Protein AF-G0P7B5-F1 (afdb_monomer)

Foldseek 3Di:
DLVPDDPPCVPVLVVVLVVVLVPDDDPVSVVCVVVSVCVSPPHDDPPDPPPPDPDDDDPVVVVVVVVVVVVVVVVVVVVVVVVVPDDDDDDDDDDDDDDDPPPPPDPPDPPPFAECQPPDPWDFDDQWIDDPHWIKGKLCRVVVPDDDPDDDFWIFIFTPVLVVVVVVPDPPNPLSRHPLSVLVRTQGEFAWQQDLLAIKGWLVVVLVVLVSQCVVVVNDVVVCVVVSVVSVVVQPPVDPQKTAIDHVVVVVVVCVVVVGDSNSYHYDYQRQQVVQLVCLLVLVDPFGWGDTRVRWTKDALLRLLLVLCCLQQAQWQLVVLCPPVCVVQSVVLLVLNCVLNVVSVPDDPRMMGTPVSSVVSSVVSCPGCCNVVPSIDHDPDLQPSPDHQADKDAVVVLVVSCVVNVFDDDCPCVVDRIDGSLLSRLSSSLRSLLSSDDLVVLVSSLSNLSRSLSNDDPVCSPVVSVVSNVVSVVSSVVVVVVVVVVVVVVVVVVVVPPDPPVPPPPDDDDDDDDDDDDDDDDDDDDDDDDDDDDDDDDDDDDDDDDDDDDDDDDDDDDDDDDDPVCVVVVVVVVVVVVVVVVVVVVVVVVVVVVVVVVVVVVVVVVVVVVVVVVVVVVVVVVVVVVVVVVVVVVVVVVVVVVVVVVVVVVVVVVVVVVVVVVVVVVVVVVVVVVVVVVVVVVVVVVVVVVPDPDDDDDDDDDDDDDDDDDDPPWDDQPDDPDPVLVLQLVNNLVVLVVVLVCLVVPPVLVVQLVLLVVQLVPDPDPVLNVLSVVQNVVLVVQSVVQNVLSVVQSVCCVVPVDPPPRDPGGDHGDTDPVNVVSSCVVVVPD

Radius of gyration: 45.6 Å; Cα contacts (8 Å, |Δi|>4): 610; chains: 1; bounding box: 120×165×91 Å

Secondary structure (DSSP, 8-state):
-TTTS-TT-HHHHHHHHHHHHTTSPTTTHHHHHHHHHHHHHS---TT-TTS------SHHHHHHHHHHHHHHHHHHHHHHHHHTT-------------------------PPPEE-TT---EEEETTEEEETTEEEEEHHHHHTTS----SSPPP-EEEHHHHHHHTTTS--SGGGS-HHHHHHHS-EEEEEEEETTEEEEEHHHHHHHHHHHHHHTT--GGGTHHHHHHHHHHH--SSTTEEEEEEHHHHHHHHHHTT--GGGEEEEE-HHHHHHHHHHHTTS-SS--EEETTTEEEEEHHHHHHHHIIIIITT--HHHHT-TTTHHHHHHHHHHHHHHHHHHHTSPTTEEEEHHHHHHHHHHHHTSHHHHTSSS---S-SS-TTS-SS-EEEHHHHHHHHHHHTPPP--TTTT-SEEEHHHHHHHHHHHHHHHHS-TT-HHHHHHHHHHGGGGS-TTTHHHHHHHHHHHHHHHHHHHHHHHHHHHHHHHHHHHT-TTSGGGTTT------------------------------------------------------PPPHHHHHHHHHHHHHHHHHHHHHHHHHHHHHHHHHHHHHHHHHHHHHHHHHHHHHHHHHHHHHHHHHHHHHHHHHHHHHHHHHHHHHHHHHHHHHHHHHHHHHHHHHHHHHHHHHHHHHHHHHHHHHHTT--------------------------S--S-TTGGG-HHHHHHHHHHHHHHHTT-HHHHHHHHHHHHHHHH---HHHHHHHHHHHHHHHHHHHHHHHHHHHHHHHHHHH---TTPPPPPPPP---HHHHHHHHHHHS--

Sequence (830 aa):
MQSFFKSDCPNLRQTVYDELLSLLPDGTRDSLEPSMREITFTPYFHNEIFQLSSNTTPVATKLAADRERRNQKLLEKKKQKNKNKEQPIKVIEEKKSVGIPKDKSVYKFVKSWKDHSEDTDLTVEVGLVQVGRDVYASNQAILKKQPLFTHGHNYFFISKADYYNQCKTCNLPECLYDQKSASQFFNIVVRAIKTTTGNYVLCNEVLEVIPLLMEKQKIPLNVYETKLRSYREKWNSGSSEVLNAMSISFFKVMLDDLNVDRSLITIIPDSHHYLSHTKIINREIPFLFTMINWNRRIMCKEQAIFYIFHSVVCGVNWKTKSCKKNKSVVDGFKQIYFEETGKYENMSKGTFVTQKLVEESIALLLSHEVFKDKIAHRTSDFYFADLPLAVLVPRRDYLKKCDLYALPVFDNIEHLKIVPVALVRTWIYVGWVQNFYPIEMFKSKRIVVTELQYMWNAHERESSLGHFMTLVKSSAIDREEEEQERELAKMRKLMSQTSIVNKVQKMSRPVETPQQPTTSSETPPEPQPSELPETPPPPETSNPPPTITKTAKKKIPKPPKPCQKCTENGVALLNAREDLRKIEITAKSNEKRAKRNEKVEQDLKNTEIEMEAMKKEIDDLRIDLKAFDRQEESVKVSNSRIRKDLENLERHIESEQEKIVKDRRRNTMLVTNFNKTQEELVIKESERDTGAQGRRQPHTVPSEGPSTYHVPFVPSLPTTDDPELAQNPKWVLEQWKQMRADFEKDEEVQNEKEMIENFIAIVEDLGAKQLAEYELFHFEGTSRIYLKHIDMNILKIEKTGDLSDLLPLAKYPCLSMEFWIEHDKLMGEN

Structure (mmCIF, N/CA/C/O backbone):
data_AF-G0P7B5-F1
#
_entry.id   AF-G0P7B5-F1
#
loop_
_atom_site.group_PDB
_atom_site.id
_atom_site.type_symbol
_atom_site.label_atom_id
_atom_site.label_alt_id
_atom_site.label_comp_id
_atom_site.label_asym_id
_atom_site.label_entity_id
_atom_site.label_seq_id
_atom_site.pdbx_PDB_ins_code
_atom_site.Cartn_x
_atom_site.Cartn_y
_atom_site.Cartn_z
_atom_site.occupancy
_atom_site.B_iso_or_equiv
_atom_site.auth_seq_id
_atom_site.auth_comp_id
_atom_site.auth_asym_id
_atom_site.auth_atom_id
_atom_site.pdbx_PDB_model_num
ATOM 1 N N . MET A 1 1 ? -5.475 -34.375 -20.425 1.00 64.19 1 MET A N 1
ATOM 2 C CA . MET A 1 1 ? -6.485 -34.378 -21.514 1.00 64.19 1 MET A CA 1
ATOM 3 C C . MET A 1 1 ? -7.771 -33.634 -21.152 1.00 64.19 1 MET A C 1
ATOM 5 O O . MET A 1 1 ? -8.091 -32.699 -21.876 1.00 64.19 1 MET A O 1
ATOM 9 N N . GLN A 1 2 ? -8.486 -33.992 -20.070 1.00 64.62 2 GLN A N 1
ATOM 10 C CA . GLN A 1 2 ? -9.788 -33.387 -19.695 1.00 64.62 2 GLN A CA 1
ATOM 11 C C . GLN A 1 2 ? -9.821 -31.843 -19.716 1.00 64.62 2 GLN A C 1
ATOM 13 O O . GLN A 1 2 ? -10.787 -31.263 -20.197 1.00 64.62 2 GLN A O 1
ATOM 18 N N . SER A 1 3 ? -8.763 -31.179 -19.238 1.00 59.38 3 SER A N 1
ATOM 19 C CA . SER A 1 3 ? -8.642 -29.711 -19.192 1.00 59.38 3 SER A CA 1
ATOM 20 C C . SER A 1 3 ? -8.419 -29.031 -20.551 1.00 59.38 3 SER A C 1
ATOM 22 O O . SER A 1 3 ? -8.602 -27.821 -20.663 1.00 59.38 3 SER A O 1
ATOM 24 N N . PHE A 1 4 ? -8.005 -29.786 -21.572 1.00 61.69 4 PHE A N 1
ATOM 25 C CA . PHE A 1 4 ? -7.601 -29.266 -22.883 1.00 61.69 4 PHE A CA 1
ATOM 26 C C . PHE A 1 4 ? -8.680 -29.513 -23.945 1.00 61.69 4 PHE A C 1
ATOM 28 O O . PHE A 1 4 ? -9.043 -28.611 -24.697 1.00 61.69 4 PHE A O 1
ATOM 35 N N . PHE A 1 5 ? -9.254 -30.720 -23.963 1.00 69.44 5 PHE A N 1
ATOM 36 C CA . PHE A 1 5 ? -10.363 -31.066 -24.850 1.00 69.44 5 PHE A CA 1
ATOM 37 C C . PHE A 1 5 ? -11.705 -30.778 -24.173 1.00 69.44 5 PHE A C 1
ATOM 39 O O . PHE A 1 5 ? -12.240 -31.622 -23.452 1.00 69.44 5 PHE A O 1
ATOM 46 N N . LYS A 1 6 ? -12.273 -29.599 -24.451 1.00 60.59 6 LYS A N 1
ATOM 47 C CA . LYS A 1 6 ? -13.694 -29.315 -24.188 1.00 60.59 6 LYS A CA 1
ATOM 48 C C . LYS A 1 6 ? -14.600 -30.275 -24.983 1.00 60.59 6 LYS A C 1
ATOM 50 O O . LYS A 1 6 ? -14.123 -31.040 -25.823 1.00 60.59 6 LYS A O 1
ATOM 55 N N . SER A 1 7 ? -15.900 -30.247 -24.694 1.00 58.31 7 SER A N 1
ATOM 56 C CA . SER A 1 7 ? -16.937 -31.148 -25.231 1.00 58.31 7 SER A CA 1
ATOM 57 C C . SER A 1 7 ? -16.950 -31.309 -26.754 1.00 58.31 7 SER A C 1
ATOM 59 O O . SER A 1 7 ? -17.388 -32.338 -27.257 1.00 58.31 7 SER A O 1
ATOM 61 N N . ASP A 1 8 ? -16.465 -30.306 -27.479 1.00 53.66 8 ASP A N 1
ATOM 62 C CA . ASP A 1 8 ? -16.860 -30.057 -28.866 1.00 53.66 8 ASP A CA 1
ATOM 63 C C . ASP A 1 8 ? -15.961 -30.775 -29.897 1.00 53.66 8 ASP A C 1
ATOM 65 O O . ASP A 1 8 ? -16.258 -30.778 -31.089 1.00 53.66 8 ASP A O 1
ATOM 69 N N . CYS A 1 9 ? -14.883 -31.430 -29.439 1.00 66.25 9 CYS A N 1
ATOM 70 C CA . CYS A 1 9 ? -13.919 -32.163 -30.275 1.00 66.25 9 CYS A CA 1
ATOM 71 C C . CYS A 1 9 ? -13.722 -33.634 -29.828 1.00 66.25 9 CYS A C 1
ATOM 73 O O . CYS A 1 9 ? -12.586 -34.034 -29.543 1.00 66.25 9 CYS A O 1
ATOM 75 N N . PRO A 1 10 ? -14.782 -34.469 -29.758 1.00 71.44 10 PRO A N 1
ATOM 76 C CA . PRO A 1 10 ? -14.687 -35.841 -29.245 1.00 71.44 10 PRO A CA 1
ATOM 77 C C . PRO A 1 10 ? -13.734 -36.723 -30.064 1.00 71.44 10 PRO A C 1
ATOM 79 O O . PRO A 1 10 ? -12.934 -37.451 -29.485 1.00 71.44 10 PRO A O 1
ATOM 82 N N . ASN A 1 11 ? -13.747 -36.603 -31.396 1.00 78.06 11 ASN A N 1
ATOM 83 C CA . ASN A 1 11 ? -12.917 -37.429 -32.280 1.00 78.06 11 ASN A CA 1
ATOM 84 C C . ASN A 1 11 ? -11.417 -37.209 -32.026 1.00 78.06 11 ASN A C 1
ATOM 86 O O . ASN A 1 11 ? -10.671 -38.170 -31.887 1.00 78.06 11 ASN A O 1
ATOM 90 N N . LEU A 1 12 ? -10.980 -35.951 -31.886 1.00 76.25 12 LEU A N 1
ATOM 91 C CA . LEU A 1 12 ? -9.574 -35.620 -31.618 1.00 76.25 12 LEU A CA 1
ATOM 92 C C . LEU A 1 12 ? -9.138 -36.054 -30.207 1.00 76.25 12 LEU A C 1
ATOM 94 O O . LEU A 1 12 ? -8.000 -36.478 -30.013 1.00 76.25 12 LEU A O 1
ATOM 98 N N . ARG A 1 13 ? -10.057 -36.003 -29.230 1.00 81.00 13 ARG A N 1
ATOM 99 C CA . ARG A 1 13 ? -9.848 -36.550 -27.880 1.00 81.00 13 ARG A CA 1
ATOM 100 C C . ARG A 1 13 ? -9.695 -38.075 -27.906 1.00 81.00 13 ARG A C 1
ATOM 102 O O . ARG A 1 13 ? -8.891 -38.587 -27.137 1.00 81.00 13 ARG A O 1
ATOM 109 N N . GLN A 1 14 ? -10.415 -38.777 -28.785 1.00 85.19 14 GLN A N 1
ATOM 110 C CA . GLN A 1 14 ? -10.258 -40.219 -28.995 1.00 85.19 14 GLN A CA 1
ATOM 111 C C . GLN A 1 14 ? -8.915 -40.538 -29.667 1.00 85.19 14 GLN A C 1
ATOM 113 O O . GLN A 1 14 ? -8.145 -41.298 -29.097 1.00 85.19 14 GLN A O 1
ATOM 118 N N . THR A 1 15 ? -8.554 -39.873 -30.771 1.00 87.69 15 THR A N 1
ATOM 119 C CA . THR A 1 15 ? -7.265 -40.104 -31.459 1.00 87.69 15 THR A CA 1
ATOM 120 C C . THR A 1 15 ? -6.056 -39.919 -30.535 1.00 87.69 15 THR A C 1
ATOM 122 O O . THR A 1 15 ? -5.162 -40.756 -30.519 1.00 87.69 15 THR A O 1
ATOM 125 N N . VAL A 1 16 ? -6.033 -38.859 -29.716 1.00 82.94 16 VAL A N 1
ATOM 126 C CA . VAL A 1 16 ? -4.931 -38.625 -28.758 1.00 82.94 16 VAL A CA 1
ATOM 127 C C . VAL A 1 16 ? -4.944 -39.625 -27.593 1.00 82.94 16 VAL A C 1
ATOM 129 O O . VAL A 1 16 ? -3.904 -39.872 -26.993 1.00 82.94 16 VAL A O 1
ATOM 132 N N . TYR A 1 17 ? -6.096 -40.213 -27.266 1.00 91.38 17 TYR A N 1
ATOM 133 C CA . TYR A 1 17 ? -6.192 -41.275 -26.265 1.00 91.38 17 TYR A CA 1
ATOM 134 C C . TYR A 1 17 ? -5.692 -42.617 -26.819 1.00 91.38 17 TYR A C 1
ATOM 136 O O . TYR A 1 17 ? -4.925 -43.303 -26.149 1.00 91.38 17 TYR A O 1
ATOM 144 N N . ASP A 1 18 ? -6.062 -42.959 -28.053 1.00 88.56 18 ASP A N 1
ATOM 145 C CA . ASP A 1 18 ? -5.625 -44.191 -28.717 1.00 88.56 18 ASP A CA 1
ATOM 146 C C . ASP A 1 18 ? -4.100 -44.194 -28.937 1.00 88.56 18 ASP A C 1
ATOM 148 O O . ASP A 1 18 ? -3.449 -45.213 -28.703 1.00 88.56 18 ASP A O 1
ATOM 152 N N . GLU A 1 19 ? -3.518 -43.035 -29.272 1.00 91.00 19 GLU A N 1
ATOM 153 C CA . GLU A 1 19 ? -2.062 -42.838 -29.384 1.00 91.00 19 GLU A CA 1
ATOM 154 C C . GLU A 1 19 ? -1.341 -42.835 -28.018 1.00 91.00 19 GLU A C 1
ATOM 156 O O . GLU A 1 19 ? -0.150 -43.109 -27.926 1.00 91.00 19 GLU A O 1
ATOM 161 N N . LEU A 1 20 ? -2.047 -42.562 -26.915 1.00 84.62 20 LEU A N 1
ATOM 162 C CA . LEU A 1 20 ? -1.498 -42.761 -25.567 1.00 84.62 20 LEU A CA 1
ATOM 163 C C . LEU A 1 20 ? -1.545 -44.233 -25.133 1.00 84.62 20 LEU A C 1
ATOM 165 O O . LEU A 1 20 ? -0.729 -44.640 -24.310 1.00 84.62 20 LEU A O 1
ATOM 169 N N . LEU A 1 21 ? -2.455 -45.039 -25.693 1.00 86.56 21 LEU A N 1
ATOM 170 C CA . LEU A 1 21 ? -2.497 -46.488 -25.474 1.00 86.56 21 LEU A CA 1
ATOM 171 C C . LEU A 1 21 ? -1.502 -47.265 -26.352 1.00 86.56 21 LEU A C 1
ATOM 173 O O . LEU A 1 21 ? -1.079 -48.345 -25.944 1.00 86.56 21 LEU A O 1
ATOM 177 N N . SER A 1 22 ? -1.118 -46.758 -27.531 1.00 86.19 22 SER A N 1
ATOM 178 C CA . SER A 1 22 ? -0.053 -47.355 -28.364 1.00 86.19 22 SER A CA 1
ATOM 179 C C . SER A 1 22 ? 1.350 -47.183 -27.764 1.00 86.19 22 SER A C 1
ATOM 181 O O . SER A 1 22 ? 2.249 -47.947 -28.100 1.00 86.19 22 SER A O 1
ATOM 183 N N . LEU A 1 23 ? 1.528 -46.226 -26.846 1.00 87.00 23 LEU A N 1
ATOM 184 C CA . LEU A 1 23 ? 2.773 -45.995 -26.104 1.00 87.00 23 LEU A CA 1
ATOM 185 C C . LEU A 1 23 ? 2.923 -46.869 -24.840 1.00 87.00 23 LEU A C 1
ATOM 187 O O . LEU A 1 23 ? 3.962 -46.808 -24.181 1.00 87.00 23 LEU A O 1
ATOM 191 N N . LEU A 1 24 ? 1.913 -47.672 -24.477 1.00 84.75 24 LEU A N 1
ATOM 192 C CA . LEU A 1 24 ? 1.994 -48.602 -23.344 1.00 84.75 24 LEU A CA 1
ATOM 193 C C . LEU A 1 24 ? 2.583 -49.956 -23.779 1.00 84.75 24 LEU A C 1
ATOM 195 O O . LEU A 1 24 ? 2.128 -50.506 -24.780 1.00 84.75 24 LEU A O 1
ATOM 199 N N . PRO A 1 25 ? 3.523 -50.550 -23.014 1.00 84.88 25 PRO A N 1
ATOM 200 C CA . PRO A 1 25 ? 4.034 -51.890 -23.293 1.00 84.88 25 PRO A CA 1
ATOM 201 C C . PRO A 1 25 ? 2.942 -52.967 -23.315 1.00 84.88 25 PRO A C 1
ATOM 203 O O . PRO A 1 25 ? 2.058 -52.990 -22.443 1.00 84.88 25 PRO A O 1
ATOM 206 N N . ASP A 1 26 ? 3.068 -53.905 -24.256 1.00 67.00 26 ASP A N 1
ATOM 207 C CA . ASP A 1 26 ? 2.194 -55.072 -24.385 1.00 67.00 26 ASP A CA 1
ATOM 208 C C . ASP A 1 26 ? 2.113 -55.845 -23.056 1.00 67.00 26 ASP A C 1
ATOM 210 O O . ASP A 1 26 ? 3.120 -56.282 -22.497 1.00 67.00 26 ASP A O 1
ATOM 214 N N . GLY A 1 27 ? 0.894 -55.970 -22.521 1.00 75.75 27 GLY A N 1
ATOM 215 C CA . GLY A 1 27 ? 0.604 -56.565 -21.210 1.00 75.75 27 GLY A CA 1
ATOM 216 C C . GLY A 1 27 ? 0.277 -55.566 -20.090 1.00 75.75 27 GLY A C 1
ATOM 217 O O . GLY A 1 27 ? -0.411 -55.938 -19.143 1.00 75.75 27 GLY A O 1
ATOM 218 N N . THR A 1 28 ? 0.675 -54.290 -20.193 1.00 78.06 28 THR A N 1
ATOM 219 C CA . THR A 1 28 ? 0.186 -53.235 -19.268 1.00 78.06 28 THR A CA 1
ATOM 220 C C . THR A 1 28 ? -1.055 -52.516 -19.792 1.00 78.06 28 THR A C 1
ATOM 222 O O . THR A 1 28 ? -1.893 -52.086 -18.997 1.00 78.06 28 THR A O 1
ATOM 225 N N . ARG A 1 29 ? -1.206 -52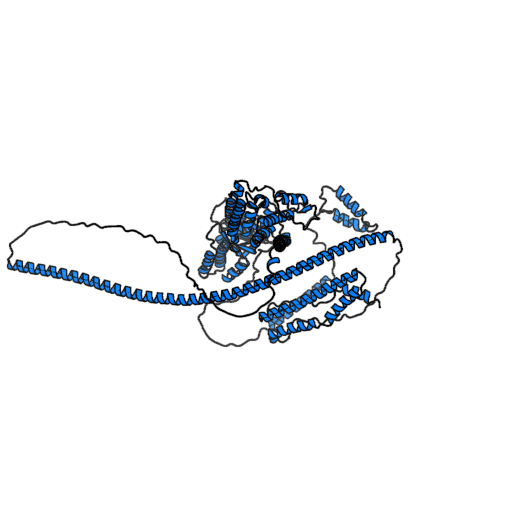.449 -21.123 1.00 84.69 29 ARG A N 1
ATOM 226 C CA . ARG A 1 29 ? -2.340 -51.827 -21.819 1.00 84.69 29 ARG A CA 1
ATOM 227 C C . ARG A 1 29 ? -3.696 -52.315 -21.303 1.00 84.69 29 ARG A C 1
ATOM 229 O O . ARG A 1 29 ? -4.485 -51.493 -20.854 1.00 84.69 29 ARG A O 1
ATOM 236 N N . ASP A 1 30 ? -3.937 -53.624 -21.284 1.00 82.69 30 ASP A N 1
ATOM 237 C CA . ASP A 1 30 ? -5.246 -54.202 -20.924 1.00 82.69 30 ASP A CA 1
ATOM 238 C C . ASP A 1 30 ? -5.649 -53.934 -19.461 1.00 82.69 30 ASP A C 1
ATOM 240 O O . ASP A 1 30 ? -6.833 -53.867 -19.134 1.00 82.69 30 ASP A O 1
ATOM 244 N N . SER A 1 31 ? -4.661 -53.751 -18.579 1.00 83.50 31 SER A N 1
ATOM 245 C CA . SER A 1 31 ? -4.859 -53.439 -17.157 1.00 83.50 31 SER A CA 1
ATOM 246 C C . SER A 1 31 ? -5.150 -51.950 -16.920 1.00 83.50 31 SER A C 1
ATOM 248 O O . SER A 1 31 ? -5.930 -51.591 -16.037 1.00 83.50 31 SER A O 1
ATOM 250 N N . LEU A 1 32 ? -4.541 -51.066 -17.721 1.00 81.25 32 LEU A N 1
ATOM 251 C CA . LEU A 1 32 ? -4.641 -49.612 -17.562 1.00 81.25 32 LEU A CA 1
ATOM 252 C C . LEU A 1 32 ? -5.694 -48.952 -18.459 1.00 81.25 32 LEU A C 1
ATOM 254 O O . LEU A 1 32 ? -6.222 -47.910 -18.067 1.00 81.25 32 LEU A O 1
ATOM 258 N N . GLU A 1 33 ? -6.039 -49.534 -19.613 1.00 89.56 33 GLU A N 1
ATOM 259 C CA . GLU A 1 33 ? -7.035 -48.977 -20.537 1.00 89.56 33 GLU A CA 1
ATOM 260 C C . GLU A 1 33 ? -8.361 -48.635 -19.830 1.00 89.56 33 GLU A C 1
ATOM 262 O O . GLU A 1 33 ? -8.779 -47.484 -19.967 1.00 89.56 33 GLU A O 1
ATOM 267 N N . PRO A 1 34 ? -9.000 -49.515 -19.027 1.00 86.56 34 PRO A N 1
ATOM 268 C CA . PRO A 1 34 ? -10.278 -49.198 -18.383 1.00 86.56 34 PRO A CA 1
ATOM 269 C C . PRO A 1 34 ? -10.213 -47.934 -17.513 1.00 86.56 34 PRO A C 1
ATOM 271 O O . PRO A 1 34 ? -10.988 -46.998 -17.720 1.00 86.56 34 PRO A O 1
ATOM 274 N N . SER A 1 35 ? -9.230 -47.855 -16.613 1.00 83.75 35 SER A N 1
ATOM 275 C CA . SER A 1 35 ? -9.029 -46.715 -15.707 1.00 83.75 35 SER A CA 1
ATOM 276 C C . SER A 1 35 ? -8.621 -45.444 -16.458 1.00 83.75 35 SER A C 1
ATOM 278 O O . SER A 1 35 ? -9.103 -44.350 -16.163 1.00 83.75 35 SER A O 1
ATOM 280 N N . MET A 1 36 ? -7.762 -45.563 -17.477 1.00 81.94 36 MET A N 1
ATOM 281 C CA . MET A 1 36 ? -7.382 -44.429 -18.322 1.00 81.94 36 MET A CA 1
ATOM 282 C C . MET A 1 36 ? -8.555 -43.942 -19.181 1.00 81.94 36 MET A C 1
ATOM 284 O O . MET A 1 36 ? -8.652 -42.738 -19.426 1.00 81.94 36 MET A O 1
ATOM 288 N N . ARG A 1 37 ? -9.457 -44.831 -19.621 1.00 85.62 37 ARG A N 1
ATOM 289 C CA . ARG A 1 37 ? -10.681 -44.490 -20.366 1.00 85.62 37 ARG A CA 1
ATOM 290 C C . ARG A 1 37 ? -11.660 -43.758 -19.455 1.00 85.62 37 ARG A C 1
ATOM 292 O O . ARG A 1 37 ? -12.143 -42.690 -19.822 1.00 85.62 37 ARG A O 1
ATOM 299 N N . GLU A 1 38 ? -11.884 -44.270 -18.248 1.00 81.38 38 GLU A N 1
ATOM 300 C CA . GLU A 1 38 ? -12.716 -43.624 -17.231 1.00 81.38 38 GLU A CA 1
ATOM 301 C C . GLU A 1 38 ? -12.212 -42.204 -16.922 1.00 81.38 38 GLU A C 1
ATOM 303 O O . GLU A 1 38 ? -12.951 -41.236 -17.109 1.00 81.38 38 GLU A O 1
ATOM 308 N N . ILE A 1 39 ? -10.931 -42.037 -16.581 1.00 76.88 39 ILE A N 1
ATOM 309 C CA . ILE A 1 39 ? -10.329 -40.715 -16.327 1.00 76.88 39 ILE A CA 1
ATOM 310 C C . ILE A 1 39 ? -10.380 -39.814 -17.576 1.00 76.88 39 ILE A C 1
ATOM 312 O O . ILE A 1 39 ? -10.640 -38.613 -17.473 1.00 76.88 39 ILE A O 1
ATOM 316 N N . THR A 1 40 ? -10.149 -40.353 -18.777 1.00 78.50 40 THR A N 1
ATOM 317 C CA . THR A 1 40 ? -10.075 -39.530 -19.998 1.00 78.50 40 THR A CA 1
ATOM 318 C C . THR A 1 40 ? -11.442 -39.099 -20.523 1.00 78.50 40 THR A C 1
ATOM 320 O O . THR A 1 40 ? -11.519 -38.039 -21.150 1.00 78.50 40 THR A O 1
ATOM 323 N N . PHE A 1 41 ? -12.524 -39.835 -20.251 1.00 79.69 41 PHE A N 1
ATOM 324 C CA . PHE A 1 41 ? -13.855 -39.557 -20.815 1.00 79.69 41 PHE A CA 1
ATOM 325 C C . PHE A 1 41 ? -14.941 -39.195 -19.791 1.00 79.69 41 PHE A C 1
ATOM 327 O O . PHE A 1 41 ? -15.961 -38.637 -20.195 1.00 79.69 41 PHE A O 1
ATOM 334 N N . THR A 1 42 ? -14.714 -39.376 -18.485 1.00 77.12 42 THR A N 1
ATOM 335 C CA . THR A 1 42 ? -15.642 -38.885 -17.449 1.00 77.12 42 THR A CA 1
ATOM 336 C C . THR A 1 42 ? -15.755 -37.348 -17.491 1.00 77.12 42 THR A C 1
ATOM 338 O O . THR A 1 42 ? -14.724 -36.663 -17.595 1.00 77.12 42 THR A O 1
ATOM 341 N N . PRO A 1 43 ? -16.976 -36.772 -17.417 1.00 60.97 43 PRO A N 1
ATOM 342 C CA . PRO A 1 43 ? -17.181 -35.326 -17.339 1.00 60.97 43 PRO A CA 1
ATOM 343 C C . PRO A 1 43 ? -16.520 -34.711 -16.099 1.00 60.97 43 PRO A C 1
ATOM 345 O O . PRO A 1 43 ? -16.657 -35.214 -14.987 1.00 60.97 43 PRO A O 1
ATOM 348 N N . TYR A 1 44 ? -15.813 -33.595 -16.282 1.00 53.03 44 TYR A N 1
ATOM 349 C CA . TYR A 1 44 ? -15.068 -32.942 -15.206 1.00 53.03 44 TYR A CA 1
ATOM 350 C C . TYR A 1 44 ? -15.996 -32.090 -14.321 1.00 53.03 44 TYR A C 1
ATOM 352 O O . TYR A 1 44 ? -16.212 -30.906 -14.587 1.00 53.03 44 TYR A O 1
ATOM 360 N N . PHE A 1 45 ? -16.544 -32.692 -13.262 1.00 49.94 45 PHE A N 1
ATOM 361 C CA . PHE A 1 45 ? -17.268 -31.984 -12.202 1.00 49.94 45 PHE A CA 1
ATOM 362 C C . PHE A 1 45 ? -16.321 -31.642 -11.045 1.00 49.94 45 PHE A C 1
ATOM 364 O O . PHE A 1 45 ? -15.697 -32.514 -10.447 1.00 49.94 45 PHE A O 1
ATOM 371 N N . HIS A 1 46 ? -16.213 -30.355 -10.716 1.00 43.78 46 HIS A N 1
ATOM 372 C CA . HIS A 1 46 ? -15.091 -29.820 -9.931 1.00 43.78 46 HIS A CA 1
ATOM 373 C C . HIS A 1 46 ? -15.107 -30.154 -8.416 1.00 43.78 46 HIS A C 1
ATOM 375 O O . HIS A 1 46 ? -14.171 -29.778 -7.712 1.00 43.78 46 HIS A O 1
ATOM 381 N N . ASN A 1 47 ? -16.148 -30.833 -7.906 1.00 39.97 47 ASN A N 1
ATOM 382 C CA . ASN A 1 47 ? -16.513 -30.806 -6.478 1.00 39.97 47 ASN A CA 1
ATOM 383 C C . ASN A 1 47 ? -16.520 -32.155 -5.721 1.00 39.97 47 ASN A C 1
ATOM 385 O O . ASN A 1 47 ? -16.671 -32.123 -4.502 1.00 39.97 47 ASN A O 1
ATOM 389 N N . GLU A 1 48 ? -16.395 -33.323 -6.369 1.00 35.81 48 GLU A N 1
ATOM 390 C CA . GLU A 1 48 ? -16.729 -34.610 -5.705 1.00 35.81 48 GLU A CA 1
ATOM 391 C C . GLU A 1 48 ? -15.539 -35.506 -5.306 1.00 35.81 48 GLU A C 1
ATOM 393 O O . GLU A 1 48 ? -15.702 -36.405 -4.476 1.00 35.81 48 GLU A O 1
ATOM 398 N N . ILE A 1 49 ? -14.317 -35.245 -5.793 1.00 34.62 49 ILE A N 1
ATOM 399 C CA . ILE A 1 49 ? -13.124 -36.057 -5.464 1.00 34.62 49 ILE A CA 1
ATOM 400 C C . ILE A 1 49 ? -12.542 -35.670 -4.088 1.00 34.62 49 ILE A C 1
ATOM 402 O O . ILE A 1 49 ? -11.413 -35.206 -3.968 1.00 34.62 49 ILE A O 1
ATOM 406 N N . PHE A 1 50 ? -13.341 -35.861 -3.034 1.00 33.59 50 PHE A N 1
ATOM 407 C CA . PHE A 1 50 ? -12.898 -35.805 -1.633 1.00 33.59 50 PHE A CA 1
ATOM 408 C C . PHE A 1 50 ? -13.638 -36.775 -0.686 1.00 33.59 50 PHE A C 1
ATOM 410 O O . PHE A 1 50 ? -13.363 -36.766 0.512 1.00 33.59 50 PHE A O 1
ATOM 417 N N . GLN A 1 51 ? -14.554 -37.623 -1.184 1.00 35.53 51 GLN A N 1
ATOM 418 C CA . GLN A 1 51 ? -15.320 -38.572 -0.346 1.00 35.53 51 GLN A CA 1
ATOM 419 C C . GLN A 1 51 ? -15.008 -40.067 -0.569 1.00 35.53 51 GLN A C 1
ATOM 421 O O . GLN A 1 51 ? -15.517 -40.903 0.174 1.00 35.53 51 GLN A O 1
ATOM 426 N N . LEU A 1 52 ? -14.147 -40.431 -1.527 1.00 33.84 52 LEU A N 1
ATOM 427 C CA . LEU A 1 52 ? -13.830 -41.833 -1.857 1.00 33.84 52 LEU A CA 1
ATOM 428 C C . LEU A 1 52 ? -12.458 -42.295 -1.326 1.00 33.84 52 LEU A C 1
ATOM 430 O O . LEU A 1 52 ? -11.560 -42.630 -2.093 1.00 33.84 52 LEU A O 1
ATOM 434 N N . SER A 1 53 ? -12.301 -42.345 0.003 1.00 33.22 53 SER A N 1
ATOM 435 C CA . SER A 1 53 ? -11.147 -43.005 0.654 1.00 33.22 53 SER A CA 1
ATOM 436 C C . SER A 1 53 ? -11.414 -43.471 2.099 1.00 33.22 53 SER A C 1
ATOM 438 O O . SER A 1 53 ? -10.592 -43.293 2.996 1.00 33.22 53 SER A O 1
ATOM 440 N N . SER A 1 54 ? -12.559 -44.117 2.349 1.00 34.44 54 SER A N 1
ATOM 441 C CA . SER A 1 54 ? -12.949 -44.623 3.679 1.00 34.44 54 SER A CA 1
ATOM 442 C C . SER A 1 54 ? -13.250 -46.130 3.700 1.00 34.44 54 SER A C 1
ATOM 444 O O . SER A 1 54 ? -14.379 -46.537 3.955 1.00 34.44 54 SER A O 1
ATOM 446 N N . ASN A 1 55 ? -12.240 -46.983 3.462 1.00 40.62 55 ASN A N 1
ATOM 447 C CA . ASN A 1 55 ? -12.395 -48.438 3.655 1.00 40.62 55 ASN A CA 1
ATOM 448 C C . ASN A 1 55 ? -11.093 -49.226 3.948 1.00 40.62 55 ASN A C 1
ATOM 450 O O . ASN A 1 55 ? -10.796 -50.228 3.306 1.00 40.62 55 ASN A O 1
ATOM 454 N N . THR A 1 56 ? -10.328 -48.825 4.971 1.00 32.47 56 THR A N 1
ATOM 455 C CA . THR A 1 56 ? -9.342 -49.709 5.634 1.00 32.47 56 THR A CA 1
ATOM 456 C C . THR A 1 56 ? -9.267 -49.440 7.141 1.00 32.47 56 THR A C 1
ATOM 458 O O . THR A 1 56 ? -8.972 -48.338 7.595 1.00 32.47 56 THR A O 1
ATOM 461 N N . THR A 1 57 ? -9.518 -50.458 7.967 1.00 41.41 57 THR A N 1
ATOM 462 C CA . THR A 1 57 ? -9.260 -50.429 9.420 1.00 41.41 57 THR A CA 1
ATOM 463 C C . THR A 1 57 ? -8.934 -51.846 9.882 1.00 41.41 57 THR A C 1
ATOM 465 O O . THR A 1 57 ? -9.762 -52.740 9.737 1.00 41.41 57 THR A O 1
ATOM 468 N N . PRO A 1 58 ? -7.707 -52.072 10.382 1.00 40.97 58 PRO A N 1
ATOM 469 C CA . PRO A 1 58 ? -7.572 -52.302 11.833 1.00 40.97 58 PRO A CA 1
ATOM 470 C C . PRO A 1 58 ? -6.732 -51.241 12.568 1.00 40.97 58 PRO A C 1
ATOM 472 O O . PRO A 1 58 ? -6.772 -51.150 13.793 1.00 40.97 58 PRO A O 1
ATOM 475 N N . VAL A 1 59 ? -5.948 -50.437 11.840 1.00 46.69 59 VAL A N 1
ATOM 476 C CA . VAL A 1 59 ? -4.938 -49.538 12.436 1.00 46.69 59 VAL A CA 1
ATOM 477 C C . VAL A 1 59 ? -5.573 -48.332 13.143 1.00 46.69 59 VAL A C 1
ATOM 479 O O . VAL A 1 59 ? -5.137 -47.952 14.232 1.00 46.69 59 VAL A O 1
ATOM 482 N N . ALA A 1 60 ? -6.636 -47.759 12.568 1.00 44.12 60 ALA A N 1
ATOM 483 C CA . ALA A 1 60 ? -7.286 -46.556 13.092 1.00 44.12 60 ALA A CA 1
ATOM 484 C C . ALA A 1 60 ? -7.862 -46.744 14.510 1.00 44.12 60 ALA A C 1
ATOM 486 O O . ALA A 1 60 ? -7.728 -45.851 15.347 1.00 44.12 60 ALA A O 1
ATOM 487 N N . THR A 1 61 ? -8.428 -47.915 14.824 1.00 51.75 61 THR A N 1
ATOM 488 C CA . THR A 1 61 ? -8.973 -48.235 16.157 1.00 51.75 61 THR A CA 1
ATOM 489 C C . THR A 1 61 ? -7.886 -48.264 17.230 1.00 51.75 61 THR A C 1
ATOM 491 O O . THR A 1 61 ? -8.083 -47.737 18.325 1.00 51.75 61 THR A O 1
ATOM 494 N N . LYS A 1 62 ? -6.708 -48.820 16.911 1.00 55.97 62 LYS A N 1
ATOM 495 C CA . LYS A 1 62 ? -5.552 -48.837 17.823 1.00 55.97 62 LYS A CA 1
ATOM 496 C C . LYS A 1 62 ? -5.023 -47.419 18.067 1.00 55.97 62 LYS A C 1
ATOM 498 O O . LYS A 1 62 ? -4.749 -47.054 19.209 1.00 55.97 62 LYS A O 1
ATOM 503 N N . LEU A 1 63 ? -4.958 -46.599 17.014 1.00 51.28 63 LEU A N 1
ATOM 504 C CA . LEU A 1 63 ? -4.534 -45.200 17.104 1.00 51.28 63 LEU A CA 1
ATOM 505 C C . LEU A 1 63 ? -5.517 -44.340 17.923 1.00 51.28 63 LEU A C 1
ATOM 507 O O . LEU A 1 63 ? -5.089 -43.490 18.702 1.00 51.28 63 LEU A O 1
ATOM 511 N N . ALA A 1 64 ? -6.826 -44.581 17.788 1.00 59.03 64 ALA A N 1
ATOM 512 C CA . ALA A 1 64 ? -7.862 -43.910 18.573 1.00 59.03 64 ALA A CA 1
ATOM 513 C C . ALA A 1 64 ? -7.758 -44.246 20.072 1.00 59.03 64 ALA A C 1
ATOM 515 O O . ALA A 1 64 ? -7.727 -43.332 20.899 1.00 59.03 64 ALA A O 1
ATOM 516 N N . ALA A 1 65 ? -7.612 -45.531 20.419 1.00 66.12 65 ALA A N 1
ATOM 517 C CA . ALA A 1 65 ? -7.482 -45.983 21.806 1.00 66.12 65 ALA A CA 1
ATOM 518 C C . ALA A 1 65 ? -6.246 -45.394 22.517 1.00 66.12 65 ALA A C 1
ATOM 520 O O . ALA A 1 65 ? -6.331 -44.964 23.670 1.00 66.12 65 ALA A O 1
ATOM 521 N N . ASP A 1 66 ? -5.103 -45.298 21.828 1.00 64.25 66 ASP A N 1
ATOM 522 C CA . ASP A 1 66 ? -3.906 -44.652 22.383 1.00 64.25 66 ASP A CA 1
ATOM 523 C C . ASP A 1 66 ? -4.057 -43.128 22.509 1.00 64.25 66 ASP A C 1
ATOM 525 O O . ASP A 1 66 ? -3.557 -42.528 23.469 1.00 64.25 66 ASP A O 1
ATOM 529 N N . ARG A 1 67 ? -4.788 -42.481 21.591 1.00 64.12 67 ARG A N 1
ATOM 530 C CA . ARG A 1 67 ? -5.114 -41.048 21.682 1.00 64.12 67 ARG A CA 1
ATOM 531 C C . ARG A 1 67 ? -6.007 -40.762 22.892 1.00 64.12 67 ARG A C 1
ATOM 533 O O . ARG A 1 67 ? -5.766 -39.793 23.613 1.00 64.12 67 ARG A O 1
ATOM 540 N N . GLU A 1 68 ? -6.970 -41.636 23.174 1.00 71.75 68 GLU A N 1
ATOM 541 C CA . GLU A 1 68 ? -7.824 -41.537 24.359 1.00 71.75 68 GLU A CA 1
ATOM 542 C C . GLU A 1 68 ? -7.053 -41.803 25.664 1.00 71.75 68 GLU A C 1
ATOM 544 O O . GLU A 1 68 ? -7.142 -40.999 26.595 1.00 71.75 68 GLU A O 1
ATOM 549 N N . ARG A 1 69 ? -6.186 -42.827 25.712 1.00 71.56 69 ARG A N 1
ATOM 550 C CA . ARG A 1 69 ? -5.271 -43.059 26.851 1.00 71.56 69 ARG A CA 1
ATOM 551 C C . ARG A 1 69 ? -4.377 -41.850 27.153 1.00 71.56 69 ARG A C 1
ATOM 553 O O . ARG A 1 69 ? -4.172 -41.517 28.322 1.00 71.56 69 ARG A O 1
ATOM 560 N N . ARG A 1 70 ? -3.851 -41.168 26.126 1.00 67.81 70 ARG A N 1
ATOM 561 C CA . ARG A 1 70 ? -3.067 -39.926 26.298 1.00 67.81 70 ARG A CA 1
ATOM 562 C C . ARG A 1 70 ? -3.923 -38.792 26.872 1.00 67.81 70 ARG A C 1
ATOM 564 O O . ARG A 1 70 ? -3.472 -38.100 27.786 1.00 67.81 70 ARG A O 1
ATOM 571 N N . ASN A 1 71 ? -5.162 -38.639 26.402 1.00 68.12 71 ASN A N 1
ATOM 572 C CA . ASN A 1 71 ? -6.097 -37.627 26.903 1.00 68.12 71 ASN A CA 1
ATOM 573 C C . ASN A 1 71 ? -6.502 -37.870 28.369 1.00 68.12 71 ASN A C 1
ATOM 575 O O . ASN A 1 71 ? -6.532 -36.922 29.154 1.00 68.12 71 ASN A O 1
ATOM 579 N N . GLN A 1 72 ? -6.742 -39.124 28.767 1.00 76.00 72 GLN A N 1
ATOM 580 C CA . GLN A 1 72 ? -7.048 -39.484 30.157 1.00 76.00 72 GLN A CA 1
ATOM 581 C C . GLN A 1 72 ? -5.870 -39.157 31.094 1.00 76.00 72 GLN A C 1
ATOM 583 O O . GLN A 1 72 ? -6.056 -38.411 32.059 1.00 76.00 72 GLN A O 1
ATOM 588 N N . LYS A 1 73 ? -4.636 -39.561 30.748 1.00 74.56 73 LYS A N 1
ATOM 589 C CA . LYS A 1 73 ? -3.420 -39.206 31.517 1.00 74.56 73 LYS A CA 1
ATOM 590 C C . LYS A 1 73 ? -3.193 -37.688 31.629 1.00 74.56 73 LYS A C 1
ATOM 592 O O . LYS A 1 73 ? -2.721 -37.200 32.658 1.00 74.56 73 LYS A O 1
ATOM 597 N N . LEU A 1 74 ? -3.542 -36.916 30.595 1.00 66.88 74 LEU A N 1
ATOM 598 C CA . LEU A 1 74 ? -3.512 -35.446 30.633 1.00 66.88 74 LEU A CA 1
ATOM 599 C C . LEU A 1 74 ? -4.563 -34.856 31.586 1.00 66.88 74 LEU A C 1
ATOM 601 O O . LEU A 1 74 ? -4.289 -33.859 32.261 1.00 66.88 74 LEU A O 1
ATOM 605 N N . LEU A 1 75 ? -5.750 -35.462 31.669 1.00 68.50 75 LEU A N 1
ATOM 606 C CA . LEU A 1 75 ? -6.807 -35.047 32.590 1.00 68.50 75 LEU A CA 1
ATOM 607 C C . LEU A 1 75 ? -6.431 -35.341 34.052 1.00 68.50 75 LEU A C 1
ATOM 609 O O . LEU A 1 75 ? -6.674 -34.513 34.930 1.00 68.50 75 LEU A O 1
ATOM 613 N N . GLU A 1 76 ? -5.783 -36.476 34.313 1.00 68.62 76 GLU A N 1
ATOM 614 C CA . GLU A 1 76 ? -5.276 -36.852 35.639 1.00 68.62 76 GLU A CA 1
ATOM 615 C C . GLU A 1 76 ? -4.151 -35.925 36.112 1.00 68.62 76 GLU A C 1
ATOM 617 O O . GLU A 1 76 ? -4.250 -35.367 37.208 1.00 68.62 76 GLU A O 1
ATOM 622 N N . LYS A 1 77 ? -3.153 -35.635 35.260 1.00 69.06 77 LYS A N 1
ATOM 623 C CA . LYS A 1 77 ? -2.109 -34.638 35.574 1.00 69.06 77 LYS A CA 1
ATOM 624 C C . LYS A 1 77 ? -2.693 -33.248 35.871 1.00 69.06 77 LYS A C 1
ATOM 626 O O . LYS A 1 77 ? -2.175 -32.544 36.738 1.00 69.06 77 LYS A O 1
ATOM 631 N N . LYS A 1 78 ? -3.793 -32.849 35.213 1.00 66.69 78 LYS A N 1
ATOM 632 C CA . LYS A 1 78 ? -4.523 -31.606 35.543 1.00 66.69 78 LYS A CA 1
ATOM 633 C C . LYS A 1 78 ? -5.242 -31.687 36.898 1.00 66.69 78 LYS A C 1
ATOM 635 O O . LYS A 1 78 ? -5.160 -30.737 37.671 1.00 66.69 78 LYS A O 1
ATOM 640 N N . LYS A 1 79 ? -5.886 -32.813 37.231 1.00 64.88 79 LYS A N 1
ATOM 641 C CA . LYS A 1 79 ? -6.518 -33.023 38.551 1.00 64.88 79 LYS A CA 1
ATOM 642 C C . LYS A 1 79 ? -5.492 -33.001 39.695 1.00 64.88 79 LYS A C 1
ATOM 644 O O . LYS A 1 79 ? -5.759 -32.385 40.724 1.00 64.88 79 LYS A O 1
ATOM 649 N N . GLN A 1 80 ? -4.308 -33.590 39.505 1.00 55.78 80 GLN A N 1
ATOM 650 C CA . GLN A 1 80 ? -3.211 -33.525 40.482 1.00 55.78 80 GLN A CA 1
ATOM 651 C C . GLN A 1 80 ? -2.651 -32.101 40.637 1.00 55.78 80 GLN A C 1
ATOM 653 O O . GLN A 1 80 ? -2.532 -31.625 41.764 1.00 55.78 80 GLN A O 1
ATOM 658 N N . LYS A 1 81 ? -2.404 -31.363 39.539 1.00 53.16 81 LYS A N 1
ATOM 659 C CA . LYS A 1 81 ? -1.960 -29.954 39.625 1.00 53.16 81 LYS A CA 1
ATOM 660 C C . LYS A 1 81 ? -2.960 -29.021 40.324 1.00 53.16 81 LYS A C 1
ATOM 662 O O . LYS A 1 81 ? -2.526 -28.023 40.892 1.00 53.16 81 LYS A O 1
ATOM 667 N N . ASN A 1 82 ? -4.256 -29.340 40.324 1.00 47.72 82 ASN A N 1
ATOM 668 C CA . ASN A 1 82 ? -5.252 -28.569 41.074 1.00 47.72 82 ASN A CA 1
ATOM 669 C C . ASN A 1 82 ? -5.299 -28.932 42.570 1.00 47.72 82 ASN A C 1
ATOM 671 O O . ASN A 1 82 ? -5.481 -28.033 43.383 1.00 47.72 82 ASN A O 1
ATOM 675 N N . LYS A 1 83 ? -5.094 -30.202 42.955 1.00 43.94 83 LYS A N 1
ATOM 676 C CA . LYS A 1 83 ? -5.074 -30.602 44.379 1.00 43.94 83 LYS A CA 1
ATOM 677 C C . LYS A 1 83 ? -3.906 -30.000 45.169 1.00 43.94 83 LYS A C 1
ATOM 679 O O . LYS A 1 83 ? -4.053 -29.743 46.357 1.00 43.94 83 LYS A O 1
ATOM 684 N N . ASN A 1 84 ? -2.776 -29.718 44.522 1.00 42.72 84 ASN A N 1
ATOM 685 C CA . ASN A 1 84 ? -1.579 -29.188 45.188 1.00 42.72 84 ASN A CA 1
ATOM 686 C C . ASN A 1 84 ? -1.582 -27.649 45.359 1.00 42.72 84 ASN A C 1
ATOM 688 O O . ASN A 1 84 ? -0.515 -27.057 45.505 1.00 42.72 84 ASN A O 1
ATOM 692 N N . LYS A 1 85 ? -2.746 -26.979 45.303 1.00 40.34 85 LYS A N 1
ATOM 693 C CA . LYS A 1 85 ? -2.858 -25.509 45.427 1.00 40.34 85 LYS A CA 1
ATOM 694 C C . LYS A 1 85 ? -3.656 -24.995 46.631 1.00 40.34 85 LYS A C 1
ATOM 696 O O . LYS A 1 85 ? -3.790 -23.784 46.773 1.00 40.34 85 LYS A O 1
ATOM 701 N N . GLU A 1 86 ? -4.136 -25.872 47.510 1.00 39.25 86 GLU A N 1
ATOM 702 C CA . GLU A 1 86 ? -4.932 -25.489 48.685 1.00 39.25 86 GLU A CA 1
ATOM 703 C C . GLU A 1 86 ? -4.195 -25.788 50.002 1.00 39.25 86 GLU A C 1
ATOM 705 O O . GLU A 1 86 ? -4.435 -26.802 50.653 1.00 39.25 86 GLU A O 1
ATOM 710 N N . GLN A 1 87 ? -3.312 -24.872 50.418 1.00 32.75 87 GLN A N 1
ATOM 711 C CA . GLN A 1 87 ? -2.929 -24.691 51.827 1.00 32.75 87 GLN A CA 1
ATOM 712 C C . GLN A 1 87 ? -2.836 -23.187 52.167 1.00 32.75 87 GLN A C 1
ATOM 714 O O . GLN A 1 87 ? -2.465 -22.395 51.297 1.00 32.75 87 GLN A O 1
ATOM 719 N N . PRO A 1 88 ? -3.207 -22.762 53.393 1.00 39.47 88 PRO A N 1
ATOM 720 C CA . PRO A 1 88 ? -3.392 -21.348 53.724 1.00 39.47 88 PRO A CA 1
ATOM 721 C C . PRO A 1 88 ? -2.126 -20.674 54.278 1.00 39.47 88 PRO A C 1
ATOM 723 O O . PRO A 1 88 ? -1.420 -21.236 55.114 1.00 39.47 88 PRO A O 1
ATOM 726 N N . ILE A 1 89 ? -1.898 -19.416 53.890 1.00 30.62 89 ILE A N 1
ATOM 727 C CA . ILE A 1 89 ? -0.873 -18.531 54.472 1.00 30.62 89 ILE A CA 1
ATOM 728 C C . ILE A 1 89 ? -1.558 -17.398 55.259 1.00 30.62 89 ILE A C 1
ATOM 730 O O . ILE A 1 89 ? -2.698 -17.027 54.979 1.00 30.62 89 ILE A O 1
ATOM 734 N N . LYS A 1 90 ? -0.891 -16.932 56.321 1.00 32.31 90 LYS A N 1
ATOM 735 C CA . LYS A 1 90 ? -1.475 -16.147 57.421 1.00 32.31 90 LYS A CA 1
ATOM 736 C C . LYS A 1 90 ? -1.688 -14.661 57.097 1.00 32.31 90 LYS A C 1
ATOM 738 O O . LYS A 1 90 ? -1.007 -14.082 56.258 1.00 32.31 90 LYS A O 1
ATOM 743 N N . VAL A 1 91 ? -2.602 -14.055 57.856 1.00 35.94 91 VAL A N 1
ATOM 744 C CA . VAL A 1 91 ? -2.869 -12.609 57.906 1.00 35.94 91 VAL A CA 1
ATOM 745 C C . VAL A 1 91 ? -1.702 -11.853 58.553 1.00 35.94 91 VAL A C 1
ATOM 747 O O . VAL A 1 91 ? -1.185 -12.289 59.580 1.00 35.94 91 VAL A O 1
ATOM 750 N N . ILE A 1 92 ? -1.360 -10.691 57.989 1.00 30.11 92 ILE A N 1
ATOM 751 C CA . ILE A 1 92 ? -0.653 -9.577 58.645 1.00 30.11 92 ILE A CA 1
ATOM 752 C C . ILE A 1 92 ? -1.409 -8.289 58.265 1.00 30.11 92 ILE A C 1
ATOM 754 O O . ILE A 1 92 ? -1.962 -8.203 57.167 1.00 30.11 92 ILE A O 1
ATOM 758 N N . GLU A 1 93 ? -1.501 -7.329 59.186 1.00 30.31 93 GLU A N 1
ATOM 759 C CA . GLU A 1 93 ? -2.367 -6.145 59.079 1.00 30.31 93 GLU A CA 1
ATOM 760 C C . GLU A 1 93 ? -1.638 -4.854 58.648 1.00 30.31 93 GLU A C 1
ATOM 762 O O . GLU A 1 93 ? -0.413 -4.780 58.641 1.00 30.31 93 GLU A O 1
ATOM 767 N N . GLU A 1 94 ? -2.447 -3.814 58.396 1.00 29.48 94 GLU A N 1
ATOM 768 C CA . GLU A 1 94 ? -2.085 -2.396 58.212 1.00 29.48 94 GLU A CA 1
ATOM 769 C C . GLU A 1 94 ? -1.369 -1.997 56.892 1.00 29.48 94 GLU A C 1
ATOM 771 O O . GLU A 1 94 ? -0.683 -2.789 56.261 1.00 29.48 94 GLU A O 1
ATOM 776 N N . LYS A 1 95 ? -1.520 -0.767 56.363 1.00 32.09 95 LYS A N 1
ATOM 777 C CA . LYS A 1 95 ? -2.216 0.444 56.865 1.00 32.09 95 LYS A CA 1
ATOM 778 C C . LYS A 1 95 ? -2.946 1.193 55.724 1.00 32.09 95 LYS A C 1
ATOM 780 O O . LYS A 1 95 ? -2.732 0.923 54.547 1.00 32.09 95 LYS A O 1
ATOM 785 N N . LYS A 1 96 ? -3.857 2.112 56.074 1.00 35.12 96 LYS A N 1
ATOM 786 C CA . LYS A 1 96 ? -4.835 2.745 55.154 1.00 35.12 96 LYS A CA 1
ATOM 787 C C . LYS A 1 96 ? -4.268 3.922 54.342 1.00 35.12 96 LYS A C 1
ATOM 789 O O . LYS A 1 96 ? -3.613 4.787 54.914 1.00 35.12 96 LYS A O 1
ATOM 794 N N . SER A 1 97 ? -4.711 4.074 53.090 1.00 29.80 97 SER A N 1
ATOM 795 C CA . SER A 1 97 ? -4.884 5.388 52.441 1.00 29.80 97 SER A CA 1
ATOM 796 C C . SER A 1 97 ? -6.013 5.370 51.388 1.00 29.80 97 SER A C 1
ATOM 798 O O . SER A 1 97 ? -6.523 4.313 51.025 1.00 29.80 97 SER A O 1
ATOM 800 N N . VAL A 1 98 ? -6.471 6.567 51.004 1.00 32.84 98 VAL A N 1
ATOM 801 C CA . VAL A 1 98 ? -7.728 6.903 50.294 1.00 32.84 98 VAL A CA 1
ATOM 802 C C . VAL A 1 98 ? -8.066 6.002 49.090 1.00 32.84 98 VAL A C 1
ATOM 804 O O . VAL A 1 98 ? -7.251 5.794 48.194 1.00 32.84 98 VAL A O 1
ATOM 807 N N . GLY A 1 99 ? -9.310 5.509 49.040 1.00 27.94 99 GLY A N 1
ATOM 808 C CA . GLY A 1 99 ? -9.770 4.560 48.024 1.00 27.94 99 GLY A CA 1
ATOM 809 C C . GLY A 1 99 ? -10.321 5.188 46.738 1.00 27.94 99 GLY A C 1
ATOM 810 O O . GLY A 1 99 ? -11.283 5.950 46.769 1.00 27.94 99 GLY A O 1
ATOM 811 N N . ILE A 1 100 ? -9.786 4.748 45.597 1.00 34.53 100 ILE A N 1
ATOM 812 C CA . ILE A 1 100 ? -10.518 4.662 44.322 1.00 34.53 100 ILE A CA 1
ATOM 813 C C . ILE A 1 100 ? -11.090 3.232 44.237 1.00 34.53 100 ILE A C 1
ATOM 815 O O . ILE A 1 100 ? -10.350 2.306 44.586 1.00 34.53 100 ILE A O 1
ATOM 819 N N . PRO A 1 101 ? -12.334 2.998 43.766 1.00 32.47 101 PRO A N 1
ATOM 820 C CA . PRO A 1 101 ? -12.902 1.651 43.625 1.00 32.47 101 PRO A CA 1
ATOM 821 C C . PRO A 1 101 ? -12.158 0.773 42.599 1.00 32.47 101 PRO A C 1
ATOM 823 O O . PRO A 1 101 ? -12.576 0.613 41.455 1.00 32.47 101 PRO A O 1
ATOM 826 N N . LYS A 1 102 ? -11.040 0.165 43.009 1.00 40.03 102 LYS A N 1
ATOM 827 C CA . LYS A 1 102 ? -10.314 -0.859 42.243 1.00 40.03 102 LYS A CA 1
ATOM 828 C C . LYS A 1 102 ? -10.976 -2.229 42.401 1.00 40.03 102 LYS A C 1
ATOM 830 O O . LYS A 1 102 ? -10.321 -3.191 42.801 1.00 40.03 102 LYS A O 1
ATOM 835 N N . ASP A 1 103 ? -12.255 -2.330 42.050 1.00 33.69 103 ASP A N 1
ATOM 836 C CA . ASP A 1 103 ? -12.874 -3.637 41.838 1.00 33.69 103 ASP A CA 1
ATOM 837 C C . ASP A 1 103 ? -12.358 -4.224 40.515 1.00 33.69 103 ASP A C 1
ATOM 839 O O . ASP A 1 103 ? -12.949 -4.083 39.447 1.00 33.69 103 ASP A O 1
ATOM 843 N N . LYS A 1 104 ? -11.173 -4.840 40.593 1.00 39.75 104 LYS A N 1
ATOM 844 C CA . LYS A 1 104 ? -10.601 -5.681 39.536 1.00 39.75 104 LYS A CA 1
ATOM 845 C C . LYS A 1 104 ? -10.994 -7.151 39.731 1.00 39.75 104 LYS A C 1
ATOM 847 O O . LYS A 1 104 ? -10.183 -8.042 39.473 1.00 39.75 104 LYS A O 1
ATOM 852 N N . SER A 1 105 ? -12.224 -7.424 40.176 1.00 33.09 105 SER A N 1
ATOM 853 C CA . SER A 1 105 ? -12.799 -8.760 40.018 1.00 33.09 105 SER A CA 1
ATOM 854 C C . SER A 1 105 ? -12.796 -9.141 38.532 1.00 33.09 105 SER A C 1
ATOM 856 O O . SER A 1 105 ? -13.120 -8.354 37.640 1.00 33.09 105 SER A O 1
ATOM 858 N N . VAL A 1 106 ? -12.291 -10.341 38.246 1.00 38.97 106 VAL A N 1
ATOM 859 C CA . VAL A 1 106 ? -11.885 -10.733 36.893 1.00 38.97 106 VAL A CA 1
ATOM 860 C C . VAL A 1 106 ? -13.113 -10.923 35.999 1.00 38.97 106 VAL A C 1
ATOM 862 O O . VAL A 1 106 ? -13.759 -11.972 36.047 1.00 38.97 106 VAL A O 1
ATOM 865 N N . TYR A 1 107 ? -13.389 -9.949 35.126 1.00 37.47 107 TYR A N 1
ATOM 866 C CA . TYR A 1 107 ? -14.334 -10.095 34.014 1.00 37.47 107 TYR A CA 1
ATOM 867 C C . TYR A 1 107 ? -13.824 -11.162 33.038 1.00 37.47 107 TYR A C 1
ATOM 869 O O . TYR A 1 107 ? -13.110 -10.890 32.076 1.00 37.47 107 TYR A O 1
ATOM 877 N N . LYS A 1 108 ? -14.187 -12.418 33.304 1.00 37.19 108 LYS A N 1
ATOM 878 C CA . LYS A 1 108 ? -13.714 -13.602 32.578 1.00 37.19 108 LYS A CA 1
ATOM 879 C C . LYS A 1 108 ? -14.466 -13.828 31.256 1.00 37.19 108 LYS A C 1
ATOM 881 O O . LYS A 1 108 ? -14.839 -14.953 30.928 1.00 37.19 108 LYS A O 1
ATOM 886 N N . PHE A 1 109 ? -14.680 -12.758 30.493 1.00 39.44 109 PHE A N 1
ATOM 887 C CA . PHE A 1 109 ? -15.232 -12.817 29.143 1.00 39.44 109 PHE A CA 1
ATOM 888 C C . PHE A 1 109 ? -14.103 -12.876 28.119 1.00 39.44 109 PHE A C 1
ATOM 890 O O . PHE A 1 109 ? -13.591 -11.857 27.673 1.00 39.44 109 PHE A O 1
ATOM 897 N N . VAL A 1 110 ? -13.755 -14.093 27.702 1.00 39.91 110 VAL A N 1
ATOM 898 C CA . VAL A 1 110 ? -13.034 -14.316 26.443 1.00 39.91 110 VAL A CA 1
ATOM 899 C C . VAL A 1 110 ? -13.994 -14.991 25.471 1.00 39.91 110 VAL A C 1
ATOM 901 O O . VAL A 1 110 ? -13.886 -16.179 25.171 1.00 39.91 110 VAL A O 1
ATOM 904 N N . LYS A 1 111 ? -14.957 -14.212 24.964 1.00 54.00 111 LYS A N 1
ATOM 905 C CA . LYS A 1 111 ? -15.407 -14.444 23.590 1.00 54.00 111 LYS A CA 1
ATOM 906 C C . LYS A 1 111 ? -14.218 -14.096 22.700 1.00 54.00 111 LYS A C 1
ATOM 908 O O . LYS A 1 111 ? -13.656 -13.012 22.836 1.00 54.00 111 LYS A O 1
ATOM 913 N N . SER A 1 112 ? -13.823 -15.009 21.819 1.00 72.69 112 SER A N 1
ATOM 914 C CA . SER A 1 112 ? -12.803 -14.731 20.808 1.00 72.69 112 SER A CA 1
ATOM 915 C C . SER A 1 112 ? -13.247 -13.534 19.969 1.00 72.69 112 SER A C 1
ATOM 917 O O . SER A 1 112 ? -14.294 -13.587 19.320 1.00 72.69 112 SER A O 1
ATOM 919 N N . TRP A 1 113 ? -12.473 -12.455 20.016 1.00 85.62 113 TRP A N 1
ATOM 920 C CA . TRP A 1 113 ? -12.729 -11.262 19.221 1.00 85.62 113 TRP A CA 1
ATOM 921 C C . TRP A 1 113 ? -12.642 -11.594 17.725 1.00 85.62 113 TRP A C 1
ATOM 923 O O . TRP A 1 113 ? -11.708 -12.274 17.298 1.00 85.62 113 TRP A O 1
ATOM 933 N N . LYS A 1 114 ? -13.628 -11.140 16.942 1.00 90.38 114 LYS A N 1
ATOM 934 C CA . LYS A 1 114 ? -13.677 -11.360 15.495 1.00 90.38 114 LYS A CA 1
ATOM 935 C C . LYS A 1 114 ? -12.839 -10.306 14.769 1.00 90.38 114 LYS A C 1
ATOM 937 O O . LYS A 1 114 ? -13.274 -9.165 14.613 1.00 90.38 114 LYS A O 1
ATOM 942 N N . ASP A 1 115 ? -11.655 -10.700 14.319 1.00 91.56 115 ASP A N 1
ATOM 943 C CA . ASP A 1 115 ? -10.759 -9.879 13.504 1.00 91.56 115 ASP A CA 1
ATOM 944 C C . ASP A 1 115 ? -10.425 -10.625 12.209 1.00 91.56 115 ASP A C 1
ATOM 946 O O . ASP A 1 115 ? -9.525 -11.458 12.186 1.00 91.56 115 ASP A O 1
ATOM 950 N N . HIS A 1 116 ? -11.188 -10.340 11.153 1.00 92.62 116 HIS A N 1
ATOM 951 C CA . HIS A 1 116 ? -11.081 -10.989 9.842 1.00 92.62 116 HIS A CA 1
ATOM 952 C C . HIS A 1 116 ? -10.165 -10.220 8.869 1.00 92.62 116 HIS A C 1
ATOM 954 O O . HIS A 1 116 ? -10.246 -10.402 7.657 1.00 92.62 116 HIS A O 1
ATOM 960 N N . SER A 1 117 ? -9.333 -9.294 9.362 1.00 86.88 117 SER A N 1
ATOM 961 C CA . SER A 1 117 ? -8.546 -8.375 8.517 1.00 86.88 117 SER A CA 1
ATOM 962 C C . SER A 1 117 ? -7.420 -9.029 7.701 1.00 86.88 117 SER A C 1
ATOM 964 O O . SER A 1 117 ? -6.938 -8.430 6.734 1.00 86.88 117 SER A O 1
ATOM 966 N N . GLU A 1 118 ? -7.019 -10.252 8.053 1.00 85.19 118 GLU A N 1
ATOM 967 C CA . GLU A 1 118 ? -6.032 -11.050 7.314 1.00 85.19 118 GLU A CA 1
ATOM 968 C C . GLU A 1 118 ? -6.641 -12.251 6.566 1.00 85.19 118 GLU A C 1
ATOM 970 O O . GLU A 1 118 ? -5.919 -12.910 5.818 1.00 85.19 118 GLU A O 1
ATOM 975 N N . ASP A 1 119 ? -7.942 -12.521 6.727 1.00 83.25 119 ASP A N 1
ATOM 976 C CA . ASP A 1 119 ? -8.605 -13.708 6.172 1.00 83.25 119 ASP A CA 1
ATOM 977 C C . ASP A 1 119 ? -8.549 -13.709 4.632 1.00 83.25 119 ASP A C 1
ATOM 979 O O . ASP A 1 119 ? -8.859 -12.713 3.974 1.00 83.25 119 ASP A O 1
ATOM 983 N N . THR A 1 120 ? -8.157 -14.840 4.039 1.00 75.50 120 THR A N 1
ATOM 984 C CA . THR A 1 120 ? -8.050 -15.019 2.579 1.00 75.50 120 THR A CA 1
ATOM 985 C C . THR A 1 120 ? -9.350 -15.491 1.938 1.00 75.50 120 THR A C 1
ATOM 987 O O . THR A 1 120 ? -9.653 -15.124 0.801 1.00 75.50 120 THR A O 1
ATOM 990 N N . ASP A 1 121 ? -10.128 -16.282 2.677 1.00 81.81 121 ASP A N 1
ATOM 991 C CA . ASP A 1 121 ? -11.221 -17.109 2.157 1.00 81.81 121 ASP A CA 1
ATOM 992 C C . ASP A 1 121 ? -12.543 -16.325 2.172 1.00 81.81 121 ASP A C 1
ATOM 994 O O . ASP A 1 121 ? -13.510 -16.633 2.877 1.00 81.81 121 ASP A O 1
ATOM 998 N N . LEU A 1 122 ? -12.534 -15.236 1.405 1.00 88.25 122 LEU A N 1
ATOM 999 C CA . LEU A 1 122 ? -13.573 -14.216 1.354 1.00 88.25 122 LEU A CA 1
ATOM 1000 C C . LEU A 1 122 ? -14.423 -14.353 0.089 1.00 88.25 122 LEU A C 1
ATOM 1002 O O . LEU A 1 122 ? -13.907 -14.575 -1.003 1.00 88.25 122 LEU A O 1
ATOM 1006 N N . THR A 1 123 ? -15.726 -14.102 0.208 1.00 89.81 123 THR A N 1
ATOM 1007 C CA . THR A 1 123 ? -16.579 -13.774 -0.948 1.00 89.81 123 THR A CA 1
ATOM 1008 C C . THR A 1 123 ? -17.049 -12.332 -0.804 1.00 89.81 123 THR A C 1
ATOM 1010 O O . THR A 1 123 ? -17.633 -11.969 0.217 1.00 89.81 123 THR A O 1
ATOM 1013 N N . VAL A 1 124 ? -16.760 -11.484 -1.793 1.00 89.19 124 VAL A N 1
ATOM 1014 C CA . VAL A 1 124 ? -16.953 -10.028 -1.701 1.00 89.19 124 VAL A CA 1
ATOM 1015 C C . VAL A 1 124 ? -17.753 -9.516 -2.896 1.00 89.19 124 VAL A C 1
ATOM 1017 O O . VAL A 1 124 ? -17.407 -9.785 -4.042 1.00 89.19 124 VAL A O 1
ATOM 1020 N N . GLU A 1 125 ? -18.783 -8.714 -2.627 1.00 89.31 125 GLU A N 1
ATOM 1021 C CA . GLU A 1 125 ? -19.531 -7.952 -3.634 1.00 89.31 125 GLU A CA 1
ATOM 1022 C C . GLU A 1 125 ? -19.643 -6.474 -3.214 1.00 89.31 125 GLU A C 1
ATOM 1024 O O . GLU A 1 125 ? -19.166 -6.062 -2.155 1.00 89.31 125 GLU A O 1
ATOM 1029 N N . VAL A 1 126 ? -20.261 -5.627 -4.045 1.00 84.19 126 VAL A N 1
ATOM 1030 C CA . VAL A 1 126 ? -20.318 -4.172 -3.808 1.00 84.19 126 VAL A CA 1
ATOM 1031 C C . VAL A 1 126 ? -21.185 -3.842 -2.583 1.00 84.19 126 VAL A C 1
ATOM 1033 O O . VAL A 1 126 ? -22.415 -3.718 -2.679 1.00 84.19 126 VAL A O 1
ATOM 1036 N N . GLY A 1 127 ? -20.514 -3.676 -1.439 1.00 84.19 127 GLY A N 1
ATOM 1037 C CA . GLY A 1 127 ? -21.106 -3.468 -0.117 1.00 84.19 127 GLY A CA 1
ATOM 1038 C C . GLY A 1 127 ? -21.502 -4.760 0.610 1.00 84.19 127 GLY A C 1
ATOM 1039 O O . GLY A 1 127 ? -22.345 -4.706 1.503 1.00 84.19 127 GLY A O 1
ATOM 1040 N N . LEU A 1 128 ? -20.934 -5.912 0.238 1.00 90.75 128 LEU A N 1
ATOM 1041 C CA . LEU A 1 128 ? -21.131 -7.200 0.911 1.00 90.75 128 LEU A CA 1
ATOM 1042 C C . LEU A 1 128 ? -19.783 -7.899 1.120 1.00 90.75 128 LEU A C 1
ATOM 1044 O O . LEU A 1 128 ? -18.959 -7.944 0.210 1.00 90.75 128 LEU A O 1
ATOM 1048 N N . VAL A 1 129 ? -19.583 -8.474 2.305 1.00 93.44 129 VAL A N 1
ATOM 1049 C CA . VAL A 1 129 ? -18.404 -9.276 2.657 1.00 93.44 129 VAL A CA 1
ATOM 1050 C C . VAL A 1 129 ? -18.885 -10.527 3.379 1.00 93.44 129 VAL A C 1
ATOM 1052 O O . VAL A 1 129 ? -19.516 -10.428 4.429 1.00 93.44 129 VAL A O 1
ATOM 1055 N N . GLN A 1 130 ? -18.599 -11.700 2.832 1.00 93.81 130 GLN A N 1
ATOM 1056 C CA . GLN A 1 130 ? -18.830 -12.986 3.477 1.00 93.81 130 GLN A CA 1
ATOM 1057 C C . GLN A 1 130 ? -17.496 -13.592 3.905 1.00 93.81 130 GLN A C 1
ATOM 1059 O O . GLN A 1 130 ? -16.566 -13.689 3.104 1.00 93.81 130 GLN A O 1
ATOM 1064 N N . VAL A 1 131 ? -17.441 -14.025 5.165 1.00 91.69 131 VAL A N 1
ATOM 1065 C CA . VAL A 1 131 ? -16.287 -14.676 5.785 1.00 91.69 131 VAL A CA 1
ATOM 1066 C C . VAL A 1 131 ? -16.746 -16.027 6.328 1.00 91.69 131 VAL A C 1
ATOM 1068 O O . VAL A 1 131 ? -17.458 -16.112 7.334 1.00 91.69 131 VAL A O 1
ATOM 1071 N N . GLY A 1 132 ? -16.430 -17.100 5.600 1.00 89.31 132 GLY A N 1
ATOM 1072 C CA . GLY A 1 132 ? -16.979 -18.432 5.860 1.00 89.31 132 GLY A CA 1
ATOM 1073 C C . GLY A 1 132 ? -18.515 -18.451 5.817 1.00 89.31 132 GLY A C 1
ATOM 1074 O O . GLY A 1 132 ? -19.116 -18.445 4.742 1.00 89.31 132 GLY A O 1
ATOM 1075 N N . ARG A 1 133 ? -19.156 -18.493 6.995 1.00 88.56 133 ARG A N 1
ATOM 1076 C CA . ARG A 1 133 ? -20.626 -18.480 7.159 1.00 88.56 133 ARG A CA 1
ATOM 1077 C C . ARG A 1 133 ? -21.202 -17.121 7.566 1.00 88.56 133 ARG A C 1
ATOM 1079 O O . ARG A 1 133 ? -22.407 -16.925 7.424 1.00 88.56 133 ARG A O 1
ATOM 1086 N N . ASP A 1 134 ? -20.383 -16.210 8.088 1.00 91.25 134 ASP A N 1
ATOM 1087 C CA . ASP A 1 134 ? -20.851 -14.887 8.492 1.00 91.25 134 ASP A CA 1
ATOM 1088 C C . ASP A 1 134 ? -20.917 -13.971 7.268 1.00 91.25 134 ASP A C 1
ATOM 1090 O O . ASP A 1 134 ? -19.967 -13.890 6.490 1.00 91.25 134 ASP A O 1
ATOM 1094 N N . VAL A 1 135 ? -22.035 -13.265 7.095 1.00 93.12 135 VAL A N 1
ATOM 1095 C CA . VAL A 1 135 ? -22.239 -12.324 5.985 1.00 93.12 135 VAL A CA 1
ATOM 1096 C C . VAL A 1 135 ? -22.486 -10.936 6.551 1.00 93.12 135 VAL A C 1
ATOM 1098 O O . VAL A 1 135 ? -23.408 -10.737 7.342 1.00 93.12 135 VAL A O 1
ATOM 1101 N N . TYR A 1 136 ? -21.700 -9.969 6.099 1.00 94.06 136 TYR A N 1
ATOM 1102 C CA . TYR A 1 136 ? -21.767 -8.566 6.481 1.00 94.06 136 TYR A CA 1
ATOM 1103 C C . TYR A 1 136 ? -22.204 -7.726 5.278 1.00 94.06 136 TYR A C 1
ATOM 1105 O O . TYR A 1 136 ? -21.780 -7.969 4.148 1.00 94.06 136 TYR A O 1
ATOM 1113 N N . ALA A 1 137 ? -23.065 -6.741 5.512 1.00 90.62 137 ALA A N 1
ATOM 1114 C CA . ALA A 1 137 ? -23.595 -5.840 4.493 1.00 90.62 137 ALA A CA 1
ATOM 1115 C C . ALA A 1 137 ? -23.405 -4.386 4.924 1.00 90.62 137 ALA A C 1
ATOM 1117 O O . ALA A 1 137 ? -23.604 -4.068 6.097 1.00 90.62 137 ALA A O 1
ATOM 1118 N N . SER A 1 138 ? -23.047 -3.498 3.997 1.00 88.94 138 SER A N 1
ATOM 1119 C CA . SER A 1 138 ? -23.070 -2.063 4.274 1.00 88.94 138 SER A CA 1
ATOM 1120 C C . SER A 1 138 ? -24.513 -1.565 4.371 1.00 88.94 138 SER A C 1
ATOM 1122 O O . SER A 1 138 ? -25.406 -2.086 3.693 1.00 88.94 138 SER A O 1
ATOM 1124 N N . ASN A 1 139 ? -24.756 -0.530 5.176 1.00 86.06 139 ASN A N 1
ATOM 1125 C CA . ASN A 1 139 ? -26.071 0.110 5.264 1.00 86.06 139 ASN A CA 1
ATOM 1126 C C . ASN A 1 139 ? -26.594 0.524 3.874 1.00 86.06 139 ASN A C 1
ATOM 1128 O O . ASN A 1 139 ? -27.741 0.244 3.529 1.00 86.06 139 ASN A O 1
ATOM 1132 N N . GLN A 1 140 ? -25.718 1.061 3.021 1.00 81.25 140 GLN A N 1
ATOM 1133 C CA . GLN A 1 140 ? -26.013 1.359 1.617 1.00 81.25 140 GLN A CA 1
ATOM 1134 C C . GLN A 1 140 ? -26.448 0.132 0.806 1.00 81.25 140 GLN A C 1
ATOM 1136 O O . GLN A 1 140 ? -27.394 0.229 0.031 1.00 81.25 140 GLN A O 1
ATOM 1141 N N . ALA A 1 141 ? -25.795 -1.027 0.967 1.00 83.44 141 ALA A N 1
ATOM 1142 C CA . ALA A 1 141 ? -26.155 -2.239 0.231 1.00 83.44 141 ALA A CA 1
ATOM 1143 C C . ALA A 1 141 ? -27.551 -2.766 0.594 1.00 83.44 141 ALA A C 1
ATOM 1145 O O . ALA A 1 141 ? -28.222 -3.333 -0.268 1.00 83.44 141 ALA A O 1
ATOM 1146 N N . ILE A 1 142 ? -27.995 -2.535 1.831 1.00 82.75 142 ILE A N 1
ATOM 1147 C CA . ILE A 1 142 ? -29.354 -2.836 2.297 1.00 82.75 142 ILE A CA 1
ATOM 1148 C C . ILE A 1 142 ? -30.350 -1.786 1.764 1.00 82.75 142 ILE A C 1
ATOM 1150 O O . ILE A 1 142 ? -31.422 -2.139 1.276 1.00 82.75 142 ILE A O 1
ATOM 1154 N N . LEU A 1 143 ? -29.976 -0.501 1.785 1.00 77.94 143 LEU A N 1
ATOM 1155 C CA . LEU A 1 143 ? -30.815 0.639 1.382 1.00 77.94 143 LEU A CA 1
ATOM 1156 C C . LEU A 1 143 ? -31.004 0.818 -0.142 1.00 77.94 143 LEU A C 1
ATOM 1158 O O . LEU A 1 143 ? -31.767 1.695 -0.544 1.00 77.94 143 LEU A O 1
ATOM 1162 N N . LYS A 1 144 ? -30.397 -0.029 -0.996 1.00 66.69 144 LYS A N 1
ATOM 1163 C CA . LYS A 1 144 ? -30.423 -0.006 -2.488 1.00 66.69 144 LYS A CA 1
ATOM 1164 C C . LYS A 1 144 ? -31.812 0.074 -3.176 1.00 66.69 144 LYS A C 1
ATOM 1166 O O . LYS A 1 144 ? -31.868 0.062 -4.403 1.00 66.69 144 LYS A O 1
ATOM 1171 N N . LYS A 1 145 ? -32.926 0.128 -2.436 1.00 56.25 145 LYS A N 1
ATOM 1172 C CA . LYS A 1 145 ? -34.308 0.226 -2.949 1.00 56.25 145 LYS A CA 1
ATOM 1173 C C . LYS A 1 145 ? -35.004 1.574 -2.707 1.00 56.25 145 LYS A C 1
ATOM 1175 O O . LYS A 1 145 ? -36.156 1.707 -3.110 1.00 56.25 145 LYS A O 1
ATOM 1180 N N . GLN A 1 146 ? -34.367 2.546 -2.052 1.00 53.94 146 GLN A N 1
ATOM 1181 C CA . GLN A 1 146 ? -34.963 3.868 -1.803 1.00 53.94 146 GLN A CA 1
ATOM 1182 C C . GLN A 1 146 ? -34.234 5.002 -2.551 1.00 53.94 146 GLN A C 1
ATOM 1184 O O . GLN A 1 146 ? -33.076 4.821 -2.934 1.00 53.94 146 GLN A O 1
ATOM 1189 N N . PRO A 1 147 ? -34.892 6.159 -2.792 1.00 49.06 147 PRO A N 1
ATOM 1190 C CA . PRO A 1 147 ? -34.274 7.301 -3.461 1.00 49.06 147 PRO A CA 1
ATOM 1191 C C . PRO A 1 147 ? -33.021 7.821 -2.743 1.00 49.06 147 PRO A C 1
ATOM 1193 O O . PRO A 1 147 ? -32.875 7.694 -1.528 1.00 49.06 147 PRO A O 1
ATOM 1196 N N . LEU A 1 148 ? -32.126 8.439 -3.516 1.00 50.50 148 LEU A N 1
ATOM 1197 C CA . LEU A 1 148 ? -30.843 8.971 -3.055 1.00 50.50 148 LEU A CA 1
ATOM 1198 C C . LEU A 1 148 ? -31.026 10.160 -2.096 1.00 50.50 148 LEU A C 1
ATOM 1200 O O . LEU A 1 148 ? -31.034 11.312 -2.524 1.00 50.50 148 LEU A O 1
ATOM 1204 N N . PHE A 1 149 ? -31.109 9.888 -0.792 1.00 52.94 149 PHE A N 1
ATOM 1205 C CA . PHE A 1 149 ? -30.950 10.917 0.235 1.00 52.94 149 PHE A CA 1
ATOM 1206 C C . PHE A 1 149 ? -29.491 11.374 0.292 1.00 52.94 149 PHE A C 1
ATOM 1208 O O . PHE A 1 149 ? -28.603 10.688 0.800 1.00 52.94 149 PHE A O 1
ATOM 1215 N N . THR A 1 150 ? -29.235 12.543 -0.287 1.00 48.44 150 THR A N 1
ATOM 1216 C CA . THR A 1 150 ? -27.911 13.155 -0.327 1.00 48.44 150 THR A CA 1
ATOM 1217 C C . THR A 1 150 ? -27.624 13.938 0.954 1.00 48.44 150 THR A C 1
ATOM 1219 O O . THR A 1 150 ? -28.372 14.855 1.279 1.00 48.44 150 THR A O 1
ATOM 1222 N N . HIS A 1 151 ? -26.459 13.653 1.554 1.00 46.97 151 HIS A N 1
ATOM 1223 C CA . HIS A 1 151 ? -25.809 14.325 2.701 1.00 46.97 151 HIS A CA 1
ATOM 1224 C C . HIS A 1 151 ? -26.109 13.724 4.092 1.00 46.97 151 HIS A C 1
ATOM 1226 O O . HIS A 1 151 ? -27.192 13.226 4.363 1.00 46.97 151 HIS A O 1
ATOM 1232 N N . GLY A 1 152 ? -25.113 13.786 4.987 1.00 54.91 152 GLY A N 1
ATOM 1233 C CA . GLY A 1 152 ? -25.250 13.541 6.433 1.00 54.91 152 GLY A CA 1
ATOM 1234 C C . GLY A 1 152 ? -25.042 12.108 6.945 1.00 54.91 152 GLY A C 1
ATOM 1235 O O . GLY A 1 152 ? -24.596 11.948 8.074 1.00 54.91 152 GLY A O 1
ATOM 1236 N N . HIS A 1 153 ? -25.330 11.073 6.154 1.00 63.19 153 HIS A N 1
ATOM 1237 C CA . HIS A 1 153 ? -25.335 9.685 6.646 1.00 63.19 153 HIS A CA 1
ATOM 1238 C C . HIS A 1 153 ? -23.959 8.998 6.578 1.00 63.19 153 HIS A C 1
ATOM 1240 O O . HIS A 1 153 ? -23.320 8.991 5.523 1.00 63.19 153 HIS A O 1
ATOM 1246 N N . ASN A 1 154 ? -23.533 8.340 7.659 1.00 70.12 154 ASN A N 1
ATOM 1247 C CA . ASN A 1 154 ? -22.237 7.650 7.712 1.00 70.12 154 ASN A CA 1
ATOM 1248 C C . ASN A 1 154 ? -22.285 6.267 7.030 1.00 70.12 154 ASN A C 1
ATOM 1250 O O . ASN A 1 154 ? -23.343 5.644 6.896 1.00 70.12 154 ASN A O 1
ATOM 1254 N N . TYR A 1 155 ? -21.127 5.792 6.564 1.00 78.62 155 TYR A N 1
ATOM 1255 C CA . TYR A 1 155 ? -20.971 4.494 5.901 1.00 78.62 155 TYR A CA 1
ATOM 1256 C C . TYR A 1 155 ? -20.496 3.444 6.905 1.00 78.62 155 TYR A C 1
ATOM 1258 O O . TYR A 1 155 ? -19.414 3.578 7.469 1.00 78.62 155 TYR A O 1
ATOM 1266 N N 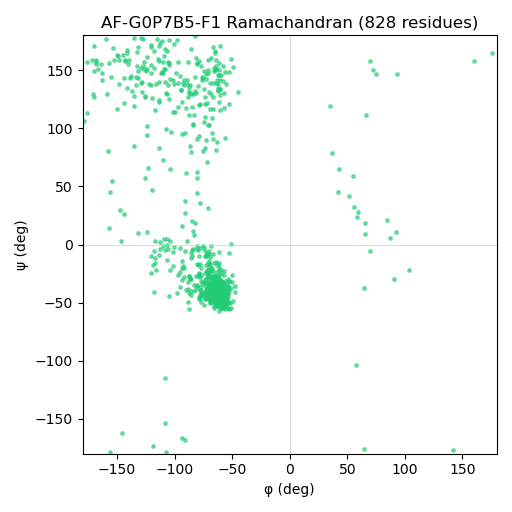. PHE A 1 156 ? -21.288 2.395 7.124 1.00 86.06 156 PHE A N 1
ATOM 1267 C CA . PHE A 1 156 ? -20.961 1.349 8.094 1.00 86.06 156 PHE A CA 1
ATOM 1268 C C . PHE A 1 156 ? -21.507 -0.017 7.676 1.00 86.06 156 PHE A C 1
ATOM 1270 O O . PHE A 1 156 ? -22.406 -0.118 6.838 1.00 86.06 156 PHE A O 1
ATOM 1277 N N . PHE A 1 157 ? -20.956 -1.074 8.276 1.00 88.69 157 PHE A N 1
ATOM 1278 C CA . PHE A 1 157 ? -21.350 -2.462 8.042 1.00 88.69 157 PHE A CA 1
ATOM 1279 C C . PHE A 1 157 ? -22.175 -3.036 9.199 1.00 88.69 157 PHE A C 1
ATOM 1281 O O . PHE A 1 157 ? -22.078 -2.598 10.345 1.00 88.69 157 PHE A O 1
ATOM 1288 N N . ILE A 1 158 ? -22.990 -4.039 8.875 1.00 90.06 158 ILE A N 1
ATOM 1289 C CA . ILE A 1 158 ? -23.904 -4.741 9.778 1.00 90.06 158 ILE A CA 1
ATOM 1290 C C . ILE A 1 158 ? -23.836 -6.240 9.463 1.00 90.06 158 ILE A C 1
ATOM 1292 O O . ILE A 1 158 ? -23.756 -6.627 8.295 1.00 90.06 158 ILE A O 1
ATOM 1296 N N . SER A 1 159 ? -23.914 -7.103 10.478 1.00 90.12 159 SER A N 1
ATOM 1297 C CA . SER A 1 159 ? -24.186 -8.534 10.274 1.00 90.12 159 SER A CA 1
ATOM 1298 C C . SER A 1 159 ? -25.559 -8.721 9.612 1.00 90.12 159 SER A C 1
ATOM 1300 O O . SER A 1 159 ? -26.593 -8.305 10.138 1.00 90.12 159 SER A O 1
ATOM 1302 N N . LYS A 1 160 ? -25.585 -9.381 8.452 1.00 85.38 160 LYS A N 1
ATOM 1303 C CA . LYS A 1 160 ? -26.808 -9.674 7.690 1.00 85.38 160 LYS A CA 1
ATOM 1304 C C . LYS A 1 160 ? -27.726 -10.643 8.451 1.00 85.38 160 LYS A C 1
ATOM 1306 O O . LYS A 1 160 ? -28.944 -10.575 8.304 1.00 85.38 160 LYS A O 1
ATOM 1311 N N . ALA A 1 161 ? -27.154 -11.504 9.297 1.00 84.88 161 ALA A N 1
ATOM 1312 C CA . ALA A 1 161 ? -27.906 -12.370 10.202 1.00 84.88 161 ALA A CA 1
ATOM 1313 C C . ALA A 1 161 ? -28.586 -11.563 11.322 1.00 84.88 161 ALA A C 1
ATOM 1315 O O . ALA A 1 161 ? -29.775 -11.755 11.576 1.00 84.88 161 ALA A O 1
ATOM 1316 N N . ASP A 1 162 ? -27.870 -10.616 11.939 1.00 82.69 162 ASP A N 1
ATOM 1317 C CA . ASP A 1 162 ? -28.429 -9.726 12.965 1.00 82.69 162 ASP A CA 1
ATOM 1318 C C . ASP A 1 162 ? -29.569 -8.888 12.359 1.00 82.69 162 ASP A C 1
ATOM 1320 O O . ASP A 1 162 ? -30.653 -8.808 12.937 1.00 82.69 162 ASP A O 1
ATOM 1324 N N . TYR A 1 163 ? -29.362 -8.351 11.148 1.00 83.19 163 TYR A N 1
ATOM 1325 C CA . TYR A 1 163 ? -30.372 -7.620 10.375 1.00 83.19 163 TYR A CA 1
ATOM 1326 C C . TYR A 1 163 ? -31.652 -8.436 10.150 1.00 83.19 163 TYR A C 1
ATOM 1328 O O . TYR A 1 163 ? -32.737 -7.977 10.510 1.00 83.19 163 TYR A O 1
ATOM 1336 N N . TYR A 1 164 ? -31.558 -9.662 9.621 1.00 81.88 164 TYR A N 1
ATOM 1337 C CA . TYR A 1 164 ? -32.741 -10.504 9.390 1.00 81.88 164 TYR A CA 1
ATOM 1338 C C . TYR A 1 164 ? -33.430 -10.992 10.670 1.00 81.88 164 TYR A C 1
ATOM 1340 O O . TYR A 1 164 ? -34.610 -11.342 10.623 1.00 81.88 164 TYR A O 1
ATOM 1348 N N . ASN A 1 165 ? -32.728 -11.032 11.803 1.00 79.88 165 ASN A N 1
ATOM 1349 C CA . ASN A 1 165 ? -33.340 -11.353 13.089 1.00 79.88 165 ASN A CA 1
ATOM 1350 C C . ASN A 1 165 ? -34.088 -10.140 13.668 1.00 79.88 165 ASN A C 1
ATOM 1352 O O . ASN A 1 165 ? -35.249 -10.284 14.040 1.00 79.88 165 ASN A O 1
ATOM 1356 N N . GLN A 1 166 ? -33.487 -8.946 13.641 1.00 75.75 166 GLN A N 1
ATOM 1357 C CA . GLN A 1 166 ? -34.119 -7.690 14.080 1.00 75.75 166 GLN A CA 1
ATOM 1358 C C . GLN A 1 166 ? -35.321 -7.285 13.201 1.00 75.75 166 GLN A C 1
ATOM 1360 O O . GLN A 1 166 ? -36.340 -6.816 13.706 1.00 75.75 166 GLN A O 1
ATOM 1365 N N . CYS A 1 167 ? -35.265 -7.520 11.883 1.00 70.38 167 CYS A N 1
ATOM 1366 C CA . CYS A 1 167 ? -36.372 -7.202 10.963 1.00 70.38 167 CYS A CA 1
ATOM 1367 C C . CYS A 1 167 ? -37.643 -8.043 11.175 1.00 70.38 167 CYS A C 1
ATOM 1369 O O . CYS A 1 167 ? -38.664 -7.760 10.555 1.00 70.38 167 CYS A O 1
ATOM 1371 N N . LYS A 1 168 ? -37.605 -9.074 12.031 1.00 65.12 168 LYS A N 1
ATOM 1372 C CA . LYS A 1 168 ? -38.800 -9.830 12.443 1.00 65.12 168 LYS A CA 1
ATOM 1373 C C . LYS A 1 168 ? -39.531 -9.184 13.625 1.00 65.12 168 LYS A C 1
ATOM 1375 O O . LYS A 1 168 ? -40.636 -9.614 13.939 1.00 65.12 168 LYS A O 1
ATOM 1380 N N . THR A 1 169 ? -38.924 -8.196 14.288 1.00 61.81 169 THR A N 1
ATOM 1381 C CA . THR A 1 169 ? -39.439 -7.601 15.533 1.00 61.81 169 THR A CA 1
ATOM 1382 C C . THR A 1 169 ? -39.726 -6.102 15.449 1.00 61.81 169 THR A C 1
ATOM 1384 O O . THR A 1 169 ? -40.567 -5.631 16.207 1.00 61.81 169 THR A O 1
ATOM 1387 N N . CYS A 1 170 ? -39.089 -5.352 14.540 1.00 54.56 170 CYS A N 1
ATOM 1388 C CA . CYS A 1 170 ? -39.257 -3.896 14.421 1.00 54.56 170 CYS A CA 1
ATOM 1389 C C . CYS A 1 170 ? -39.303 -3.417 12.951 1.00 54.56 170 CYS A C 1
ATOM 1391 O O . CYS A 1 170 ? -38.717 -4.040 12.064 1.00 54.56 170 CYS A O 1
ATOM 1393 N N . ASN A 1 171 ? -39.934 -2.261 12.697 1.00 57.66 171 ASN A N 1
ATOM 1394 C CA . ASN A 1 171 ? -39.888 -1.567 11.399 1.00 57.66 171 ASN A CA 1
ATOM 1395 C C . ASN A 1 171 ? -38.506 -0.922 11.190 1.00 57.66 171 ASN A C 1
ATOM 1397 O O . ASN A 1 171 ? -38.269 0.215 11.585 1.00 57.66 171 ASN A O 1
ATOM 1401 N N . LEU A 1 172 ? -37.578 -1.670 10.591 1.00 63.09 172 LEU A N 1
ATOM 1402 C CA . LEU A 1 172 ? -36.148 -1.339 10.588 1.00 63.09 172 LEU A CA 1
ATOM 1403 C C . LEU A 1 172 ? -35.551 -0.357 9.548 1.00 63.09 172 LEU A C 1
ATOM 1405 O O . LEU A 1 172 ? -34.349 -0.118 9.674 1.00 63.09 172 LEU A O 1
ATOM 1409 N N . PRO A 1 173 ? -36.242 0.212 8.532 1.00 66.94 173 PRO A N 1
ATOM 1410 C CA . PRO A 1 173 ? -35.562 1.067 7.547 1.00 66.94 173 PRO A CA 1
ATOM 1411 C C . PRO A 1 173 ? -34.819 2.266 8.154 1.00 66.94 173 PRO A C 1
ATOM 1413 O O . PRO A 1 173 ? -33.709 2.576 7.730 1.00 66.94 173 PRO A O 1
ATOM 1416 N N . GLU A 1 174 ? -35.408 2.913 9.163 1.00 74.19 174 GLU A N 1
ATOM 1417 C CA . GLU A 1 174 ? -34.922 4.198 9.678 1.00 74.19 174 GLU A CA 1
ATOM 1418 C C . GLU A 1 174 ? -33.598 4.093 10.447 1.00 74.19 174 GLU A C 1
ATOM 1420 O O . GLU A 1 174 ? -32.749 4.976 10.339 1.00 74.19 174 GLU A O 1
ATOM 1425 N N . CYS A 1 175 ? -33.349 2.988 11.161 1.00 76.50 175 CYS A N 1
ATOM 1426 C CA . CYS A 1 175 ? -32.103 2.840 11.919 1.00 76.50 175 CYS A CA 1
ATOM 1427 C C . CYS A 1 175 ? -30.867 2.615 11.030 1.00 76.50 175 CYS A C 1
ATOM 1429 O O . CYS A 1 175 ? -29.752 2.672 11.534 1.00 76.50 175 CYS A O 1
ATOM 1431 N N . LEU A 1 176 ? -31.028 2.392 9.718 1.00 80.00 176 LEU A N 1
ATOM 1432 C CA . LEU A 1 176 ? -29.915 2.213 8.773 1.00 80.00 176 LEU A CA 1
ATOM 1433 C C . LEU A 1 176 ? -29.283 3.538 8.307 1.00 80.00 176 LEU A C 1
ATOM 1435 O O . LEU A 1 176 ? -28.169 3.528 7.773 1.00 80.00 176 LEU A O 1
ATOM 1439 N N . TYR A 1 177 ? -29.970 4.668 8.497 1.00 79.25 177 TYR A N 1
ATOM 1440 C CA . TYR A 1 177 ? -29.483 5.996 8.101 1.00 79.25 177 TYR A CA 1
ATOM 1441 C C . TYR A 1 177 ? -28.425 6.571 9.055 1.00 79.25 177 TYR A C 1
ATOM 1443 O O . TYR A 1 177 ? -27.667 7.461 8.671 1.00 79.25 177 TYR A O 1
ATOM 1451 N N . ASP A 1 178 ? -28.354 6.076 10.289 1.00 81.62 178 ASP A N 1
ATOM 1452 C CA . ASP A 1 178 ? -27.454 6.573 11.329 1.00 81.62 178 ASP A CA 1
ATOM 1453 C C . ASP A 1 178 ? -26.802 5.408 12.084 1.00 81.62 178 ASP A C 1
ATOM 1455 O O . ASP A 1 178 ? -27.469 4.478 12.540 1.00 81.62 178 ASP A O 1
ATOM 1459 N N . GLN A 1 179 ? -25.481 5.480 12.251 1.00 82.81 179 GLN A N 1
ATOM 1460 C CA . GLN A 1 179 ? -24.709 4.450 12.934 1.00 82.81 179 GLN A CA 1
ATOM 1461 C C . GLN A 1 179 ? -25.004 4.393 14.439 1.00 82.81 179 GLN A C 1
ATOM 1463 O O . GLN A 1 179 ? -24.955 3.301 15.013 1.00 82.81 179 GLN A O 1
ATOM 1468 N N . LYS A 1 180 ? -25.363 5.515 15.087 1.00 85.19 180 LYS A N 1
ATOM 1469 C CA . LYS A 1 180 ? -25.779 5.500 16.499 1.00 85.19 180 LYS A CA 1
ATOM 1470 C C . LYS A 1 180 ? -27.067 4.693 16.661 1.00 85.19 180 LYS A C 1
ATOM 1472 O O . LYS A 1 180 ? -27.097 3.757 17.462 1.00 85.19 180 LYS A O 1
ATOM 1477 N N . SER A 1 181 ? -28.080 4.992 15.857 1.00 83.00 181 SER A N 1
ATOM 1478 C CA . SER A 1 181 ? -29.366 4.288 15.813 1.00 83.00 181 SER A CA 1
ATOM 1479 C C . SER A 1 181 ? -29.188 2.806 15.476 1.00 83.00 181 SER A C 1
ATOM 1481 O O . SER A 1 181 ? -29.668 1.950 16.216 1.00 83.00 181 SER A O 1
ATOM 1483 N N . ALA A 1 182 ? -28.416 2.477 14.434 1.00 82.44 182 ALA A N 1
ATOM 1484 C CA . ALA A 1 182 ? -28.075 1.096 14.086 1.00 82.44 182 ALA A CA 1
ATOM 1485 C C . ALA A 1 182 ? -27.405 0.343 15.246 1.00 82.44 182 ALA A C 1
ATOM 1487 O O . ALA A 1 182 ? -27.724 -0.820 15.505 1.00 82.44 182 ALA A O 1
ATOM 1488 N N . SER A 1 183 ? -26.490 0.997 15.971 1.00 83.44 183 SER A N 1
ATOM 1489 C CA . SER A 1 183 ? -25.727 0.347 17.038 1.00 83.44 183 SER A CA 1
ATOM 1490 C C . SER A 1 183 ? -26.610 -0.186 18.168 1.00 83.44 183 SER A C 1
ATOM 1492 O O . SER A 1 183 ? -26.255 -1.201 18.762 1.00 83.44 183 SER A O 1
ATOM 1494 N N . GLN A 1 184 ? -27.776 0.414 18.432 1.00 81.88 184 GLN A N 1
ATOM 1495 C CA . GLN A 1 184 ? -28.713 -0.069 19.456 1.00 81.88 184 GLN A CA 1
ATOM 1496 C C . GLN A 1 184 ? -29.221 -1.493 19.163 1.00 81.88 184 GLN A C 1
ATOM 1498 O O . GLN A 1 184 ? -29.482 -2.257 20.090 1.00 81.88 184 GLN A O 1
ATOM 1503 N N . PHE A 1 185 ? -29.299 -1.867 17.882 1.00 77.69 185 PHE A N 1
ATOM 1504 C CA . PHE A 1 185 ? -29.836 -3.149 17.417 1.00 77.69 185 PHE A CA 1
ATOM 1505 C C . PHE A 1 185 ? -28.749 -4.148 16.987 1.00 77.69 185 PHE A C 1
ATOM 1507 O O . PHE A 1 185 ? -28.998 -5.356 16.977 1.00 77.69 185 PHE A O 1
ATOM 1514 N N . PHE A 1 186 ? -27.548 -3.672 16.641 1.00 82.00 186 PHE A N 1
ATOM 1515 C CA . PHE A 1 186 ? -26.531 -4.470 15.948 1.00 82.00 186 PHE A CA 1
ATOM 1516 C C . PHE A 1 186 ? -25.163 -4.487 16.624 1.00 82.00 186 PHE A C 1
ATOM 1518 O O . PHE A 1 186 ? -24.742 -3.514 17.253 1.00 82.00 186 PHE A O 1
ATOM 1525 N N . ASN A 1 187 ? -24.423 -5.583 16.437 1.00 84.75 187 ASN A N 1
ATOM 1526 C CA . ASN A 1 187 ? -22.985 -5.613 16.704 1.00 84.75 187 ASN A CA 1
ATOM 1527 C C . ASN A 1 187 ? -22.261 -4.633 15.766 1.00 84.75 187 ASN A C 1
ATOM 1529 O O . ASN A 1 187 ? -22.651 -4.484 14.607 1.00 84.75 187 ASN A O 1
ATOM 1533 N N . ILE A 1 188 ? -21.233 -3.938 16.263 1.00 89.56 188 ILE A N 1
ATOM 1534 C CA . ILE A 1 188 ? -20.556 -2.903 15.473 1.00 89.56 188 ILE A CA 1
ATOM 1535 C C . ILE A 1 188 ? -19.481 -3.555 14.603 1.00 89.56 188 ILE A C 1
ATOM 1537 O O . ILE A 1 188 ? -18.643 -4.314 15.092 1.00 89.56 188 ILE A O 1
ATOM 1541 N N . VAL A 1 189 ? -19.504 -3.241 13.309 1.00 91.88 189 VAL A N 1
ATOM 1542 C CA . VAL A 1 189 ? -18.560 -3.770 12.324 1.00 91.88 189 VAL A CA 1
ATOM 1543 C C . VAL A 1 189 ? -17.679 -2.635 11.802 1.00 91.88 189 VAL A C 1
ATOM 1545 O O . VAL A 1 189 ? -18.184 -1.627 11.308 1.00 91.88 189 VAL A O 1
ATOM 1548 N N . VAL A 1 190 ? -16.362 -2.804 11.917 1.00 93.19 190 VAL A N 1
ATOM 1549 C CA . VAL A 1 190 ? -15.332 -1.869 11.442 1.00 93.19 190 VAL A CA 1
ATOM 1550 C C . VAL A 1 190 ? -14.635 -2.484 10.229 1.00 93.19 190 VAL A C 1
ATOM 1552 O O . VAL A 1 190 ? -14.359 -3.682 10.208 1.00 93.19 190 VAL A O 1
ATOM 1555 N N . ARG A 1 191 ? -14.344 -1.673 9.210 1.00 93.06 191 ARG A N 1
ATOM 1556 C CA . ARG A 1 191 ? -13.681 -2.128 7.980 1.00 93.06 191 ARG A CA 1
ATOM 1557 C C . ARG A 1 191 ? -12.172 -1.879 8.015 1.00 93.06 191 ARG A C 1
ATOM 1559 O O . ARG A 1 191 ? -11.722 -0.824 8.454 1.00 93.06 191 ARG A O 1
ATOM 1566 N N . ALA A 1 192 ? -11.412 -2.849 7.526 1.00 95.19 192 ALA A N 1
ATOM 1567 C CA . ALA A 1 192 ? -9.962 -2.847 7.425 1.00 95.19 192 ALA A CA 1
ATOM 1568 C C . ALA A 1 192 ? -9.522 -2.615 5.977 1.00 95.19 192 ALA A C 1
ATOM 1570 O O . ALA A 1 192 ? -9.906 -3.354 5.069 1.00 95.19 192 ALA A O 1
ATOM 1571 N N . ILE A 1 193 ? -8.682 -1.607 5.763 1.00 94.81 193 ILE A N 1
ATOM 1572 C CA . ILE A 1 193 ? -8.080 -1.307 4.465 1.00 94.81 193 ILE A CA 1
ATOM 1573 C C . ILE A 1 193 ? -6.659 -1.879 4.462 1.00 94.81 193 ILE A C 1
ATOM 1575 O O . ILE A 1 193 ? -5.796 -1.417 5.216 1.00 94.81 193 ILE A O 1
ATOM 1579 N N . LYS A 1 194 ? -6.421 -2.882 3.612 1.00 92.38 194 LYS A N 1
ATOM 1580 C CA . LYS A 1 194 ? -5.124 -3.555 3.472 1.00 92.38 194 LYS A CA 1
ATOM 1581 C C . LYS A 1 194 ? -4.227 -2.778 2.517 1.00 92.38 194 LYS A C 1
ATOM 1583 O O . LYS A 1 194 ? -4.559 -2.630 1.350 1.00 92.38 194 LYS A O 1
ATOM 1588 N N . THR A 1 195 ? -3.084 -2.291 2.984 1.00 92.19 195 THR A N 1
ATOM 1589 C CA . THR A 1 195 ? -2.083 -1.626 2.135 1.00 92.19 195 THR A CA 1
ATOM 1590 C C . THR A 1 195 ? -0.753 -2.369 2.198 1.00 92.19 195 THR A C 1
ATOM 1592 O O . THR A 1 195 ? -0.548 -3.253 3.033 1.00 92.19 195 THR A O 1
ATOM 1595 N N . THR A 1 196 ? 0.192 -1.979 1.349 1.00 89.12 196 THR A N 1
ATOM 1596 C CA . THR A 1 196 ? 1.566 -2.502 1.349 1.00 89.12 196 THR A CA 1
ATOM 1597 C C . THR A 1 196 ? 2.331 -2.230 2.644 1.00 89.12 196 THR A C 1
ATOM 1599 O O . THR A 1 196 ? 3.355 -2.859 2.902 1.00 89.12 196 THR A O 1
ATOM 1602 N N . THR A 1 197 ? 1.841 -1.312 3.485 1.00 87.94 197 THR A N 1
ATOM 1603 C CA . THR A 1 197 ? 2.490 -0.919 4.741 1.00 87.94 197 THR A CA 1
ATOM 1604 C C . THR A 1 197 ? 1.785 -1.461 5.994 1.00 87.94 197 THR A C 1
ATOM 1606 O O . THR A 1 197 ? 2.268 -1.208 7.107 1.00 87.94 197 THR A O 1
ATOM 1609 N N . GLY A 1 198 ? 0.681 -2.204 5.830 1.00 90.50 198 GLY A N 1
ATOM 1610 C CA . GLY A 1 198 ? -0.085 -2.870 6.890 1.00 90.50 198 GLY A CA 1
ATOM 1611 C C . GLY A 1 198 ? -1.606 -2.833 6.673 1.00 90.50 198 GLY A C 1
ATOM 1612 O O . GLY A 1 198 ? -2.097 -2.305 5.679 1.00 90.50 198 GLY A O 1
ATOM 1613 N N . ASN A 1 199 ? -2.362 -3.360 7.637 1.00 94.00 199 ASN A N 1
ATOM 1614 C CA . ASN A 1 199 ? -3.820 -3.228 7.699 1.00 94.00 199 ASN A CA 1
ATOM 1615 C C . ASN A 1 199 ? -4.241 -2.042 8.585 1.00 94.00 199 ASN A C 1
ATOM 1617 O O . ASN A 1 199 ? -3.745 -1.900 9.710 1.00 94.00 199 ASN A O 1
ATOM 1621 N N . TYR A 1 200 ? -5.176 -1.219 8.096 1.00 95.94 200 TYR A N 1
ATOM 1622 C CA . TYR A 1 200 ? -5.562 0.061 8.707 1.00 95.94 200 TYR A CA 1
ATOM 1623 C C . TYR A 1 200 ? -7.069 0.227 8.912 1.00 95.94 200 TYR A C 1
ATOM 1625 O O . TYR A 1 200 ? -7.869 -0.267 8.123 1.00 95.94 200 TYR A O 1
ATOM 1633 N N . VAL A 1 201 ? -7.440 1.015 9.924 1.00 95.31 201 VAL A N 1
ATOM 1634 C CA . VAL A 1 201 ? -8.804 1.525 10.153 1.00 95.31 201 VAL A CA 1
ATOM 1635 C C . VAL A 1 201 ? -8.783 3.057 10.155 1.00 95.31 201 VAL A C 1
ATOM 1637 O O . VAL A 1 201 ? -7.861 3.667 10.705 1.00 95.31 201 VAL A O 1
ATOM 1640 N N . LEU A 1 202 ? -9.767 3.693 9.512 1.00 94.12 202 LEU A N 1
ATOM 1641 C CA . LEU A 1 202 ? -9.813 5.154 9.365 1.00 94.12 202 LEU A CA 1
ATOM 1642 C C . LEU A 1 202 ? -10.102 5.835 10.713 1.00 94.12 202 LEU A C 1
ATOM 1644 O O . LEU A 1 202 ? -11.045 5.462 11.412 1.00 94.12 202 LEU A O 1
ATOM 1648 N N . CYS A 1 203 ? -9.311 6.851 11.078 1.00 93.69 203 CYS A N 1
ATOM 1649 C CA . CYS A 1 203 ? -9.386 7.477 12.402 1.00 93.69 203 CYS A CA 1
ATOM 1650 C C . CYS A 1 203 ? -10.735 8.163 12.666 1.00 93.69 203 CYS A C 1
ATOM 1652 O O . CYS A 1 203 ? -11.203 8.155 13.802 1.00 93.69 203 CYS A O 1
ATOM 1654 N N . ASN A 1 204 ? -11.377 8.732 11.639 1.00 88.75 204 ASN A N 1
ATOM 1655 C CA . ASN A 1 204 ? -12.704 9.337 11.769 1.00 88.75 204 ASN A CA 1
ATOM 1656 C C . ASN A 1 204 ? -13.784 8.281 12.062 1.00 88.75 204 ASN A C 1
ATOM 1658 O O . ASN A 1 204 ? -14.529 8.447 13.022 1.00 88.75 204 ASN A O 1
ATOM 1662 N N . GLU A 1 205 ? -13.808 7.173 11.312 1.00 88.75 205 GLU A N 1
ATOM 1663 C CA . GLU A 1 205 ? -14.811 6.108 11.477 1.00 88.75 205 GLU A CA 1
ATOM 1664 C C . GLU A 1 205 ? -14.708 5.456 12.867 1.00 88.75 205 GLU A C 1
ATOM 1666 O O . GLU A 1 205 ? -15.718 5.228 13.534 1.00 88.75 205 GLU A O 1
ATOM 1671 N N . VAL A 1 206 ? -13.489 5.218 13.374 1.00 91.38 206 VAL A N 1
ATOM 1672 C CA . VAL A 1 206 ? -13.339 4.651 14.726 1.00 91.38 206 VAL A CA 1
ATOM 1673 C C . VAL A 1 206 ? -13.652 5.655 15.841 1.00 91.38 206 VAL A C 1
ATOM 1675 O O . VAL A 1 206 ? -14.220 5.258 16.855 1.00 91.38 206 VAL A O 1
ATOM 1678 N N . LEU A 1 207 ? -13.371 6.952 15.664 1.00 91.00 207 LEU A N 1
ATOM 1679 C CA . LEU A 1 207 ? -13.740 7.995 16.637 1.00 91.00 207 LEU A CA 1
ATOM 1680 C C . LEU A 1 207 ? -15.255 8.262 16.717 1.00 91.00 207 LEU A C 1
ATOM 1682 O O . LEU A 1 207 ? -15.711 8.901 17.668 1.00 91.00 207 LEU A O 1
ATOM 1686 N N . GLU A 1 208 ? -16.038 7.780 15.756 1.00 88.31 208 GLU A N 1
ATOM 1687 C CA . GLU A 1 208 ? -17.506 7.746 15.815 1.00 88.31 208 GLU A CA 1
ATOM 1688 C C . GLU A 1 208 ? -18.011 6.457 16.483 1.00 88.31 208 GLU A C 1
ATOM 1690 O O . GLU A 1 208 ? -18.933 6.496 17.295 1.00 88.31 208 GLU A O 1
ATOM 1695 N N . VAL A 1 209 ? -17.351 5.324 16.219 1.00 90.00 209 VAL A N 1
ATOM 1696 C CA . VAL A 1 209 ? -17.658 4.008 16.810 1.00 90.00 209 VAL A CA 1
ATOM 1697 C C . VAL A 1 209 ? -17.382 3.930 18.317 1.00 90.00 209 VAL A C 1
ATOM 1699 O O . VAL A 1 209 ? -18.174 3.343 19.056 1.00 90.00 209 VAL A O 1
ATOM 1702 N N . ILE A 1 210 ? -16.271 4.499 18.793 1.00 92.56 210 ILE A N 1
ATOM 1703 C CA . ILE A 1 210 ? -15.813 4.357 20.187 1.00 92.56 210 ILE A CA 1
ATOM 1704 C C . ILE A 1 210 ? -16.858 4.837 21.215 1.00 92.56 210 ILE A C 1
ATOM 1706 O O . ILE A 1 210 ? -17.180 4.051 22.110 1.00 92.56 210 ILE A O 1
ATOM 1710 N N . PRO A 1 211 ? -17.459 6.044 21.102 1.00 91.44 211 PRO A N 1
ATOM 1711 C CA . PRO A 1 211 ? -18.504 6.475 22.030 1.00 91.44 211 PRO A CA 1
ATOM 1712 C C . PRO A 1 211 ? -19.710 5.527 22.098 1.00 91.44 211 PRO A C 1
ATOM 1714 O O . PRO A 1 211 ? -20.264 5.331 23.176 1.00 91.44 211 PRO A O 1
ATOM 1717 N N . LEU A 1 212 ? -20.086 4.894 20.980 1.00 90.88 212 LEU A N 1
ATOM 1718 C CA . LEU A 1 212 ? -21.218 3.960 20.913 1.00 90.88 212 LEU A CA 1
ATOM 1719 C C . LEU A 1 212 ? -20.925 2.651 21.662 1.00 90.88 212 LEU A C 1
ATOM 1721 O O . LEU A 1 212 ? -21.804 2.090 22.316 1.00 90.88 212 LEU A O 1
ATOM 1725 N N . LEU A 1 213 ? -19.680 2.172 21.605 1.00 90.69 213 LEU A N 1
ATOM 1726 C CA . LEU A 1 213 ? -19.227 1.013 22.382 1.00 90.69 213 LEU A CA 1
ATOM 1727 C C . LEU A 1 213 ? -19.204 1.325 23.885 1.00 90.69 213 LEU A C 1
ATOM 1729 O O . LEU A 1 213 ? -19.677 0.525 24.692 1.00 90.69 213 LEU A O 1
ATOM 1733 N N . MET A 1 214 ? -18.729 2.516 24.255 1.00 91.19 214 MET A N 1
ATOM 1734 C CA . MET A 1 214 ? -18.725 2.989 25.641 1.00 91.19 214 MET A CA 1
ATOM 1735 C C . MET A 1 214 ? -20.154 3.140 26.191 1.00 91.19 214 MET A C 1
ATOM 1737 O O . MET A 1 214 ? -20.430 2.662 27.291 1.00 91.19 214 MET A O 1
ATOM 1741 N N . GLU A 1 215 ? -21.084 3.695 25.403 1.00 89.56 215 GLU A N 1
ATOM 1742 C CA . GLU A 1 215 ? -22.518 3.791 25.728 1.00 89.56 215 GLU A CA 1
ATOM 1743 C C . GLU A 1 215 ? -23.129 2.394 25.971 1.00 89.56 215 GLU A C 1
ATOM 1745 O O . GLU A 1 215 ? -23.758 2.171 27.009 1.00 89.56 215 GLU A O 1
ATOM 1750 N N . LYS A 1 216 ? -22.847 1.406 25.104 1.00 87.69 216 LYS A N 1
ATOM 1751 C CA . LYS A 1 216 ? -23.262 -0.002 25.300 1.00 87.69 216 LYS A CA 1
ATOM 1752 C C . LYS A 1 216 ? -22.712 -0.636 26.576 1.00 87.69 216 LYS A C 1
ATOM 1754 O O . LYS A 1 216 ? -23.432 -1.361 27.261 1.00 87.69 216 LYS A O 1
ATOM 1759 N N . GLN A 1 217 ? -21.445 -0.378 26.895 1.00 89.00 217 GLN A N 1
ATOM 1760 C CA . GLN A 1 217 ? -20.793 -0.879 28.109 1.00 89.00 217 GLN A CA 1
ATOM 1761 C C . GLN A 1 217 ? -21.174 -0.094 29.374 1.00 89.00 217 GLN A C 1
ATOM 1763 O O . GLN A 1 217 ? -20.732 -0.459 30.462 1.00 89.00 217 GLN A O 1
ATOM 1768 N N . LYS A 1 218 ? -21.989 0.966 29.253 1.00 91.31 218 LYS A N 1
ATOM 1769 C CA . LYS A 1 218 ? -22.332 1.907 30.334 1.00 91.31 218 LYS A CA 1
ATOM 1770 C C . LYS A 1 218 ? -21.105 2.614 30.932 1.00 91.31 218 LYS A C 1
ATOM 1772 O O . LYS A 1 218 ? -21.123 3.011 32.096 1.00 91.31 218 LYS A O 1
ATOM 1777 N N . ILE A 1 219 ? -20.047 2.787 30.136 1.00 90.38 219 ILE A N 1
ATOM 1778 C CA . ILE A 1 219 ? -18.847 3.547 30.501 1.00 90.38 219 ILE A CA 1
ATOM 1779 C C . ILE A 1 219 ? -19.170 5.046 30.363 1.00 90.38 219 ILE A C 1
ATOM 1781 O O . ILE A 1 219 ? -19.520 5.483 29.263 1.00 90.38 219 ILE A O 1
ATOM 1785 N N . PRO A 1 220 ? -19.054 5.860 31.429 1.00 88.69 220 PRO A N 1
ATOM 1786 C CA . PRO A 1 220 ? -19.357 7.286 31.346 1.00 88.69 220 PRO A CA 1
ATOM 1787 C C . PRO A 1 220 ? -18.365 8.032 30.439 1.00 88.69 220 PRO A C 1
ATOM 1789 O O . PRO A 1 220 ? -17.172 8.117 30.734 1.00 88.69 220 PRO A O 1
ATOM 1792 N N . LEU A 1 221 ? -18.862 8.602 29.335 1.00 88.25 221 LEU A N 1
ATOM 1793 C CA . LEU A 1 221 ? -18.042 9.294 28.326 1.00 88.25 221 LEU A CA 1
ATOM 1794 C C . LEU A 1 221 ? -17.219 10.454 28.909 1.00 88.25 221 LEU A C 1
ATOM 1796 O O . LEU A 1 221 ? -16.091 10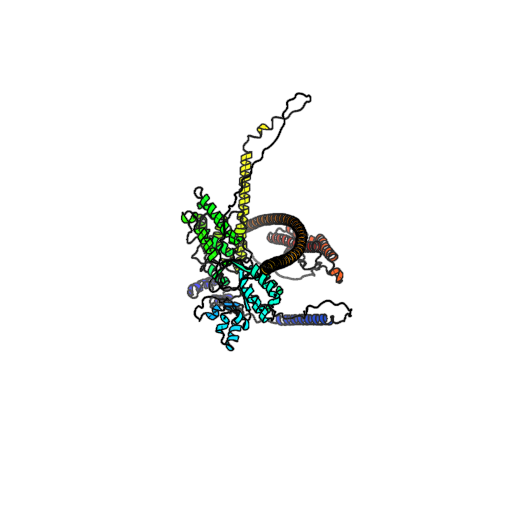.686 28.484 1.00 88.25 221 LEU A O 1
ATOM 1800 N N . ASN A 1 222 ? -17.741 11.142 29.928 1.00 88.56 222 ASN A N 1
ATOM 1801 C CA . ASN A 1 222 ? -17.065 12.252 30.605 1.00 88.56 222 ASN A CA 1
ATOM 1802 C C . ASN A 1 222 ? -15.736 11.859 31.283 1.00 88.56 222 ASN A C 1
ATOM 1804 O O . ASN A 1 222 ? -14.897 12.730 31.483 1.00 88.56 222 ASN A O 1
ATOM 1808 N N . VAL A 1 223 ? -15.516 10.576 31.596 1.00 87.88 223 VAL A N 1
ATOM 1809 C CA . VAL A 1 223 ? -14.235 10.073 32.132 1.00 87.88 223 VAL A CA 1
ATOM 1810 C C . VAL A 1 223 ? -13.131 10.081 31.065 1.00 87.88 223 VAL A C 1
ATOM 1812 O O . VAL A 1 223 ? -11.955 10.219 31.393 1.00 87.88 223 VAL A O 1
ATOM 1815 N N . TYR A 1 224 ? -13.501 9.968 29.785 1.00 88.44 224 TYR A N 1
ATOM 1816 C CA . TYR A 1 224 ? -12.569 9.827 28.661 1.00 88.44 224 TYR A CA 1
ATOM 1817 C C . TYR A 1 224 ? -12.635 10.979 27.647 1.00 88.44 224 TYR A C 1
ATOM 1819 O O . TYR A 1 224 ? -11.802 11.030 26.746 1.00 88.44 224 TYR A O 1
ATOM 1827 N N . GLU A 1 225 ? -13.566 11.924 27.794 1.00 89.62 225 GLU A N 1
ATOM 1828 C CA . GLU A 1 225 ? -13.792 13.052 26.877 1.00 89.62 225 GLU A CA 1
ATOM 1829 C C . GLU A 1 225 ? -12.501 13.812 26.523 1.00 89.62 225 GLU A C 1
ATOM 1831 O O . GLU A 1 225 ? -12.196 13.979 25.346 1.00 89.62 225 GLU A O 1
ATOM 1836 N N . THR A 1 226 ? -11.670 14.178 27.505 1.00 91.50 226 THR A N 1
ATOM 1837 C CA . THR A 1 226 ? -10.374 14.853 27.272 1.00 91.50 226 THR A CA 1
ATOM 1838 C C . THR A 1 226 ? -9.423 14.037 26.383 1.00 91.50 226 THR A C 1
ATOM 1840 O O . THR A 1 226 ? -8.658 14.596 25.599 1.00 91.50 226 THR A O 1
ATOM 1843 N N . LYS A 1 227 ? -9.480 12.704 26.477 1.00 91.69 227 LYS A N 1
ATOM 1844 C CA . LYS A 1 227 ? -8.633 11.759 25.735 1.00 91.69 227 LYS A CA 1
ATOM 1845 C C . LYS A 1 227 ? -9.178 11.488 24.329 1.00 91.69 227 LYS A C 1
ATOM 1847 O O . LYS A 1 227 ? -8.422 11.463 23.365 1.00 91.69 227 LYS A O 1
ATOM 1852 N N . LEU A 1 228 ? -10.500 11.371 24.192 1.00 91.25 228 LEU A N 1
ATOM 1853 C CA . LEU A 1 228 ? -11.173 11.317 22.891 1.00 91.25 228 LEU A CA 1
ATOM 1854 C C . LEU A 1 228 ? -10.979 12.626 22.111 1.00 91.25 228 LEU A C 1
ATOM 1856 O O . LEU A 1 228 ? -10.798 12.597 20.895 1.00 91.25 228 LEU A O 1
ATOM 1860 N N . ARG A 1 229 ? -10.961 13.767 22.808 1.00 91.81 229 ARG A N 1
ATOM 1861 C CA . ARG A 1 229 ? -10.679 15.082 22.233 1.00 91.81 229 ARG A CA 1
ATOM 1862 C C . ARG A 1 229 ? -9.236 15.207 21.752 1.00 91.81 229 ARG A C 1
ATOM 1864 O O . ARG A 1 229 ? -9.044 15.550 20.591 1.00 91.81 229 ARG A O 1
ATOM 1871 N N . SER A 1 230 ? -8.244 14.828 22.560 1.00 93.25 230 SER A N 1
ATOM 1872 C CA . SER A 1 230 ? -6.844 14.875 22.118 1.00 93.25 230 SER A CA 1
ATOM 1873 C C . SER A 1 230 ? -6.550 13.906 20.963 1.00 93.25 230 SER A C 1
ATOM 1875 O O . SER A 1 230 ? -5.729 14.219 20.104 1.00 93.25 230 SER A O 1
ATOM 1877 N N . TYR A 1 231 ? -7.268 12.779 20.847 1.00 92.31 231 TYR A N 1
ATOM 1878 C CA . TYR A 1 231 ? -7.249 11.953 19.631 1.00 92.31 231 TYR A CA 1
ATOM 1879 C C . TYR A 1 231 ? -7.899 12.645 18.417 1.00 92.31 231 TYR A C 1
ATOM 1881 O O . TYR A 1 231 ? -7.328 12.600 17.326 1.00 92.31 231 TYR A O 1
ATOM 1889 N N . ARG A 1 232 ? -9.059 13.309 18.577 1.00 92.00 232 ARG A N 1
ATOM 1890 C CA . ARG A 1 232 ? -9.700 14.101 17.502 1.00 92.00 232 ARG A CA 1
ATOM 1891 C C . ARG A 1 232 ? -8.785 15.217 17.002 1.00 92.00 232 ARG A C 1
ATOM 1893 O O . ARG A 1 232 ? -8.659 15.391 15.797 1.00 92.00 232 ARG A O 1
ATOM 1900 N N . GLU A 1 233 ? -8.128 15.931 17.910 1.00 91.75 233 GLU A N 1
ATOM 1901 C CA . GLU A 1 233 ? -7.166 16.994 17.600 1.00 91.75 233 GLU A CA 1
ATOM 1902 C C . GLU A 1 233 ? -5.922 16.426 16.900 1.00 91.75 233 GLU A C 1
ATOM 1904 O O . GLU A 1 233 ? -5.573 16.876 15.812 1.00 91.75 233 GLU A O 1
ATOM 1909 N N . LYS A 1 234 ? -5.311 15.366 17.450 1.00 90.56 234 LYS A N 1
ATOM 1910 C CA . LYS A 1 234 ? -4.113 14.710 16.893 1.00 90.56 234 LYS A CA 1
ATOM 1911 C C . LYS A 1 234 ? -4.321 14.084 15.509 1.00 90.56 234 LYS A C 1
ATOM 1913 O O . LYS A 1 234 ? -3.357 13.953 14.756 1.00 90.56 234 LYS A O 1
ATOM 1918 N N . TRP A 1 235 ? -5.539 13.652 15.180 1.00 91.12 235 TRP A N 1
ATOM 1919 C CA . TRP A 1 235 ? -5.865 13.060 13.875 1.00 91.12 235 TRP A CA 1
ATOM 1920 C C . TRP A 1 235 ? -6.627 13.998 12.936 1.00 91.12 235 TRP A C 1
ATOM 1922 O O . TRP A 1 235 ? -6.922 13.598 11.806 1.00 91.12 235 TRP A O 1
ATOM 1932 N N . ASN A 1 236 ? -6.876 15.247 13.339 1.00 88.38 236 ASN A N 1
ATOM 1933 C CA . ASN A 1 236 ? -7.318 16.291 12.426 1.00 88.38 236 ASN A CA 1
ATOM 1934 C C . ASN A 1 236 ? -6.165 16.662 11.479 1.00 88.38 236 ASN A C 1
ATOM 1936 O O . ASN A 1 236 ? -5.121 17.149 11.901 1.00 88.38 236 ASN A O 1
ATOM 1940 N N . SER A 1 237 ? -6.356 16.427 10.184 1.00 86.25 237 SER A N 1
ATOM 1941 C CA . SER A 1 237 ? -5.400 16.767 9.124 1.00 86.25 237 SER A CA 1
ATOM 1942 C C . SER A 1 237 ? -5.428 18.248 8.723 1.00 86.25 237 SER A C 1
ATOM 1944 O O . SER A 1 237 ? -4.604 18.671 7.917 1.00 86.25 237 SER A O 1
ATOM 1946 N N . GLY A 1 238 ? -6.415 19.019 9.195 1.00 86.12 238 GLY A N 1
ATOM 1947 C CA . GLY A 1 238 ? -6.684 20.387 8.744 1.00 86.12 238 GLY A CA 1
ATOM 1948 C C . GLY A 1 238 ? -7.238 20.494 7.314 1.00 86.12 238 GLY A C 1
ATOM 1949 O O . GLY A 1 238 ? -7.626 21.582 6.897 1.00 86.12 238 GLY A O 1
ATOM 1950 N N . SER A 1 239 ? -7.318 19.389 6.561 1.00 90.25 239 SER A N 1
ATOM 1951 C CA . SER A 1 239 ? -7.758 19.362 5.163 1.00 90.25 239 SER A CA 1
ATOM 1952 C C . SER A 1 239 ? -8.725 18.215 4.909 1.00 90.25 239 SER A C 1
ATOM 1954 O O . SER A 1 239 ? -8.406 17.054 5.157 1.00 90.25 239 SER A O 1
ATOM 1956 N N . SER A 1 240 ? -9.887 18.512 4.319 1.00 88.75 240 SER A N 1
ATOM 1957 C CA . SER A 1 240 ? -10.868 17.470 3.981 1.00 88.75 240 SER A CA 1
ATOM 1958 C C . SER A 1 240 ? -10.357 16.457 2.947 1.00 88.75 240 SER A C 1
ATOM 1960 O O . SER A 1 240 ? -10.964 15.399 2.802 1.00 88.75 240 SER A O 1
ATOM 1962 N N . GLU A 1 241 ? -9.291 16.781 2.208 1.00 94.06 241 GLU A N 1
ATOM 1963 C CA . GLU A 1 241 ? -8.709 15.928 1.164 1.00 94.06 241 GLU A CA 1
ATOM 1964 C C . GLU A 1 241 ? -7.690 14.907 1.713 1.00 94.06 241 GLU A C 1
ATOM 1966 O O . GLU A 1 241 ? -7.236 14.032 0.975 1.00 94.06 241 GLU A O 1
ATOM 1971 N N . VAL A 1 242 ? -7.339 15.001 3.003 1.00 95.25 242 VAL A N 1
ATOM 1972 C CA . VAL A 1 242 ? -6.339 14.161 3.679 1.00 95.25 242 VAL A CA 1
ATOM 1973 C C . VAL A 1 242 ? -6.970 13.518 4.913 1.00 95.25 242 VAL A C 1
ATOM 1975 O O . VAL A 1 242 ? -7.524 14.212 5.762 1.00 95.25 242 VAL A O 1
ATOM 1978 N N . LEU A 1 243 ? -6.872 12.196 5.042 1.00 94.69 243 LEU A N 1
ATOM 1979 C CA . LEU A 1 243 ? -7.429 11.424 6.151 1.00 94.69 243 LEU A CA 1
ATOM 1980 C C . LEU A 1 243 ? -6.336 10.625 6.860 1.00 94.69 243 LEU A C 1
ATOM 1982 O O . LEU A 1 243 ? -5.489 9.999 6.225 1.00 94.69 243 LEU A O 1
ATOM 1986 N N . ASN A 1 244 ? -6.384 10.602 8.189 1.00 95.06 244 ASN A N 1
ATOM 1987 C CA . ASN A 1 244 ? -5.524 9.744 8.996 1.00 95.06 244 ASN A CA 1
ATOM 1988 C C . ASN A 1 244 ? -6.182 8.374 9.221 1.00 95.06 244 ASN A C 1
ATOM 1990 O O . ASN A 1 244 ? -7.389 8.285 9.458 1.00 95.06 244 ASN A O 1
ATOM 1994 N N . ALA A 1 245 ? -5.376 7.316 9.199 1.00 95.62 245 ALA A N 1
ATOM 1995 C CA . ALA A 1 245 ? -5.755 5.966 9.594 1.00 95.62 245 ALA A CA 1
ATOM 1996 C C . ALA A 1 245 ? -4.701 5.385 10.545 1.00 95.62 245 ALA A C 1
ATOM 1998 O O . ALA A 1 245 ? -3.514 5.698 10.444 1.00 95.62 245 ALA A O 1
ATOM 1999 N N . MET A 1 246 ? -5.125 4.511 11.455 1.00 94.75 246 MET A N 1
ATOM 2000 C CA . MET A 1 246 ? -4.236 3.810 12.386 1.00 94.75 246 MET A CA 1
ATOM 2001 C C . MET A 1 246 ? -4.120 2.337 12.003 1.00 94.75 246 MET A C 1
ATOM 2003 O O . MET A 1 246 ? -5.062 1.764 11.453 1.00 94.75 246 MET A O 1
ATOM 2007 N N . SER A 1 247 ? -2.983 1.703 12.300 1.00 95.31 247 SER A N 1
ATOM 2008 C CA . SER A 1 247 ? -2.863 0.257 12.114 1.00 95.31 247 SER A CA 1
ATOM 2009 C C . SER A 1 247 ? -3.811 -0.480 13.060 1.00 95.31 247 SER A C 1
ATOM 2011 O O . SER A 1 247 ? -4.061 -0.032 14.182 1.00 95.31 247 SER A O 1
ATOM 2013 N N . ILE A 1 248 ? -4.285 -1.659 12.658 1.00 94.12 248 ILE A N 1
ATOM 2014 C CA . ILE A 1 248 ? -5.127 -2.496 13.526 1.00 94.12 248 ILE A CA 1
ATOM 2015 C C . ILE A 1 248 ? -4.394 -2.860 14.832 1.00 94.12 248 ILE A C 1
ATOM 2017 O O . ILE A 1 248 ? -5.010 -2.923 15.893 1.00 94.12 248 ILE A O 1
ATOM 2021 N N . SER A 1 249 ? -3.066 -3.014 14.799 1.00 90.94 249 SER A N 1
ATOM 2022 C CA . SER A 1 249 ? -2.243 -3.199 16.002 1.00 90.94 249 SER A CA 1
ATOM 2023 C C . SER A 1 249 ? -2.282 -2.008 16.969 1.00 90.94 249 SER A C 1
ATOM 2025 O O . SER A 1 249 ? -2.290 -2.221 18.178 1.00 90.94 249 SER A O 1
ATOM 2027 N N . PHE A 1 250 ? -2.365 -0.768 16.476 1.00 92.31 250 PHE A N 1
ATOM 2028 C CA . PHE A 1 250 ? -2.531 0.413 17.327 1.00 92.31 250 PHE A CA 1
ATOM 2029 C C . PHE A 1 250 ? -3.980 0.558 17.816 1.00 92.31 250 PHE A C 1
ATOM 2031 O O . PHE A 1 250 ? -4.208 0.855 18.988 1.00 92.31 250 PHE A O 1
ATOM 2038 N N . PHE A 1 251 ? -4.961 0.261 16.955 1.00 93.88 251 PHE A N 1
ATOM 2039 C CA . PHE A 1 251 ? -6.382 0.224 17.319 1.00 93.88 251 PHE A CA 1
ATOM 2040 C C . PHE A 1 251 ? -6.642 -0.739 18.492 1.00 93.88 251 PHE A C 1
ATOM 2042 O O . PHE A 1 251 ? -7.323 -0.371 19.446 1.00 93.88 251 PHE A O 1
ATOM 2049 N N . LYS A 1 252 ? -6.005 -1.923 18.488 1.00 91.38 252 LYS A N 1
ATOM 2050 C CA . LYS A 1 252 ? -6.012 -2.882 19.611 1.00 91.38 252 LYS A CA 1
ATOM 2051 C C . LYS A 1 252 ? -5.592 -2.238 20.935 1.00 91.38 252 LYS A C 1
ATOM 2053 O O . LYS A 1 252 ? -6.290 -2.415 21.930 1.00 91.38 252 LYS A O 1
ATOM 2058 N N . VAL A 1 253 ? -4.478 -1.504 20.953 1.00 92.62 253 VAL A N 1
ATOM 2059 C CA . VAL A 1 253 ? -3.952 -0.852 22.167 1.00 92.62 253 VAL A CA 1
ATOM 2060 C C . VAL A 1 253 ? -4.875 0.275 22.632 1.00 92.62 253 VAL A C 1
ATOM 2062 O O . VAL A 1 253 ? -5.194 0.356 23.812 1.00 92.62 253 VAL A O 1
ATOM 2065 N N . MET A 1 254 ? -5.354 1.108 21.706 1.00 93.19 254 MET A N 1
ATOM 2066 C CA . MET A 1 254 ? -6.246 2.229 22.013 1.00 93.19 254 MET A CA 1
ATOM 2067 C C . MET A 1 254 ? -7.595 1.771 22.602 1.00 93.19 254 MET A C 1
ATOM 2069 O O . MET A 1 254 ? -8.129 2.447 23.476 1.00 93.19 254 MET A O 1
ATOM 2073 N N . LEU A 1 255 ? -8.144 0.626 22.175 1.00 92.75 255 LEU A N 1
ATOM 2074 C CA . LEU A 1 255 ? -9.366 0.068 22.772 1.00 92.75 255 LEU A CA 1
ATOM 2075 C C . LEU A 1 255 ? -9.159 -0.321 24.246 1.00 92.75 255 LEU A C 1
ATOM 2077 O O . LEU A 1 255 ? -9.977 0.046 25.089 1.00 92.75 255 LEU A O 1
ATOM 2081 N N . ASP A 1 256 ? -8.046 -0.984 24.575 1.00 91.19 256 ASP A N 1
ATOM 2082 C CA . ASP A 1 256 ? -7.711 -1.364 25.959 1.00 91.19 256 ASP A CA 1
ATOM 2083 C C . ASP A 1 256 ? -7.460 -0.121 26.828 1.00 91.19 256 ASP A C 1
ATOM 2085 O O . ASP A 1 256 ? -7.939 -0.028 27.957 1.00 91.19 256 ASP A O 1
ATOM 2089 N N . ASP A 1 257 ? -6.765 0.872 26.268 1.00 90.75 257 ASP A N 1
ATOM 2090 C CA . ASP A 1 257 ? -6.444 2.167 26.884 1.00 90.75 257 ASP A CA 1
ATOM 2091 C C . ASP A 1 257 ? -7.684 3.081 27.079 1.00 90.75 257 ASP A C 1
ATOM 2093 O O . ASP A 1 257 ? -7.645 4.087 27.798 1.00 90.75 257 ASP A O 1
ATOM 2097 N N . LEU A 1 258 ? -8.820 2.704 26.483 1.00 91.50 258 LEU A N 1
ATOM 2098 C CA . LEU A 1 258 ? -10.154 3.276 26.701 1.00 91.50 258 LEU A CA 1
ATOM 2099 C C . LEU A 1 258 ? -11.104 2.321 27.457 1.00 91.50 258 LEU A C 1
ATOM 2101 O O . LEU A 1 258 ? -12.270 2.652 27.657 1.00 91.50 258 LEU A O 1
ATOM 2105 N N . ASN A 1 259 ? -10.615 1.155 27.901 1.00 91.50 259 ASN A N 1
ATOM 2106 C CA . ASN A 1 259 ? -11.380 0.096 28.576 1.00 91.50 259 ASN A CA 1
ATOM 2107 C C . ASN A 1 259 ? -12.603 -0.409 27.766 1.00 91.50 259 ASN A C 1
ATOM 2109 O O . ASN A 1 259 ? -13.632 -0.806 28.323 1.00 91.50 259 ASN A O 1
ATOM 2113 N N . VAL A 1 260 ? -12.494 -0.394 26.435 1.00 92.06 260 VAL A N 1
ATOM 2114 C CA . VAL A 1 260 ? -13.539 -0.834 25.501 1.00 92.06 260 VAL A CA 1
ATOM 2115 C C . VAL A 1 260 ? -13.422 -2.339 25.242 1.00 92.06 260 VAL A C 1
ATOM 2117 O O . VAL A 1 260 ? -12.349 -2.841 24.911 1.00 92.06 260 VAL A O 1
ATOM 2120 N N . ASP A 1 261 ? -14.531 -3.073 25.362 1.00 90.69 261 ASP A N 1
ATOM 2121 C CA . ASP A 1 261 ? -14.557 -4.511 25.093 1.00 90.69 261 ASP A CA 1
ATOM 2122 C C . ASP A 1 261 ? -14.483 -4.774 23.587 1.00 90.69 261 ASP A C 1
ATOM 2124 O O . ASP A 1 261 ? -15.443 -4.572 22.836 1.00 90.69 261 ASP A O 1
ATOM 2128 N N . ARG A 1 262 ? -13.333 -5.304 23.161 1.00 90.75 262 ARG A N 1
ATOM 2129 C CA . ARG A 1 262 ? -13.084 -5.758 21.791 1.00 90.75 262 ARG A CA 1
ATOM 2130 C C . ARG A 1 262 ? -14.152 -6.742 21.302 1.00 90.75 262 ARG A C 1
ATOM 2132 O O . ARG A 1 262 ? -14.467 -6.723 20.119 1.00 90.75 262 ARG A O 1
ATOM 2139 N N . SER A 1 263 ? -14.752 -7.563 22.173 1.00 89.19 263 SER A N 1
ATOM 2140 C CA . SER A 1 263 ? -15.749 -8.576 21.781 1.00 89.19 263 SER A CA 1
ATOM 2141 C C . SER A 1 263 ? -17.045 -7.995 21.187 1.00 89.19 263 SER A C 1
ATOM 2143 O O . SER A 1 263 ? -17.790 -8.716 20.520 1.00 89.19 263 SER A O 1
ATOM 2145 N N . LEU A 1 264 ? -17.281 -6.688 21.364 1.00 88.88 264 LEU A N 1
ATOM 2146 C CA . LEU A 1 264 ? -18.393 -5.930 20.777 1.00 88.88 264 LEU A CA 1
ATOM 2147 C C . LEU A 1 264 ? -18.114 -5.416 19.348 1.00 88.88 264 LEU A C 1
ATOM 2149 O O . LEU A 1 264 ? -19.031 -4.915 18.688 1.00 88.88 264 LEU A O 1
ATOM 2153 N N . ILE A 1 265 ? -16.866 -5.531 18.878 1.00 92.12 265 ILE A N 1
ATOM 2154 C CA . ILE A 1 265 ? -16.415 -5.156 17.533 1.00 92.12 265 ILE A CA 1
ATOM 2155 C C . ILE A 1 265 ? -16.190 -6.419 16.700 1.00 92.12 265 ILE A C 1
ATOM 2157 O O . ILE A 1 265 ? -15.543 -7.365 17.141 1.00 92.12 265 ILE A O 1
ATOM 2161 N N . THR A 1 266 ? -16.632 -6.395 15.446 1.00 93.62 266 THR A N 1
ATOM 2162 C CA . THR A 1 266 ? -16.085 -7.257 14.388 1.00 93.62 266 THR A CA 1
ATOM 2163 C C . THR A 1 266 ? -15.238 -6.405 13.448 1.00 93.62 266 THR A C 1
ATOM 2165 O O . THR A 1 266 ? -15.721 -5.375 12.981 1.00 93.62 266 THR A O 1
ATOM 2168 N N . ILE A 1 267 ? -14.004 -6.810 13.145 1.00 94.69 267 ILE A N 1
ATOM 2169 C CA . ILE A 1 267 ? -13.250 -6.243 12.016 1.00 94.69 267 ILE A CA 1
ATOM 2170 C C . ILE A 1 267 ? -13.453 -7.131 10.786 1.00 94.69 267 ILE A C 1
ATOM 2172 O O . ILE A 1 267 ? -13.323 -8.350 10.885 1.00 94.69 267 ILE A O 1
ATOM 2176 N N . ILE A 1 268 ? -13.745 -6.518 9.637 1.00 94.81 268 ILE A N 1
ATOM 2177 C CA . ILE A 1 268 ? -13.828 -7.175 8.322 1.00 94.81 268 ILE A CA 1
ATOM 2178 C C . ILE A 1 268 ? -12.938 -6.465 7.291 1.00 94.81 268 ILE A C 1
ATOM 2180 O O . ILE A 1 268 ? -12.683 -5.273 7.449 1.00 94.81 268 ILE A O 1
ATOM 2184 N N . PRO A 1 269 ? -12.510 -7.123 6.203 1.00 93.62 269 PRO A N 1
ATOM 2185 C CA . PRO A 1 269 ? -11.875 -6.457 5.063 1.00 93.62 269 PRO A CA 1
ATOM 2186 C C . PRO A 1 269 ? -12.817 -5.458 4.370 1.00 93.62 269 PRO A C 1
ATOM 2188 O O . PRO A 1 269 ? -14.021 -5.691 4.271 1.00 93.62 269 PRO A O 1
ATOM 2191 N N . ASP A 1 270 ? -12.285 -4.349 3.855 1.00 92.75 270 ASP A N 1
ATOM 2192 C CA . ASP A 1 270 ? -13.075 -3.369 3.106 1.00 92.75 270 ASP A CA 1
ATOM 2193 C C . ASP A 1 270 ? -13.449 -3.865 1.695 1.00 92.75 270 ASP A C 1
ATOM 2195 O O . ASP A 1 270 ? -12.582 -4.107 0.849 1.00 92.75 270 ASP A O 1
ATOM 2199 N N . SER A 1 271 ? -14.755 -3.946 1.407 1.00 91.19 271 SER A N 1
ATOM 2200 C CA . SER A 1 271 ? -15.251 -4.488 0.134 1.00 91.19 271 SER A CA 1
ATOM 2201 C C . SER A 1 271 ? -14.832 -3.670 -1.088 1.00 91.19 271 SER A C 1
ATOM 2203 O O . SER A 1 271 ? -14.619 -4.233 -2.158 1.00 91.19 271 SER A O 1
ATOM 2205 N N . HIS A 1 272 ? -14.731 -2.341 -0.965 1.00 90.88 272 HIS A N 1
ATOM 2206 C CA . HIS A 1 272 ? -14.380 -1.491 -2.106 1.00 90.88 272 HIS A CA 1
ATOM 2207 C C . HIS A 1 272 ? -12.897 -1.603 -2.455 1.00 90.88 272 HIS A C 1
ATOM 2209 O O . HIS A 1 272 ? -12.570 -1.739 -3.632 1.00 90.88 272 HIS A O 1
ATOM 2215 N N . HIS A 1 273 ? -12.024 -1.640 -1.448 1.00 91.94 273 HIS A N 1
ATOM 2216 C CA . HIS A 1 273 ? -10.603 -1.884 -1.630 1.00 91.94 273 HIS A CA 1
ATOM 2217 C C . HIS A 1 273 ? -10.351 -3.265 -2.247 1.00 91.94 273 HIS A C 1
ATOM 2219 O O . HIS A 1 273 ? -9.665 -3.356 -3.267 1.00 91.94 273 HIS A O 1
ATOM 2225 N N . TYR A 1 274 ? -10.954 -4.321 -1.685 1.00 90.62 274 TYR A N 1
ATOM 2226 C CA . TYR A 1 274 ? -10.807 -5.692 -2.184 1.00 90.62 274 TYR A CA 1
ATOM 2227 C C . TYR A 1 274 ? -11.230 -5.805 -3.658 1.00 90.62 274 TYR A C 1
ATOM 2229 O O . TYR A 1 274 ? -10.461 -6.278 -4.493 1.00 90.62 274 TYR A O 1
ATOM 2237 N N . LEU A 1 275 ? -12.406 -5.274 -4.014 1.00 89.94 275 LEU A N 1
ATOM 2238 C CA . LEU A 1 275 ? -12.882 -5.274 -5.400 1.00 89.94 275 LEU A CA 1
ATOM 2239 C C . LEU A 1 275 ? -12.057 -4.372 -6.324 1.00 89.94 275 LEU A C 1
ATOM 2241 O O . LEU A 1 275 ? -11.939 -4.674 -7.511 1.00 89.94 275 LEU A O 1
ATOM 2245 N N . SER A 1 276 ? -11.472 -3.279 -5.820 1.00 91.38 276 SER A N 1
ATOM 2246 C CA . SER A 1 276 ? -10.588 -2.436 -6.632 1.00 91.38 276 SER A CA 1
ATOM 2247 C C . SER A 1 276 ? -9.321 -3.192 -7.061 1.00 91.38 276 SER A C 1
ATOM 2249 O O . SER A 1 276 ? -8.885 -3.030 -8.197 1.00 91.38 276 SER A O 1
ATOM 2251 N N . HIS A 1 277 ? -8.797 -4.121 -6.244 1.00 87.25 277 HIS A N 1
ATOM 2252 C CA . HIS A 1 277 ? -7.688 -4.992 -6.665 1.00 87.25 277 HIS A CA 1
ATOM 2253 C C . HIS A 1 277 ? -8.079 -5.908 -7.833 1.00 87.25 277 HIS A C 1
ATOM 2255 O O . HIS A 1 277 ? -7.381 -5.927 -8.849 1.00 87.25 277 HIS A O 1
ATOM 2261 N N . THR A 1 278 ? -9.226 -6.591 -7.753 1.00 85.00 278 THR A N 1
ATOM 2262 C CA . THR A 1 278 ? -9.746 -7.406 -8.868 1.00 85.00 278 THR A CA 1
ATOM 2263 C C . THR A 1 278 ? -9.931 -6.566 -10.136 1.00 85.00 278 THR A C 1
ATOM 2265 O O . THR A 1 278 ? -9.566 -6.997 -11.228 1.00 85.00 278 THR A O 1
ATOM 2268 N N . LYS A 1 279 ? -10.419 -5.328 -9.997 1.00 88.94 279 LYS A N 1
ATOM 2269 C CA . LYS A 1 279 ? -10.611 -4.391 -11.114 1.00 88.94 279 LYS A CA 1
ATOM 2270 C C . LYS A 1 279 ? -9.305 -3.914 -11.761 1.00 88.94 279 LYS A C 1
ATOM 2272 O O . LYS A 1 279 ? -9.322 -3.628 -12.954 1.00 88.94 279 LYS A O 1
ATOM 2277 N N . ILE A 1 280 ? -8.180 -3.864 -11.041 1.00 87.38 280 ILE A N 1
ATOM 2278 C CA . ILE A 1 280 ? -6.853 -3.584 -11.630 1.00 87.38 280 ILE A CA 1
ATOM 2279 C C . ILE A 1 280 ? -6.368 -4.776 -12.459 1.00 87.38 280 ILE A C 1
ATOM 2281 O O . ILE A 1 280 ? -5.916 -4.595 -13.591 1.00 87.38 280 ILE A O 1
ATOM 2285 N N . ILE A 1 281 ? -6.509 -5.999 -11.935 1.00 83.19 281 ILE A N 1
ATOM 2286 C CA . ILE A 1 281 ? -6.192 -7.241 -12.663 1.00 83.19 281 ILE A CA 1
ATOM 2287 C C . ILE A 1 281 ? -7.014 -7.339 -13.957 1.00 83.19 281 ILE A C 1
ATOM 2289 O O . ILE A 1 281 ? -6.455 -7.572 -15.032 1.00 83.19 281 ILE A O 1
ATOM 2293 N N . ASN A 1 282 ? -8.320 -7.075 -13.855 1.00 82.06 282 ASN A N 1
ATOM 2294 C CA . ASN A 1 282 ? -9.267 -7.038 -14.973 1.00 82.06 282 ASN A CA 1
ATOM 2295 C C . ASN A 1 282 ? -9.131 -5.792 -15.865 1.00 82.06 282 ASN A C 1
ATOM 2297 O O . ASN A 1 282 ? -9.782 -5.722 -16.904 1.00 82.06 282 ASN A O 1
ATOM 2301 N N . ARG A 1 283 ? -8.280 -4.823 -15.491 1.00 78.12 283 ARG A N 1
ATOM 2302 C CA . ARG A 1 283 ? -7.988 -3.587 -16.247 1.00 78.12 283 ARG A CA 1
ATOM 2303 C C . ARG A 1 283 ? -9.174 -2.622 -16.376 1.00 78.12 283 ARG A C 1
ATOM 2305 O O . ARG A 1 283 ? -9.154 -1.716 -17.202 1.00 78.12 283 ARG A O 1
ATOM 2312 N N . GLU A 1 284 ? -10.176 -2.780 -15.517 1.00 82.50 284 GLU A N 1
ATOM 2313 C CA . GLU A 1 284 ? -11.339 -1.895 -15.403 1.00 82.50 284 GLU A CA 1
ATOM 2314 C C . GLU A 1 284 ? -10.975 -0.531 -14.786 1.00 82.50 284 GLU A C 1
ATOM 2316 O O . GLU A 1 284 ? -11.681 0.451 -15.013 1.00 82.50 284 GLU A O 1
ATOM 2321 N N . ILE A 1 285 ? -9.901 -0.465 -13.983 1.00 85.31 285 ILE A N 1
ATOM 2322 C CA . ILE A 1 285 ? -9.394 0.760 -13.336 1.00 85.31 285 ILE A CA 1
ATOM 2323 C C . ILE A 1 285 ? -7.847 0.781 -13.290 1.00 85.31 285 ILE A C 1
ATOM 2325 O O . ILE A 1 285 ? -7.238 -0.289 -13.331 1.00 85.31 285 ILE A O 1
ATOM 2329 N N . PRO A 1 286 ? -7.188 1.955 -13.147 1.00 79.69 286 PRO A N 1
ATOM 2330 C CA . PRO A 1 286 ? -5.722 2.056 -13.169 1.00 79.69 286 PRO A CA 1
ATOM 2331 C C . PRO A 1 286 ? -5.027 1.997 -11.791 1.00 79.69 286 PRO A C 1
ATOM 2333 O O . PRO A 1 286 ? -3.806 1.875 -11.745 1.00 79.69 286 PRO A O 1
ATOM 2336 N N . PHE A 1 287 ? -5.759 2.141 -10.680 1.00 86.50 287 PHE A N 1
ATOM 2337 C CA . PHE A 1 287 ? -5.216 2.335 -9.322 1.00 86.50 287 PHE A CA 1
ATOM 2338 C C . PHE A 1 287 ? -6.180 1.811 -8.245 1.00 86.50 287 PHE A C 1
ATOM 2340 O O . PHE A 1 287 ? -7.381 1.688 -8.505 1.00 86.50 287 PHE A O 1
ATOM 2347 N N . LEU A 1 288 ? -5.684 1.516 -7.035 1.00 91.75 288 LEU A N 1
ATOM 2348 C CA . LEU A 1 288 ? -6.539 1.076 -5.923 1.00 91.75 288 LEU A CA 1
ATOM 2349 C C . LEU A 1 288 ? -7.295 2.251 -5.311 1.00 91.75 288 LEU A C 1
ATOM 2351 O O . LEU A 1 288 ? -6.747 3.340 -5.137 1.00 91.75 288 LEU A O 1
ATOM 2355 N N . PHE A 1 289 ? -8.530 2.002 -4.882 1.00 93.25 289 PHE A N 1
ATOM 2356 C CA . PHE A 1 289 ? -9.283 2.952 -4.070 1.00 93.25 289 PHE A CA 1
ATOM 2357 C C . PHE A 1 289 ? -10.236 2.241 -3.108 1.00 93.25 289 PHE A C 1
ATOM 2359 O O . PHE A 1 289 ? -10.669 1.116 -3.336 1.00 93.25 289 PHE A O 1
ATOM 2366 N N . THR A 1 290 ? -10.632 2.946 -2.054 1.00 92.38 290 THR A N 1
ATOM 2367 C CA . THR A 1 290 ? -11.864 2.661 -1.311 1.00 92.38 290 THR A CA 1
ATOM 2368 C C . THR A 1 290 ? -12.785 3.883 -1.336 1.00 92.38 290 THR A C 1
ATOM 2370 O O . THR A 1 290 ? -12.403 4.961 -1.797 1.00 92.38 290 THR A O 1
ATOM 2373 N N . MET A 1 291 ? -14.020 3.703 -0.882 1.00 88.25 291 MET A N 1
ATOM 2374 C CA . MET A 1 291 ? -15.041 4.741 -0.787 1.00 88.25 291 MET A CA 1
ATOM 2375 C C . MET A 1 291 ? -15.150 5.240 0.655 1.00 88.25 291 MET A C 1
ATOM 2377 O O . MET A 1 291 ? -15.132 4.440 1.589 1.00 88.25 291 MET A O 1
ATOM 2381 N N . ILE A 1 292 ? -15.344 6.543 0.835 1.00 85.44 292 ILE A N 1
ATOM 2382 C CA . ILE A 1 292 ? -15.903 7.163 2.046 1.00 85.44 292 ILE A CA 1
ATOM 2383 C C . ILE A 1 292 ? -17.123 8.008 1.653 1.00 85.44 292 ILE A C 1
ATOM 2385 O O . ILE A 1 292 ? -17.279 8.381 0.488 1.00 85.44 292 ILE A O 1
ATOM 2389 N N . ASN A 1 293 ? -17.973 8.332 2.630 1.00 72.81 293 ASN A N 1
ATOM 2390 C CA . ASN A 1 293 ? -19.027 9.353 2.551 1.00 72.81 293 ASN A CA 1
ATOM 2391 C C . ASN A 1 293 ? -19.811 9.336 1.219 1.00 72.81 293 ASN A C 1
ATOM 2393 O O . ASN A 1 293 ? -19.751 10.267 0.416 1.00 72.81 293 ASN A O 1
ATOM 2397 N N . TRP A 1 294 ? -20.534 8.235 0.997 1.00 65.62 294 TRP A N 1
ATOM 2398 C CA . TRP A 1 294 ? -21.444 7.954 -0.129 1.00 65.62 294 TRP A CA 1
ATOM 2399 C C . TRP A 1 294 ? -20.867 7.858 -1.544 1.00 65.62 294 TRP A C 1
ATOM 2401 O O . TRP A 1 294 ? -21.327 6.988 -2.277 1.00 65.62 294 TRP A O 1
ATOM 2411 N N . ASN A 1 295 ? -19.873 8.656 -1.950 1.00 74.31 295 ASN A N 1
ATOM 2412 C CA . ASN A 1 295 ? -19.221 8.449 -3.255 1.00 74.31 295 ASN A CA 1
ATOM 2413 C C . ASN A 1 295 ? -17.788 9.011 -3.390 1.00 74.31 295 ASN A C 1
ATOM 2415 O O . ASN A 1 295 ? -17.279 9.139 -4.503 1.00 74.31 295 ASN A O 1
ATOM 2419 N N . ARG A 1 296 ? -17.108 9.374 -2.295 1.00 87.19 296 ARG A N 1
ATOM 2420 C CA . ARG A 1 296 ? -15.773 9.988 -2.377 1.00 87.19 296 ARG A CA 1
ATOM 2421 C C . ARG A 1 296 ? -14.691 8.909 -2.350 1.00 87.19 296 ARG A C 1
ATOM 2423 O O . ARG A 1 296 ? -14.567 8.177 -1.372 1.00 87.19 296 ARG A O 1
ATOM 2430 N N . ARG A 1 297 ? -13.909 8.805 -3.426 1.00 93.25 297 ARG A N 1
ATOM 2431 C CA . ARG A 1 297 ? -12.801 7.844 -3.540 1.00 93.25 297 ARG A CA 1
ATOM 2432 C C . ARG A 1 297 ? -11.553 8.334 -2.812 1.00 93.25 297 ARG A C 1
ATOM 2434 O O . ARG A 1 297 ? -11.169 9.496 -2.964 1.00 93.25 297 ARG A O 1
ATOM 2441 N N . ILE A 1 298 ? -10.912 7.430 -2.077 1.00 95.31 298 ILE A N 1
ATOM 2442 C CA . ILE A 1 298 ? -9.634 7.650 -1.390 1.00 95.31 298 ILE A CA 1
ATOM 2443 C C . ILE A 1 298 ? -8.657 6.498 -1.652 1.00 95.31 298 ILE A C 1
ATOM 2445 O O . ILE A 1 298 ? -9.070 5.362 -1.889 1.00 95.31 298 ILE A O 1
ATOM 2449 N N . MET A 1 299 ? -7.362 6.787 -1.567 1.00 96.62 299 MET A N 1
ATOM 2450 C CA . MET A 1 299 ? -6.254 5.833 -1.701 1.00 96.62 299 MET A CA 1
ATOM 2451 C C . MET A 1 299 ? -5.166 6.152 -0.667 1.00 96.62 299 MET A C 1
ATOM 2453 O O . MET A 1 299 ? -5.132 7.269 -0.150 1.00 96.62 299 MET A O 1
ATOM 2457 N N . CYS A 1 300 ? -4.295 5.201 -0.317 1.00 96.75 300 CYS A N 1
ATOM 2458 C CA . CYS A 1 300 ? -3.167 5.517 0.566 1.00 96.75 300 CYS A CA 1
ATOM 2459 C C . CYS A 1 300 ? -2.128 6.376 -0.172 1.00 96.75 300 CYS A C 1
ATOM 2461 O O . CYS A 1 300 ? -2.081 6.394 -1.406 1.00 96.75 300 CYS A O 1
ATOM 2463 N N . LYS A 1 301 ? -1.289 7.097 0.575 1.00 96.44 301 LYS A N 1
ATOM 2464 C CA . LYS A 1 301 ? -0.267 7.988 0.001 1.00 96.44 301 LYS A CA 1
ATOM 2465 C C . LYS A 1 301 ? 0.699 7.275 -0.964 1.00 96.44 301 LYS A C 1
ATOM 2467 O O . LYS A 1 301 ? 1.143 7.877 -1.936 1.00 96.44 301 LYS A O 1
ATOM 2472 N N . GLU A 1 302 ? 0.986 5.993 -0.741 1.00 96.69 302 GLU A N 1
ATOM 2473 C CA . GLU A 1 302 ? 1.834 5.177 -1.616 1.00 96.69 302 GLU A CA 1
ATOM 2474 C C . GLU A 1 302 ? 1.154 4.919 -2.975 1.00 96.69 302 GLU A C 1
ATOM 2476 O O . GLU A 1 302 ? 1.758 5.148 -4.024 1.00 96.69 302 GLU A O 1
ATOM 2481 N N . GLN A 1 303 ? -0.135 4.555 -2.967 1.00 95.81 303 GLN A N 1
ATOM 2482 C CA . GLN A 1 303 ? -0.956 4.422 -4.179 1.00 95.81 303 GLN A CA 1
ATOM 2483 C C . GLN A 1 303 ? -1.119 5.752 -4.929 1.00 95.81 303 GLN A C 1
ATOM 2485 O O . GLN A 1 303 ? -1.129 5.752 -6.158 1.00 95.81 303 GLN A O 1
ATOM 2490 N N . ALA A 1 304 ? -1.182 6.886 -4.224 1.00 97.50 304 ALA A N 1
ATOM 2491 C CA . ALA A 1 304 ? -1.204 8.207 -4.856 1.00 97.50 304 ALA A CA 1
ATOM 2492 C C . ALA A 1 304 ? 0.081 8.490 -5.652 1.00 97.50 304 ALA A C 1
ATOM 2494 O O . ALA A 1 304 ? 0.011 8.878 -6.818 1.00 97.50 304 ALA A O 1
ATOM 2495 N N . ILE A 1 305 ? 1.253 8.218 -5.065 1.00 97.69 305 ILE A N 1
ATOM 2496 C CA . ILE A 1 305 ? 2.552 8.336 -5.751 1.00 97.69 305 ILE A CA 1
ATOM 2497 C C . ILE A 1 305 ? 2.605 7.397 -6.965 1.00 97.69 305 ILE A C 1
ATOM 2499 O O . ILE A 1 305 ? 3.032 7.810 -8.044 1.00 97.69 305 ILE A O 1
ATOM 2503 N N . PHE A 1 306 ? 2.121 6.158 -6.825 1.00 96.44 306 PHE A N 1
ATOM 2504 C CA . PHE A 1 306 ? 2.042 5.209 -7.936 1.00 96.44 306 PHE A CA 1
ATOM 2505 C C . PHE A 1 306 ? 1.113 5.686 -9.067 1.00 96.44 306 PHE A C 1
ATOM 2507 O O . PHE A 1 306 ? 1.471 5.591 -10.243 1.00 96.44 306 PHE A O 1
ATOM 2514 N N . TYR A 1 307 ? -0.053 6.250 -8.739 1.00 96.06 307 TYR A N 1
ATOM 2515 C CA . TYR A 1 307 ? -0.999 6.764 -9.730 1.00 96.06 307 TYR A CA 1
ATOM 2516 C C . TYR A 1 307 ? -0.456 8.006 -10.462 1.00 96.06 307 TYR A C 1
ATOM 2518 O O . TYR A 1 307 ? -0.603 8.104 -11.684 1.00 96.06 307 TYR A O 1
ATOM 2526 N N . ILE A 1 308 ? 0.254 8.903 -9.764 1.00 97.50 308 ILE A N 1
ATOM 2527 C CA . ILE A 1 308 ? 0.983 10.030 -10.374 1.00 97.50 308 ILE A CA 1
ATOM 2528 C C . ILE A 1 308 ? 2.072 9.511 -11.331 1.00 97.50 308 ILE A C 1
ATOM 2530 O O . ILE A 1 308 ? 2.126 9.927 -12.491 1.00 97.50 308 ILE A O 1
ATOM 2534 N N . PHE A 1 309 ? 2.890 8.547 -10.893 1.00 96.62 309 PHE A N 1
ATOM 2535 C CA . PHE A 1 309 ? 3.926 7.915 -11.718 1.00 96.62 309 PHE A CA 1
ATOM 2536 C C . PHE A 1 309 ? 3.348 7.283 -12.997 1.00 96.62 309 PHE A C 1
ATOM 2538 O O . PHE A 1 309 ? 3.783 7.610 -14.104 1.00 96.62 309 PHE A O 1
ATOM 2545 N N . HIS A 1 310 ? 2.313 6.447 -12.868 1.00 93.62 310 HIS A N 1
ATOM 2546 C CA . HIS A 1 310 ? 1.618 5.834 -14.004 1.00 93.62 310 HIS A CA 1
ATOM 2547 C C . HIS A 1 310 ? 1.068 6.887 -14.985 1.00 93.62 310 HIS A C 1
ATOM 2549 O O . HIS A 1 310 ? 1.199 6.740 -16.204 1.00 93.62 310 HIS A O 1
ATOM 2555 N N . SER A 1 311 ? 0.452 7.950 -14.459 1.00 93.44 311 SER A N 1
ATOM 2556 C CA . SER A 1 311 ? -0.283 8.945 -15.252 1.00 93.44 311 SER A CA 1
ATOM 2557 C C . SER A 1 311 ? 0.604 9.968 -15.955 1.00 93.44 311 SER A C 1
ATOM 2559 O O . SER A 1 311 ? 0.190 10.514 -16.978 1.00 93.44 311 SER A O 1
ATOM 2561 N N . VAL A 1 312 ? 1.807 10.227 -15.436 1.00 94.38 312 VAL A N 1
ATOM 2562 C CA . VAL A 1 312 ? 2.681 11.300 -15.936 1.00 94.38 312 VAL A CA 1
ATOM 2563 C C . VAL A 1 312 ? 4.010 10.768 -16.487 1.00 94.38 312 VAL A C 1
ATOM 2565 O O . VAL A 1 312 ? 4.454 11.221 -17.540 1.00 94.38 312 VAL A O 1
ATOM 2568 N N . VAL A 1 313 ? 4.637 9.785 -15.830 1.00 94.94 313 VAL A N 1
ATOM 2569 C CA . VAL A 1 313 ? 5.973 9.279 -16.206 1.00 94.94 313 VAL A CA 1
ATOM 2570 C C . VAL A 1 313 ? 5.895 8.162 -17.245 1.00 94.94 313 VAL A C 1
ATOM 2572 O O . VAL A 1 313 ? 6.698 8.132 -18.183 1.00 94.94 313 VAL A O 1
ATOM 2575 N N . CYS A 1 314 ? 4.948 7.235 -17.103 1.00 93.50 314 CYS A N 1
ATOM 2576 C CA . CYS A 1 314 ? 4.883 6.059 -17.968 1.00 93.50 314 CYS A CA 1
ATOM 2577 C C . CYS A 1 314 ? 4.342 6.379 -19.375 1.00 93.50 314 CYS A C 1
ATOM 2579 O O . CYS A 1 314 ? 3.445 7.209 -19.557 1.00 93.50 314 CYS A O 1
ATOM 2581 N N . GLY A 1 315 ? 4.900 5.700 -20.382 1.00 92.06 315 GLY A N 1
ATOM 2582 C CA . GLY A 1 315 ? 4.593 5.905 -21.802 1.00 92.06 315 GLY A CA 1
ATOM 2583 C C . GLY A 1 315 ? 5.415 6.987 -22.513 1.00 92.06 315 GLY A C 1
ATOM 2584 O O . GLY A 1 315 ? 5.136 7.261 -23.681 1.00 92.06 315 GLY A O 1
ATOM 2585 N N . VAL A 1 316 ? 6.418 7.572 -21.841 1.00 92.31 316 VAL A N 1
ATOM 2586 C CA . VAL A 1 316 ? 7.337 8.602 -22.370 1.00 92.31 316 VAL A CA 1
ATOM 2587 C C . VAL A 1 316 ? 8.783 8.078 -22.415 1.00 92.31 316 VAL A C 1
ATOM 2589 O O . VAL A 1 316 ? 9.250 7.460 -21.461 1.00 92.31 316 VAL A O 1
ATOM 2592 N N . ASN A 1 317 ? 9.520 8.369 -23.494 1.00 91.00 317 ASN A N 1
ATOM 2593 C CA . ASN A 1 317 ? 10.953 8.065 -23.634 1.00 91.00 317 ASN A CA 1
ATOM 2594 C C . ASN A 1 317 ? 11.827 9.181 -23.016 1.00 91.00 317 ASN A C 1
ATOM 2596 O O . ASN A 1 317 ? 12.327 10.054 -23.726 1.00 91.00 317 ASN A O 1
ATOM 2600 N N . TRP A 1 318 ? 12.001 9.196 -21.694 1.00 91.00 318 TRP A N 1
ATOM 2601 C CA . TRP A 1 318 ? 12.697 10.300 -21.013 1.00 91.00 318 TRP A CA 1
ATOM 2602 C C . TRP A 1 318 ? 14.157 10.474 -21.459 1.00 91.00 318 TRP A C 1
ATOM 2604 O O . TRP A 1 318 ? 14.581 11.603 -21.709 1.00 91.00 318 TRP A O 1
ATOM 2614 N N . LYS A 1 319 ? 14.897 9.377 -21.676 1.00 84.75 319 LYS A N 1
ATOM 2615 C CA . LYS A 1 319 ? 16.303 9.403 -22.128 1.00 84.75 319 LYS A CA 1
ATOM 2616 C C . LYS A 1 319 ? 16.504 10.166 -23.446 1.00 84.75 319 LYS A C 1
ATOM 2618 O O . LYS A 1 319 ? 17.469 10.916 -23.560 1.00 84.75 319 LYS A O 1
ATOM 2623 N N . THR A 1 320 ? 15.609 10.021 -24.430 1.00 75.88 320 THR A N 1
ATOM 2624 C CA . THR A 1 320 ? 15.701 10.792 -25.690 1.00 75.88 320 THR A CA 1
ATOM 2625 C C . THR A 1 320 ? 15.174 12.220 -25.567 1.00 75.88 320 THR A C 1
ATOM 2627 O O . THR A 1 320 ? 15.636 13.097 -26.299 1.00 75.88 320 THR A O 1
ATOM 2630 N N . LYS A 1 321 ? 14.230 12.488 -24.654 1.00 80.31 321 LYS A N 1
ATOM 2631 C CA . LYS A 1 321 ? 13.683 13.839 -24.461 1.00 80.31 321 LYS A CA 1
ATOM 2632 C C . LYS A 1 321 ? 14.612 14.752 -23.656 1.00 80.31 321 LYS A C 1
ATOM 2634 O O . LYS A 1 321 ? 14.648 15.940 -23.958 1.00 80.31 321 LYS A O 1
ATOM 2639 N N . SER A 1 322 ? 15.454 14.219 -22.764 1.00 73.25 322 SER A N 1
ATOM 2640 C CA . SER A 1 322 ? 16.563 14.939 -22.099 1.00 73.25 322 SER A CA 1
ATOM 2641 C C . SER A 1 322 ? 17.750 15.274 -23.033 1.00 73.25 322 SER A C 1
ATOM 2643 O O . SER A 1 322 ? 18.905 15.310 -22.604 1.00 73.25 322 SER A O 1
ATOM 2645 N N . CYS A 1 323 ? 17.509 15.509 -24.327 1.00 78.31 323 CYS A N 1
ATOM 2646 C CA . CYS A 1 323 ? 18.552 15.908 -25.274 1.00 78.31 323 CYS A CA 1
ATOM 2647 C C . CYS A 1 323 ? 19.069 17.329 -24.971 1.00 78.31 323 CYS A C 1
ATOM 2649 O O . CYS A 1 323 ? 18.381 18.125 -24.335 1.00 78.31 323 CYS A O 1
ATOM 2651 N N . LYS A 1 324 ? 20.264 17.694 -25.467 1.00 78.69 324 LYS A N 1
ATOM 2652 C CA . LYS A 1 324 ? 20.934 18.975 -25.133 1.00 78.69 324 LYS A CA 1
ATOM 2653 C C . LYS A 1 324 ? 20.056 20.230 -25.287 1.00 78.69 324 LYS A C 1
ATOM 2655 O O . LYS A 1 324 ? 20.244 21.168 -24.527 1.00 78.69 324 LYS A O 1
ATOM 2660 N N . LYS A 1 325 ? 19.116 20.248 -26.243 1.00 84.62 325 LYS A N 1
ATOM 2661 C CA . LYS A 1 325 ? 18.193 21.376 -26.474 1.00 84.62 325 LYS A CA 1
ATOM 2662 C C . LYS A 1 325 ? 17.102 21.490 -25.399 1.00 84.62 325 LYS A C 1
ATOM 2664 O O . LYS A 1 325 ? 16.708 22.595 -25.056 1.00 84.62 325 LYS A O 1
ATOM 2669 N N . ASN A 1 326 ? 16.624 20.357 -24.886 1.00 86.81 326 ASN A N 1
ATOM 2670 C CA . ASN A 1 326 ? 15.434 20.273 -24.037 1.00 86.81 326 ASN A CA 1
ATOM 2671 C C . ASN A 1 326 ? 15.767 19.856 -22.591 1.00 86.81 326 ASN A C 1
ATOM 2673 O O . ASN A 1 326 ? 14.858 19.676 -21.785 1.00 86.81 326 ASN A O 1
ATOM 2677 N N . LYS A 1 327 ? 17.052 19.663 -22.254 1.00 89.50 327 LYS A N 1
ATOM 2678 C CA . LYS A 1 327 ? 17.479 19.140 -20.948 1.00 89.50 327 LYS A CA 1
ATOM 2679 C C . LYS A 1 327 ? 16.940 19.976 -19.781 1.00 89.50 327 LYS A C 1
ATOM 2681 O O . LYS A 1 327 ? 16.362 19.396 -18.876 1.00 89.50 327 LYS A O 1
ATOM 2686 N N . SER A 1 328 ? 17.054 21.305 -19.831 1.00 91.62 328 SER A N 1
ATOM 2687 C CA . SER A 1 328 ? 16.523 22.203 -18.790 1.00 91.62 328 SER A CA 1
ATOM 2688 C C . SER A 1 328 ? 15.021 22.015 -18.550 1.00 91.62 328 SER A C 1
ATOM 2690 O O . SER A 1 328 ? 14.600 21.904 -17.405 1.00 91.62 328 SER A O 1
ATOM 2692 N N . VAL A 1 329 ? 14.235 21.896 -19.624 1.00 92.12 329 VAL A N 1
ATOM 2693 C CA . VAL A 1 329 ? 12.779 21.670 -19.585 1.00 92.12 329 VAL A CA 1
ATOM 2694 C C . VAL A 1 329 ? 12.428 20.328 -18.929 1.00 92.12 329 VAL A C 1
ATOM 2696 O O . VAL A 1 329 ? 11.474 20.224 -18.158 1.00 92.12 329 VAL A O 1
ATOM 2699 N N . VAL A 1 330 ? 13.196 19.273 -19.221 1.00 92.62 330 VAL A N 1
ATOM 2700 C CA . VAL A 1 330 ? 12.960 17.939 -18.644 1.00 92.62 330 VAL A CA 1
ATOM 2701 C C . VAL A 1 330 ? 13.463 17.842 -17.202 1.00 92.62 330 VAL A C 1
ATOM 2703 O O . VAL A 1 330 ? 12.811 17.202 -16.380 1.00 92.62 330 VAL A O 1
ATOM 2706 N N . ASP A 1 331 ? 14.578 18.487 -16.870 1.00 93.06 331 ASP A N 1
ATOM 2707 C CA . ASP A 1 331 ? 15.122 18.499 -15.511 1.00 93.06 331 ASP A CA 1
ATOM 2708 C C . ASP A 1 331 ? 14.250 19.361 -14.575 1.00 93.06 331 ASP A C 1
ATOM 2710 O O . ASP A 1 331 ? 13.940 18.928 -13.467 1.00 93.06 331 ASP A O 1
ATOM 2714 N N . GLY A 1 332 ? 13.744 20.507 -15.050 1.00 95.25 332 GLY A N 1
ATOM 2715 C CA . GLY A 1 332 ? 12.743 21.318 -14.343 1.00 95.25 332 GLY A CA 1
ATOM 2716 C C . GLY A 1 332 ? 11.418 20.574 -14.140 1.00 95.25 332 GLY A C 1
ATOM 2717 O O . GLY A 1 332 ? 10.869 20.577 -13.039 1.00 95.25 332 GLY A O 1
ATOM 2718 N N . PHE A 1 333 ? 10.955 19.824 -15.150 1.00 96.56 333 PHE A N 1
ATOM 2719 C CA . PHE A 1 333 ? 9.822 18.911 -14.968 1.00 96.56 333 PHE A CA 1
ATOM 2720 C C . PHE A 1 333 ? 10.092 17.866 -13.873 1.00 96.56 333 PHE A C 1
ATOM 2722 O O . PHE A 1 333 ? 9.228 17.624 -13.029 1.00 96.56 333 PHE A O 1
ATOM 2729 N N . LYS A 1 334 ? 11.278 17.238 -13.872 1.00 96.19 334 LYS A N 1
ATOM 2730 C CA . LYS A 1 334 ? 11.653 16.249 -12.850 1.00 96.19 334 LYS A CA 1
ATOM 2731 C C . LYS A 1 334 ? 11.657 16.855 -11.450 1.00 96.19 334 LYS A C 1
ATOM 2733 O O . LYS A 1 334 ? 11.142 16.214 -10.540 1.00 96.19 334 LYS A O 1
ATOM 2738 N N . GLN A 1 335 ? 12.175 18.073 -11.287 1.00 96.12 335 GLN A N 1
ATOM 2739 C CA . GLN A 1 335 ? 12.129 18.791 -10.013 1.00 96.12 335 GLN A CA 1
ATOM 2740 C C . GLN A 1 335 ? 10.682 18.941 -9.520 1.00 96.12 335 GLN A C 1
ATOM 2742 O O . GLN A 1 335 ? 10.362 18.441 -8.445 1.00 96.12 335 GLN A O 1
ATOM 2747 N N . ILE A 1 336 ? 9.791 19.524 -10.330 1.00 97.56 336 ILE A N 1
ATOM 2748 C CA . ILE A 1 336 ? 8.381 19.737 -9.952 1.00 97.56 336 ILE A CA 1
ATOM 2749 C C . ILE A 1 336 ? 7.676 18.397 -9.674 1.00 97.56 336 ILE A C 1
ATOM 2751 O O . ILE A 1 336 ? 6.896 18.283 -8.732 1.00 97.56 336 ILE A O 1
ATOM 2755 N N . TYR A 1 337 ? 7.982 17.340 -10.433 1.00 98.12 337 TYR A N 1
ATOM 2756 C CA . TYR A 1 337 ? 7.476 15.991 -10.161 1.00 98.12 337 TYR A CA 1
ATOM 2757 C C . TYR A 1 337 ? 7.925 15.450 -8.791 1.00 98.12 337 TYR A C 1
ATOM 2759 O O . TYR A 1 337 ? 7.112 14.873 -8.060 1.00 98.12 337 TYR A O 1
ATOM 2767 N N . PHE A 1 338 ? 9.199 15.613 -8.423 1.00 97.50 338 PHE A N 1
ATOM 2768 C CA . PHE A 1 338 ? 9.704 15.158 -7.124 1.00 97.50 338 PHE A CA 1
ATOM 2769 C C . PHE A 1 338 ? 9.198 16.031 -5.969 1.00 97.50 338 PHE A C 1
ATOM 2771 O O . PHE A 1 338 ? 8.927 15.499 -4.896 1.00 97.50 338 PHE A O 1
ATOM 2778 N N . GLU A 1 339 ? 8.974 17.327 -6.189 1.00 97.44 339 GLU A N 1
ATOM 2779 C CA . GLU A 1 339 ? 8.311 18.218 -5.230 1.00 97.44 339 GLU A CA 1
ATOM 2780 C C . GLU A 1 339 ? 6.847 17.800 -4.999 1.00 97.44 339 GLU A C 1
ATOM 2782 O O . GLU A 1 339 ? 6.442 17.600 -3.852 1.00 97.44 339 GLU A O 1
ATOM 2787 N N . GLU A 1 340 ? 6.065 17.569 -6.063 1.00 98.00 340 GLU A N 1
ATOM 2788 C CA . GLU A 1 340 ? 4.680 17.083 -5.960 1.00 98.00 340 GLU A CA 1
ATOM 2789 C C . GLU A 1 340 ? 4.589 15.708 -5.288 1.00 98.00 340 GLU A C 1
ATOM 2791 O O . GLU A 1 340 ? 3.835 15.547 -4.329 1.00 98.00 340 GLU A O 1
ATOM 2796 N N . THR A 1 341 ? 5.366 14.712 -5.734 1.00 97.75 341 THR A N 1
ATOM 2797 C CA . THR A 1 341 ? 5.353 13.375 -5.102 1.00 97.75 341 THR A CA 1
ATOM 2798 C C . THR A 1 341 ? 5.921 13.397 -3.678 1.00 97.75 341 THR A C 1
ATOM 2800 O O . THR A 1 341 ? 5.435 12.666 -2.810 1.00 97.75 341 THR A O 1
ATOM 2803 N N . GLY A 1 342 ? 6.860 14.305 -3.394 1.00 97.12 342 GLY A N 1
ATOM 2804 C CA . GLY A 1 342 ? 7.428 14.550 -2.070 1.00 97.12 342 GLY A CA 1
ATOM 2805 C C . GLY A 1 342 ? 6.394 14.981 -1.028 1.00 97.12 342 GLY A C 1
ATOM 2806 O O . GLY A 1 342 ? 6.483 14.549 0.123 1.00 97.12 342 GLY A O 1
ATOM 2807 N N . LYS A 1 343 ? 5.358 15.743 -1.423 1.00 96.44 343 LYS A N 1
ATOM 2808 C CA . LYS A 1 343 ? 4.225 16.088 -0.537 1.00 96.44 343 LYS A CA 1
ATOM 2809 C C . LYS A 1 343 ? 3.571 14.840 0.050 1.00 96.44 343 LYS A C 1
ATOM 2811 O O . LYS A 1 343 ? 3.292 14.809 1.244 1.00 96.44 343 LYS A O 1
ATOM 2816 N N . TYR A 1 344 ? 3.359 13.814 -0.776 1.00 97.56 344 TYR A N 1
ATOM 2817 C CA . TYR A 1 344 ? 2.764 12.543 -0.364 1.00 97.56 344 TYR A CA 1
ATOM 2818 C C . TYR A 1 344 ? 3.767 11.684 0.410 1.00 97.56 344 TYR A C 1
ATOM 2820 O O . TYR A 1 344 ? 3.415 11.136 1.451 1.00 97.56 344 TYR A O 1
ATOM 2828 N N . GLU A 1 345 ? 5.031 11.596 -0.025 1.00 95.12 345 GLU A N 1
ATOM 2829 C CA . GLU A 1 345 ? 6.051 10.823 0.701 1.00 95.12 345 GLU A CA 1
ATOM 2830 C C . GLU A 1 345 ? 6.193 11.266 2.163 1.00 95.12 345 GLU A C 1
ATOM 2832 O O . GLU A 1 345 ? 6.284 10.412 3.052 1.00 95.12 345 GLU A O 1
ATOM 2837 N N . ASN A 1 346 ? 6.161 12.582 2.396 1.00 94.12 346 ASN A N 1
ATOM 2838 C CA . ASN A 1 346 ? 6.362 13.218 3.697 1.00 94.12 346 ASN A CA 1
ATOM 2839 C C . ASN A 1 346 ? 5.125 13.193 4.619 1.00 94.12 346 ASN A C 1
ATOM 2841 O O . ASN A 1 346 ? 5.236 13.583 5.781 1.00 94.12 346 ASN A O 1
ATOM 2845 N N . MET A 1 347 ? 3.965 12.706 4.157 1.00 94.69 347 MET A N 1
ATOM 2846 C CA . MET A 1 347 ? 2.813 12.454 5.038 1.00 94.69 347 MET A CA 1
ATOM 2847 C C . MET A 1 347 ? 3.121 11.336 6.056 1.00 94.69 347 MET A C 1
ATOM 2849 O O . MET A 1 347 ? 4.068 10.561 5.893 1.00 94.69 347 MET A O 1
ATOM 2853 N N . SER A 1 348 ? 2.310 11.199 7.106 1.00 91.06 348 SER A N 1
ATOM 2854 C CA . SER A 1 348 ? 2.495 10.157 8.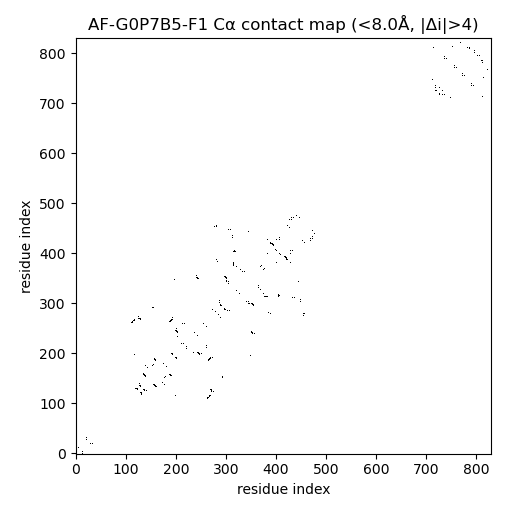126 1.00 91.06 348 SER A CA 1
ATOM 2855 C C . SER A 1 348 ? 2.299 8.732 7.564 1.00 91.06 348 SER A C 1
ATOM 2857 O O . SER A 1 348 ? 1.837 8.520 6.440 1.00 91.06 348 SER A O 1
ATOM 2859 N N . LYS A 1 349 ? 2.703 7.701 8.320 1.00 89.81 349 LYS A N 1
ATOM 2860 C CA . LYS A 1 349 ? 2.360 6.311 7.975 1.00 89.81 349 LYS A CA 1
ATOM 2861 C C . LYS A 1 349 ? 0.875 6.089 8.283 1.00 89.81 349 LYS A C 1
ATOM 2863 O O . LYS A 1 349 ? 0.450 6.352 9.403 1.00 89.81 349 LYS A O 1
ATOM 2868 N N . GLY A 1 350 ? 0.112 5.595 7.306 1.00 90.81 350 GLY A N 1
ATOM 2869 C CA . GLY A 1 350 ? -1.345 5.444 7.414 1.00 90.81 350 GLY A CA 1
ATOM 2870 C C . GLY A 1 350 ? -2.158 6.639 6.904 1.00 90.81 350 GLY A C 1
ATOM 2871 O O . GLY A 1 350 ? -3.363 6.681 7.130 1.00 90.81 350 GLY A O 1
ATOM 2872 N N . THR A 1 351 ? -1.551 7.611 6.213 1.00 96.19 351 THR A N 1
ATOM 2873 C CA . THR A 1 351 ? -2.318 8.674 5.545 1.00 96.19 351 THR A CA 1
ATOM 2874 C C . THR A 1 351 ? -3.005 8.167 4.275 1.00 96.19 351 THR A C 1
ATOM 2876 O O . THR A 1 351 ? -2.386 7.528 3.419 1.00 96.19 351 THR A O 1
ATOM 2879 N N . PHE A 1 352 ? -4.278 8.525 4.134 1.00 97.19 352 PHE A N 1
ATOM 2880 C CA . PHE A 1 352 ? -5.071 8.392 2.919 1.00 97.19 352 PHE A CA 1
ATOM 2881 C C . PHE A 1 352 ? -5.356 9.773 2.323 1.00 97.19 352 PHE A C 1
ATOM 2883 O O . PHE A 1 352 ? -5.519 10.754 3.045 1.00 97.19 352 PHE A O 1
ATOM 2890 N N . VAL A 1 353 ? -5.440 9.841 0.999 1.00 97.31 353 VAL A N 1
ATOM 2891 C CA . VAL A 1 353 ? -5.746 11.054 0.231 1.00 97.31 353 VAL A CA 1
ATOM 2892 C C . VAL A 1 353 ? -6.904 10.796 -0.723 1.00 97.31 353 VAL A C 1
ATOM 2894 O O . VAL A 1 353 ? -7.149 9.658 -1.132 1.00 97.31 353 VAL A O 1
ATOM 2897 N N . THR A 1 354 ? -7.642 11.843 -1.074 1.00 96.38 354 THR A N 1
ATOM 2898 C CA . THR A 1 354 ? -8.742 11.754 -2.043 1.00 96.38 354 THR A CA 1
ATOM 2899 C C . THR A 1 354 ? -8.226 11.633 -3.470 1.00 96.38 354 THR A C 1
ATOM 2901 O O . THR A 1 354 ? -7.190 12.196 -3.815 1.00 96.38 354 THR A O 1
ATOM 2904 N N . GLN A 1 355 ? -8.982 10.943 -4.335 1.00 95.81 355 GLN A N 1
ATOM 2905 C CA . GLN A 1 355 ? -8.666 10.881 -5.770 1.00 95.81 355 GLN A CA 1
ATOM 2906 C C . GLN A 1 355 ? -8.529 12.293 -6.370 1.00 95.81 355 GLN A C 1
ATOM 2908 O O . GLN A 1 355 ? -7.591 12.536 -7.118 1.00 95.81 355 GLN A O 1
ATOM 2913 N N . LYS A 1 356 ? -9.389 13.231 -5.947 1.00 95.81 356 LYS A N 1
ATOM 2914 C CA . LYS A 1 356 ? -9.372 14.640 -6.364 1.00 95.81 356 LYS A CA 1
ATOM 2915 C C . LYS A 1 356 ? -8.007 15.310 -6.140 1.00 95.81 356 LYS A C 1
ATOM 2917 O O . LYS A 1 356 ? -7.487 15.916 -7.066 1.00 95.81 356 LYS A O 1
ATOM 2922 N N . LEU A 1 357 ? -7.413 15.186 -4.948 1.00 97.12 357 LEU A N 1
ATOM 2923 C CA . LEU A 1 357 ? -6.111 15.804 -4.645 1.00 97.12 357 LEU A CA 1
ATOM 2924 C C . LEU A 1 357 ? -4.993 15.245 -5.541 1.00 97.12 357 LEU A C 1
ATOM 2926 O O . LEU A 1 357 ? -4.125 15.980 -6.009 1.00 97.12 357 LEU A O 1
ATOM 2930 N N . VAL A 1 358 ? -5.051 13.942 -5.830 1.00 98.00 358 VAL A N 1
ATOM 2931 C CA . VAL A 1 358 ? -4.096 13.273 -6.723 1.00 98.00 358 VAL A CA 1
ATOM 2932 C C . VAL A 1 358 ? -4.310 13.701 -8.179 1.00 98.00 358 VAL A C 1
ATOM 2934 O O . VAL A 1 358 ? -3.340 13.941 -8.895 1.00 98.00 358 VAL A O 1
ATOM 2937 N N . GLU A 1 359 ? -5.561 13.871 -8.612 1.00 97.19 359 GLU A N 1
ATOM 2938 C CA . GLU A 1 359 ? -5.920 14.425 -9.924 1.00 97.19 359 GLU A CA 1
ATOM 2939 C C . GLU A 1 359 ? -5.487 15.892 -10.076 1.00 97.19 359 GLU A C 1
ATOM 2941 O O . GLU A 1 359 ? -5.031 16.270 -11.152 1.00 97.19 359 GLU A O 1
ATOM 2946 N N . GLU A 1 360 ? -5.538 16.699 -9.011 1.00 97.75 360 GLU A N 1
ATOM 2947 C CA . GLU A 1 360 ? -5.013 18.072 -8.983 1.00 97.75 360 GLU A CA 1
ATOM 2948 C C . GLU A 1 360 ? -3.480 18.093 -9.165 1.00 97.75 360 GLU A C 1
ATOM 2950 O O . GLU A 1 360 ? -2.985 18.825 -10.027 1.00 97.75 360 GLU A O 1
ATOM 2955 N N . SER A 1 361 ? -2.722 17.231 -8.467 1.00 98.25 361 SER A N 1
ATOM 2956 C CA . SER A 1 361 ? -1.275 17.061 -8.719 1.00 98.25 361 SER A CA 1
ATOM 2957 C C . SER A 1 361 ? -0.981 16.543 -10.140 1.00 98.25 361 SER A C 1
ATOM 2959 O O . SER A 1 361 ? -0.054 17.028 -10.789 1.00 98.25 361 SER A O 1
ATOM 2961 N N . ILE A 1 362 ? -1.764 15.593 -10.669 1.00 97.62 362 ILE A N 1
ATOM 2962 C CA . ILE A 1 362 ? -1.602 15.088 -12.048 1.00 97.62 362 ILE A CA 1
ATOM 2963 C C . ILE A 1 362 ? -1.876 16.198 -13.073 1.00 97.62 362 ILE A C 1
ATOM 2965 O O . ILE A 1 362 ? -1.102 16.357 -14.018 1.00 97.62 362 ILE A O 1
ATOM 2969 N N . ALA A 1 363 ? -2.935 16.990 -12.891 1.00 97.44 363 ALA A N 1
ATOM 2970 C CA . ALA A 1 363 ? -3.283 18.097 -13.779 1.00 97.44 363 ALA A CA 1
ATOM 2971 C C . ALA A 1 363 ? -2.208 19.195 -13.773 1.00 97.44 363 ALA A C 1
ATOM 2973 O O . ALA A 1 363 ? -1.828 19.679 -14.840 1.00 97.44 363 ALA A O 1
ATOM 2974 N N . LEU A 1 364 ? -1.665 19.535 -12.599 1.00 97.25 364 LEU A N 1
ATOM 2975 C CA . LEU A 1 364 ? -0.538 20.458 -12.461 1.00 97.25 364 LEU A CA 1
ATOM 2976 C C . LEU A 1 364 ? 0.686 19.965 -13.248 1.00 97.25 364 LEU A C 1
ATOM 2978 O O . LEU A 1 364 ? 1.216 20.704 -14.079 1.00 97.25 364 LEU A O 1
ATOM 2982 N N . LEU A 1 365 ? 1.082 18.703 -13.064 1.00 97.31 365 LEU A N 1
ATOM 2983 C CA . LEU A 1 365 ? 2.240 18.110 -13.741 1.00 97.31 365 LEU A CA 1
ATOM 2984 C C . LEU A 1 365 ? 2.055 17.995 -15.263 1.00 97.31 365 LEU A C 1
ATOM 2986 O O . LEU A 1 365 ? 2.980 18.291 -16.019 1.00 97.31 365 LEU A O 1
ATOM 2990 N N . LEU A 1 366 ? 0.858 17.629 -15.731 1.00 94.81 366 LEU A N 1
ATOM 2991 C CA . LEU A 1 366 ? 0.521 17.607 -17.161 1.00 94.81 366 LEU A CA 1
ATOM 2992 C C . LEU A 1 366 ? 0.384 19.015 -17.768 1.00 94.81 366 LEU A C 1
ATOM 2994 O O . LEU A 1 366 ? 0.440 19.160 -18.989 1.00 94.81 366 LEU A O 1
ATOM 2998 N N . SER A 1 367 ? 0.255 20.060 -16.945 1.00 94.38 367 SER A N 1
ATOM 2999 C CA . SER A 1 367 ? 0.278 21.456 -17.397 1.00 94.38 367 SER A CA 1
ATOM 3000 C C . SER A 1 367 ? 1.694 22.006 -17.634 1.00 94.38 367 SER A C 1
ATOM 3002 O O . SER A 1 367 ? 1.830 23.142 -18.097 1.00 94.38 367 SER A O 1
ATOM 3004 N N . HIS A 1 368 ? 2.748 21.237 -17.351 1.00 95.31 368 HIS A N 1
ATOM 3005 C CA . HIS A 1 368 ? 4.128 21.666 -17.573 1.00 95.31 368 HIS A CA 1
ATOM 3006 C C . HIS A 1 368 ? 4.454 21.847 -19.072 1.00 95.31 368 HIS A C 1
ATOM 3008 O O . HIS A 1 368 ? 3.920 21.140 -19.933 1.00 95.31 368 HIS A O 1
ATOM 3014 N N . GLU A 1 369 ? 5.368 22.771 -19.389 1.00 92.62 369 GLU A N 1
ATOM 3015 C CA . GLU A 1 369 ? 5.842 23.064 -20.758 1.00 92.62 369 GLU A CA 1
ATOM 3016 C C . GLU A 1 369 ? 6.290 21.800 -21.511 1.00 92.62 369 GLU A C 1
ATOM 3018 O O . GLU A 1 369 ? 5.937 21.610 -22.673 1.00 92.62 369 GLU A O 1
ATOM 3023 N N . VAL A 1 370 ? 6.930 20.850 -20.816 1.00 92.56 370 VAL A N 1
ATOM 3024 C CA . VAL A 1 370 ? 7.352 19.557 -21.388 1.00 92.56 370 VAL A CA 1
ATOM 3025 C C . VAL A 1 370 ? 6.211 18.781 -22.070 1.00 92.56 370 VAL A C 1
ATOM 3027 O O . VAL A 1 370 ? 6.468 18.057 -23.029 1.00 92.56 370 VAL A O 1
ATOM 3030 N N . PHE A 1 371 ? 4.958 18.933 -21.626 1.00 90.31 371 PHE A N 1
ATOM 3031 C CA . PHE A 1 371 ? 3.789 18.304 -22.253 1.00 90.31 371 PHE A CA 1
ATOM 3032 C C . PHE A 1 371 ? 3.052 19.253 -23.206 1.00 90.31 371 PHE A C 1
ATOM 3034 O O . PHE A 1 371 ? 2.681 18.831 -24.304 1.00 90.31 371 PHE A O 1
ATOM 3041 N N . LYS A 1 372 ? 2.881 20.532 -22.832 1.00 85.44 372 LYS A N 1
ATOM 3042 C CA . LYS A 1 372 ? 2.239 21.558 -23.681 1.00 85.44 372 LYS A CA 1
ATOM 3043 C C . LYS A 1 372 ? 2.952 21.718 -25.026 1.00 85.44 372 LYS A C 1
ATOM 3045 O O . LYS A 1 372 ? 2.313 21.631 -26.075 1.00 85.44 372 LYS A O 1
ATOM 3050 N N . ASP A 1 373 ? 4.277 21.825 -24.991 1.00 83.25 373 ASP A N 1
ATOM 3051 C CA . ASP A 1 373 ? 5.129 22.035 -26.166 1.00 83.25 373 ASP A CA 1
ATOM 3052 C C . ASP A 1 373 ? 5.468 20.720 -26.882 1.00 83.25 373 ASP A C 1
ATOM 3054 O O . ASP A 1 373 ? 6.335 20.672 -27.756 1.00 83.25 373 ASP A O 1
ATOM 3058 N N . LYS A 1 374 ? 4.776 19.625 -26.523 1.00 82.19 374 LYS A N 1
ATOM 3059 C CA . LYS A 1 374 ? 4.888 18.307 -27.165 1.00 82.19 374 LYS A CA 1
ATOM 3060 C C . LYS A 1 374 ? 6.307 17.718 -27.128 1.00 82.19 374 LYS A C 1
ATOM 3062 O O . LYS A 1 374 ? 6.652 16.841 -27.922 1.00 82.19 374 LYS A O 1
ATOM 3067 N N . ILE A 1 375 ? 7.129 18.150 -26.168 1.00 79.88 375 ILE A N 1
ATOM 3068 C CA . ILE A 1 375 ? 8.466 17.595 -25.933 1.00 79.88 375 ILE A CA 1
ATOM 3069 C C . ILE A 1 375 ? 8.326 16.145 -25.462 1.00 79.88 375 ILE A C 1
ATOM 3071 O O . ILE A 1 375 ? 8.883 15.244 -26.088 1.00 79.88 375 ILE A O 1
ATOM 3075 N N . ALA A 1 376 ? 7.534 15.898 -24.423 1.00 82.12 376 ALA A N 1
ATOM 3076 C CA . ALA A 1 376 ? 7.077 14.580 -24.013 1.00 82.12 376 ALA A CA 1
ATOM 3077 C C . ALA A 1 376 ? 5.756 14.223 -24.716 1.00 82.12 376 ALA A C 1
ATOM 3079 O O . ALA A 1 376 ? 4.834 15.030 -24.819 1.00 82.12 376 ALA A O 1
ATOM 3080 N N . HIS A 1 377 ? 5.654 12.973 -25.164 1.00 77.25 377 HIS A N 1
ATOM 3081 C CA . HIS A 1 377 ? 4.424 12.384 -25.685 1.00 77.25 377 HIS A CA 1
ATOM 3082 C C . HIS A 1 377 ? 4.148 11.097 -24.917 1.00 77.25 377 HIS A C 1
ATOM 3084 O O . HIS A 1 377 ? 5.020 10.229 -24.874 1.00 77.25 377 HIS A O 1
ATOM 3090 N N . ARG A 1 378 ? 2.942 10.960 -24.357 1.00 78.38 378 ARG A N 1
ATOM 3091 C CA . ARG A 1 378 ? 2.430 9.664 -23.902 1.00 78.38 378 ARG A CA 1
ATOM 3092 C C . ARG A 1 378 ? 1.761 8.959 -25.078 1.00 78.38 378 ARG A C 1
ATOM 3094 O O . ARG A 1 378 ? 1.041 9.576 -25.859 1.00 78.38 378 ARG A O 1
ATOM 3101 N N . THR A 1 379 ? 2.020 7.666 -25.194 1.00 75.31 379 THR A N 1
ATOM 3102 C CA . THR A 1 379 ? 1.358 6.753 -26.138 1.00 75.31 379 THR A CA 1
ATOM 3103 C C . THR A 1 379 ? 0.263 5.986 -25.398 1.00 75.31 379 THR A C 1
ATOM 3105 O O . THR A 1 379 ? 0.403 5.739 -24.203 1.00 75.31 379 THR A O 1
ATOM 3108 N N . SER A 1 380 ? -0.838 5.643 -26.073 1.00 66.12 380 SER A N 1
ATOM 3109 C CA . SER A 1 380 ? -2.008 5.015 -25.436 1.00 66.12 380 SER A CA 1
ATOM 3110 C C . SER A 1 380 ? -1.711 3.604 -24.919 1.00 66.12 380 SER A C 1
ATOM 3112 O O . SER A 1 380 ? -1.965 3.325 -23.749 1.00 66.12 380 SER A O 1
ATOM 3114 N N . ASP A 1 381 ? -1.102 2.746 -25.744 1.00 80.75 381 ASP A N 1
ATOM 3115 C CA . ASP A 1 381 ? -0.555 1.461 -25.297 1.00 80.75 381 ASP A CA 1
ATOM 3116 C C . ASP A 1 381 ? 0.976 1.494 -25.163 1.00 80.75 381 ASP A C 1
ATOM 3118 O O . ASP A 1 381 ? 1.721 1.240 -26.115 1.00 80.75 381 ASP A O 1
ATOM 3122 N N . PHE A 1 382 ? 1.454 1.717 -23.941 1.00 83.56 382 PHE A N 1
ATOM 3123 C CA . PHE A 1 382 ? 2.867 1.565 -23.587 1.00 83.56 382 PHE A CA 1
ATOM 3124 C C . PHE A 1 382 ? 3.192 0.254 -22.847 1.00 83.56 382 PHE A C 1
ATOM 3126 O O . PHE A 1 382 ? 4.366 -0.022 -22.612 1.00 83.56 382 PHE A O 1
ATOM 3133 N N . TYR A 1 383 ? 2.190 -0.559 -22.478 1.00 84.31 383 TYR A N 1
ATOM 3134 C CA . TYR A 1 383 ? 2.351 -1.687 -21.540 1.00 84.31 383 TYR A CA 1
ATOM 3135 C C . TYR A 1 383 ? 1.431 -2.894 -21.820 1.00 84.31 383 TYR A C 1
ATOM 3137 O O . TYR A 1 383 ? 1.050 -3.631 -20.907 1.00 84.31 383 TYR A O 1
ATOM 3145 N N . PHE A 1 384 ? 1.073 -3.116 -23.085 1.00 86.06 384 PHE A N 1
ATOM 3146 C CA . PHE A 1 384 ? 0.132 -4.148 -23.527 1.00 86.06 384 PHE A CA 1
ATOM 3147 C C . PHE A 1 384 ? -1.209 -4.012 -22.798 1.00 86.06 384 PHE A C 1
ATOM 3149 O O . PHE A 1 384 ? -1.614 -4.902 -22.044 1.00 86.06 384 PHE A O 1
ATOM 3156 N N . ALA A 1 385 ? -1.850 -2.850 -22.944 1.00 82.62 385 ALA A N 1
ATOM 3157 C CA . ALA A 1 385 ? -3.104 -2.467 -22.297 1.00 82.62 385 ALA A CA 1
ATOM 3158 C C . ALA A 1 385 ? -4.233 -3.491 -22.522 1.00 82.62 385 ALA A C 1
ATOM 3160 O O . ALA A 1 385 ? -4.884 -3.887 -21.557 1.00 82.62 385 ALA A O 1
ATOM 3161 N N . ASP A 1 386 ? -4.374 -4.010 -23.744 1.00 84.88 386 ASP A N 1
ATOM 3162 C CA . ASP A 1 386 ? -5.604 -4.677 -24.211 1.00 84.88 386 ASP A CA 1
ATOM 3163 C C . ASP A 1 386 ? -5.626 -6.215 -24.071 1.00 84.88 386 ASP A C 1
ATOM 3165 O O . ASP A 1 386 ? -6.619 -6.864 -24.390 1.00 84.88 386 ASP A O 1
ATOM 3169 N N . LEU A 1 387 ? -4.531 -6.828 -23.610 1.00 87.19 387 LEU A N 1
ATOM 3170 C CA . LEU A 1 387 ? -4.435 -8.286 -23.418 1.00 87.19 387 LEU A CA 1
ATOM 3171 C C . LEU A 1 387 ? -5.052 -8.751 -22.068 1.00 87.19 387 LEU A C 1
ATOM 3173 O O . LEU A 1 387 ? -5.520 -7.943 -21.274 1.00 87.19 387 LEU A O 1
ATOM 3177 N N . PRO A 1 388 ? -5.046 -10.055 -21.752 1.00 84.75 388 PRO A N 1
ATOM 3178 C CA . PRO A 1 388 ? -5.110 -10.561 -20.367 1.00 84.75 388 PRO A CA 1
ATOM 3179 C C . PRO A 1 388 ? -3.730 -10.652 -19.685 1.00 84.75 388 PRO A C 1
ATOM 3181 O O . PRO A 1 388 ? -2.698 -10.504 -20.338 1.00 84.75 388 PRO A O 1
ATOM 3184 N N . LEU A 1 389 ? -3.673 -10.873 -18.360 1.00 84.00 389 LEU A N 1
ATOM 3185 C CA . LEU A 1 389 ? -2.397 -11.075 -17.632 1.00 84.00 389 LEU A CA 1
ATOM 3186 C C . LEU A 1 389 ? -1.710 -12.406 -17.981 1.00 84.00 389 LEU A C 1
ATOM 3188 O O . LEU A 1 389 ? -0.495 -12.434 -18.164 1.00 84.00 389 LEU A O 1
ATOM 3192 N N . ALA A 1 390 ? -2.499 -13.480 -18.095 1.00 83.06 390 ALA A N 1
ATOM 3193 C CA . ALA A 1 390 ? -2.032 -14.845 -18.354 1.00 83.06 390 ALA A CA 1
ATOM 3194 C C . ALA A 1 390 ? -1.709 -15.135 -19.835 1.00 83.06 390 ALA A C 1
ATOM 3196 O O . ALA A 1 390 ? -1.293 -16.241 -20.170 1.00 83.06 390 ALA A O 1
ATOM 3197 N N . VAL A 1 391 ? -1.905 -14.166 -20.738 1.00 90.56 391 VAL A N 1
ATOM 3198 C CA . VAL A 1 391 ? -1.489 -14.315 -22.139 1.00 90.56 391 VAL A CA 1
ATOM 3199 C C . VAL A 1 391 ? 0.033 -14.232 -22.240 1.00 90.56 391 VAL A C 1
ATOM 3201 O O . VAL A 1 391 ? 0.678 -13.452 -21.539 1.00 90.56 391 VAL A O 1
ATOM 3204 N N . LEU A 1 392 ? 0.602 -15.041 -23.132 1.00 91.94 392 LEU A N 1
ATOM 3205 C CA . LEU A 1 392 ? 2.014 -14.996 -23.494 1.00 91.94 392 LEU A CA 1
ATOM 3206 C C . LEU A 1 392 ? 2.204 -14.075 -24.706 1.00 91.94 392 LEU A C 1
ATOM 3208 O O . LEU A 1 392 ? 1.444 -14.156 -25.670 1.00 91.94 392 LEU A O 1
ATOM 3212 N N . VAL A 1 393 ? 3.237 -13.235 -24.683 1.00 92.00 393 VAL A N 1
ATOM 3213 C CA . VAL A 1 393 ? 3.673 -12.423 -25.831 1.00 92.00 393 VAL A CA 1
ATOM 3214 C C . VAL A 1 393 ? 5.096 -12.799 -26.258 1.00 92.00 393 VAL A C 1
ATOM 3216 O O . VAL A 1 393 ? 5.885 -13.243 -25.424 1.00 92.00 393 VAL A O 1
ATOM 3219 N N . PRO A 1 394 ? 5.473 -12.638 -27.538 1.00 92.62 394 PRO A N 1
ATOM 3220 C CA . PRO A 1 394 ? 6.850 -12.870 -27.979 1.00 92.62 394 PRO A CA 1
ATOM 3221 C C . PRO A 1 394 ? 7.851 -11.893 -27.329 1.00 92.62 394 PRO A C 1
ATOM 3223 O O . PRO A 1 394 ? 7.586 -10.689 -27.293 1.00 92.62 394 PRO A O 1
ATOM 3226 N N . ARG A 1 395 ? 9.045 -12.359 -26.907 1.00 89.62 395 ARG A N 1
ATOM 3227 C CA . ARG A 1 395 ? 10.105 -11.499 -26.308 1.00 89.62 395 ARG A CA 1
ATOM 3228 C C . ARG A 1 395 ? 10.439 -10.303 -27.207 1.00 89.62 395 ARG A C 1
ATOM 3230 O O . ARG A 1 395 ? 10.584 -9.192 -26.710 1.00 89.62 395 ARG A O 1
ATOM 3237 N N . ARG A 1 396 ? 10.456 -10.497 -28.534 1.00 91.00 396 ARG A N 1
ATOM 3238 C CA . ARG A 1 396 ? 10.661 -9.428 -29.536 1.00 91.00 396 ARG A CA 1
ATOM 3239 C C . ARG A 1 396 ? 9.717 -8.228 -29.377 1.00 91.00 396 ARG A C 1
ATOM 3241 O O . ARG A 1 396 ? 10.092 -7.119 -29.729 1.00 91.00 396 ARG A O 1
ATOM 3248 N N . ASP A 1 397 ? 8.497 -8.436 -28.886 1.00 91.69 397 ASP A N 1
ATOM 3249 C CA . ASP A 1 397 ? 7.486 -7.385 -28.804 1.00 91.69 397 ASP A CA 1
ATOM 3250 C C . ASP A 1 397 ? 7.620 -6.604 -27.481 1.00 91.69 397 ASP A C 1
ATOM 3252 O O . ASP A 1 397 ? 7.377 -5.399 -27.466 1.00 91.69 397 ASP A O 1
ATOM 3256 N N . TYR A 1 398 ? 8.145 -7.237 -26.421 1.00 91.50 398 TYR A N 1
ATOM 3257 C CA . TYR A 1 398 ? 8.702 -6.550 -25.245 1.00 91.50 398 TYR A CA 1
ATOM 3258 C C . TYR A 1 398 ? 9.946 -5.720 -25.611 1.00 91.50 398 TYR A C 1
ATOM 3260 O O . TYR A 1 398 ? 9.981 -4.530 -25.298 1.00 91.50 398 TYR A O 1
ATOM 3268 N N . LEU A 1 399 ? 10.910 -6.296 -26.344 1.00 91.19 399 LEU A N 1
ATOM 3269 C CA . LEU A 1 399 ? 12.130 -5.590 -26.771 1.00 91.19 399 LEU A CA 1
ATOM 3270 C C . LEU A 1 399 ? 11.805 -4.309 -27.559 1.00 91.19 399 LEU A C 1
ATOM 3272 O O . LEU A 1 399 ? 12.276 -3.242 -27.184 1.00 91.19 399 LEU A O 1
ATOM 3276 N N . LYS A 1 400 ? 10.875 -4.367 -28.526 1.00 92.12 400 LYS A N 1
ATOM 3277 C CA . LYS A 1 400 ? 10.376 -3.173 -29.244 1.00 92.12 400 LYS A CA 1
ATOM 3278 C C . LYS A 1 400 ? 9.856 -2.066 -28.320 1.00 92.12 400 LYS A C 1
ATOM 3280 O O . LYS A 1 400 ? 10.002 -0.892 -28.651 1.00 92.12 400 LYS A O 1
ATOM 3285 N N . LYS A 1 401 ? 9.210 -2.403 -27.193 1.00 91.56 401 LYS A N 1
ATOM 3286 C CA . LYS A 1 401 ? 8.763 -1.404 -26.204 1.00 91.56 401 LYS A CA 1
ATOM 3287 C C . LYS A 1 401 ? 9.974 -0.838 -25.447 1.00 91.56 401 LYS A C 1
ATOM 3289 O O . LYS A 1 401 ? 10.040 0.376 -25.273 1.00 91.56 401 LYS A O 1
ATOM 3294 N N . CYS A 1 402 ? 10.953 -1.662 -25.060 1.00 91.69 402 CYS A N 1
ATOM 3295 C CA . CYS A 1 402 ? 12.204 -1.167 -24.472 1.00 91.69 402 CYS A CA 1
ATOM 3296 C C . CYS A 1 402 ? 12.951 -0.214 -25.412 1.00 91.69 402 CYS A C 1
ATOM 3298 O O . CYS A 1 402 ? 13.299 0.879 -24.975 1.00 91.69 402 CYS A O 1
ATOM 3300 N N . ASP A 1 403 ? 13.101 -0.555 -26.694 1.00 91.69 403 ASP A N 1
ATOM 3301 C CA . ASP A 1 403 ? 13.718 0.314 -27.706 1.00 91.69 403 ASP A CA 1
ATOM 3302 C C . ASP A 1 403 ? 12.954 1.644 -27.844 1.00 91.69 403 ASP A C 1
ATOM 3304 O O . ASP A 1 403 ? 13.529 2.730 -27.728 1.00 91.69 403 ASP A O 1
ATOM 3308 N N . LEU A 1 404 ? 11.627 1.566 -28.019 1.00 90.94 404 LEU A N 1
ATOM 3309 C CA . LEU A 1 404 ? 10.746 2.719 -28.232 1.00 90.94 404 LEU A CA 1
ATOM 3310 C C . LEU A 1 404 ? 10.776 3.727 -27.073 1.00 90.94 404 LEU A C 1
ATOM 3312 O O . LEU A 1 404 ? 10.689 4.936 -27.312 1.00 90.94 404 LEU A O 1
ATOM 3316 N N . TYR A 1 405 ? 10.924 3.261 -25.829 1.00 91.06 405 TYR A N 1
ATOM 3317 C CA . TYR A 1 405 ? 10.983 4.122 -24.639 1.00 91.06 405 TYR A CA 1
ATOM 3318 C C . TYR A 1 405 ? 12.386 4.246 -24.014 1.00 91.06 405 TYR A C 1
ATOM 3320 O O . TYR A 1 405 ? 12.543 4.928 -23.000 1.00 91.06 405 TYR A O 1
ATOM 3328 N N . ALA A 1 406 ? 13.405 3.661 -24.654 1.00 91.00 406 ALA A N 1
ATOM 3329 C CA . ALA A 1 406 ? 14.794 3.575 -24.196 1.00 91.00 406 ALA A CA 1
ATOM 3330 C C . ALA A 1 406 ? 14.947 3.023 -22.760 1.00 91.00 406 ALA A C 1
ATOM 3332 O O . ALA A 1 406 ? 15.737 3.536 -21.958 1.00 91.00 406 ALA A O 1
ATOM 3333 N N . LEU A 1 407 ? 14.164 1.992 -22.439 1.00 92.00 407 LEU A N 1
ATOM 3334 C CA . LEU A 1 407 ? 14.187 1.279 -21.158 1.00 92.00 407 LEU A CA 1
ATOM 3335 C C . LEU A 1 407 ? 15.343 0.265 -21.121 1.00 92.00 407 LEU A C 1
ATOM 3337 O O . LEU A 1 407 ? 15.761 -0.214 -22.177 1.00 92.00 407 LEU A O 1
ATOM 3341 N N . PRO A 1 408 ? 15.832 -0.117 -19.929 1.00 89.75 408 PRO A N 1
ATOM 3342 C CA . PRO A 1 408 ? 16.659 -1.311 -19.792 1.00 89.75 408 PRO A CA 1
ATOM 3343 C C . PRO A 1 408 ? 15.896 -2.576 -20.218 1.00 89.75 408 PRO A C 1
ATOM 3345 O O . PRO A 1 408 ? 14.670 -2.670 -20.091 1.00 89.75 408 PRO A O 1
ATOM 3348 N N . VAL A 1 409 ? 16.649 -3.555 -20.714 1.00 89.00 409 VAL A N 1
ATOM 3349 C CA . VAL A 1 409 ? 16.195 -4.935 -20.913 1.00 89.00 409 VAL A CA 1
ATOM 3350 C C . VAL A 1 409 ? 16.617 -5.741 -19.682 1.00 89.00 409 VAL A C 1
ATOM 3352 O O . VAL A 1 409 ? 17.659 -5.460 -19.093 1.00 89.00 409 VAL A O 1
ATOM 3355 N N . PHE A 1 410 ? 15.801 -6.708 -19.258 1.00 83.31 410 PHE A N 1
ATOM 3356 C CA . PHE A 1 410 ? 16.143 -7.616 -18.160 1.00 83.31 410 PHE A CA 1
ATOM 3357 C C . PHE A 1 410 ? 16.456 -9.005 -18.722 1.00 83.31 410 PHE A C 1
ATOM 3359 O O . PHE A 1 410 ? 15.555 -9.783 -19.036 1.00 83.31 410 PHE A O 1
ATOM 3366 N N . ASP A 1 411 ? 17.746 -9.305 -18.866 1.00 61.75 411 ASP A N 1
ATOM 3367 C CA . ASP A 1 411 ? 18.242 -10.448 -19.648 1.00 61.75 411 ASP A CA 1
ATOM 3368 C C . ASP A 1 411 ? 18.246 -11.795 -18.907 1.00 61.75 411 ASP A C 1
ATOM 3370 O O . ASP A 1 411 ? 18.656 -12.817 -19.451 1.00 61.75 411 ASP A O 1
ATOM 3374 N N . ASN A 1 412 ? 17.659 -11.834 -17.707 1.00 63.25 412 ASN A N 1
ATOM 3375 C CA . ASN A 1 412 ? 17.463 -13.009 -16.839 1.00 63.25 412 ASN A CA 1
ATOM 3376 C C . ASN A 1 412 ? 16.769 -14.221 -17.514 1.00 63.25 412 ASN A C 1
ATOM 3378 O O . ASN A 1 412 ? 16.598 -15.267 -16.891 1.00 63.25 412 ASN A O 1
ATOM 3382 N N . ILE A 1 413 ? 16.286 -14.048 -18.745 1.00 62.31 413 ILE A N 1
ATOM 3383 C CA . ILE A 1 413 ? 15.360 -14.914 -19.479 1.00 62.31 413 ILE A CA 1
ATOM 3384 C C . ILE A 1 413 ? 15.662 -14.969 -20.987 1.00 62.31 413 ILE A C 1
ATOM 3386 O O . ILE A 1 413 ? 14.755 -15.185 -21.787 1.00 62.31 413 ILE A O 1
ATOM 3390 N N . GLU A 1 414 ? 16.908 -14.747 -21.416 1.00 64.38 414 GLU A N 1
ATOM 3391 C CA . GLU A 1 414 ? 17.287 -14.723 -22.845 1.00 64.38 414 GLU A CA 1
ATOM 3392 C C . GLU A 1 414 ? 16.750 -15.908 -23.674 1.00 64.38 414 GLU A C 1
ATOM 3394 O O . GLU A 1 414 ? 16.343 -15.741 -24.826 1.00 64.38 414 GLU A O 1
ATOM 3399 N N . HIS A 1 415 ? 16.694 -17.084 -23.045 1.00 71.12 415 HIS A N 1
ATOM 3400 C CA . HIS A 1 415 ? 16.190 -18.347 -23.580 1.00 71.12 415 HIS A CA 1
ATOM 3401 C C . HIS A 1 415 ? 14.667 -18.363 -23.851 1.00 71.12 415 HIS A C 1
ATOM 3403 O O . HIS A 1 415 ? 14.190 -19.170 -24.654 1.00 71.12 415 HIS A O 1
ATOM 3409 N N . LEU A 1 416 ? 13.881 -17.473 -23.232 1.00 74.56 416 LEU A N 1
ATOM 3410 C CA . LEU A 1 416 ? 12.426 -17.412 -23.398 1.00 74.56 416 LEU A CA 1
ATOM 3411 C C . LEU A 1 416 ? 12.027 -16.608 -24.643 1.00 74.56 416 LEU A C 1
ATOM 3413 O O . LEU A 1 416 ? 11.972 -15.378 -24.645 1.00 74.56 416 LEU A O 1
ATOM 3417 N N . LYS A 1 417 ? 11.651 -17.321 -25.712 1.00 83.31 417 LYS A N 1
ATOM 3418 C CA . LYS A 1 417 ? 11.084 -16.725 -26.941 1.00 83.31 417 LYS A CA 1
ATOM 3419 C C . LYS A 1 417 ? 9.688 -16.116 -26.726 1.00 83.31 417 LYS A C 1
ATOM 3421 O O . LYS A 1 417 ? 9.305 -15.200 -27.456 1.00 83.31 417 LYS A O 1
ATOM 3426 N N . ILE A 1 418 ? 8.946 -16.609 -25.732 1.00 89.12 418 ILE A N 1
ATOM 3427 C CA . ILE A 1 418 ? 7.607 -16.160 -25.321 1.00 89.12 418 ILE A CA 1
ATOM 3428 C C . ILE A 1 418 ? 7.567 -15.974 -23.802 1.00 89.12 418 ILE A C 1
ATOM 3430 O O . ILE A 1 418 ? 8.197 -16.732 -23.071 1.00 89.12 418 ILE A O 1
ATOM 3434 N N . VAL A 1 419 ? 6.849 -14.952 -23.336 1.00 89.00 419 VAL A N 1
ATOM 3435 C CA . VAL A 1 419 ? 6.898 -14.456 -21.951 1.00 89.00 419 VAL A CA 1
ATOM 3436 C C . VAL A 1 419 ? 5.512 -13.992 -21.472 1.00 89.00 419 VAL A C 1
ATOM 3438 O O . VAL A 1 419 ? 4.767 -13.422 -22.274 1.00 89.00 419 VAL A O 1
ATOM 3441 N N . PRO A 1 420 ? 5.130 -14.195 -20.194 1.00 89.19 420 PRO A N 1
ATOM 3442 C CA . PRO A 1 420 ? 3.837 -13.738 -19.675 1.00 89.19 420 PRO A CA 1
ATOM 3443 C C . PRO A 1 420 ? 3.676 -12.215 -19.712 1.00 89.19 420 PRO A C 1
ATOM 3445 O O . PRO A 1 420 ? 4.580 -11.472 -19.322 1.00 89.19 420 PRO A O 1
ATOM 3448 N N . VAL A 1 421 ? 2.491 -11.739 -20.102 1.00 88.62 421 VAL A N 1
ATOM 3449 C CA . VAL A 1 421 ? 2.155 -10.306 -20.151 1.00 88.62 421 VAL A CA 1
ATOM 3450 C C . VAL A 1 421 ? 2.269 -9.642 -18.777 1.00 88.62 421 VAL A C 1
ATOM 3452 O O . VAL A 1 421 ? 2.719 -8.501 -18.705 1.00 88.62 421 VAL A O 1
ATOM 3455 N N . ALA A 1 422 ? 1.923 -10.336 -17.686 1.00 86.88 422 ALA A N 1
ATOM 3456 C CA . ALA A 1 422 ? 2.135 -9.838 -16.321 1.00 86.88 422 ALA A CA 1
ATOM 3457 C C . ALA A 1 422 ? 3.614 -9.499 -16.036 1.00 86.88 422 ALA A C 1
ATOM 3459 O O . ALA A 1 422 ? 3.927 -8.405 -15.564 1.00 86.88 422 ALA A O 1
ATOM 3460 N N . LEU A 1 423 ? 4.531 -10.396 -16.412 1.00 87.12 423 LEU A N 1
ATOM 3461 C CA . LEU A 1 423 ? 5.970 -10.238 -16.197 1.00 87.12 423 LEU A CA 1
ATOM 3462 C C . LEU A 1 423 ? 6.568 -9.138 -17.081 1.00 87.12 423 LEU A C 1
ATOM 3464 O O . LEU A 1 423 ? 7.234 -8.231 -16.581 1.00 87.12 423 LEU A O 1
ATOM 3468 N N . VAL A 1 424 ? 6.230 -9.155 -18.375 1.00 90.00 424 VAL A N 1
ATOM 3469 C CA . VAL A 1 424 ? 6.604 -8.106 -19.337 1.00 90.00 424 VAL A CA 1
ATOM 3470 C C . VAL A 1 424 ? 6.158 -6.726 -18.864 1.00 90.00 424 VAL A C 1
ATOM 3472 O O . VAL A 1 424 ? 6.925 -5.770 -18.963 1.00 90.00 424 VAL A O 1
ATOM 3475 N N . ARG A 1 425 ? 4.942 -6.614 -18.316 1.00 89.50 425 ARG A N 1
ATOM 3476 C CA . ARG A 1 425 ? 4.416 -5.370 -17.744 1.00 89.50 425 ARG A CA 1
ATOM 3477 C C . ARG A 1 425 ? 5.242 -4.876 -16.573 1.00 89.50 425 ARG A C 1
ATOM 3479 O O . ARG A 1 425 ? 5.594 -3.700 -16.559 1.00 89.50 425 ARG A O 1
ATOM 3486 N N . THR A 1 426 ? 5.554 -5.722 -15.594 1.00 89.38 426 THR A N 1
ATOM 3487 C CA . THR A 1 426 ? 6.311 -5.238 -14.437 1.00 89.38 426 THR A CA 1
ATOM 3488 C C . THR A 1 426 ? 7.745 -4.870 -14.807 1.00 89.38 426 THR A C 1
ATOM 3490 O O . THR A 1 426 ? 8.209 -3.825 -14.361 1.00 89.38 426 THR A O 1
ATOM 3493 N N . TRP A 1 427 ? 8.408 -5.612 -15.701 1.00 90.19 427 TRP A N 1
ATOM 3494 C CA . TRP A 1 427 ? 9.684 -5.178 -16.288 1.00 90.19 427 TRP A CA 1
ATOM 3495 C C . TRP A 1 427 ? 9.575 -3.819 -16.981 1.00 90.19 427 TRP A C 1
ATOM 3497 O O . TRP A 1 427 ? 10.413 -2.952 -16.754 1.00 90.19 427 TRP A O 1
ATOM 3507 N N . ILE A 1 428 ? 8.512 -3.591 -17.755 1.00 92.44 428 ILE A N 1
ATOM 3508 C CA . ILE A 1 428 ? 8.208 -2.285 -18.349 1.00 92.44 428 ILE A CA 1
ATOM 3509 C C . ILE A 1 428 ? 8.184 -1.186 -17.273 1.00 92.44 428 ILE A C 1
ATOM 3511 O O . ILE A 1 428 ? 8.960 -0.233 -17.358 1.00 92.44 428 ILE A O 1
ATOM 3515 N N . TYR A 1 429 ? 7.378 -1.332 -16.217 1.00 93.50 429 TYR A N 1
ATOM 3516 C CA . TYR A 1 429 ? 7.294 -0.326 -15.150 1.00 93.50 429 TYR A CA 1
ATOM 3517 C C . TYR A 1 429 ? 8.613 -0.139 -14.385 1.00 93.50 429 TYR A C 1
ATOM 3519 O O . TYR A 1 429 ? 9.013 1.003 -14.159 1.00 93.50 429 TYR A O 1
ATOM 3527 N N . VAL A 1 430 ? 9.321 -1.219 -14.032 1.00 92.62 430 VAL A N 1
ATOM 3528 C CA . VAL A 1 430 ? 10.641 -1.155 -13.374 1.00 92.62 430 VAL A CA 1
ATOM 3529 C C . VAL A 1 430 ? 11.663 -0.441 -14.269 1.00 92.62 430 VAL A C 1
ATOM 3531 O O . VAL A 1 430 ? 12.441 0.374 -13.774 1.00 92.62 430 VAL A O 1
ATOM 3534 N N . GLY A 1 431 ? 11.595 -0.636 -15.589 1.00 93.19 431 GLY A N 1
ATOM 3535 C CA . GLY A 1 431 ? 12.392 0.104 -16.564 1.00 93.19 431 GLY A CA 1
ATOM 3536 C C . GLY A 1 431 ? 12.116 1.612 -16.550 1.00 93.19 431 GLY A C 1
ATOM 3537 O O . GLY A 1 431 ? 13.060 2.401 -16.573 1.00 93.19 431 GLY A O 1
ATOM 3538 N N . TRP A 1 432 ? 10.853 2.042 -16.425 1.00 94.50 432 TRP A N 1
ATOM 3539 C CA . TRP A 1 432 ? 10.528 3.461 -16.203 1.00 94.50 432 TRP A CA 1
ATOM 3540 C C . TRP A 1 432 ? 11.032 3.973 -14.848 1.00 94.50 432 TRP A C 1
ATOM 3542 O O . TRP A 1 432 ? 11.537 5.093 -14.787 1.00 94.50 432 TRP A O 1
ATOM 3552 N N . VAL A 1 433 ? 10.967 3.168 -13.780 1.00 94.75 433 VAL A N 1
ATOM 3553 C CA . VAL A 1 433 ? 11.511 3.537 -12.460 1.00 94.75 433 VAL A CA 1
ATOM 3554 C C . VAL A 1 433 ? 13.028 3.764 -12.537 1.00 94.75 433 VAL A C 1
ATOM 3556 O O . VAL A 1 433 ? 13.513 4.784 -12.054 1.00 94.75 433 VAL A O 1
ATOM 3559 N N . GLN A 1 434 ? 13.775 2.873 -13.194 1.00 90.19 434 GLN A N 1
ATOM 3560 C CA . GLN A 1 434 ? 15.233 2.974 -13.370 1.00 90.19 434 GLN A CA 1
ATOM 3561 C C . GLN A 1 434 ? 15.675 4.065 -14.365 1.00 90.19 434 GLN A C 1
ATOM 3563 O O . GLN A 1 434 ? 16.776 4.604 -14.240 1.00 90.19 434 GLN A O 1
ATOM 3568 N N . ASN A 1 435 ? 14.849 4.392 -15.365 1.00 90.88 435 ASN A N 1
ATOM 3569 C CA . ASN A 1 435 ? 15.137 5.441 -16.351 1.00 90.88 435 ASN A CA 1
ATOM 3570 C C . ASN A 1 435 ? 14.812 6.848 -15.811 1.00 90.88 435 ASN A C 1
ATOM 3572 O O . ASN A 1 435 ? 15.543 7.807 -16.068 1.00 90.88 435 ASN A O 1
ATOM 3576 N N . PHE A 1 436 ? 13.721 6.980 -15.048 1.00 94.31 436 PHE A N 1
ATOM 3577 C CA . PHE A 1 436 ? 13.235 8.271 -14.573 1.00 94.31 436 PHE A CA 1
ATOM 3578 C C . PHE A 1 436 ? 13.860 8.710 -13.242 1.00 94.31 436 PHE A C 1
ATOM 3580 O O . PHE A 1 436 ? 14.341 9.844 -13.159 1.00 94.31 436 PHE A O 1
ATOM 3587 N N . TYR A 1 437 ? 13.875 7.843 -12.223 1.00 93.06 437 TYR A N 1
ATOM 3588 C CA . TYR A 1 437 ? 14.393 8.191 -10.897 1.00 93.06 437 TYR A CA 1
ATOM 3589 C C . TYR A 1 437 ? 15.931 8.075 -10.848 1.00 93.06 437 TYR A C 1
ATOM 3591 O O . TYR A 1 437 ? 16.467 7.019 -11.211 1.00 93.06 437 TYR A O 1
ATOM 3599 N N . PRO A 1 438 ? 16.643 9.102 -10.342 1.00 89.12 438 PRO A N 1
ATOM 3600 C CA . PRO A 1 438 ? 18.067 9.032 -10.001 1.00 89.12 438 PRO A CA 1
ATOM 3601 C C . PRO A 1 438 ? 18.430 7.838 -9.100 1.00 89.12 438 PRO A C 1
ATOM 3603 O O . PRO A 1 438 ? 17.554 7.237 -8.470 1.00 89.12 438 PRO A O 1
ATOM 3606 N N . ILE A 1 439 ? 19.705 7.441 -9.078 1.00 81.56 439 ILE A N 1
ATOM 3607 C CA . ILE A 1 439 ? 20.198 6.219 -8.411 1.00 81.56 439 ILE A CA 1
ATOM 3608 C C . ILE A 1 439 ? 19.849 6.264 -6.919 1.00 81.56 439 ILE A C 1
ATOM 3610 O O . ILE A 1 439 ? 19.106 5.406 -6.436 1.00 81.56 439 ILE A O 1
ATOM 3614 N N . GLU A 1 440 ? 20.266 7.352 -6.281 1.00 83.19 440 GLU A N 1
ATOM 3615 C CA . GLU A 1 440 ? 20.136 7.736 -4.881 1.00 83.19 440 GLU A CA 1
ATOM 3616 C C . GLU A 1 440 ? 18.687 7.787 -4.361 1.00 83.19 440 GLU A C 1
ATOM 3618 O O . GLU A 1 440 ? 18.440 7.603 -3.169 1.00 83.19 440 GLU A O 1
ATOM 3623 N N . MET A 1 441 ? 17.687 7.945 -5.238 1.00 88.62 441 MET A N 1
ATOM 3624 C CA . MET A 1 441 ? 16.266 7.985 -4.857 1.00 88.62 441 MET A CA 1
ATOM 3625 C C . MET A 1 441 ? 15.668 6.590 -4.569 1.00 88.62 441 MET A C 1
ATOM 3627 O O . MET A 1 441 ? 14.496 6.327 -4.857 1.00 88.62 441 MET A O 1
ATOM 3631 N N . PHE A 1 442 ? 16.446 5.673 -3.983 1.00 86.38 442 PHE A N 1
ATOM 3632 C CA . PHE A 1 442 ? 16.026 4.294 -3.700 1.00 86.38 442 PHE A CA 1
ATOM 3633 C C . PHE A 1 442 ? 14.757 4.214 -2.833 1.00 86.38 442 PHE A C 1
ATOM 3635 O O . PHE A 1 442 ? 13.895 3.369 -3.082 1.00 86.38 442 PHE A O 1
ATOM 3642 N N . LYS A 1 443 ? 14.581 5.129 -1.865 1.00 87.00 443 LYS A N 1
ATOM 3643 C CA . LYS A 1 443 ? 13.353 5.239 -1.049 1.00 87.00 443 LYS A CA 1
ATOM 3644 C C . LYS A 1 443 ? 12.105 5.409 -1.928 1.00 87.00 443 LYS A C 1
ATOM 3646 O O . LYS A 1 443 ? 11.149 4.652 -1.767 1.00 87.00 443 LYS A O 1
ATOM 3651 N N . SER A 1 444 ? 12.140 6.358 -2.863 1.00 91.50 444 SER A N 1
ATOM 3652 C CA . SER A 1 444 ? 11.039 6.676 -3.780 1.00 91.50 444 SER A CA 1
ATOM 3653 C C . SER A 1 444 ? 10.805 5.559 -4.796 1.00 91.50 444 SER A C 1
ATOM 3655 O O . SER A 1 444 ? 9.670 5.123 -4.992 1.00 91.50 444 SER A O 1
ATOM 3657 N N . LYS A 1 445 ? 11.889 5.011 -5.372 1.00 92.94 445 LYS A N 1
ATOM 3658 C CA . LYS A 1 445 ? 11.841 3.829 -6.251 1.00 92.94 445 LYS A CA 1
ATOM 3659 C C . LYS A 1 445 ? 11.138 2.654 -5.568 1.00 92.94 445 LYS A C 1
ATOM 3661 O O . LYS A 1 445 ? 10.248 2.046 -6.158 1.00 92.94 445 LYS A O 1
ATOM 3666 N N . ARG A 1 446 ? 11.489 2.368 -4.306 1.00 91.12 446 ARG A N 1
ATOM 3667 C CA . ARG A 1 446 ? 10.874 1.303 -3.503 1.00 91.12 446 ARG A CA 1
ATOM 3668 C C . ARG A 1 446 ? 9.380 1.520 -3.298 1.00 91.12 446 ARG A C 1
ATOM 3670 O O . ARG A 1 446 ? 8.663 0.530 -3.337 1.00 91.12 446 ARG A O 1
ATOM 3677 N N . ILE A 1 447 ? 8.895 2.749 -3.102 1.00 93.50 447 ILE A N 1
ATOM 3678 C CA . ILE A 1 447 ? 7.448 3.006 -2.964 1.00 93.50 447 ILE A CA 1
ATOM 3679 C C . ILE A 1 447 ? 6.732 2.577 -4.250 1.00 93.50 447 ILE A C 1
ATOM 3681 O O . ILE A 1 447 ? 5.903 1.672 -4.216 1.00 93.50 447 ILE A O 1
ATOM 3685 N N . VAL A 1 448 ? 7.134 3.134 -5.397 1.00 94.88 448 VAL A N 1
ATOM 3686 C CA . VAL A 1 448 ? 6.525 2.829 -6.704 1.00 94.88 448 VAL A CA 1
ATOM 3687 C C . VAL A 1 448 ? 6.566 1.327 -7.019 1.00 94.88 448 VAL A C 1
ATOM 3689 O O . VAL A 1 448 ? 5.585 0.768 -7.503 1.00 94.88 448 VAL A O 1
ATOM 3692 N N . VAL A 1 449 ? 7.679 0.655 -6.713 1.00 92.50 449 VAL A N 1
ATOM 3693 C CA . VAL A 1 449 ? 7.869 -0.777 -6.998 1.00 92.50 449 VAL A CA 1
ATOM 3694 C C . VAL A 1 449 ? 7.121 -1.679 -6.014 1.00 92.50 449 VAL A C 1
ATOM 3696 O O . VAL A 1 449 ? 6.629 -2.732 -6.414 1.00 92.50 449 VAL A O 1
ATOM 3699 N N . THR A 1 450 ? 6.951 -1.253 -4.761 1.00 91.94 450 THR A N 1
ATOM 3700 C CA . THR A 1 450 ? 6.109 -1.967 -3.790 1.00 91.94 450 THR A CA 1
ATOM 3701 C C . THR A 1 450 ? 4.635 -1.938 -4.204 1.00 91.94 450 THR A C 1
ATOM 3703 O O . THR A 1 450 ? 3.952 -2.948 -4.049 1.00 91.94 450 THR A O 1
ATOM 3706 N N . GLU A 1 451 ? 4.146 -0.845 -4.798 1.00 92.69 451 GLU A N 1
ATOM 3707 C CA . GLU A 1 451 ? 2.758 -0.756 -5.279 1.00 92.69 451 GLU A CA 1
ATOM 3708 C C . GLU A 1 451 ? 2.489 -1.569 -6.564 1.00 92.69 451 GLU A C 1
ATOM 3710 O O . GLU A 1 451 ? 1.360 -2.022 -6.776 1.00 92.69 451 GLU A O 1
ATOM 3715 N N . LEU A 1 452 ? 3.513 -1.852 -7.387 1.00 89.19 452 LEU A N 1
ATOM 3716 C CA . LEU A 1 452 ? 3.382 -2.705 -8.585 1.00 89.19 452 LEU A CA 1
ATOM 3717 C C . LEU A 1 452 ? 2.895 -4.129 -8.276 1.00 89.19 452 LEU A C 1
ATOM 3719 O O . LEU A 1 452 ? 2.340 -4.784 -9.160 1.00 89.19 452 LEU A O 1
ATOM 3723 N N . GLN A 1 453 ? 3.051 -4.613 -7.039 1.00 87.44 453 GLN A N 1
ATOM 3724 C CA . GLN A 1 453 ? 2.598 -5.951 -6.649 1.00 87.44 453 GLN A CA 1
ATOM 3725 C C . GLN A 1 453 ? 1.082 -6.150 -6.835 1.00 87.44 453 GLN A C 1
ATOM 3727 O O . GLN A 1 453 ? 0.626 -7.270 -7.046 1.00 87.44 453 GLN A O 1
ATOM 3732 N N . TYR A 1 454 ? 0.282 -5.078 -6.805 1.00 87.69 454 TYR A N 1
ATOM 3733 C CA . TYR A 1 454 ? -1.164 -5.166 -7.022 1.00 87.69 454 TYR A CA 1
ATOM 3734 C C . TYR A 1 454 ? -1.559 -5.429 -8.480 1.00 87.69 454 TYR A C 1
ATOM 3736 O O . TYR A 1 454 ? -2.708 -5.779 -8.738 1.00 87.69 454 TYR A O 1
ATOM 3744 N N . MET A 1 455 ? -0.619 -5.346 -9.428 1.00 84.38 455 MET A N 1
ATOM 3745 C CA . MET A 1 455 ? -0.831 -5.821 -10.800 1.00 84.38 455 MET A CA 1
ATOM 3746 C C . MET A 1 455 ? -0.873 -7.358 -10.913 1.00 84.38 455 MET A C 1
ATOM 3748 O O . MET A 1 455 ? -1.176 -7.867 -11.991 1.00 84.38 455 MET A O 1
ATOM 3752 N N . TRP A 1 456 ? -0.572 -8.083 -9.828 1.00 85.81 456 TRP A N 1
ATOM 3753 C CA . TRP A 1 456 ? -0.487 -9.545 -9.761 1.00 85.81 456 TRP A CA 1
ATOM 3754 C C . TRP A 1 456 ? -1.571 -10.160 -8.866 1.00 85.81 456 TRP A C 1
ATOM 3756 O O . TRP A 1 456 ? -2.142 -9.490 -7.989 1.00 85.81 456 TRP A O 1
ATOM 3766 N N . ASN A 1 457 ? -1.846 -11.455 -9.068 1.00 83.56 457 ASN A N 1
ATOM 3767 C CA . ASN A 1 457 ? -2.777 -12.210 -8.230 1.00 83.56 457 ASN A CA 1
ATOM 3768 C C . ASN A 1 457 ? -2.249 -12.307 -6.793 1.00 83.56 457 ASN A C 1
ATOM 3770 O O . ASN A 1 457 ? -1.041 -12.306 -6.562 1.00 83.56 457 ASN A O 1
ATOM 3774 N N . ALA A 1 458 ? -3.153 -12.412 -5.813 1.00 80.62 458 ALA A N 1
ATOM 3775 C CA . ALA A 1 458 ? -2.805 -12.333 -4.390 1.00 80.62 458 ALA A CA 1
ATOM 3776 C C . ALA A 1 458 ? -1.703 -13.322 -3.953 1.00 80.62 458 ALA A C 1
ATOM 3778 O O . ALA A 1 458 ? -0.854 -12.949 -3.149 1.00 80.62 458 ALA A O 1
ATOM 3779 N N . HIS A 1 459 ? -1.684 -14.533 -4.520 1.00 81.25 459 HIS A N 1
ATOM 3780 C CA . HIS A 1 459 ? -0.703 -15.581 -4.214 1.00 81.25 459 H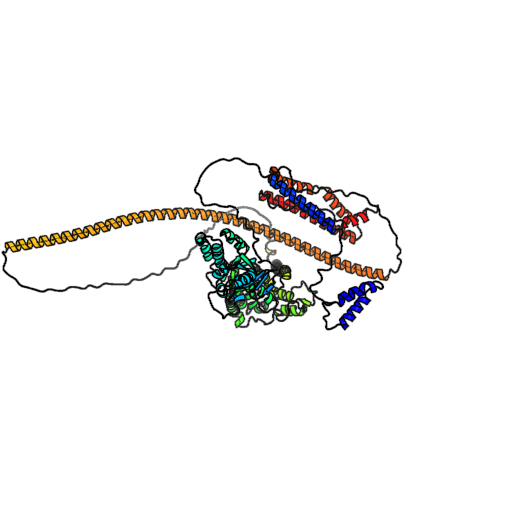IS A CA 1
ATOM 3781 C C . HIS A 1 459 ? 0.661 -15.397 -4.910 1.00 81.25 459 HIS A C 1
ATOM 3783 O O . HIS A 1 459 ? 1.647 -15.984 -4.481 1.00 81.25 459 HIS A O 1
ATOM 3789 N N . GLU A 1 460 ? 0.748 -14.578 -5.963 1.00 82.31 460 GLU A N 1
ATOM 3790 C CA . GLU A 1 460 ? 1.993 -14.343 -6.715 1.00 82.31 460 GLU A CA 1
ATOM 3791 C C . GLU A 1 460 ? 2.786 -13.141 -6.176 1.00 82.31 460 GLU A C 1
ATOM 3793 O O . GLU A 1 460 ? 3.985 -13.016 -6.442 1.00 82.31 460 GLU A O 1
ATOM 3798 N N . ARG A 1 461 ? 2.121 -12.233 -5.441 1.00 84.19 461 ARG A N 1
ATOM 3799 C CA . ARG A 1 461 ? 2.641 -10.892 -5.118 1.00 84.19 461 ARG A CA 1
ATOM 3800 C C . ARG A 1 461 ? 3.983 -10.902 -4.392 1.00 84.19 461 ARG A C 1
ATOM 3802 O O . ARG A 1 461 ? 4.860 -10.133 -4.764 1.00 84.19 461 ARG A O 1
ATOM 3809 N N . GLU A 1 462 ? 4.140 -11.742 -3.371 1.00 78.12 462 GLU A N 1
ATOM 3810 C CA . GLU A 1 462 ? 5.324 -11.743 -2.498 1.00 78.12 462 GLU A CA 1
ATOM 3811 C C . GLU A 1 462 ? 6.577 -12.241 -3.234 1.00 78.12 462 GLU A C 1
ATOM 3813 O O . GLU A 1 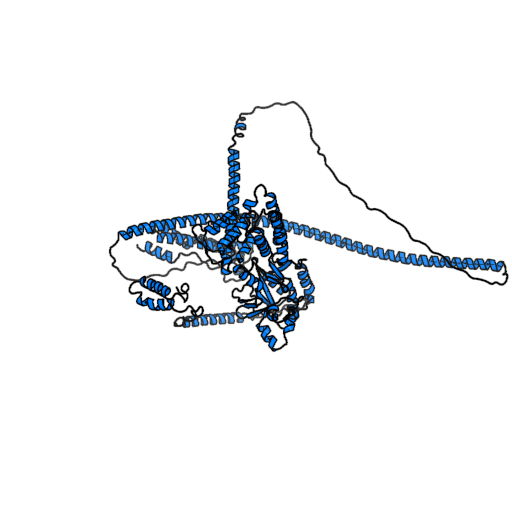462 ? 7.596 -11.548 -3.268 1.00 78.12 462 GLU A O 1
ATOM 3818 N N . SER A 1 463 ? 6.464 -13.384 -3.920 1.00 76.94 463 SER A N 1
ATOM 3819 C CA . SER A 1 463 ? 7.520 -13.929 -4.785 1.00 76.94 463 SER A CA 1
ATOM 3820 C C . SER A 1 463 ? 7.922 -12.931 -5.882 1.00 76.94 463 SER A C 1
ATOM 3822 O O . SER A 1 463 ? 9.107 -12.653 -6.091 1.00 76.94 463 SER A O 1
ATOM 3824 N N . SER A 1 464 ? 6.923 -12.314 -6.519 1.00 78.62 464 SER A N 1
ATOM 3825 C CA . SER A 1 464 ? 7.118 -11.325 -7.581 1.00 78.62 464 SER A CA 1
ATOM 3826 C C . SER A 1 464 ? 7.810 -10.055 -7.065 1.00 78.62 464 SER A C 1
ATOM 3828 O O . SER A 1 464 ? 8.795 -9.601 -7.649 1.00 78.62 464 SER A O 1
ATOM 3830 N N . LEU A 1 465 ? 7.358 -9.505 -5.932 1.00 83.00 465 LEU A N 1
ATOM 3831 C CA . LEU A 1 465 ? 7.935 -8.306 -5.317 1.00 83.00 465 LEU A CA 1
ATOM 3832 C C . LEU A 1 465 ? 9.404 -8.506 -4.927 1.00 83.00 465 LEU A C 1
ATOM 3834 O O . LEU A 1 465 ? 10.217 -7.610 -5.161 1.00 83.00 465 LEU A O 1
ATOM 3838 N N . GLY A 1 466 ? 9.762 -9.680 -4.395 1.00 79.31 466 GLY A N 1
ATOM 3839 C CA . GLY A 1 466 ? 11.155 -10.031 -4.108 1.00 79.31 466 GLY A CA 1
ATOM 3840 C C . GLY A 1 466 ? 12.047 -9.926 -5.351 1.00 79.31 466 GLY A C 1
ATOM 3841 O O . GLY A 1 466 ? 13.109 -9.302 -5.304 1.00 79.31 466 GLY A O 1
ATOM 3842 N N . HIS A 1 467 ? 11.585 -10.451 -6.492 1.00 81.00 467 HIS A N 1
ATOM 3843 C CA . HIS A 1 467 ? 12.291 -10.328 -7.769 1.00 81.00 467 HIS A CA 1
ATOM 3844 C C . HIS A 1 467 ? 12.430 -8.863 -8.216 1.00 81.00 467 HIS A C 1
ATOM 3846 O O . HIS A 1 467 ? 13.537 -8.419 -8.526 1.00 81.00 467 HIS A O 1
ATOM 3852 N N . PHE A 1 468 ? 11.343 -8.084 -8.203 1.00 82.94 468 PHE A N 1
ATOM 3853 C CA . PHE A 1 468 ? 11.365 -6.686 -8.659 1.00 82.94 468 PHE A CA 1
ATOM 3854 C C . PHE A 1 468 ? 12.267 -5.800 -7.793 1.00 82.94 468 PHE A C 1
ATOM 3856 O O . PHE A 1 468 ? 12.994 -4.959 -8.321 1.00 82.94 468 PHE A O 1
ATOM 3863 N N . MET A 1 469 ? 12.285 -6.022 -6.476 1.00 83.62 469 MET A N 1
ATOM 3864 C CA . MET A 1 469 ? 13.182 -5.311 -5.563 1.00 83.62 469 MET A CA 1
ATOM 3865 C C . MET A 1 469 ? 14.661 -5.639 -5.811 1.00 83.62 469 MET A C 1
ATOM 3867 O O . MET A 1 469 ? 15.498 -4.746 -5.673 1.00 83.62 469 MET A O 1
ATOM 3871 N N . THR A 1 470 ? 14.994 -6.865 -6.231 1.00 82.38 470 THR A N 1
ATOM 3872 C CA . THR A 1 470 ? 16.362 -7.220 -6.652 1.00 82.38 470 THR A CA 1
ATOM 3873 C C . THR A 1 470 ? 16.784 -6.463 -7.913 1.00 82.38 470 THR A C 1
ATOM 3875 O O . THR A 1 470 ? 17.870 -5.892 -7.916 1.00 82.38 470 THR A O 1
ATOM 3878 N N . LEU A 1 471 ? 15.927 -6.374 -8.943 1.00 80.44 471 LEU A N 1
ATOM 3879 C CA . LEU A 1 471 ? 16.235 -5.625 -10.178 1.00 80.44 471 LEU A CA 1
ATOM 3880 C C . LEU A 1 471 ? 16.550 -4.148 -9.893 1.00 80.44 471 LEU A C 1
ATOM 3882 O O . LEU A 1 471 ? 17.481 -3.571 -10.450 1.00 80.44 471 LEU A O 1
ATOM 3886 N N . VAL A 1 472 ? 15.775 -3.526 -9.001 1.00 80.81 472 VAL A N 1
ATOM 3887 C CA . VAL A 1 472 ? 15.967 -2.122 -8.607 1.00 80.81 472 VAL A CA 1
ATOM 3888 C C . VAL A 1 472 ? 17.276 -1.937 -7.840 1.00 80.81 472 VAL A C 1
ATOM 3890 O O . VAL A 1 472 ? 17.959 -0.939 -8.061 1.00 80.81 472 VAL A O 1
ATOM 3893 N N . LYS A 1 473 ? 17.643 -2.894 -6.976 1.00 75.50 473 LYS A N 1
ATOM 3894 C CA . LYS A 1 473 ? 18.902 -2.872 -6.220 1.00 75.50 473 LYS A CA 1
ATOM 3895 C C . LYS A 1 473 ? 20.136 -3.057 -7.104 1.00 75.50 473 LYS A C 1
ATOM 3897 O O . LYS A 1 473 ? 21.047 -2.244 -6.990 1.00 75.50 473 LYS A O 1
ATOM 3902 N N . SER A 1 474 ? 20.173 -4.071 -7.978 1.00 67.69 474 SER A N 1
ATOM 3903 C CA . SER A 1 474 ? 21.368 -4.323 -8.806 1.00 67.69 474 SER A CA 1
ATOM 3904 C C . SER A 1 474 ? 21.698 -3.100 -9.661 1.00 67.69 474 SER A C 1
ATOM 3906 O O . SER A 1 474 ? 22.812 -2.603 -9.605 1.00 67.69 474 SER A O 1
ATOM 3908 N N . SER A 1 475 ? 20.682 -2.486 -10.282 1.00 62.19 475 SER A N 1
ATOM 3909 C CA . SER A 1 475 ? 20.840 -1.294 -11.131 1.00 62.19 475 SER A CA 1
ATOM 3910 C C . SER A 1 475 ? 21.391 -0.028 -10.448 1.00 62.19 475 SER A C 1
ATOM 3912 O O . SER A 1 475 ? 21.615 0.972 -11.134 1.00 62.19 475 SER A O 1
ATOM 3914 N N . ALA A 1 476 ? 21.560 -0.039 -9.120 1.00 58.41 476 ALA A N 1
ATOM 3915 C CA . ALA A 1 476 ? 22.345 0.960 -8.398 1.00 58.41 476 ALA A CA 1
ATOM 3916 C C . ALA A 1 476 ? 23.826 0.545 -8.340 1.00 58.41 476 ALA A C 1
ATOM 3918 O O . ALA A 1 476 ? 24.673 1.262 -8.867 1.00 58.41 476 ALA A O 1
ATOM 3919 N N . ILE A 1 477 ? 24.098 -0.655 -7.816 1.00 56.31 477 ILE A N 1
ATOM 3920 C CA . ILE A 1 477 ? 25.436 -1.262 -7.691 1.00 56.31 477 ILE A CA 1
ATOM 3921 C C . ILE A 1 477 ? 26.153 -1.295 -9.052 1.00 56.31 477 ILE A C 1
ATOM 3923 O O . ILE A 1 477 ? 27.249 -0.758 -9.188 1.00 56.31 477 ILE A O 1
ATOM 3927 N N . ASP A 1 478 ? 25.482 -1.818 -10.086 1.00 52.50 478 ASP A N 1
ATOM 3928 C CA . ASP A 1 478 ? 26.009 -1.971 -11.450 1.00 52.50 478 ASP A CA 1
ATOM 3929 C C . ASP A 1 478 ? 26.487 -0.627 -12.054 1.00 52.50 478 ASP A C 1
ATOM 3931 O O . ASP A 1 478 ? 27.343 -0.601 -12.938 1.00 52.50 478 ASP A O 1
ATOM 3935 N N . ARG A 1 479 ? 25.934 0.510 -11.598 1.00 53.78 479 ARG A N 1
ATOM 3936 C CA . ARG A 1 479 ? 26.331 1.859 -12.044 1.00 53.78 479 ARG A CA 1
ATOM 3937 C C . ARG A 1 479 ? 27.382 2.516 -11.164 1.00 53.78 479 ARG A C 1
ATOM 3939 O O . ARG A 1 479 ? 28.155 3.316 -11.684 1.00 53.78 479 ARG A O 1
ATOM 3946 N N . GLU A 1 480 ? 27.405 2.215 -9.871 1.00 53.81 480 GLU A N 1
ATOM 3947 C CA . GLU A 1 480 ? 28.459 2.683 -8.970 1.00 53.81 480 GLU A CA 1
ATOM 3948 C C . GLU A 1 480 ? 29.801 2.040 -9.351 1.00 53.81 480 GLU A C 1
ATOM 3950 O O . GLU A 1 480 ? 30.802 2.749 -9.440 1.00 53.81 480 GLU A O 1
ATOM 3955 N N . GLU A 1 481 ? 29.812 0.752 -9.722 1.00 51.22 481 GLU A N 1
ATOM 3956 C CA . GLU A 1 481 ? 30.977 0.096 -10.339 1.00 51.22 481 GLU A CA 1
ATOM 3957 C C . GLU A 1 481 ? 31.385 0.781 -11.665 1.00 51.22 481 GLU A C 1
ATOM 3959 O O . GLU A 1 481 ? 32.552 1.132 -11.854 1.00 51.22 481 GLU A O 1
ATOM 3964 N N . GLU A 1 482 ? 30.429 1.062 -12.562 1.00 53.25 482 GLU A N 1
ATOM 3965 C CA . GLU A 1 482 ? 30.686 1.726 -13.855 1.00 53.25 482 GLU A CA 1
ATOM 3966 C C . GLU A 1 482 ? 31.193 3.182 -13.694 1.00 53.25 482 GLU A C 1
ATOM 3968 O O . GLU A 1 482 ? 31.963 3.689 -14.515 1.00 53.25 482 GLU A O 1
ATOM 3973 N N . GLU A 1 483 ? 30.774 3.897 -12.645 1.00 53.31 483 GLU A N 1
ATOM 3974 C CA . GLU A 1 483 ? 31.260 5.245 -12.327 1.00 53.31 483 GLU A CA 1
ATOM 3975 C C . GLU A 1 483 ? 32.640 5.226 -11.654 1.00 53.31 483 GLU A C 1
ATOM 3977 O O . GLU A 1 483 ? 33.513 6.002 -12.054 1.00 53.31 483 GLU A O 1
ATOM 3982 N N . GLN A 1 484 ? 32.901 4.274 -10.752 1.00 48.47 484 GLN A N 1
ATOM 3983 C CA . GLN A 1 484 ? 34.244 4.034 -10.219 1.00 48.47 484 GLN A CA 1
ATOM 3984 C C . GLN A 1 484 ? 35.239 3.667 -11.328 1.00 48.47 484 GLN A C 1
ATOM 3986 O O . GLN A 1 484 ? 36.341 4.219 -11.357 1.00 48.47 484 GLN A O 1
ATOM 3991 N N . GLU A 1 485 ? 34.869 2.811 -12.290 1.00 55.66 485 GLU A N 1
ATOM 3992 C CA . GLU A 1 485 ? 35.744 2.493 -13.425 1.00 55.66 485 GLU A CA 1
ATOM 3993 C C . GLU A 1 485 ? 35.972 3.712 -14.338 1.00 55.66 485 GLU A C 1
ATOM 3995 O O . GLU A 1 485 ? 37.097 3.932 -14.800 1.00 55.66 485 GLU A O 1
ATOM 4000 N N . ARG A 1 486 ? 34.961 4.572 -14.538 1.00 67.88 486 ARG A N 1
ATOM 4001 C CA . ARG A 1 486 ? 35.132 5.853 -15.251 1.00 67.88 486 ARG A CA 1
ATOM 4002 C C . ARG A 1 486 ? 36.113 6.794 -14.546 1.00 67.88 486 ARG A C 1
ATOM 4004 O O . ARG A 1 486 ? 36.936 7.406 -15.232 1.00 67.88 486 ARG A O 1
ATOM 4011 N N . GLU A 1 487 ? 36.082 6.900 -13.218 1.00 60.41 487 GLU A N 1
ATOM 4012 C CA . GLU A 1 487 ? 37.083 7.674 -12.465 1.00 60.41 487 GLU A CA 1
ATOM 4013 C C . GLU A 1 487 ? 38.469 7.019 -12.488 1.00 60.41 487 GLU A C 1
ATOM 4015 O O . GLU A 1 487 ? 39.472 7.706 -12.701 1.00 60.41 487 GLU A O 1
ATOM 4020 N N . LEU A 1 488 ? 38.557 5.688 -12.398 1.00 57.66 488 LEU A N 1
ATOM 4021 C CA . LEU A 1 488 ? 39.823 4.969 -12.562 1.00 57.66 488 LEU A CA 1
ATOM 4022 C C . LEU A 1 488 ? 40.423 5.191 -13.959 1.00 57.66 488 LEU A C 1
ATOM 4024 O O . LEU A 1 488 ? 41.632 5.382 -14.093 1.00 57.66 488 LEU A O 1
ATOM 4028 N N . ALA A 1 489 ? 39.595 5.214 -15.006 1.00 71.19 489 ALA A N 1
ATOM 4029 C CA . ALA A 1 489 ? 40.011 5.516 -16.372 1.00 71.19 489 ALA A CA 1
ATOM 4030 C C . ALA A 1 489 ? 40.475 6.976 -16.527 1.00 71.19 489 ALA A C 1
ATOM 4032 O O . ALA A 1 489 ? 41.490 7.224 -17.186 1.00 71.19 489 ALA A O 1
ATOM 4033 N N . LYS A 1 490 ? 39.802 7.940 -15.880 1.00 74.12 490 LYS A N 1
ATOM 4034 C CA . LYS A 1 490 ? 40.258 9.340 -15.800 1.00 74.12 490 LYS A CA 1
ATOM 4035 C C . LYS A 1 490 ? 41.609 9.450 -15.085 1.00 74.12 490 LYS A C 1
ATOM 4037 O O . LYS A 1 490 ? 42.510 10.090 -15.625 1.00 74.12 490 LYS A O 1
ATOM 4042 N N . MET A 1 491 ? 41.801 8.779 -13.945 1.00 52.09 491 MET A N 1
ATOM 4043 C CA . MET A 1 491 ? 43.084 8.763 -13.226 1.00 52.09 491 MET A CA 1
ATOM 4044 C C . MET A 1 491 ? 44.204 8.086 -14.024 1.00 52.09 491 MET A C 1
ATOM 4046 O O . MET A 1 491 ? 45.290 8.651 -14.133 1.00 52.09 491 MET A O 1
ATOM 4050 N N . ARG A 1 492 ? 43.952 6.929 -14.655 1.00 70.69 492 ARG A N 1
ATOM 4051 C CA . ARG A 1 492 ? 44.909 6.274 -15.573 1.00 70.69 492 ARG A CA 1
ATOM 4052 C C . ARG A 1 492 ? 45.316 7.222 -16.707 1.00 70.69 492 ARG A C 1
ATOM 4054 O O . ARG A 1 492 ? 46.502 7.352 -17.005 1.00 70.69 492 ARG A O 1
ATOM 4061 N N . LYS A 1 493 ? 44.353 7.943 -17.296 1.00 73.75 493 LYS A N 1
ATOM 4062 C CA . LYS A 1 493 ? 44.609 8.943 -18.342 1.00 73.75 493 LYS A CA 1
ATOM 4063 C C . LYS A 1 493 ? 45.418 10.138 -17.824 1.00 73.75 493 LYS A C 1
ATOM 4065 O O . LYS A 1 493 ? 46.327 10.579 -18.520 1.00 73.75 493 LYS A O 1
ATOM 4070 N N . LEU A 1 494 ? 45.154 10.619 -16.609 1.00 59.91 494 LEU A N 1
ATOM 4071 C CA . LEU A 1 494 ? 45.922 11.697 -15.980 1.00 59.91 494 LEU A CA 1
ATOM 4072 C C . LEU A 1 494 ? 47.370 11.265 -15.684 1.00 59.91 494 LEU A C 1
ATOM 4074 O O . LEU A 1 494 ? 48.302 11.976 -16.045 1.00 59.91 494 LEU A O 1
ATOM 4078 N N . MET A 1 495 ? 47.579 10.066 -15.127 1.00 51.66 495 MET A N 1
ATOM 4079 C CA . MET A 1 495 ? 48.924 9.522 -14.882 1.00 51.66 495 MET A CA 1
ATOM 4080 C C . MET A 1 495 ? 49.702 9.214 -16.173 1.00 51.66 495 MET A C 1
ATOM 4082 O O . MET A 1 495 ? 50.930 9.231 -16.160 1.00 51.66 495 MET A O 1
ATOM 4086 N N . SER A 1 496 ? 49.016 9.001 -17.303 1.00 59.72 496 SER A N 1
ATOM 4087 C CA . SER A 1 496 ? 49.663 8.863 -18.619 1.00 59.72 496 SER A CA 1
ATOM 4088 C C . SER A 1 496 ? 50.201 10.182 -19.205 1.00 59.72 496 SER A C 1
ATOM 4090 O O . SER A 1 496 ? 50.931 10.159 -20.194 1.00 59.72 496 SER A O 1
ATOM 4092 N N . GLN A 1 497 ? 49.889 11.343 -18.612 1.00 57.06 497 GLN A N 1
ATOM 4093 C CA . GLN A 1 497 ? 50.409 12.640 -19.060 1.00 57.06 497 GLN A CA 1
ATOM 4094 C C . GLN A 1 497 ? 51.772 12.940 -18.416 1.00 57.06 497 GLN A C 1
ATOM 4096 O O . GLN A 1 497 ? 51.881 13.616 -17.393 1.00 57.06 497 GLN A O 1
ATOM 4101 N N . THR A 1 498 ? 52.838 12.424 -19.032 1.00 49.59 498 THR A N 1
ATOM 4102 C CA . THR A 1 498 ? 54.222 12.471 -18.526 1.00 49.59 498 THR A CA 1
ATOM 4103 C C . THR A 1 498 ? 54.864 13.870 -18.590 1.00 49.59 498 THR A C 1
ATOM 4105 O O . THR A 1 498 ? 55.778 14.118 -19.372 1.00 49.59 498 THR A O 1
ATOM 4108 N N . SER A 1 499 ? 54.414 14.799 -17.742 1.00 50.47 499 SER A N 1
ATOM 4109 C CA . SER A 1 499 ? 54.986 16.154 -17.607 1.00 50.47 499 SER A CA 1
ATOM 4110 C C . SER A 1 499 ? 55.546 16.475 -16.212 1.00 50.47 499 SER A C 1
ATOM 4112 O O . SER A 1 499 ? 56.350 17.397 -16.076 1.00 50.47 499 SER A O 1
ATOM 4114 N N . ILE A 1 500 ? 55.171 15.711 -15.178 1.00 48.06 500 ILE A N 1
ATOM 4115 C CA . ILE A 1 500 ? 55.514 16.007 -13.771 1.00 48.06 500 ILE A CA 1
ATOM 4116 C C . ILE A 1 500 ? 56.777 15.261 -13.296 1.00 48.06 500 ILE A C 1
ATOM 4118 O O . ILE A 1 500 ? 57.595 15.834 -12.576 1.00 48.06 500 ILE A O 1
ATOM 4122 N N . VAL A 1 501 ? 56.989 14.014 -13.740 1.00 42.19 501 VAL A N 1
ATOM 4123 C CA . VAL A 1 501 ? 58.078 13.129 -13.261 1.00 42.19 501 VAL A CA 1
ATOM 4124 C C . VAL A 1 501 ? 59.471 13.758 -13.434 1.00 42.19 501 VAL A C 1
ATOM 4126 O O . VAL A 1 501 ? 60.294 13.727 -12.519 1.00 42.19 501 VAL A O 1
ATOM 4129 N N . ASN A 1 502 ? 59.714 14.424 -14.568 1.00 45.00 502 ASN A N 1
ATOM 4130 C CA . ASN A 1 502 ? 61.033 14.954 -14.935 1.00 45.00 502 ASN A CA 1
ATOM 4131 C C . ASN A 1 502 ? 61.507 16.159 -14.093 1.00 45.00 502 ASN A C 1
ATOM 4133 O O . ASN A 1 502 ? 62.644 16.598 -14.266 1.00 45.00 502 ASN A O 1
ATOM 4137 N N . LYS A 1 503 ? 60.677 16.714 -13.194 1.00 45.19 503 LYS A N 1
ATOM 4138 C CA . LYS A 1 503 ? 61.061 17.857 -12.340 1.00 45.19 503 LYS A CA 1
ATOM 4139 C C . LYS A 1 503 ? 61.613 17.477 -10.964 1.00 45.19 503 LYS A C 1
ATOM 4141 O O . LYS A 1 503 ? 62.299 18.297 -10.364 1.00 45.19 503 LYS A O 1
ATOM 4146 N N . VAL A 1 504 ? 61.352 16.265 -10.469 1.00 40.91 504 VAL A N 1
ATOM 4147 C CA . VAL A 1 504 ? 61.750 15.853 -9.105 1.00 40.91 504 VAL A CA 1
ATOM 4148 C C . VAL A 1 504 ? 63.183 15.302 -9.064 1.00 40.91 504 VAL A C 1
ATOM 4150 O O . VAL A 1 504 ? 63.900 15.470 -8.083 1.00 40.91 504 VAL A O 1
ATOM 4153 N N . GLN A 1 505 ? 63.651 14.695 -10.155 1.00 39.97 505 GLN A N 1
ATOM 4154 C CA . GLN A 1 505 ? 64.861 13.863 -10.172 1.00 39.97 505 GLN A CA 1
ATOM 4155 C C . GLN A 1 505 ? 66.199 14.634 -10.287 1.00 39.97 505 GLN A C 1
ATOM 4157 O O . GLN A 1 505 ? 67.207 14.051 -10.679 1.00 39.97 505 GLN A O 1
ATOM 4162 N N . LYS A 1 506 ? 66.230 15.945 -9.986 1.00 39.97 506 LYS A N 1
ATOM 4163 C CA . LYS A 1 506 ? 67.399 16.817 -10.247 1.00 39.97 506 LYS A CA 1
ATOM 4164 C C . LYS A 1 506 ? 67.970 17.575 -9.037 1.00 39.97 506 LYS A C 1
ATOM 4166 O O . LYS A 1 506 ? 68.822 18.439 -9.225 1.00 39.97 506 LYS A O 1
ATOM 4171 N N . MET A 1 507 ? 67.556 17.256 -7.806 1.00 35.81 507 MET A N 1
ATOM 4172 C CA . MET A 1 507 ? 68.117 17.853 -6.580 1.00 35.81 507 MET A CA 1
ATOM 4173 C C . MET A 1 507 ? 68.389 16.796 -5.499 1.00 35.81 507 MET A C 1
ATOM 4175 O O . MET A 1 507 ? 67.553 16.550 -4.633 1.00 35.81 507 MET A O 1
ATOM 4179 N N . SER A 1 508 ? 69.558 16.142 -5.546 1.00 36.50 508 SER A N 1
ATOM 4180 C CA . SER A 1 508 ? 69.993 15.177 -4.515 1.00 36.50 508 SER A CA 1
ATOM 4181 C C . SER A 1 508 ? 71.522 14.974 -4.481 1.00 36.50 508 SER A C 1
ATOM 4183 O O . SER A 1 508 ? 72.016 13.999 -5.039 1.00 36.50 508 SER A O 1
ATOM 4185 N N . ARG A 1 509 ? 72.279 15.883 -3.841 1.00 31.02 509 ARG A N 1
ATOM 4186 C CA . ARG A 1 509 ? 73.620 15.682 -3.217 1.00 31.02 509 ARG A CA 1
ATOM 4187 C C . ARG A 1 509 ? 74.012 16.959 -2.424 1.00 31.02 509 ARG A C 1
ATOM 4189 O O . ARG A 1 509 ? 73.342 17.972 -2.622 1.00 31.02 509 ARG A O 1
ATOM 4196 N N . PRO A 1 510 ? 74.935 16.910 -1.437 1.00 36.09 510 PRO A N 1
ATOM 4197 C CA . PRO A 1 510 ? 74.581 17.440 -0.115 1.00 36.09 510 PRO A CA 1
ATOM 4198 C C . PRO A 1 510 ? 75.500 18.528 0.478 1.00 36.09 510 PRO A C 1
ATOM 4200 O O . PRO A 1 510 ? 76.705 18.515 0.276 1.00 36.09 510 PRO A O 1
ATOM 4203 N N . VAL A 1 511 ? 74.859 19.389 1.279 1.00 37.09 511 VAL A N 1
ATOM 4204 C CA . VAL A 1 511 ? 75.287 20.023 2.550 1.00 37.09 511 VAL A CA 1
ATOM 4205 C C . VAL A 1 511 ? 76.763 20.404 2.752 1.00 37.09 511 VAL A C 1
ATOM 4207 O O . VAL A 1 511 ? 77.608 19.545 2.971 1.00 37.09 511 VAL A O 1
ATOM 4210 N N . GLU A 1 512 ? 76.986 21.707 2.955 1.00 28.30 512 GLU A N 1
ATOM 4211 C CA . GLU A 1 512 ? 77.940 22.233 3.945 1.00 28.30 512 GLU A CA 1
ATOM 4212 C C . GLU A 1 512 ? 77.394 23.548 4.559 1.00 28.30 512 GLU A C 1
ATOM 4214 O O . GLU A 1 512 ? 76.439 24.132 4.043 1.00 28.30 512 GLU A O 1
ATOM 4219 N N . THR A 1 513 ? 77.944 23.987 5.697 1.00 28.39 513 THR A N 1
ATOM 4220 C CA . THR A 1 513 ? 77.439 25.087 6.563 1.00 28.39 513 THR A CA 1
ATOM 4221 C C . THR A 1 513 ? 78.601 25.719 7.348 1.00 28.39 513 THR A C 1
ATOM 4223 O O . THR A 1 513 ? 79.625 25.047 7.469 1.00 28.39 513 THR A O 1
ATOM 4226 N N . PRO A 1 514 ? 78.456 26.879 8.035 1.00 42.66 514 PRO A N 1
ATOM 4227 C CA . PRO A 1 514 ? 77.448 27.956 7.926 1.00 42.66 514 PRO A CA 1
ATOM 4228 C C . PRO A 1 514 ? 78.060 29.389 7.895 1.00 42.66 514 PRO A C 1
ATOM 4230 O O . PRO A 1 514 ? 79.178 29.577 8.363 1.00 42.66 514 PRO A O 1
ATOM 4233 N N . GLN A 1 515 ? 77.294 30.429 7.510 1.00 27.97 515 GLN A N 1
ATOM 4234 C CA . GLN A 1 515 ? 77.372 31.774 8.141 1.00 27.97 515 GLN A CA 1
ATOM 4235 C C . GLN A 1 515 ? 76.248 32.750 7.715 1.00 27.97 515 GLN A C 1
ATOM 4237 O O . GLN A 1 515 ? 75.737 32.701 6.601 1.00 27.97 515 GLN A O 1
ATOM 4242 N N . GLN A 1 516 ? 75.882 33.642 8.643 1.00 27.72 516 GLN A N 1
ATOM 4243 C CA . GLN A 1 516 ? 75.098 34.883 8.469 1.00 27.72 516 GLN A CA 1
ATOM 4244 C C . GLN A 1 516 ? 76.070 36.096 8.384 1.00 27.72 516 GLN A C 1
ATOM 4246 O O . GLN A 1 516 ? 77.259 35.871 8.618 1.00 27.72 516 GLN A O 1
ATOM 4251 N N . PRO A 1 517 ? 75.644 37.368 8.152 1.00 36.09 517 PRO A N 1
ATOM 4252 C CA . PRO A 1 517 ? 74.275 37.903 8.008 1.00 36.09 517 PRO A CA 1
ATOM 4253 C C . PRO A 1 517 ? 74.045 38.822 6.778 1.00 36.09 517 PRO A C 1
ATOM 4255 O O . PRO A 1 517 ? 74.991 39.339 6.193 1.00 36.09 517 PRO A O 1
ATOM 4258 N N . THR A 1 518 ? 72.784 39.177 6.482 1.00 26.47 518 THR A N 1
ATOM 4259 C CA . THR A 1 518 ? 72.348 40.600 6.426 1.00 26.47 518 THR A CA 1
ATOM 4260 C C . THR A 1 518 ? 70.824 40.769 6.348 1.00 26.47 518 THR A C 1
ATOM 4262 O O . THR A 1 518 ? 70.085 39.881 5.938 1.00 26.47 518 THR A O 1
ATOM 4265 N N . THR A 1 519 ? 70.371 41.932 6.811 1.00 25.45 519 THR A N 1
ATOM 4266 C CA . THR A 1 519 ? 68.987 42.389 7.000 1.00 25.45 519 THR A CA 1
ATOM 4267 C C . THR A 1 519 ? 68.250 42.791 5.717 1.00 25.45 519 THR A C 1
ATOM 4269 O O . THR A 1 519 ? 68.785 43.577 4.940 1.00 25.45 519 THR A O 1
ATOM 4272 N N . SER A 1 520 ? 66.957 42.463 5.614 1.00 28.89 520 SER A N 1
ATOM 4273 C CA . SER A 1 520 ? 65.925 43.484 5.337 1.00 28.89 520 SER A CA 1
ATOM 4274 C C . SER A 1 520 ? 64.537 43.054 5.837 1.00 28.89 520 SER A C 1
ATOM 4276 O O . SER A 1 520 ? 64.195 41.875 5.864 1.00 28.89 520 SER A O 1
ATOM 4278 N N . SER A 1 521 ? 63.798 44.046 6.318 1.00 29.59 521 SER A N 1
ATOM 4279 C CA . SER A 1 521 ? 62.461 44.024 6.916 1.00 29.59 521 SER A CA 1
ATOM 4280 C C . SER A 1 521 ? 61.321 43.885 5.903 1.00 29.59 521 SER A C 1
ATOM 4282 O O . SER A 1 521 ? 61.435 44.436 4.814 1.00 29.59 521 SER A O 1
ATOM 4284 N N . GLU A 1 522 ? 60.176 43.326 6.320 1.00 30.59 522 GLU A N 1
ATOM 4285 C CA . GLU A 1 522 ? 58.938 44.110 6.548 1.00 30.59 522 GLU A CA 1
ATOM 4286 C C . GLU A 1 522 ? 57.838 43.289 7.261 1.00 30.59 522 GLU A C 1
ATOM 4288 O O . GLU A 1 522 ? 58.014 42.095 7.511 1.00 30.59 522 GLU A O 1
ATOM 4293 N N . THR A 1 523 ? 56.749 43.951 7.680 1.00 31.34 523 THR A N 1
ATOM 4294 C CA . THR A 1 523 ? 55.838 43.486 8.749 1.00 31.34 523 THR A CA 1
ATOM 4295 C C . THR A 1 523 ? 54.353 43.500 8.312 1.00 31.34 523 THR A C 1
ATOM 4297 O O . THR A 1 523 ? 53.932 44.468 7.683 1.00 31.34 523 THR A O 1
ATOM 4300 N N . PRO A 1 524 ? 53.536 42.478 8.652 1.00 35.59 524 PRO A N 1
ATOM 4301 C CA . PRO A 1 524 ? 52.072 42.432 8.429 1.00 35.59 524 PRO A CA 1
ATOM 4302 C C . PRO A 1 524 ? 51.282 42.935 9.674 1.00 35.59 524 PRO A C 1
ATOM 4304 O O . PRO A 1 524 ? 51.931 43.340 10.639 1.00 35.59 524 PRO A O 1
ATOM 4307 N N . PRO A 1 525 ? 49.944 42.746 9.815 1.00 44.25 525 PRO A N 1
ATOM 4308 C CA . PRO A 1 525 ? 48.791 42.803 8.880 1.00 44.25 525 PRO A CA 1
ATOM 4309 C C . PRO A 1 525 ? 47.639 43.728 9.390 1.00 44.25 525 PRO A C 1
ATOM 4311 O O . PRO A 1 525 ? 47.662 44.116 10.549 1.00 44.25 525 PRO A O 1
ATOM 4314 N N . GLU A 1 526 ? 46.549 43.937 8.620 1.00 26.72 526 GLU A N 1
ATOM 4315 C CA . GLU A 1 526 ? 45.165 44.039 9.176 1.00 26.72 526 GLU A CA 1
ATOM 4316 C C . GLU A 1 526 ? 44.050 43.864 8.096 1.00 26.72 526 GLU A C 1
ATOM 4318 O O . GLU A 1 526 ? 44.280 44.242 6.945 1.00 26.72 526 GLU A O 1
ATOM 4323 N N . PRO A 1 527 ? 42.857 43.294 8.408 1.00 37.31 527 PRO A N 1
ATOM 4324 C CA . PRO A 1 527 ? 41.694 43.220 7.501 1.00 37.31 527 PRO A CA 1
ATOM 4325 C C . PRO A 1 527 ? 40.538 44.193 7.857 1.00 37.31 527 PRO A C 1
ATOM 4327 O O . PRO A 1 527 ? 40.370 44.571 9.013 1.00 37.31 527 PRO A O 1
ATOM 4330 N N . GLN A 1 528 ? 39.679 44.542 6.884 1.00 30.36 528 GLN A N 1
ATOM 4331 C CA . GLN A 1 528 ? 38.519 45.448 7.064 1.00 30.36 528 GLN A CA 1
ATOM 4332 C C . GLN A 1 528 ? 37.137 44.742 7.002 1.00 30.36 528 GLN A C 1
ATOM 4334 O O . GLN A 1 528 ? 37.007 43.746 6.288 1.00 30.36 528 GLN A O 1
ATOM 4339 N N . PRO A 1 529 ? 36.093 45.267 7.692 1.00 37.78 529 PRO A N 1
ATOM 4340 C CA . PRO A 1 529 ? 34.703 44.782 7.642 1.00 37.78 529 PRO A CA 1
ATOM 4341 C C . PRO A 1 529 ? 33.727 45.698 6.857 1.00 37.78 529 PRO A C 1
ATOM 4343 O O . PRO A 1 529 ? 34.023 46.860 6.585 1.00 37.78 529 PRO A O 1
ATOM 4346 N N . SER A 1 530 ? 32.524 45.192 6.542 1.00 31.66 530 SER A N 1
ATOM 4347 C CA . SER A 1 530 ? 31.367 45.914 5.946 1.00 31.66 530 SER A CA 1
ATOM 4348 C C . SER A 1 530 ? 30.089 45.056 6.134 1.00 31.66 530 SER A C 1
ATOM 4350 O O . SER A 1 530 ? 30.226 43.838 6.224 1.00 31.66 530 SER A O 1
ATOM 4352 N N . GLU A 1 531 ? 28.831 45.520 6.161 1.00 31.80 531 GLU A N 1
ATOM 4353 C CA . GLU A 1 531 ? 28.195 46.820 6.483 1.00 31.80 531 GLU A CA 1
ATOM 4354 C C . GLU A 1 531 ? 26.692 46.564 6.823 1.00 31.80 531 GLU A C 1
ATOM 4356 O O . GLU A 1 531 ? 26.246 45.416 6.744 1.00 31.80 531 GLU A O 1
ATOM 4361 N N . LEU A 1 532 ? 25.899 47.580 7.214 1.00 36.53 532 LEU A N 1
ATOM 4362 C CA . LEU A 1 532 ? 24.481 47.438 7.636 1.00 36.53 532 LEU A CA 1
ATOM 4363 C C . LEU A 1 532 ? 23.497 48.323 6.824 1.00 36.53 532 LEU A C 1
ATOM 4365 O O . LEU A 1 532 ? 23.889 49.420 6.435 1.00 36.53 532 LEU A O 1
ATOM 4369 N N . PRO A 1 533 ? 22.211 47.927 6.652 1.00 42.53 533 PRO A N 1
ATOM 4370 C CA . PRO A 1 533 ? 21.125 48.790 6.155 1.00 42.53 533 PRO A CA 1
ATOM 4371 C C . PRO A 1 533 ? 20.034 49.144 7.207 1.00 42.53 533 PRO A C 1
ATOM 4373 O O . PRO A 1 533 ? 20.060 48.669 8.341 1.00 42.53 533 PRO A O 1
ATOM 4376 N N . GLU A 1 534 ? 19.085 50.014 6.822 1.00 30.81 534 GLU A N 1
ATOM 4377 C CA . GLU A 1 534 ? 18.357 50.960 7.703 1.00 30.81 534 GLU A CA 1
ATOM 4378 C C . GLU A 1 534 ? 16.860 50.653 8.014 1.00 30.81 534 GLU A C 1
ATOM 4380 O O . GLU A 1 534 ? 16.280 49.671 7.549 1.00 30.81 534 GLU A O 1
ATOM 4385 N N . THR A 1 535 ? 16.214 51.545 8.790 1.00 34.84 535 THR A N 1
ATOM 4386 C CA . THR A 1 535 ? 14.828 51.466 9.321 1.00 34.84 535 THR A CA 1
ATOM 4387 C C . THR A 1 535 ? 13.918 52.635 8.866 1.00 34.84 535 THR A C 1
ATOM 4389 O O . THR A 1 535 ? 14.400 53.765 8.795 1.00 34.84 535 THR A O 1
ATOM 4392 N N . PRO A 1 536 ? 12.591 52.437 8.669 1.00 44.34 536 PRO A N 1
ATOM 4393 C CA . PRO A 1 536 ? 11.618 53.518 8.404 1.00 44.34 536 PRO A CA 1
ATOM 4394 C C . PRO A 1 536 ? 10.625 53.830 9.573 1.00 44.34 536 PRO A C 1
ATOM 4396 O O . PRO A 1 536 ? 10.444 52.981 10.449 1.00 44.34 536 PRO A O 1
ATOM 4399 N N . PRO A 1 537 ? 9.943 55.009 9.598 1.00 46.69 537 PRO A N 1
ATOM 4400 C CA . PRO A 1 537 ? 9.112 55.486 10.730 1.00 46.69 537 PRO A CA 1
ATOM 4401 C C . PRO A 1 537 ? 7.572 55.593 10.479 1.00 46.69 537 PRO A C 1
ATOM 4403 O O . PRO A 1 537 ? 7.134 55.520 9.329 1.00 46.69 537 PRO A O 1
ATOM 4406 N N . PRO A 1 538 ? 6.741 55.844 11.526 1.00 43.06 538 PRO A N 1
ATOM 4407 C CA . PRO A 1 538 ? 5.293 56.145 11.433 1.00 43.06 538 PRO A CA 1
ATOM 4408 C C . PRO A 1 538 ? 4.890 57.632 11.733 1.00 43.06 538 PRO A C 1
ATOM 4410 O O . PRO A 1 538 ? 5.723 58.378 12.248 1.00 43.06 538 PRO A O 1
ATOM 4413 N N . PRO A 1 539 ? 3.634 58.082 11.449 1.00 48.19 539 PRO A N 1
ATOM 4414 C CA . PRO A 1 539 ? 3.203 59.505 11.483 1.00 48.19 539 PRO A CA 1
ATOM 4415 C C . PRO A 1 539 ? 2.136 59.908 12.553 1.00 48.19 539 PRO A C 1
ATOM 4417 O O . PRO A 1 539 ? 1.583 59.056 13.244 1.00 48.19 539 PRO A O 1
ATOM 4420 N N . GLU A 1 540 ? 1.785 61.210 12.636 1.00 35.69 540 GLU A N 1
ATOM 4421 C CA . GLU A 1 540 ? 0.790 61.823 13.565 1.00 35.69 540 GLU A CA 1
ATOM 4422 C C . GLU A 1 540 ? -0.521 62.335 12.897 1.00 35.69 540 GLU A C 1
ATOM 4424 O O . GLU A 1 540 ? -0.512 62.657 11.710 1.00 35.69 540 GLU A O 1
ATOM 4429 N N . THR A 1 541 ? -1.638 62.467 13.655 1.00 32.75 541 THR A N 1
ATOM 4430 C CA . THR A 1 541 ? -2.859 63.326 13.422 1.00 32.75 541 THR A CA 1
ATOM 4431 C C . THR A 1 541 ? -3.951 63.073 14.510 1.00 32.75 541 THR A C 1
ATOM 4433 O O . THR A 1 541 ? -3.915 62.027 15.147 1.00 32.75 541 THR A O 1
ATOM 4436 N N . SER A 1 542 ? -5.015 63.874 14.759 1.00 33.78 542 SER A N 1
ATOM 4437 C CA . SER A 1 542 ? -5.132 65.343 14.980 1.00 33.78 542 SER A CA 1
ATOM 4438 C C . SER A 1 542 ? -6.544 65.804 15.476 1.00 33.78 542 SER A C 1
ATOM 4440 O O . SER A 1 542 ? -7.524 65.631 14.755 1.00 33.78 542 SER A O 1
ATOM 4442 N N . ASN A 1 543 ? -6.619 66.554 16.591 1.00 32.38 543 ASN A N 1
ATOM 4443 C CA . ASN A 1 543 ? -7.675 67.546 16.966 1.00 32.38 543 ASN A CA 1
ATOM 4444 C C . ASN A 1 543 ? -9.154 67.039 17.215 1.00 32.38 543 ASN A C 1
ATOM 4446 O O . ASN A 1 543 ? -9.345 65.836 17.360 1.00 32.38 543 ASN A O 1
ATOM 4450 N N . PRO A 1 544 ? -10.187 67.898 17.479 1.00 45.03 544 PRO A N 1
ATOM 4451 C CA . PRO A 1 544 ? -10.553 68.336 18.851 1.00 45.03 544 PRO A CA 1
ATOM 4452 C C . PRO A 1 544 ? -12.088 68.340 19.205 1.00 45.03 544 PRO A C 1
ATOM 4454 O O . PRO A 1 544 ? -12.921 68.093 18.334 1.00 45.03 544 PRO A O 1
ATOM 4457 N N . PRO A 1 545 ? -12.511 68.685 20.453 1.00 43.09 545 PRO A N 1
ATOM 4458 C CA . PRO A 1 545 ? -13.932 68.736 20.878 1.00 43.09 545 PRO A CA 1
ATOM 4459 C C . PRO A 1 545 ? -14.570 70.161 21.019 1.00 43.09 545 PRO A C 1
ATOM 4461 O O . PRO A 1 545 ? -13.850 71.122 21.294 1.00 43.09 545 PRO A O 1
ATOM 4464 N N . PRO A 1 546 ? -15.918 70.322 20.914 1.00 47.34 546 PRO A N 1
ATOM 4465 C CA . PRO A 1 546 ? -16.644 71.612 21.025 1.00 47.34 546 PRO A CA 1
ATOM 4466 C C . PRO A 1 546 ? -17.418 71.852 22.357 1.00 47.34 546 PRO A C 1
ATOM 4468 O O . PRO A 1 546 ? -17.484 70.983 23.221 1.00 47.34 546 PRO A O 1
ATOM 4471 N N . THR A 1 547 ? -18.029 73.042 22.546 1.00 42.00 547 THR A N 1
ATOM 4472 C CA . THR A 1 547 ? -18.687 73.501 23.807 1.00 42.00 547 THR A CA 1
ATOM 4473 C C . THR A 1 547 ? -19.996 74.298 23.584 1.00 42.00 547 THR A C 1
ATOM 4475 O O . THR A 1 547 ? -19.999 75.227 22.780 1.00 42.00 547 THR A O 1
ATOM 4478 N N . ILE A 1 548 ? -21.083 74.012 24.336 1.00 38.44 548 ILE A N 1
ATOM 4479 C CA . ILE A 1 548 ? -22.394 74.734 24.323 1.00 38.44 548 ILE A CA 1
ATOM 4480 C C . ILE A 1 548 ? -22.994 74.853 25.760 1.00 38.44 548 ILE A C 1
ATOM 4482 O O . ILE A 1 548 ? -22.565 74.153 26.670 1.00 38.44 548 ILE A O 1
ATOM 4486 N N . THR A 1 549 ? -24.024 75.679 26.016 1.00 35.50 549 THR A N 1
ATOM 4487 C CA . THR A 1 549 ? -23.945 77.063 26.545 1.00 35.50 549 THR A CA 1
ATOM 4488 C C . THR A 1 549 ? -25.348 77.719 26.754 1.00 35.50 549 THR A C 1
ATOM 4490 O O . THR A 1 549 ? -25.930 78.246 25.815 1.00 35.50 549 THR A O 1
ATOM 4493 N N . LYS A 1 550 ? -25.804 77.867 28.020 1.00 40.47 550 LYS A N 1
ATOM 4494 C CA . LYS A 1 550 ? -26.809 78.868 28.525 1.00 40.47 550 LYS A CA 1
ATOM 4495 C C . LYS A 1 550 ? -28.325 78.703 28.223 1.00 40.47 550 LYS A C 1
ATOM 4497 O O . LYS A 1 550 ? -28.709 78.349 27.119 1.00 40.47 550 LYS A O 1
ATOM 4502 N N . THR A 1 551 ? -29.171 79.133 29.187 1.00 34.62 551 THR A N 1
ATOM 4503 C CA . THR A 1 551 ? -30.456 79.927 29.120 1.00 34.62 551 THR A CA 1
ATOM 4504 C C . THR A 1 551 ? -31.285 79.720 30.421 1.00 34.62 551 THR A C 1
ATOM 4506 O O . THR A 1 551 ? -31.036 78.743 31.112 1.00 34.62 551 THR A O 1
ATOM 4509 N N . ALA A 1 552 ? -32.240 80.549 30.899 1.00 38.84 552 ALA A N 1
ATOM 4510 C CA . ALA A 1 552 ? -32.642 81.961 30.683 1.00 38.84 552 ALA A CA 1
ATOM 4511 C C . ALA A 1 552 ? -33.418 82.510 31.937 1.00 38.84 552 ALA A C 1
ATOM 4513 O O . ALA A 1 552 ? -33.554 81.801 32.929 1.00 38.84 552 ALA A O 1
ATOM 4514 N N . LYS A 1 553 ? -33.911 83.772 31.937 1.00 42.25 553 LYS A N 1
ATOM 4515 C CA . LYS A 1 553 ? -34.516 84.491 33.106 1.00 42.25 553 LYS A CA 1
ATOM 4516 C C . LYS A 1 553 ? -35.982 84.942 32.899 1.00 42.25 553 LYS A C 1
ATOM 4518 O O . LYS A 1 553 ? -36.318 85.301 31.775 1.00 42.25 553 LYS A O 1
ATOM 4523 N N . LYS A 1 554 ? -36.769 85.111 33.987 1.00 36.47 554 LYS A N 1
ATOM 4524 C CA . LYS A 1 554 ? -37.953 86.021 34.173 1.00 36.47 554 LYS A CA 1
ATOM 4525 C C . LYS A 1 554 ? -38.479 85.937 35.642 1.00 36.47 554 LYS A C 1
ATOM 4527 O O . LYS A 1 554 ? -38.283 84.891 36.239 1.00 36.47 554 LYS A O 1
ATOM 4532 N N . LYS A 1 555 ? -39.205 86.898 36.259 1.00 38.28 555 LYS A N 1
ATOM 4533 C CA . LYS A 1 555 ? -39.032 88.378 36.394 1.00 38.28 555 LYS A CA 1
ATOM 4534 C C . LYS A 1 555 ? -40.062 88.976 37.414 1.00 38.28 555 LYS A C 1
ATOM 4536 O O . LYS A 1 555 ? -41.243 88.833 37.140 1.00 38.28 555 LYS A O 1
ATOM 4541 N N . ILE A 1 556 ? -39.624 89.789 38.410 1.00 40.03 556 ILE A N 1
ATOM 4542 C CA . ILE A 1 556 ? -40.389 90.909 39.084 1.00 40.03 556 ILE A CA 1
ATOM 4543 C C . ILE A 1 556 ? -41.583 90.478 40.011 1.00 40.03 556 ILE A C 1
ATOM 4545 O O . ILE A 1 556 ? -42.050 89.362 39.814 1.00 40.03 556 ILE A O 1
ATOM 4549 N N . PRO A 1 557 ? -42.095 91.262 41.019 1.00 44.00 557 PRO A N 1
ATOM 4550 C CA . PRO A 1 557 ? -41.819 92.650 41.480 1.00 44.00 557 PRO A CA 1
ATOM 4551 C C . PRO A 1 557 ? -41.305 92.826 42.947 1.00 44.00 557 PRO A C 1
ATOM 4553 O O . PRO A 1 557 ? -40.991 91.862 43.633 1.00 44.00 557 PRO A O 1
ATOM 4556 N N . LYS A 1 558 ? -41.185 94.094 43.405 1.00 44.44 558 LYS A N 1
ATOM 4557 C CA . LYS A 1 558 ? -40.759 94.562 44.757 1.00 44.44 558 LYS A CA 1
ATOM 4558 C C . LYS A 1 558 ? -41.964 94.885 45.670 1.00 44.44 558 LYS A C 1
ATOM 4560 O O . LYS A 1 558 ? -43.009 95.248 45.134 1.00 44.44 558 LYS A O 1
ATOM 4565 N N . PRO A 1 559 ? -41.810 94.860 47.011 1.00 42.19 559 PRO A N 1
ATOM 4566 C CA . PRO A 1 559 ? -41.602 96.106 47.795 1.00 42.19 559 PRO A CA 1
ATOM 4567 C C . PRO A 1 559 ? -40.654 95.889 49.012 1.00 42.19 559 PRO A C 1
ATOM 4569 O O . PRO A 1 559 ? -40.006 94.848 49.079 1.00 42.19 559 PRO A O 1
ATOM 4572 N N . PRO A 1 560 ? -40.626 96.780 50.028 1.00 48.03 560 PRO A N 1
ATOM 4573 C CA . PRO A 1 560 ? -40.269 98.205 50.020 1.00 48.03 560 PRO A CA 1
ATOM 4574 C C . PRO A 1 560 ? -38.752 98.409 50.310 1.00 48.03 560 PRO A C 1
ATOM 4576 O O . PRO A 1 560 ? -37.976 97.460 50.261 1.00 48.03 560 PRO A O 1
ATOM 4579 N N . LYS A 1 561 ? -38.282 99.643 50.571 1.00 57.50 561 LYS A N 1
ATOM 4580 C CA . LYS A 1 561 ? -36.852 99.927 50.853 1.00 57.50 561 LYS A CA 1
ATOM 4581 C C . LYS A 1 561 ? -36.429 99.400 52.248 1.00 57.50 561 LYS A C 1
ATOM 4583 O O . LYS A 1 561 ? -37.013 99.857 53.229 1.00 57.50 561 LYS A O 1
ATOM 4588 N N . PRO A 1 562 ? -35.424 98.508 52.370 1.00 57.06 562 PRO A N 1
ATOM 4589 C CA . PRO A 1 562 ? -34.947 98.004 53.662 1.00 57.06 562 PRO A CA 1
ATOM 4590 C C . PRO A 1 562 ? -33.966 98.962 54.363 1.00 57.06 562 PRO A C 1
ATOM 4592 O O . PRO A 1 562 ? -33.334 99.809 53.733 1.00 57.06 562 PRO A O 1
ATOM 4595 N N . CYS A 1 563 ? -33.801 98.782 55.678 1.00 60.19 563 CYS A N 1
ATOM 4596 C CA . CYS A 1 563 ? -32.779 99.464 56.477 1.00 60.19 563 CYS A CA 1
ATOM 4597 C C . CYS A 1 563 ? -31.365 99.123 55.976 1.00 60.19 563 CYS A C 1
ATOM 4599 O O . CYS A 1 563 ? -31.037 97.952 55.763 1.00 60.19 563 CYS A O 1
ATOM 4601 N N . GLN A 1 564 ? -30.509 100.136 55.829 1.00 60.31 564 GLN A N 1
ATOM 4602 C CA . GLN A 1 564 ? -29.181 99.982 55.233 1.00 60.31 564 GLN A CA 1
ATOM 4603 C C . GLN A 1 564 ? -28.271 99.038 56.045 1.00 60.31 564 GLN A C 1
ATOM 4605 O O . GLN A 1 564 ? -27.766 98.070 55.483 1.00 60.31 564 GLN A O 1
ATOM 4610 N N . LYS A 1 565 ? -28.204 99.190 57.378 1.00 59.84 565 LYS A N 1
ATOM 4611 C CA . LYS A 1 565 ? -27.465 98.264 58.266 1.00 59.84 565 LYS A CA 1
ATOM 4612 C C . LYS A 1 565 ? -27.978 96.818 58.200 1.00 59.84 565 LYS A C 1
ATOM 4614 O O . LYS A 1 565 ? -27.196 95.873 58.256 1.00 59.84 565 LYS A O 1
ATOM 4619 N N . CYS A 1 566 ? -29.290 96.622 58.051 1.00 58.81 566 CYS A N 1
ATOM 4620 C CA . CYS A 1 566 ? -29.872 95.287 57.866 1.00 58.81 566 CYS A CA 1
ATOM 4621 C C . CYS A 1 566 ? -29.537 94.698 56.486 1.00 58.81 566 CYS A C 1
ATOM 4623 O O . CYS A 1 566 ? -29.443 93.482 56.346 1.00 58.81 566 CYS A O 1
ATOM 4625 N N . THR A 1 567 ? -29.337 95.552 55.481 1.00 62.84 567 THR A N 1
ATOM 4626 C CA . THR A 1 567 ? -28.950 95.150 54.123 1.00 62.84 567 THR A CA 1
ATOM 4627 C C . THR A 1 567 ? -27.482 94.729 54.083 1.00 62.84 567 THR A C 1
ATOM 4629 O O . THR A 1 567 ? -27.173 93.668 53.554 1.00 62.84 567 THR A O 1
ATOM 4632 N N . GLU A 1 568 ? -26.593 95.501 54.710 1.00 65.31 568 GLU A N 1
ATOM 4633 C CA . GLU A 1 568 ? -25.160 95.196 54.833 1.00 65.31 568 GLU A CA 1
ATOM 4634 C C . GLU A 1 568 ? -24.931 93.887 55.611 1.00 65.31 568 GLU A C 1
ATOM 4636 O O . GLU A 1 568 ? -24.292 92.969 55.094 1.00 65.31 568 GLU A O 1
ATOM 4641 N N . ASN A 1 569 ? -25.557 93.729 56.786 1.00 66.75 569 ASN A N 1
ATOM 4642 C CA . ASN A 1 569 ? -25.498 92.475 57.550 1.00 66.75 569 ASN A CA 1
ATOM 4643 C C . ASN A 1 569 ? -26.136 91.293 56.794 1.00 66.75 569 ASN A C 1
ATOM 4645 O O . ASN A 1 569 ? -25.635 90.172 56.868 1.00 66.75 569 ASN A O 1
ATOM 4649 N N . GLY A 1 570 ? -27.222 91.525 56.048 1.00 69.25 570 GLY A N 1
ATOM 4650 C CA . GLY A 1 570 ? -27.869 90.501 55.224 1.00 69.25 570 GLY A CA 1
ATOM 4651 C C . GLY A 1 570 ? -26.991 90.020 54.064 1.00 69.25 570 GLY A C 1
ATOM 4652 O O . GLY A 1 570 ? -26.915 88.819 53.813 1.00 69.25 570 GLY A O 1
ATOM 4653 N N . VAL A 1 571 ? -26.279 90.934 53.396 1.00 72.06 571 VAL A N 1
ATOM 4654 C CA . VAL A 1 571 ? -25.302 90.605 52.345 1.00 72.06 571 VAL A CA 1
ATOM 4655 C C . VAL A 1 571 ? -24.096 89.871 52.932 1.00 72.06 571 VAL A C 1
ATOM 4657 O O . VAL A 1 571 ? -23.695 88.850 52.382 1.00 72.06 571 VAL A O 1
ATOM 4660 N N . ALA A 1 572 ? -23.566 90.308 54.079 1.00 72.25 572 ALA A N 1
ATOM 4661 C CA . ALA A 1 572 ? -22.481 89.603 54.763 1.00 72.25 572 ALA A CA 1
ATOM 4662 C C . ALA A 1 572 ? -22.871 88.157 55.134 1.00 72.25 572 ALA A C 1
ATOM 4664 O O . ALA A 1 572 ? -22.106 87.226 54.881 1.00 72.25 572 ALA A O 1
ATOM 4665 N N . LEU A 1 573 ? -24.088 87.950 55.656 1.00 74.56 573 LEU A N 1
ATOM 4666 C CA . LEU A 1 573 ? -24.610 86.621 55.992 1.00 74.56 573 LEU A CA 1
ATOM 4667 C C . LEU A 1 573 ? -24.834 85.741 54.745 1.00 74.56 573 LEU A C 1
ATOM 4669 O O . LEU A 1 573 ? -24.587 84.536 54.788 1.00 74.56 573 LEU A O 1
ATOM 4673 N N . LEU A 1 574 ? -25.292 86.324 53.631 1.00 74.44 574 LEU A N 1
ATOM 4674 C CA . LEU A 1 574 ? -25.453 85.611 52.358 1.00 74.44 574 LEU A CA 1
ATOM 4675 C C . LEU A 1 574 ? -24.103 85.191 51.767 1.00 74.44 574 LEU A C 1
ATOM 4677 O O . LEU A 1 574 ? -23.957 84.028 51.396 1.00 74.44 574 LEU A O 1
ATOM 4681 N N . ASN A 1 575 ? -23.115 86.089 51.755 1.00 77.25 575 ASN A N 1
ATOM 4682 C CA . ASN A 1 575 ? -21.760 85.795 51.287 1.00 77.25 575 ASN A CA 1
ATOM 4683 C C . ASN A 1 575 ? -21.131 84.670 52.123 1.00 77.25 575 ASN A C 1
ATOM 4685 O O . ASN A 1 575 ? -20.721 83.654 51.567 1.00 77.25 575 ASN A O 1
ATOM 4689 N N . ALA A 1 576 ? -21.184 84.773 53.457 1.00 77.12 576 ALA A N 1
ATOM 4690 C CA . ALA A 1 576 ? -20.710 83.720 54.358 1.00 77.12 576 ALA A CA 1
ATOM 4691 C C . ALA A 1 576 ? -21.415 82.369 54.116 1.00 77.12 576 ALA A C 1
ATOM 4693 O O . ALA A 1 576 ? -20.788 81.312 54.195 1.00 77.12 576 ALA A O 1
ATOM 4694 N N . ARG A 1 577 ? -22.710 82.376 53.766 1.00 78.94 577 ARG A N 1
ATOM 4695 C CA . ARG A 1 577 ? -23.469 81.160 53.434 1.00 78.94 577 ARG A CA 1
ATOM 4696 C C . ARG A 1 577 ? -23.109 80.575 52.063 1.00 78.94 577 ARG A C 1
ATOM 4698 O O . ARG A 1 577 ? -23.182 79.357 51.895 1.00 78.94 577 ARG A O 1
ATOM 4705 N N . GLU A 1 578 ? -22.718 81.396 51.090 1.00 81.50 578 GLU A N 1
ATOM 4706 C CA . GLU A 1 578 ? -22.140 80.908 49.834 1.00 81.50 578 GLU A CA 1
ATOM 4707 C C . GLU A 1 578 ? -20.721 80.369 50.024 1.00 81.50 578 GLU A C 1
ATOM 4709 O O . GLU A 1 578 ? -20.393 79.332 49.453 1.00 81.50 578 GLU A O 1
ATOM 4714 N N . ASP A 1 579 ? -19.895 81.008 50.849 1.00 80.25 579 ASP A N 1
ATOM 4715 C CA . ASP A 1 579 ? -18.530 80.549 51.118 1.00 80.25 579 ASP A CA 1
ATOM 4716 C C . ASP A 1 579 ? -18.519 79.235 51.909 1.00 80.25 579 ASP A C 1
ATOM 4718 O O . ASP A 1 579 ? -17.804 78.306 51.533 1.00 80.25 579 ASP A O 1
ATOM 4722 N N . LEU A 1 580 ? -19.415 79.068 52.890 1.00 79.94 580 LEU A N 1
ATOM 4723 C CA . LEU A 1 580 ? -19.655 77.770 53.535 1.00 79.94 580 LEU A CA 1
ATOM 4724 C C . LEU A 1 580 ? -20.066 76.683 52.526 1.00 79.94 580 LEU A C 1
ATOM 4726 O O . LEU A 1 580 ? -19.566 75.563 52.608 1.00 79.94 580 LEU A O 1
ATOM 4730 N N . ARG A 1 581 ? -20.903 77.001 51.525 1.00 82.81 581 ARG A N 1
ATOM 4731 C CA . ARG A 1 581 ? -21.239 76.058 50.438 1.00 82.81 581 ARG A CA 1
ATOM 4732 C C . ARG A 1 581 ? -20.038 75.729 49.548 1.00 82.81 581 ARG A C 1
ATOM 4734 O O . ARG A 1 581 ? -19.876 74.571 49.173 1.00 82.81 581 ARG A O 1
ATOM 4741 N N . LYS A 1 582 ? -19.187 76.706 49.210 1.00 83.19 582 LYS A N 1
ATOM 4742 C CA . LYS A 1 582 ? -17.947 76.475 48.438 1.00 83.19 582 LYS A CA 1
ATOM 4743 C C . LYS A 1 582 ? -17.000 75.548 49.206 1.00 83.19 582 LYS A C 1
ATOM 4745 O O . LYS A 1 582 ? -16.460 74.609 48.619 1.00 83.19 582 LYS A O 1
ATOM 4750 N N . ILE A 1 583 ? -16.858 75.756 50.516 1.00 82.31 583 ILE A N 1
ATOM 4751 C CA . ILE A 1 583 ? -16.073 74.899 51.415 1.00 82.31 583 ILE A CA 1
ATOM 4752 C C . ILE A 1 583 ? -16.671 73.484 51.475 1.00 82.31 583 ILE A C 1
ATOM 4754 O O . ILE A 1 583 ? -15.941 72.517 51.280 1.00 82.31 583 ILE A O 1
ATOM 4758 N N . GLU A 1 584 ? -17.988 73.341 51.648 1.00 81.94 584 GLU A N 1
ATOM 4759 C CA . GLU A 1 584 ? -18.676 72.039 51.692 1.00 81.94 584 GLU A CA 1
ATOM 4760 C C . GLU A 1 584 ? -18.513 71.240 50.383 1.00 81.94 584 GLU A C 1
ATOM 4762 O O . GLU A 1 584 ? -18.220 70.042 50.406 1.00 81.94 584 GLU A O 1
ATOM 4767 N N . ILE A 1 585 ? -18.647 71.904 49.228 1.00 83.06 585 ILE A N 1
ATOM 4768 C CA . ILE A 1 585 ? -18.420 71.304 47.903 1.00 83.06 585 ILE A CA 1
ATOM 4769 C C . ILE A 1 585 ? -16.953 70.878 47.749 1.00 83.06 585 ILE A C 1
ATOM 4771 O O . ILE A 1 585 ? -16.678 69.782 47.255 1.00 83.06 585 ILE A O 1
ATOM 4775 N N . THR A 1 586 ? -16.010 71.704 48.209 1.00 81.31 586 THR A N 1
ATOM 4776 C CA . THR A 1 586 ? -14.570 71.402 48.161 1.00 81.31 586 THR A CA 1
ATOM 4777 C C . THR A 1 586 ? -14.220 70.215 49.061 1.00 81.31 586 THR A C 1
ATOM 4779 O O . THR A 1 586 ? -13.519 69.305 48.624 1.00 81.31 586 THR A O 1
ATOM 4782 N N . ALA A 1 587 ? -14.776 70.152 50.274 1.00 83.00 587 ALA A N 1
ATOM 4783 C CA . ALA A 1 587 ? -14.612 69.026 51.191 1.00 83.00 587 ALA A CA 1
ATOM 4784 C C . ALA A 1 587 ? -15.144 67.716 50.583 1.00 83.00 587 ALA A C 1
ATOM 4786 O O . ALA A 1 587 ? -14.416 66.727 50.530 1.00 83.00 587 ALA A O 1
ATOM 4787 N N . LYS A 1 588 ? -16.360 67.727 50.016 1.00 85.50 588 LYS A N 1
ATOM 4788 C CA . LYS A 1 588 ? -16.956 66.567 49.321 1.00 85.50 588 LYS A CA 1
ATOM 4789 C C . LYS A 1 588 ? -16.199 66.161 48.049 1.00 85.50 588 LYS A C 1
ATOM 4791 O O . LYS A 1 588 ? -16.243 64.996 47.653 1.00 85.50 588 LYS A O 1
ATOM 4796 N N . SER A 1 589 ? -15.497 67.093 47.403 1.00 81.06 589 SER A N 1
ATOM 4797 C CA . SER A 1 589 ? -14.586 66.798 46.289 1.00 81.06 589 SER A CA 1
ATOM 4798 C C . SER A 1 589 ? -13.305 66.111 46.780 1.00 81.06 589 SER A C 1
ATOM 4800 O O . SER A 1 589 ? -12.918 65.064 46.259 1.00 81.06 589 SER A O 1
ATOM 4802 N N . ASN A 1 590 ? -12.695 66.640 47.844 1.00 80.00 590 ASN A N 1
ATOM 4803 C CA . ASN A 1 590 ? -11.483 66.089 48.450 1.00 80.00 590 ASN A CA 1
ATOM 4804 C C . ASN A 1 590 ? -11.719 64.701 49.066 1.00 80.00 590 ASN A C 1
ATOM 4806 O O . ASN A 1 590 ? -10.896 63.813 48.870 1.00 80.00 590 ASN A O 1
ATOM 4810 N N . GLU A 1 591 ? -12.865 64.466 49.709 1.00 84.31 591 GLU A N 1
ATOM 4811 C CA . GLU A 1 591 ? -13.276 63.147 50.215 1.00 84.31 591 GLU A CA 1
ATOM 4812 C C . GLU A 1 591 ? -13.360 62.104 49.082 1.00 84.31 591 GLU A C 1
ATOM 4814 O O . GLU A 1 591 ? -12.826 60.999 49.190 1.00 84.31 591 GLU A O 1
ATOM 4819 N N . LYS A 1 592 ? -13.966 62.475 47.944 1.00 84.50 592 LYS A N 1
ATOM 4820 C CA . LYS A 1 592 ? -14.018 61.623 46.743 1.00 84.50 592 LYS A CA 1
ATOM 4821 C C . LYS A 1 592 ? -12.643 61.399 46.115 1.00 84.50 592 LYS A C 1
ATOM 4823 O O . LYS A 1 592 ? -12.433 60.354 45.503 1.00 84.50 592 LYS A O 1
ATOM 4828 N N . ARG A 1 593 ? -11.712 62.351 46.241 1.00 78.81 593 ARG A N 1
ATOM 4829 C CA . ARG A 1 593 ? -10.321 62.188 45.793 1.00 78.81 593 ARG A CA 1
ATOM 4830 C C . ARG A 1 593 ? -9.547 61.245 46.717 1.00 78.81 593 ARG A C 1
ATOM 4832 O O . ARG A 1 593 ? -8.889 60.348 46.208 1.00 78.81 593 ARG A O 1
ATOM 4839 N N . ALA A 1 594 ? -9.692 61.380 48.035 1.00 83.12 594 ALA A N 1
ATOM 4840 C CA . ALA A 1 594 ? -9.071 60.490 49.016 1.00 83.12 594 ALA A CA 1
ATOM 4841 C C . ALA A 1 594 ? -9.476 59.024 48.784 1.00 83.12 594 ALA A C 1
ATOM 4843 O O . ALA A 1 594 ? -8.610 58.187 48.559 1.00 83.12 594 ALA A O 1
ATOM 4844 N N . LYS A 1 595 ? -10.782 58.742 48.678 1.00 85.12 595 LYS A N 1
ATOM 4845 C CA . LYS A 1 595 ? -11.313 57.388 48.411 1.00 85.12 595 LYS A CA 1
ATOM 4846 C C . LYS A 1 595 ? -10.890 56.805 47.052 1.00 85.12 595 LYS A C 1
ATOM 4848 O O . LYS A 1 595 ? -10.879 55.592 46.873 1.00 85.12 595 LYS A O 1
ATOM 4853 N N . ARG A 1 596 ? -10.542 57.652 46.073 1.00 82.06 596 ARG A N 1
ATOM 4854 C CA . ARG A 1 596 ? -9.947 57.212 44.796 1.00 82.06 596 ARG A CA 1
ATOM 4855 C C . ARG A 1 596 ? -8.467 56.874 44.947 1.00 82.06 596 ARG A C 1
ATOM 4857 O O . ARG A 1 596 ? -8.049 55.849 44.425 1.00 82.06 596 ARG A O 1
ATOM 4864 N N . ASN A 1 597 ? -7.700 57.701 45.657 1.00 80.38 597 ASN A N 1
ATOM 4865 C CA . ASN A 1 597 ? -6.289 57.437 45.938 1.00 80.38 597 ASN A CA 1
ATOM 4866 C C . ASN A 1 597 ? -6.118 56.146 46.757 1.00 80.38 597 ASN A C 1
ATOM 4868 O O . ASN A 1 597 ? -5.310 55.307 46.386 1.00 80.38 597 ASN A O 1
ATOM 4872 N N . GLU A 1 598 ? -6.925 55.965 47.805 1.00 86.12 598 GLU A N 1
ATOM 4873 C CA . GLU A 1 598 ? -6.968 54.761 48.650 1.00 86.12 598 GLU A CA 1
ATOM 4874 C C . GLU A 1 598 ? -7.231 53.492 47.823 1.00 86.12 598 GLU A C 1
ATOM 4876 O O . GLU A 1 598 ? -6.508 52.505 47.952 1.00 86.12 598 GLU A O 1
ATOM 4881 N N . LYS A 1 599 ? -8.201 53.536 46.894 1.00 88.06 599 LYS A N 1
ATOM 4882 C CA . LYS A 1 599 ? -8.418 52.425 45.961 1.00 88.06 599 LYS A CA 1
ATOM 4883 C C . LYS A 1 599 ? -7.201 52.182 45.055 1.00 88.06 599 LYS A C 1
ATOM 4885 O O . LYS A 1 599 ? -6.801 51.035 44.910 1.00 88.06 599 LYS A O 1
ATOM 4890 N N . VAL A 1 600 ? -6.612 53.223 44.462 1.00 84.12 600 VAL A N 1
ATOM 4891 C CA . VAL A 1 600 ? -5.432 53.071 43.586 1.00 84.12 600 VAL A CA 1
ATOM 4892 C C . VAL A 1 600 ? -4.237 52.486 44.348 1.00 84.12 600 VAL A C 1
ATOM 4894 O O . VAL A 1 600 ? -3.510 51.671 43.793 1.00 84.12 600 VAL A O 1
ATOM 4897 N N . GLU A 1 601 ? -4.056 52.835 45.622 1.00 84.81 601 GLU A N 1
ATOM 4898 C CA . GLU A 1 601 ? -3.018 52.251 46.478 1.00 84.81 601 GLU A CA 1
ATOM 4899 C C . GLU A 1 601 ? -3.267 50.756 46.757 1.00 84.81 601 GLU A C 1
ATOM 4901 O O . GLU A 1 601 ? -2.323 49.965 46.766 1.00 84.81 601 GLU A O 1
ATOM 4906 N N . GLN A 1 602 ? -4.526 50.346 46.940 1.00 88.69 602 GLN A N 1
ATOM 4907 C CA . GLN A 1 602 ? -4.882 48.933 47.092 1.00 88.69 602 GLN A CA 1
ATOM 4908 C C . GLN A 1 602 ? -4.737 48.149 45.778 1.00 88.69 602 GLN A C 1
ATOM 4910 O O . GLN A 1 602 ? -4.201 47.043 45.790 1.00 88.69 602 GLN A O 1
ATOM 4915 N N . ASP A 1 603 ? -5.174 48.719 44.652 1.00 82.94 603 ASP A N 1
ATOM 4916 C CA . ASP A 1 603 ? -5.024 48.110 43.328 1.00 82.94 603 ASP A CA 1
ATOM 4917 C C . ASP A 1 603 ? -3.523 47.927 42.990 1.00 82.94 603 ASP A C 1
ATOM 4919 O O . ASP A 1 603 ? -3.129 46.857 42.530 1.00 82.94 603 ASP A O 1
ATOM 4923 N N . LEU A 1 604 ? -2.663 48.906 43.317 1.00 81.44 604 LEU A N 1
ATOM 4924 C CA . LEU A 1 604 ? -1.203 48.801 43.167 1.00 81.44 604 LEU A CA 1
ATOM 4925 C C . LEU A 1 604 ? -0.606 47.647 43.988 1.00 81.44 604 LEU A C 1
ATOM 4927 O O . LEU A 1 604 ? 0.119 46.823 43.431 1.00 81.44 604 LEU A O 1
ATOM 4931 N N . LYS A 1 605 ? -0.945 47.538 45.281 1.00 89.06 605 LYS A N 1
ATOM 4932 C CA . LYS A 1 605 ? -0.470 46.441 46.151 1.00 89.06 605 LYS A CA 1
ATOM 4933 C C . LYS A 1 605 ? -0.892 45.064 45.637 1.00 89.06 605 LYS A C 1
ATOM 4935 O O . LYS A 1 605 ? -0.122 44.114 45.738 1.00 89.06 605 LYS A O 1
ATOM 4940 N N . ASN A 1 606 ? -2.084 44.955 45.049 1.00 87.19 606 ASN A N 1
ATOM 4941 C CA . ASN A 1 606 ? -2.526 43.715 44.413 1.00 87.19 606 ASN A CA 1
ATOM 4942 C C . ASN A 1 606 ? -1.640 43.381 43.194 1.00 87.19 606 ASN A C 1
ATOM 4944 O O . ASN A 1 606 ? -1.130 42.266 43.106 1.00 87.19 606 ASN A O 1
ATOM 4948 N N . THR A 1 607 ? -1.372 44.352 42.308 1.00 80.88 607 THR A N 1
ATOM 4949 C CA . THR A 1 607 ? -0.492 44.129 41.141 1.00 80.88 607 THR A CA 1
ATOM 4950 C C . THR A 1 607 ? 0.965 43.833 41.514 1.00 80.88 607 THR A C 1
ATOM 4952 O O . THR A 1 607 ? 1.649 43.117 40.790 1.00 80.88 607 THR A O 1
ATOM 4955 N N . GLU A 1 608 ? 1.454 44.332 42.653 1.00 88.19 608 GLU A N 1
ATOM 4956 C CA . GLU A 1 608 ? 2.792 44.013 43.169 1.00 88.19 608 GLU A CA 1
ATOM 4957 C C . GLU A 1 608 ? 2.905 42.533 43.577 1.00 88.19 608 GLU A C 1
ATOM 4959 O O . GLU A 1 608 ? 3.875 41.863 43.217 1.00 88.19 608 GLU A O 1
ATOM 4964 N N . ILE A 1 609 ? 1.870 41.989 44.228 1.00 91.19 609 ILE A N 1
ATOM 4965 C CA . ILE A 1 609 ? 1.771 40.560 44.572 1.00 91.19 609 ILE A CA 1
ATOM 4966 C C . ILE A 1 609 ? 1.691 39.693 43.303 1.00 91.19 609 ILE A C 1
ATOM 4968 O O . ILE A 1 609 ? 2.364 38.665 43.217 1.00 91.19 609 ILE A O 1
ATOM 4972 N N . GLU A 1 610 ? 0.911 40.111 42.300 1.00 88.75 610 GLU A N 1
ATOM 4973 C CA . GLU A 1 610 ? 0.809 39.413 41.008 1.00 88.75 610 GLU A CA 1
ATOM 4974 C C . GLU A 1 610 ? 2.144 39.414 40.242 1.00 88.75 610 GLU A C 1
ATOM 4976 O O . GLU A 1 610 ? 2.547 38.383 39.700 1.00 88.75 610 GLU A O 1
ATOM 4981 N N . MET A 1 611 ? 2.879 40.534 40.241 1.00 79.06 611 MET A N 1
ATOM 4982 C CA . MET A 1 611 ? 4.220 40.605 39.647 1.00 79.06 611 MET A CA 1
ATOM 4983 C C . MET A 1 611 ? 5.218 39.672 40.338 1.00 79.06 611 MET A C 1
ATOM 4985 O O . MET A 1 611 ? 6.005 39.023 39.650 1.00 79.06 611 MET A O 1
ATOM 4989 N N . GLU A 1 612 ? 5.202 39.574 41.670 1.00 88.69 612 GLU A N 1
ATOM 4990 C CA . GLU A 1 612 ? 6.119 38.684 42.392 1.00 88.69 612 GLU A CA 1
ATOM 4991 C C . GLU A 1 612 ? 5.788 37.200 42.161 1.00 88.69 612 GLU A C 1
ATOM 4993 O O . GLU A 1 612 ? 6.694 36.378 42.005 1.00 88.69 612 GLU A O 1
ATOM 4998 N N . ALA A 1 613 ? 4.501 36.858 42.035 1.00 90.19 613 ALA A N 1
ATOM 4999 C CA . ALA A 1 613 ? 4.070 35.522 41.629 1.00 90.19 613 ALA A CA 1
ATOM 5000 C C . ALA A 1 613 ? 4.557 35.167 40.209 1.00 90.19 613 ALA A C 1
ATOM 5002 O O . ALA A 1 613 ? 5.151 34.105 40.015 1.00 90.19 613 ALA A O 1
ATOM 5003 N N . MET A 1 614 ? 4.391 36.076 39.238 1.00 86.25 614 MET A N 1
ATOM 5004 C CA . MET A 1 614 ? 4.854 35.869 37.857 1.00 86.25 614 MET A CA 1
ATOM 5005 C C . MET A 1 614 ? 6.384 35.771 37.742 1.00 86.25 614 MET A C 1
ATOM 5007 O O . MET A 1 614 ? 6.880 34.961 36.961 1.00 86.25 614 MET A O 1
ATOM 5011 N N . LYS A 1 615 ? 7.160 36.536 38.530 1.00 87.31 615 LYS A N 1
ATOM 5012 C CA . LYS A 1 615 ? 8.629 36.371 38.589 1.00 87.31 615 LYS A CA 1
ATOM 5013 C C . LYS A 1 615 ? 9.013 34.952 38.995 1.00 87.31 615 LYS A C 1
ATOM 5015 O O . LYS A 1 615 ? 9.886 34.357 38.367 1.00 87.31 615 LYS A O 1
ATOM 5020 N N . LYS A 1 616 ? 8.352 34.412 40.024 1.00 91.25 616 LYS A N 1
ATOM 5021 C CA . LYS A 1 616 ? 8.628 33.060 40.509 1.00 91.25 616 LYS A CA 1
ATOM 5022 C C . LYS A 1 616 ? 8.317 32.007 39.443 1.00 91.25 616 LYS A C 1
ATOM 5024 O O . LYS A 1 616 ? 9.152 31.147 39.198 1.00 91.25 616 LYS A O 1
ATOM 5029 N N . GLU A 1 617 ? 7.174 32.116 38.767 1.00 91.12 617 GLU A N 1
ATOM 5030 C CA . GLU A 1 617 ? 6.808 31.217 37.662 1.00 91.12 617 GLU A CA 1
ATOM 5031 C C . GLU A 1 617 ? 7.828 31.276 36.507 1.00 91.12 617 GLU A C 1
ATOM 5033 O O . GLU A 1 617 ? 8.219 30.241 35.971 1.00 91.12 617 GLU A O 1
ATOM 5038 N N . ILE A 1 618 ? 8.346 32.465 36.177 1.00 86.19 618 ILE A N 1
ATOM 5039 C CA . ILE A 1 618 ? 9.424 32.638 35.187 1.00 86.19 618 ILE A CA 1
ATOM 5040 C C . ILE A 1 618 ? 10.722 31.936 35.622 1.00 86.19 618 ILE A C 1
ATOM 5042 O O . ILE A 1 618 ? 11.399 31.344 34.779 1.00 86.19 618 ILE A O 1
ATOM 5046 N N . ASP A 1 619 ? 11.091 31.986 36.904 1.00 88.56 619 ASP A N 1
ATOM 5047 C CA . ASP A 1 619 ? 12.298 31.319 37.409 1.00 88.56 619 ASP A CA 1
ATOM 5048 C C . ASP A 1 619 ? 12.135 29.797 37.562 1.00 88.56 619 ASP A C 1
ATOM 5050 O O . ASP A 1 619 ? 13.075 29.066 37.241 1.00 88.56 619 ASP A O 1
ATOM 5054 N N . ASP A 1 620 ? 10.946 29.306 37.921 1.00 88.88 620 ASP A N 1
ATOM 5055 C CA . ASP A 1 620 ? 10.614 27.876 37.886 1.00 88.88 620 ASP A CA 1
ATOM 5056 C C . ASP A 1 620 ? 10.693 27.344 36.428 1.00 88.88 620 ASP A C 1
ATOM 5058 O O . ASP A 1 620 ? 11.404 26.374 36.152 1.00 88.88 620 ASP A O 1
ATOM 5062 N N . LEU A 1 621 ? 10.113 28.053 35.446 1.00 89.50 621 LEU A N 1
ATOM 5063 C CA . LEU A 1 621 ? 10.226 27.714 34.012 1.00 89.50 621 LEU A CA 1
ATOM 5064 C C . LEU A 1 621 ? 11.677 27.747 33.487 1.00 89.50 621 LEU A C 1
ATOM 5066 O O . LEU A 1 621 ? 12.053 26.951 32.622 1.00 89.50 621 LEU A O 1
ATOM 5070 N N . ARG A 1 622 ? 12.531 28.637 34.012 1.00 88.06 622 ARG A N 1
ATOM 5071 C CA . ARG A 1 622 ? 13.975 28.682 33.697 1.00 88.06 622 ARG A CA 1
ATOM 5072 C C . ARG A 1 622 ? 14.759 27.502 34.274 1.00 88.06 622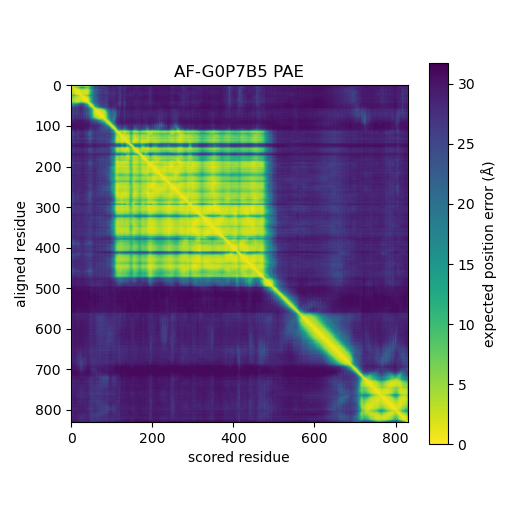 ARG A C 1
ATOM 5074 O O . ARG A 1 622 ? 15.858 27.226 33.783 1.00 88.06 622 ARG A O 1
ATOM 5081 N N . ILE A 1 623 ? 14.256 26.843 35.317 1.00 90.38 623 ILE A N 1
ATOM 5082 C CA . ILE A 1 623 ? 14.838 25.608 35.857 1.00 90.38 623 ILE A CA 1
ATOM 5083 C C . ILE A 1 623 ? 14.449 24.430 34.958 1.00 90.38 623 ILE A C 1
ATOM 5085 O O . ILE A 1 623 ? 15.335 23.676 34.551 1.00 90.38 623 ILE A O 1
ATOM 5089 N N . ASP A 1 624 ? 13.177 24.336 34.565 1.00 86.38 624 ASP A N 1
ATOM 5090 C CA . ASP A 1 624 ? 12.682 23.282 33.672 1.00 86.38 624 ASP A CA 1
ATOM 5091 C C . ASP A 1 624 ? 13.349 23.322 32.289 1.00 86.38 624 ASP A C 1
ATOM 5093 O O . ASP A 1 624 ? 13.806 22.287 31.803 1.00 86.38 624 ASP A O 1
ATOM 5097 N N . LEU A 1 625 ? 13.518 24.503 31.679 1.00 82.69 625 LEU A N 1
ATOM 5098 C CA . LEU A 1 625 ? 14.253 24.643 30.410 1.00 82.69 625 LEU A CA 1
ATOM 5099 C C . LEU A 1 625 ? 15.675 24.056 30.497 1.00 82.69 625 LEU A C 1
ATOM 5101 O O . LEU A 1 625 ? 16.070 23.263 29.645 1.00 82.69 625 LEU A O 1
ATOM 5105 N N . LYS A 1 626 ? 16.406 24.330 31.586 1.00 85.94 626 LYS A N 1
ATOM 5106 C CA . LYS A 1 626 ? 17.751 23.768 31.821 1.00 85.94 626 LYS A CA 1
ATOM 5107 C C . LYS A 1 626 ? 17.740 22.260 32.090 1.00 85.94 626 LYS A C 1
ATOM 5109 O O . LYS A 1 626 ? 18.781 21.613 31.952 1.00 85.94 626 LYS A O 1
ATOM 5114 N N . ALA A 1 627 ? 16.611 21.689 32.509 1.00 86.25 627 ALA A N 1
ATOM 5115 C CA . ALA A 1 627 ? 16.436 20.243 32.605 1.00 86.25 627 ALA A CA 1
ATOM 5116 C C . ALA A 1 627 ? 16.201 19.624 31.215 1.00 86.25 627 ALA A C 1
ATOM 5118 O O . ALA A 1 627 ? 16.830 18.612 30.896 1.00 86.25 627 ALA A O 1
ATOM 5119 N N . PHE A 1 628 ? 15.392 20.269 30.366 1.00 84.25 628 PHE A N 1
ATOM 5120 C CA . PHE A 1 628 ? 15.200 19.868 28.969 1.00 84.25 628 PHE A CA 1
ATOM 5121 C C . PHE A 1 628 ? 16.498 19.941 28.153 1.00 84.25 628 PHE A C 1
ATOM 5123 O O . PHE A 1 628 ? 16.824 18.954 27.496 1.00 84.25 628 PHE A O 1
ATOM 5130 N N . ASP A 1 629 ? 17.296 21.010 28.270 1.00 82.19 629 ASP A N 1
ATOM 5131 C CA . ASP A 1 629 ? 18.603 21.135 27.593 1.00 82.19 629 ASP A CA 1
ATOM 5132 C C . ASP A 1 629 ? 19.519 19.928 27.888 1.00 82.19 629 ASP A C 1
ATOM 5134 O O . ASP A 1 629 ? 20.126 19.327 26.997 1.00 82.19 629 ASP A O 1
ATOM 5138 N N . ARG A 1 630 ? 19.587 19.523 29.166 1.00 83.75 630 ARG A N 1
ATOM 5139 C CA . ARG A 1 630 ? 20.376 18.365 29.625 1.00 83.75 630 ARG A CA 1
ATOM 5140 C C . ARG A 1 630 ? 19.829 17.041 29.094 1.00 83.75 630 ARG A C 1
ATOM 5142 O O . ARG A 1 630 ? 20.608 16.130 28.806 1.00 83.75 630 ARG A O 1
ATOM 5149 N N . GLN A 1 631 ? 18.508 16.920 28.974 1.00 80.69 631 GLN A N 1
ATOM 5150 C CA . GLN A 1 631 ? 17.867 15.741 28.401 1.00 80.69 631 GLN A CA 1
ATOM 5151 C C . GLN A 1 631 ? 18.109 15.656 26.886 1.00 80.69 631 GLN A C 1
ATOM 5153 O O . GLN A 1 631 ? 18.426 14.575 26.389 1.00 80.69 631 GLN A O 1
ATOM 5158 N N . GLU A 1 632 ? 18.038 16.776 26.163 1.00 82.62 632 GLU A N 1
ATOM 5159 C CA . GLU A 1 632 ? 18.342 16.839 24.730 1.00 82.62 632 GLU A CA 1
ATOM 5160 C C . GLU A 1 632 ? 19.797 16.441 24.455 1.00 82.62 632 GLU A C 1
ATOM 5162 O O . GLU A 1 632 ? 20.054 15.635 23.562 1.00 82.62 632 GLU A O 1
ATOM 5167 N N . GLU A 1 633 ? 20.753 16.924 25.255 1.00 84.56 633 GLU A N 1
ATOM 5168 C CA . GLU A 1 633 ? 22.168 16.571 25.091 1.00 84.56 633 GLU A CA 1
ATOM 5169 C C . GLU A 1 633 ? 22.445 15.089 25.395 1.00 84.56 633 GLU A C 1
ATOM 5171 O O . GLU A 1 633 ? 23.161 14.415 24.652 1.00 84.56 633 GLU A O 1
ATOM 5176 N N . SER A 1 634 ? 21.781 14.521 26.408 1.00 81.38 634 SER A N 1
ATOM 5177 C CA . SER A 1 634 ? 21.803 13.073 26.660 1.00 81.38 634 SER A CA 1
ATOM 5178 C C . SER A 1 634 ? 21.260 12.268 25.465 1.00 81.38 634 SER A C 1
ATOM 5180 O O . SER A 1 634 ? 21.860 11.271 25.048 1.00 81.38 634 SER A O 1
ATOM 5182 N N . VAL A 1 635 ? 20.168 12.735 24.849 1.00 85.75 635 VAL A N 1
ATOM 5183 C CA . VAL A 1 635 ? 19.563 12.120 23.658 1.00 85.75 635 VAL A CA 1
ATOM 5184 C C . VAL A 1 635 ? 20.453 12.274 22.417 1.00 85.75 635 VAL A C 1
ATOM 5186 O O . VAL A 1 635 ? 20.595 11.309 21.666 1.00 85.75 635 VAL A O 1
ATOM 5189 N N . LYS A 1 636 ? 21.123 13.417 22.211 1.00 86.69 636 LYS A N 1
ATOM 5190 C CA . LYS A 1 636 ? 22.126 13.607 21.142 1.00 86.69 636 LYS A CA 1
ATOM 5191 C C . LYS A 1 636 ? 23.286 12.626 21.283 1.00 86.69 636 LYS A C 1
ATOM 5193 O O . LYS A 1 636 ? 23.624 11.946 20.313 1.00 86.69 636 LYS A O 1
ATOM 5198 N N . VAL A 1 637 ? 23.850 12.486 22.486 1.00 88.12 637 VAL A N 1
ATOM 5199 C CA . VAL A 1 637 ? 24.926 11.518 22.756 1.00 88.12 637 VAL A CA 1
ATOM 5200 C C . VAL A 1 637 ? 24.452 10.087 22.489 1.00 88.12 637 VAL A C 1
ATOM 5202 O O . VAL A 1 637 ? 25.171 9.336 21.828 1.00 88.12 637 VAL A O 1
ATOM 5205 N N . SER A 1 638 ? 23.240 9.717 22.915 1.00 85.19 638 SER A N 1
ATOM 5206 C CA . SER A 1 638 ? 22.654 8.396 22.640 1.00 85.19 638 SER A CA 1
ATOM 5207 C C . SER A 1 638 ? 22.482 8.142 21.134 1.00 85.19 638 SER A C 1
ATOM 5209 O O . SER A 1 638 ? 22.999 7.160 20.598 1.00 85.19 638 SER A O 1
ATOM 5211 N N . ASN A 1 639 ? 21.872 9.088 20.413 1.00 78.38 639 ASN A N 1
ATOM 5212 C CA . ASN A 1 639 ? 21.698 9.026 18.960 1.00 78.38 639 ASN A CA 1
ATOM 5213 C C . ASN A 1 639 ? 23.038 8.953 18.204 1.00 78.38 639 ASN A C 1
ATOM 5215 O O . ASN A 1 639 ? 23.116 8.297 17.166 1.00 78.38 639 ASN A O 1
ATOM 5219 N N . SER A 1 640 ? 24.105 9.579 18.718 1.00 83.19 640 SER A N 1
ATOM 5220 C CA . SER A 1 640 ? 25.446 9.498 18.118 1.00 83.19 640 SER A CA 1
ATOM 5221 C C . SER A 1 640 ? 26.067 8.096 18.206 1.00 83.19 640 SER A C 1
ATOM 5223 O O . SER A 1 640 ? 26.847 7.720 17.332 1.00 83.19 640 SER A O 1
ATOM 5225 N N . ARG A 1 641 ? 25.698 7.304 19.225 1.00 87.88 641 ARG A N 1
ATOM 5226 C CA . ARG A 1 641 ? 26.101 5.894 19.362 1.00 87.88 641 ARG A CA 1
ATOM 5227 C C . ARG A 1 641 ? 25.287 5.012 18.420 1.00 87.88 641 ARG A C 1
ATOM 5229 O O . ARG A 1 641 ? 25.872 4.321 17.598 1.00 87.88 641 ARG A O 1
ATOM 5236 N N . ILE A 1 642 ? 23.959 5.162 18.439 1.00 85.44 642 ILE A N 1
ATOM 5237 C CA . ILE A 1 642 ? 23.034 4.413 17.572 1.00 85.44 642 ILE A CA 1
ATOM 5238 C C . ILE A 1 642 ? 23.388 4.583 16.084 1.00 85.44 642 ILE A C 1
ATOM 5240 O O . ILE A 1 642 ? 23.338 3.613 15.336 1.00 85.44 642 ILE A O 1
ATOM 5244 N N . ARG A 1 643 ? 23.801 5.782 15.641 1.00 79.81 643 ARG A N 1
ATOM 5245 C CA . ARG A 1 643 ? 24.288 5.996 14.263 1.00 79.81 643 ARG A CA 1
ATOM 5246 C C . ARG A 1 643 ? 25.534 5.168 13.936 1.00 79.81 643 ARG A C 1
ATOM 5248 O O . ARG A 1 643 ? 25.541 4.490 12.918 1.00 79.81 643 ARG A O 1
ATOM 5255 N N . LYS A 1 644 ? 26.536 5.148 14.819 1.00 88.88 644 LYS A N 1
ATOM 5256 C CA . LYS A 1 644 ? 27.750 4.331 14.639 1.00 88.88 644 LYS A CA 1
ATOM 5257 C C . LYS A 1 644 ? 27.448 2.834 14.661 1.00 88.88 644 LYS A C 1
ATOM 5259 O O . LYS A 1 644 ? 28.054 2.078 13.911 1.00 88.88 644 LYS A O 1
ATOM 5264 N N . ASP A 1 645 ? 26.497 2.402 15.485 1.00 85.62 645 ASP A N 1
ATOM 5265 C CA . ASP A 1 645 ? 26.061 1.004 15.527 1.00 85.62 645 ASP A CA 1
ATOM 5266 C C . ASP A 1 645 ? 25.327 0.598 14.236 1.00 85.62 645 ASP A C 1
ATOM 5268 O O . ASP A 1 645 ? 25.527 -0.514 13.746 1.00 85.62 645 ASP A O 1
ATOM 5272 N N . LEU A 1 646 ? 24.557 1.510 13.626 1.00 82.69 646 LEU A N 1
ATOM 5273 C CA . LEU A 1 646 ? 23.974 1.322 12.292 1.00 82.69 646 LEU A CA 1
ATOM 5274 C C . LEU A 1 646 ? 25.053 1.277 11.196 1.00 82.69 646 LEU A C 1
ATOM 5276 O O . LEU A 1 646 ? 25.062 0.328 10.422 1.00 82.69 646 LEU A O 1
ATOM 5280 N N . GLU A 1 647 ? 26.007 2.214 11.178 1.00 85.56 647 GLU A N 1
ATOM 5281 C CA . GLU A 1 647 ? 27.155 2.232 10.244 1.00 85.56 647 GLU A CA 1
ATOM 5282 C C . GLU A 1 647 ? 28.042 0.970 10.364 1.00 85.56 647 GLU A C 1
ATOM 5284 O O . GLU A 1 647 ? 28.660 0.517 9.398 1.00 85.56 647 GLU A O 1
ATOM 5289 N N . ASN A 1 648 ? 28.125 0.374 11.556 1.00 86.69 648 ASN A N 1
ATOM 5290 C CA . ASN A 1 648 ? 28.803 -0.905 11.777 1.00 86.69 648 ASN A CA 1
ATOM 5291 C C . ASN A 1 648 ? 27.986 -2.092 11.249 1.00 86.69 648 ASN A C 1
ATOM 5293 O O . ASN A 1 648 ? 28.552 -3.006 10.647 1.00 86.69 648 ASN A O 1
ATOM 5297 N N . LEU A 1 649 ? 26.668 -2.086 11.465 1.00 85.62 649 LEU A N 1
ATOM 5298 C CA . LEU A 1 649 ? 25.776 -3.155 11.022 1.00 85.62 649 LEU A CA 1
ATOM 5299 C C . LEU A 1 649 ? 25.598 -3.160 9.496 1.00 85.62 649 LEU A C 1
ATOM 5301 O O . LEU A 1 649 ? 25.569 -4.230 8.897 1.00 85.62 649 LEU A O 1
ATOM 5305 N N . GLU A 1 650 ? 25.534 -1.985 8.868 1.00 82.75 650 GLU A N 1
ATOM 5306 C CA . GLU A 1 650 ? 25.428 -1.810 7.416 1.00 82.75 650 GLU A CA 1
ATOM 5307 C C . GLU A 1 650 ? 26.658 -2.398 6.707 1.00 82.75 650 GLU A C 1
ATOM 5309 O O . GLU A 1 650 ? 26.508 -3.305 5.891 1.00 82.75 650 GLU A O 1
ATOM 5314 N N . ARG A 1 651 ? 27.875 -2.052 7.154 1.00 86.94 651 ARG A N 1
ATOM 5315 C CA . ARG A 1 651 ? 29.129 -2.655 6.653 1.00 86.94 651 ARG A CA 1
ATOM 5316 C C . ARG A 1 651 ? 29.223 -4.169 6.862 1.00 86.94 651 ARG A C 1
ATOM 5318 O O . ARG A 1 651 ? 29.827 -4.878 6.057 1.00 86.94 651 ARG A O 1
ATOM 5325 N N . HIS A 1 652 ? 28.632 -4.698 7.934 1.00 81.88 652 HIS A N 1
ATOM 5326 C CA . HIS A 1 652 ? 28.578 -6.147 8.146 1.00 81.88 652 HIS A CA 1
ATOM 5327 C C . HIS A 1 652 ? 27.589 -6.825 7.180 1.00 81.88 652 HIS A C 1
ATOM 5329 O O . HIS A 1 652 ? 27.897 -7.874 6.616 1.00 81.88 652 HIS A O 1
ATOM 5335 N N . ILE A 1 653 ? 26.439 -6.193 6.930 1.00 84.81 653 ILE A N 1
ATOM 5336 C CA . ILE A 1 653 ? 25.422 -6.625 5.960 1.00 84.81 653 ILE A CA 1
ATOM 5337 C C . ILE A 1 653 ? 25.948 -6.565 4.513 1.00 84.81 653 ILE A C 1
ATOM 5339 O O . ILE A 1 653 ? 25.594 -7.427 3.706 1.00 84.81 653 ILE A O 1
ATOM 5343 N N . GLU A 1 654 ? 26.790 -5.588 4.177 1.00 82.50 654 GLU A N 1
ATOM 5344 C CA . GLU A 1 654 ? 27.508 -5.507 2.897 1.00 82.50 654 GLU A CA 1
ATOM 5345 C C . GLU A 1 654 ? 28.482 -6.684 2.738 1.00 82.50 654 GLU A C 1
ATOM 5347 O O . GLU A 1 654 ? 28.376 -7.443 1.775 1.00 82.50 654 GLU A O 1
ATOM 5352 N N . SER A 1 655 ? 29.355 -6.917 3.726 1.00 84.44 655 SER A N 1
ATOM 5353 C CA . SER A 1 655 ? 30.341 -8.009 3.684 1.00 84.44 655 SER A CA 1
ATOM 5354 C C . SER A 1 655 ? 29.704 -9.408 3.605 1.00 84.44 655 SER A C 1
ATOM 5356 O O . SER A 1 655 ? 30.210 -10.284 2.903 1.00 84.44 655 SER A O 1
ATOM 5358 N N . GLU A 1 656 ? 28.566 -9.638 4.269 1.00 80.12 656 GLU A N 1
ATOM 5359 C CA . GLU A 1 656 ? 27.810 -10.890 4.115 1.00 80.12 656 GLU A CA 1
ATOM 5360 C C . GLU A 1 656 ? 27.132 -11.001 2.736 1.00 80.12 656 GLU A C 1
ATOM 5362 O O . GLU A 1 656 ? 27.092 -12.089 2.156 1.00 80.12 656 GLU A O 1
ATOM 5367 N N . GLN A 1 657 ? 26.653 -9.895 2.151 1.00 77.25 657 GLN A N 1
ATOM 5368 C CA . GLN A 1 657 ? 26.115 -9.900 0.784 1.00 77.25 657 GLN A CA 1
ATOM 5369 C C . GLN A 1 657 ? 27.196 -10.191 -0.266 1.00 77.25 657 GLN A C 1
ATOM 5371 O O . GLN A 1 657 ? 26.937 -10.974 -1.182 1.00 77.25 657 GLN A O 1
ATOM 5376 N N . GLU A 1 658 ? 28.413 -9.657 -0.120 1.00 80.94 658 GLU A N 1
ATOM 5377 C CA . GLU A 1 658 ? 29.550 -9.999 -0.988 1.00 80.94 658 GLU A CA 1
ATOM 5378 C C . GLU A 1 658 ? 29.857 -11.503 -0.968 1.00 80.94 658 GLU A C 1
ATOM 5380 O O . GLU A 1 658 ? 30.035 -12.113 -2.028 1.00 80.94 658 GLU A O 1
ATOM 5385 N N . LYS A 1 659 ? 29.869 -12.129 0.221 1.00 85.56 659 LYS A N 1
ATOM 5386 C CA . LYS A 1 659 ? 30.042 -13.587 0.367 1.00 85.56 659 LYS A CA 1
ATOM 5387 C C . LYS A 1 659 ? 28.937 -14.347 -0.362 1.00 85.56 659 LYS A C 1
ATOM 5389 O O . LYS A 1 659 ? 29.236 -15.189 -1.205 1.00 85.56 659 LYS A O 1
ATOM 5394 N N . ILE A 1 660 ? 27.672 -13.992 -0.124 1.00 83.25 660 ILE A N 1
ATOM 5395 C CA . ILE A 1 660 ? 26.514 -14.624 -0.776 1.00 83.25 660 ILE A CA 1
ATOM 5396 C C . ILE A 1 660 ? 26.591 -14.493 -2.308 1.00 83.25 660 ILE A C 1
ATOM 5398 O O . ILE A 1 660 ? 26.300 -15.454 -3.020 1.00 83.25 660 ILE A O 1
ATOM 5402 N N . VAL A 1 661 ? 27.023 -13.347 -2.845 1.00 82.12 661 VAL A N 1
ATOM 5403 C CA . VAL A 1 661 ? 27.222 -13.160 -4.296 1.00 82.12 661 VAL A CA 1
ATOM 5404 C C . VAL A 1 661 ? 28.387 -14.007 -4.820 1.00 82.12 661 VAL A C 1
ATOM 5406 O O . VAL A 1 661 ? 28.262 -14.629 -5.878 1.00 82.12 661 VAL A O 1
ATOM 5409 N N . LYS A 1 662 ? 29.503 -14.079 -4.087 1.00 83.38 662 LYS A N 1
ATOM 5410 C CA . LYS A 1 662 ? 30.683 -14.885 -4.440 1.00 83.38 662 LYS A CA 1
ATOM 5411 C C . LYS A 1 662 ? 30.371 -16.382 -4.463 1.00 83.38 662 LYS A C 1
ATOM 5413 O O . LYS A 1 662 ? 30.739 -17.065 -5.420 1.00 83.38 662 LYS A O 1
ATOM 5418 N N . ASP A 1 663 ? 29.642 -16.873 -3.469 1.00 79.56 663 ASP A N 1
ATOM 5419 C CA . ASP A 1 663 ? 29.245 -18.278 -3.371 1.00 79.56 663 ASP A CA 1
ATOM 5420 C C . ASP A 1 663 ? 28.116 -18.619 -4.351 1.00 79.56 663 ASP A C 1
ATOM 5422 O O . ASP A 1 663 ? 28.141 -19.676 -4.977 1.00 79.56 663 ASP A O 1
ATOM 5426 N N . ARG A 1 664 ? 27.211 -17.678 -4.651 1.00 76.06 664 ARG A N 1
ATOM 5427 C CA . ARG A 1 664 ? 26.267 -17.837 -5.766 1.00 76.06 664 ARG A CA 1
ATOM 5428 C C . ARG A 1 664 ? 26.978 -17.915 -7.122 1.00 76.06 664 ARG A C 1
ATOM 5430 O O . ARG A 1 664 ? 26.602 -18.75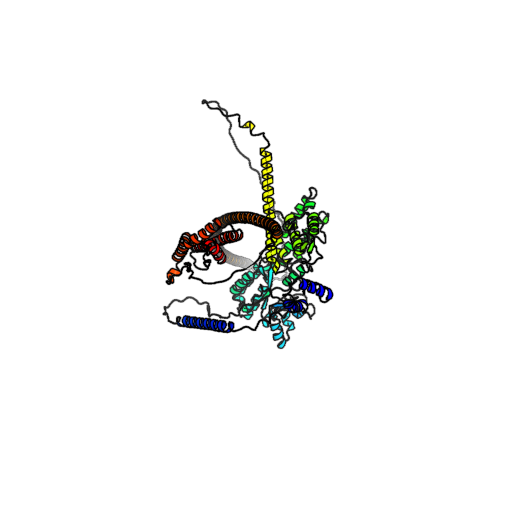2 -7.936 1.00 76.06 664 ARG A O 1
ATOM 5437 N N . ARG A 1 665 ? 28.019 -17.105 -7.373 1.00 77.88 665 ARG A N 1
ATOM 5438 C CA . ARG A 1 665 ? 28.849 -17.209 -8.596 1.00 77.88 665 ARG A CA 1
ATOM 5439 C C . ARG A 1 665 ? 29.566 -18.565 -8.679 1.00 77.88 665 ARG A C 1
ATOM 5441 O O . ARG A 1 665 ? 29.584 -19.158 -9.755 1.00 77.88 665 ARG A O 1
ATOM 5448 N N . ARG A 1 666 ? 30.094 -19.086 -7.561 1.00 74.06 666 ARG A N 1
ATOM 5449 C CA . ARG A 1 666 ? 30.663 -20.448 -7.471 1.00 74.06 666 ARG A CA 1
ATOM 5450 C C . ARG A 1 666 ? 29.627 -21.517 -7.826 1.00 74.06 666 ARG A C 1
ATOM 5452 O O . ARG A 1 666 ? 29.875 -22.308 -8.730 1.00 74.06 666 ARG A O 1
ATOM 5459 N N . ASN A 1 667 ? 28.449 -21.484 -7.204 1.00 71.62 667 ASN A N 1
ATOM 5460 C CA . ASN A 1 667 ? 27.391 -22.467 -7.452 1.00 71.62 667 ASN A CA 1
ATOM 5461 C C . ASN A 1 667 ? 26.879 -22.424 -8.901 1.00 71.62 667 ASN A C 1
ATOM 5463 O O . ASN A 1 667 ? 26.649 -23.477 -9.487 1.00 71.62 667 ASN A O 1
ATOM 5467 N N . THR A 1 668 ? 26.776 -21.245 -9.526 1.00 73.75 668 THR A N 1
ATOM 5468 C CA . THR A 1 668 ? 26.433 -21.149 -10.957 1.00 73.75 668 THR A CA 1
ATOM 5469 C C . THR A 1 668 ? 27.489 -21.824 -11.844 1.00 73.75 668 THR A C 1
ATOM 5471 O O . THR A 1 668 ? 27.122 -22.536 -12.779 1.00 73.75 668 THR A O 1
ATOM 5474 N N . MET A 1 669 ? 28.787 -21.664 -11.549 1.00 75.94 669 MET A N 1
ATOM 5475 C CA . MET A 1 669 ? 29.852 -22.362 -12.288 1.00 75.94 669 MET A CA 1
ATOM 5476 C C . MET A 1 669 ? 29.805 -23.879 -12.066 1.00 75.94 669 MET A C 1
ATOM 5478 O O . MET A 1 669 ? 29.935 -24.628 -13.029 1.00 75.94 669 MET A O 1
ATOM 5482 N N . LEU A 1 670 ? 29.547 -24.337 -10.835 1.00 73.38 670 LEU A N 1
ATOM 5483 C CA . LEU A 1 670 ? 29.378 -25.763 -10.529 1.00 73.38 670 LEU A CA 1
ATOM 5484 C C . LEU A 1 670 ? 28.194 -26.377 -11.291 1.00 73.38 670 LEU A C 1
ATOM 5486 O O . LEU A 1 670 ? 28.373 -27.402 -11.938 1.00 73.38 670 LEU A O 1
ATOM 5490 N N . VAL A 1 671 ? 27.027 -25.722 -11.316 1.00 73.69 671 VAL A N 1
ATOM 5491 C CA . VAL A 1 671 ? 25.860 -26.173 -12.104 1.00 73.69 671 VAL A CA 1
ATOM 5492 C C . VAL A 1 671 ? 26.153 -26.166 -13.609 1.00 73.69 671 VAL A C 1
ATOM 5494 O O . VAL A 1 671 ? 25.750 -27.081 -14.321 1.00 73.69 671 VAL A O 1
ATOM 5497 N N . THR A 1 672 ? 26.894 -25.172 -14.108 1.00 71.12 672 THR A N 1
ATOM 5498 C CA . THR A 1 672 ? 27.284 -25.114 -15.529 1.00 71.12 672 THR A CA 1
ATOM 5499 C C . THR A 1 672 ? 28.210 -26.274 -15.900 1.00 71.12 672 THR A C 1
ATOM 5501 O O . THR A 1 672 ? 28.010 -26.923 -16.925 1.00 71.12 672 THR A O 1
ATOM 5504 N N . ASN A 1 673 ? 29.184 -26.576 -15.039 1.00 73.62 673 ASN A N 1
ATOM 5505 C CA . ASN A 1 673 ? 30.085 -27.709 -15.215 1.00 73.62 673 ASN A CA 1
ATOM 5506 C C . ASN A 1 673 ? 29.340 -29.047 -15.093 1.00 73.62 673 ASN A C 1
ATOM 5508 O O . ASN A 1 673 ? 29.572 -29.930 -15.909 1.00 73.62 673 ASN A O 1
ATOM 5512 N N . PHE A 1 674 ? 28.419 -29.187 -14.134 1.00 69.06 674 PHE A N 1
ATOM 5513 C CA . PHE A 1 674 ? 27.594 -30.386 -13.963 1.00 69.06 674 PHE A CA 1
ATOM 5514 C C . PHE A 1 674 ? 26.765 -30.683 -15.219 1.00 69.06 674 PHE A C 1
ATOM 5516 O O . PHE A 1 674 ? 26.837 -31.791 -15.745 1.00 69.06 674 PHE A O 1
ATOM 5523 N N . ASN A 1 675 ? 26.058 -29.681 -15.753 1.00 67.94 675 ASN A N 1
ATOM 5524 C CA . ASN A 1 675 ? 25.262 -29.832 -16.973 1.00 67.94 675 ASN A CA 1
ATOM 5525 C C . ASN A 1 675 ? 26.137 -30.249 -18.168 1.00 67.94 675 ASN A C 1
ATOM 5527 O O . ASN A 1 675 ? 25.789 -31.184 -18.883 1.00 67.94 675 ASN A O 1
ATOM 5531 N N . LYS A 1 676 ? 27.308 -29.619 -18.345 1.00 72.69 676 LYS A N 1
ATOM 5532 C CA . LYS A 1 676 ? 28.264 -29.993 -19.401 1.00 72.69 676 LYS A CA 1
ATOM 5533 C C . LYS A 1 676 ? 28.794 -31.422 -19.228 1.00 72.69 676 LYS A C 1
ATOM 5535 O O . LYS A 1 676 ? 28.927 -32.145 -20.210 1.00 72.69 676 LYS A O 1
ATOM 5540 N N . THR A 1 677 ? 29.061 -31.855 -17.997 1.00 70.44 677 THR A N 1
ATOM 5541 C CA . THR A 1 677 ? 29.462 -33.240 -17.707 1.00 70.44 677 THR A CA 1
ATOM 5542 C C . THR A 1 677 ? 28.326 -34.225 -17.992 1.00 70.44 677 THR A C 1
ATOM 5544 O O . THR A 1 677 ? 28.598 -35.299 -18.520 1.00 70.44 677 THR A O 1
ATOM 5547 N N . GLN A 1 678 ? 27.060 -33.875 -17.728 1.00 64.38 678 GLN A N 1
ATOM 5548 C CA . GLN A 1 678 ? 25.920 -34.705 -18.137 1.00 64.38 678 GLN A CA 1
ATOM 5549 C C . GLN A 1 678 ? 25.790 -34.802 -19.664 1.00 64.38 678 GLN A C 1
ATOM 5551 O O . GLN A 1 678 ? 25.592 -35.901 -20.173 1.00 64.38 678 GLN A O 1
ATOM 5556 N N . GLU A 1 679 ? 25.970 -33.705 -20.406 1.00 66.94 679 GLU A N 1
ATOM 5557 C CA . GLU A 1 679 ? 26.004 -33.736 -21.878 1.00 66.94 679 GLU A CA 1
ATOM 5558 C C . GLU A 1 679 ? 27.136 -34.646 -22.399 1.00 66.94 679 GLU A C 1
ATOM 5560 O O . GLU A 1 679 ? 26.902 -35.501 -23.254 1.00 66.94 679 GLU A O 1
ATOM 5565 N N . GLU A 1 680 ? 28.346 -34.543 -21.836 1.00 71.19 680 GLU A N 1
ATOM 5566 C CA . GLU A 1 680 ? 29.476 -35.419 -22.185 1.00 71.19 680 GLU A CA 1
ATOM 5567 C C . GLU A 1 680 ? 29.263 -36.894 -21.790 1.00 71.19 680 GLU A C 1
ATOM 5569 O O . GLU A 1 680 ? 29.786 -37.784 -22.466 1.00 71.19 680 GLU A O 1
ATOM 5574 N N . LEU A 1 681 ? 28.512 -37.175 -20.720 1.00 68.06 681 LEU A N 1
ATOM 5575 C CA . LEU A 1 681 ? 28.156 -38.536 -20.308 1.00 68.06 681 LEU A CA 1
ATOM 5576 C C . LEU A 1 681 ? 27.105 -39.153 -21.236 1.00 68.06 681 LEU A C 1
ATOM 5578 O O . LEU A 1 681 ? 27.323 -40.266 -21.705 1.00 68.06 681 LEU A O 1
ATOM 5582 N N . VAL A 1 682 ? 26.033 -38.425 -21.570 1.00 72.50 682 VAL A N 1
ATOM 5583 C CA . VAL A 1 682 ? 24.977 -38.890 -22.491 1.00 72.50 682 VAL A CA 1
ATOM 5584 C C . VAL A 1 682 ? 25.548 -39.207 -23.878 1.00 72.50 682 VAL A C 1
ATOM 5586 O O . VAL A 1 682 ? 25.176 -40.212 -24.485 1.00 72.50 682 VAL A O 1
ATOM 5589 N N . ILE A 1 683 ? 26.516 -38.417 -24.360 1.00 70.94 683 ILE A N 1
ATOM 5590 C CA . ILE A 1 683 ? 27.247 -38.725 -25.600 1.00 70.94 683 ILE A CA 1
ATOM 5591 C C . ILE A 1 683 ? 27.991 -40.066 -25.460 1.00 70.94 683 ILE A C 1
ATOM 5593 O O . ILE A 1 683 ? 27.728 -40.988 -26.234 1.00 70.94 683 ILE A O 1
ATOM 5597 N N . LYS A 1 684 ? 28.825 -40.226 -24.421 1.00 68.88 684 LYS A N 1
ATOM 5598 C CA . LYS A 1 684 ? 29.599 -41.459 -24.144 1.00 68.88 684 LYS A CA 1
ATOM 5599 C C . LYS A 1 684 ? 28.746 -42.684 -23.795 1.00 68.88 684 LYS A C 1
ATOM 5601 O O . LYS A 1 684 ? 29.262 -43.800 -23.746 1.00 68.88 684 LYS A O 1
ATOM 5606 N N . GLU A 1 685 ? 27.477 -42.497 -23.460 1.00 59.31 685 GLU A N 1
ATOM 5607 C CA . GLU A 1 685 ? 26.508 -43.568 -23.224 1.00 59.31 685 GLU A CA 1
ATOM 5608 C C . GLU A 1 685 ? 25.874 -44.009 -24.551 1.00 59.31 685 GLU A C 1
ATOM 5610 O O . GLU A 1 685 ? 25.894 -45.197 -24.864 1.00 59.31 685 GLU A O 1
ATOM 5615 N N . SER A 1 686 ? 25.502 -43.065 -25.426 1.00 59.94 686 SER A N 1
ATOM 5616 C CA . SER A 1 686 ? 25.066 -43.372 -26.800 1.00 59.94 686 SER A CA 1
ATOM 5617 C C . SER A 1 686 ? 26.155 -44.061 -27.652 1.00 59.94 686 SER A C 1
ATOM 5619 O O . SER A 1 686 ? 25.866 -44.939 -28.472 1.00 59.94 686 SER A O 1
ATOM 5621 N N . GLU A 1 687 ? 27.429 -43.742 -27.400 1.00 62.47 687 GLU A N 1
ATOM 5622 C CA . GLU A 1 687 ? 28.594 -44.426 -27.983 1.00 62.47 687 GLU A CA 1
ATOM 5623 C C . GLU A 1 687 ? 28.816 -45.844 -27.417 1.00 62.47 687 GLU A C 1
ATOM 5625 O O . GLU A 1 687 ? 29.439 -46.673 -28.078 1.00 62.47 687 GLU A O 1
ATOM 5630 N N . ARG A 1 688 ? 28.303 -46.158 -26.217 1.00 56.59 688 ARG A N 1
ATOM 5631 C CA . ARG A 1 688 ? 28.395 -47.501 -25.609 1.00 56.59 688 ARG A CA 1
ATOM 5632 C C . ARG A 1 688 ? 27.213 -48.395 -25.981 1.00 56.59 688 ARG A C 1
ATOM 5634 O O . ARG A 1 688 ? 27.428 -49.566 -26.295 1.00 56.59 688 ARG A O 1
ATOM 5641 N N . ASP A 1 689 ? 26.000 -47.852 -26.040 1.00 52.34 689 ASP A N 1
ATOM 5642 C CA . ASP A 1 689 ? 24.795 -48.601 -26.427 1.00 52.34 689 ASP A CA 1
ATOM 5643 C C . ASP A 1 689 ? 24.846 -49.112 -27.875 1.00 52.34 689 ASP A C 1
ATOM 5645 O O . ASP A 1 689 ? 24.318 -50.182 -28.185 1.00 52.34 689 ASP A O 1
ATOM 5649 N N . THR A 1 690 ? 25.566 -48.417 -28.760 1.00 51.62 690 THR A N 1
ATOM 5650 C CA . THR A 1 690 ? 25.838 -48.900 -30.126 1.00 51.62 690 THR A CA 1
ATOM 5651 C C . THR A 1 690 ? 26.810 -50.091 -30.187 1.00 51.62 690 THR A C 1
ATOM 5653 O O . THR A 1 690 ? 26.943 -50.702 -31.248 1.00 51.62 690 THR A O 1
ATOM 5656 N N . GLY A 1 691 ? 27.447 -50.475 -29.071 1.00 53.97 691 GLY A N 1
ATOM 5657 C CA . GLY A 1 691 ? 28.411 -51.581 -28.991 1.00 53.97 691 GLY A CA 1
ATOM 5658 C C . GLY A 1 691 ? 27.993 -52.808 -28.163 1.00 53.97 691 GLY A C 1
ATOM 5659 O O . GLY A 1 691 ? 28.696 -53.817 -28.209 1.00 53.97 691 GLY A O 1
ATOM 5660 N N . ALA A 1 692 ? 26.888 -52.766 -27.404 1.00 45.12 692 ALA A N 1
ATOM 5661 C CA . ALA A 1 692 ? 26.682 -53.656 -26.247 1.00 45.12 692 ALA A CA 1
ATOM 5662 C C . ALA A 1 692 ? 25.456 -54.608 -26.298 1.00 45.12 692 ALA A C 1
ATOM 5664 O O . ALA A 1 692 ? 24.746 -54.779 -25.305 1.00 45.12 692 ALA A O 1
ATOM 5665 N N . GLN A 1 693 ? 25.213 -55.317 -27.408 1.00 39.25 693 GLN A N 1
ATOM 5666 C CA . GLN A 1 693 ? 24.250 -56.438 -27.402 1.00 39.25 693 GLN A CA 1
ATOM 5667 C C . GLN A 1 693 ? 24.850 -57.719 -26.784 1.00 39.25 693 GLN A C 1
ATOM 5669 O O . GLN A 1 693 ? 25.435 -58.539 -27.493 1.00 39.25 693 GLN A O 1
ATOM 5674 N N . GLY A 1 694 ? 24.657 -57.958 -25.477 1.00 36.38 694 GLY A N 1
ATOM 5675 C CA . GLY A 1 694 ? 25.067 -59.240 -24.883 1.00 36.38 694 GLY A CA 1
ATOM 5676 C C . GLY A 1 694 ? 24.737 -59.504 -23.406 1.00 36.38 694 GLY A C 1
ATOM 5677 O O . GLY A 1 694 ? 25.391 -58.972 -22.524 1.00 36.38 694 GLY A O 1
ATOM 5678 N N . ARG A 1 695 ? 23.850 -60.489 -23.175 1.00 36.38 695 ARG A N 1
ATOM 5679 C CA . ARG A 1 695 ? 23.683 -61.311 -21.945 1.00 36.38 695 ARG A CA 1
ATOM 5680 C C . ARG A 1 695 ? 23.197 -60.631 -20.644 1.00 36.38 695 ARG A C 1
ATOM 5682 O O . ARG A 1 695 ? 23.949 -59.998 -19.919 1.00 36.38 695 ARG A O 1
ATOM 5689 N N . ARG A 1 696 ? 21.970 -60.992 -20.241 1.00 34.16 696 ARG A N 1
ATOM 5690 C CA . ARG A 1 696 ? 21.566 -61.149 -18.824 1.00 34.16 696 ARG A CA 1
ATOM 5691 C C . ARG A 1 696 ? 21.849 -62.585 -18.356 1.00 34.16 696 ARG A C 1
ATOM 5693 O O . ARG A 1 696 ? 21.800 -63.476 -19.199 1.00 34.16 696 ARG A O 1
ATOM 5700 N N . GLN A 1 697 ? 21.993 -62.805 -17.044 1.00 32.81 697 GLN A N 1
ATOM 5701 C CA . GLN A 1 697 ? 21.382 -63.889 -16.227 1.00 32.81 697 GLN A CA 1
ATOM 5702 C C . GLN A 1 697 ? 21.595 -63.557 -14.715 1.00 32.81 697 GLN A C 1
ATOM 5704 O O . GLN A 1 697 ? 22.472 -62.741 -14.431 1.00 32.81 697 GLN A O 1
ATOM 5709 N N . PRO A 1 698 ? 20.787 -64.075 -13.758 1.00 39.41 698 PRO A N 1
ATOM 5710 C CA . PRO A 1 698 ? 20.664 -63.514 -12.396 1.00 39.41 698 PRO A CA 1
ATOM 5711 C C . PRO A 1 698 ? 21.088 -64.453 -11.239 1.00 39.41 698 PRO A C 1
ATOM 5713 O O . PRO A 1 698 ? 21.157 -65.666 -11.419 1.00 39.41 698 PRO A O 1
ATOM 5716 N N . HIS A 1 699 ? 21.256 -63.910 -10.020 1.00 29.25 699 HIS A N 1
ATOM 5717 C CA . HIS A 1 699 ? 21.439 -64.679 -8.771 1.00 29.25 699 HIS A CA 1
ATOM 5718 C C . HIS A 1 699 ? 20.746 -64.046 -7.539 1.00 29.25 699 HIS A C 1
ATOM 5720 O O . HIS A 1 699 ? 20.427 -62.861 -7.544 1.00 29.25 699 HIS A O 1
ATOM 5726 N N . THR A 1 700 ? 20.485 -64.877 -6.515 1.00 26.09 700 THR A N 1
ATOM 5727 C CA . THR A 1 700 ? 19.672 -64.637 -5.291 1.00 26.09 700 THR A CA 1
ATOM 5728 C C . THR A 1 700 ? 19.912 -65.777 -4.275 1.00 26.09 700 THR A C 1
ATOM 5730 O O . THR A 1 700 ? 20.241 -66.876 -4.719 1.00 26.09 700 THR A O 1
ATOM 5733 N N . VAL A 1 701 ? 19.677 -65.686 -2.953 1.00 30.38 701 VAL A N 1
ATOM 5734 C CA . VAL A 1 701 ? 19.238 -64.554 -2.089 1.00 30.38 701 VAL A CA 1
ATOM 5735 C C . VAL A 1 701 ? 20.460 -64.111 -1.224 1.00 30.38 701 VAL A C 1
ATOM 5737 O O . VAL A 1 701 ? 21.407 -63.741 -1.916 1.00 30.38 701 VAL A O 1
ATOM 5740 N N . PRO A 1 702 ? 20.614 -64.173 0.139 1.00 32.69 702 PRO A N 1
ATOM 5741 C CA . PRO A 1 702 ? 19.741 -64.408 1.318 1.00 32.69 702 PRO A CA 1
ATOM 5742 C C . PRO A 1 702 ? 19.506 -63.112 2.152 1.00 32.69 702 PRO A C 1
ATOM 5744 O O . PRO A 1 702 ? 19.561 -62.016 1.604 1.00 32.69 702 PRO A O 1
ATOM 5747 N N . SER A 1 703 ? 19.227 -63.216 3.463 1.00 37.44 703 SER A N 1
ATOM 5748 C CA . SER A 1 703 ? 19.260 -62.093 4.423 1.00 37.44 703 SER A CA 1
ATOM 5749 C C . SER A 1 703 ? 19.664 -62.562 5.825 1.00 37.44 703 SER A C 1
ATOM 5751 O O . SER A 1 703 ? 19.102 -63.547 6.297 1.00 37.44 703 SER A O 1
ATOM 5753 N N . GLU A 1 704 ? 20.516 -61.816 6.526 1.00 26.03 704 GLU A N 1
ATOM 5754 C CA . GLU A 1 704 ? 20.692 -61.887 7.987 1.00 26.03 704 GLU A CA 1
ATOM 5755 C C . GLU A 1 704 ? 21.287 -60.555 8.483 1.00 26.03 704 GLU A C 1
ATOM 5757 O O . GLU A 1 704 ? 21.866 -59.822 7.683 1.00 26.03 704 GLU A O 1
ATOM 5762 N N . GLY A 1 705 ? 21.104 -60.191 9.760 1.00 35.75 705 GLY A N 1
ATOM 5763 C CA . GLY A 1 705 ? 21.485 -58.855 10.236 1.00 35.75 705 GLY A CA 1
ATOM 5764 C C . GLY A 1 705 ? 21.702 -58.722 11.751 1.00 35.75 705 GLY A C 1
ATOM 5765 O O . GLY A 1 705 ? 20.818 -59.076 12.534 1.00 35.75 705 GLY A O 1
ATOM 5766 N N . PRO A 1 706 ? 22.848 -58.156 12.164 1.00 35.31 706 PRO A N 1
ATOM 5767 C CA . PRO A 1 706 ? 23.084 -57.472 13.441 1.00 35.31 706 PRO A CA 1
ATOM 5768 C C . PRO A 1 706 ? 23.337 -55.956 13.206 1.00 35.31 706 PRO A C 1
ATOM 5770 O O . PRO A 1 706 ? 23.479 -55.529 12.070 1.00 35.31 706 PRO A O 1
ATOM 5773 N N . SER A 1 707 ? 23.449 -55.060 14.194 1.00 28.39 707 SER A N 1
ATOM 5774 C CA . SER A 1 707 ? 23.041 -55.063 15.607 1.00 28.39 707 SER A CA 1
ATOM 5775 C C . SER A 1 707 ? 23.056 -53.611 16.118 1.00 28.39 707 SER A C 1
ATOM 5777 O O . SER A 1 707 ? 23.985 -52.877 15.818 1.00 28.39 707 SER A O 1
ATOM 5779 N N . THR A 1 708 ? 22.084 -53.243 16.960 1.00 34.84 708 THR A N 1
ATOM 5780 C CA . THR A 1 708 ? 22.200 -52.218 18.024 1.00 34.84 708 THR A CA 1
ATOM 5781 C C . THR A 1 708 ? 23.056 -50.974 17.717 1.00 34.84 708 THR A C 1
ATOM 5783 O O . THR A 1 708 ? 24.162 -50.835 18.238 1.00 34.84 708 THR A O 1
ATOM 5786 N N . TYR A 1 709 ? 22.507 -50.012 16.969 1.00 29.88 709 TYR A N 1
ATOM 5787 C CA . TYR A 1 709 ? 23.070 -48.658 16.961 1.00 29.88 709 TYR A CA 1
ATOM 5788 C C . TYR A 1 709 ? 23.015 -48.056 18.370 1.00 29.88 709 TYR A C 1
ATOM 5790 O O . TYR A 1 709 ? 21.966 -48.061 19.024 1.00 29.88 709 TYR A O 1
ATOM 5798 N N . HIS A 1 710 ? 24.157 -47.546 18.831 1.00 29.50 710 HIS A N 1
ATOM 5799 C CA . HIS A 1 710 ? 24.235 -46.719 20.029 1.00 29.50 710 HIS A CA 1
ATOM 5800 C C . HIS A 1 710 ? 23.466 -45.405 19.820 1.00 29.50 710 HIS A C 1
ATOM 5802 O O . HIS A 1 710 ? 23.198 -44.992 18.693 1.00 29.50 710 HIS A O 1
ATOM 5808 N N . VAL A 1 711 ? 23.082 -44.755 20.920 1.00 27.55 711 VAL A N 1
ATOM 5809 C CA . VAL A 1 711 ? 22.470 -43.422 20.888 1.00 27.55 711 VAL A CA 1
ATOM 5810 C C . VAL A 1 711 ? 23.556 -42.409 21.261 1.00 27.55 711 VAL A C 1
ATOM 5812 O O . VAL A 1 711 ? 23.989 -42.453 22.416 1.00 27.55 711 VAL A O 1
ATOM 5815 N N . PRO A 1 712 ? 23.976 -41.516 20.340 1.00 33.41 712 PRO A N 1
ATOM 5816 C CA . PRO A 1 712 ? 24.890 -40.416 20.644 1.00 33.41 712 PRO A CA 1
ATOM 5817 C C . PRO A 1 712 ? 24.392 -39.579 21.825 1.00 33.41 712 PRO A C 1
ATOM 5819 O O . PRO A 1 712 ? 23.178 -39.438 22.035 1.00 33.41 712 PRO A O 1
ATOM 5822 N N . PHE A 1 713 ? 25.307 -39.013 22.613 1.00 35.56 713 PHE A N 1
ATOM 5823 C CA . PHE A 1 713 ? 24.949 -38.265 23.821 1.00 35.56 713 PHE A CA 1
ATOM 5824 C C . PHE A 1 713 ? 24.373 -36.882 23.474 1.00 35.56 713 PHE A C 1
ATOM 5826 O O . PHE A 1 713 ? 25.058 -35.869 23.543 1.00 35.56 713 PHE A O 1
ATOM 5833 N N . VAL A 1 714 ? 23.088 -36.826 23.108 1.00 39.84 714 VAL A N 1
ATOM 5834 C CA . VAL A 1 714 ? 22.393 -35.568 22.784 1.00 39.84 714 VAL A CA 1
ATOM 5835 C C . VAL A 1 714 ? 22.400 -34.632 24.004 1.00 39.84 714 VAL A C 1
ATOM 5837 O O . VAL A 1 714 ? 21.723 -34.942 24.993 1.00 39.84 714 VAL A O 1
ATOM 5840 N N . PRO A 1 715 ? 23.063 -33.458 23.949 1.00 43.16 715 PRO A N 1
ATOM 5841 C CA . PRO A 1 715 ? 23.075 -32.526 25.068 1.00 43.16 715 PRO A CA 1
ATOM 5842 C C . PRO A 1 715 ? 21.677 -31.935 25.276 1.00 43.16 715 PRO A C 1
ATOM 5844 O O . PRO A 1 715 ? 21.178 -31.139 24.477 1.00 43.16 715 PRO A O 1
ATOM 5847 N N . SER A 1 716 ? 21.010 -32.336 26.357 1.00 52.34 716 SER A N 1
ATOM 5848 C CA . SER A 1 716 ? 19.739 -31.734 26.756 1.00 52.34 716 SER A CA 1
ATOM 5849 C C . SER A 1 716 ? 19.926 -30.259 27.125 1.00 52.34 716 SER A C 1
ATOM 5851 O O . SER A 1 716 ? 20.991 -29.856 27.589 1.00 52.34 716 SER A O 1
ATOM 5853 N N . LEU A 1 717 ? 18.864 -29.458 26.974 1.00 56.44 717 LEU A N 1
ATOM 5854 C CA . LEU A 1 717 ? 18.822 -28.081 27.488 1.00 56.44 717 LEU A CA 1
ATOM 5855 C C . LEU A 1 717 ? 19.269 -28.020 28.966 1.00 56.44 717 LEU A C 1
ATOM 5857 O O . LEU A 1 717 ? 19.030 -28.993 29.682 1.00 56.44 717 LEU A O 1
ATOM 5861 N N . PRO A 1 718 ? 19.819 -26.888 29.453 1.00 57.22 718 PRO A N 1
ATOM 5862 C CA . PRO A 1 718 ? 20.218 -26.721 30.853 1.00 57.22 718 PRO A CA 1
ATOM 5863 C C . PRO A 1 718 ? 19.072 -26.969 31.853 1.00 57.22 718 PRO A C 1
ATOM 5865 O O . PRO A 1 718 ? 18.312 -26.064 32.199 1.00 57.22 718 PRO A O 1
ATOM 5868 N N . THR A 1 719 ? 18.945 -28.210 32.327 1.00 58.09 719 THR A N 1
ATOM 5869 C CA . THR A 1 719 ? 17.929 -28.640 33.292 1.00 58.09 719 THR A CA 1
ATOM 5870 C C . THR A 1 719 ? 18.586 -29.119 34.574 1.00 58.09 719 THR A C 1
ATOM 5872 O O . THR A 1 719 ? 19.274 -30.137 34.588 1.00 58.09 719 THR A O 1
ATOM 5875 N N . THR A 1 720 ? 18.314 -28.404 35.658 1.00 62.00 720 THR A N 1
ATOM 5876 C CA . THR A 1 720 ? 18.565 -28.838 37.033 1.00 62.00 720 THR A CA 1
ATOM 5877 C C . THR A 1 720 ? 17.221 -29.059 37.727 1.00 62.00 720 THR A C 1
ATOM 5879 O O . THR A 1 720 ? 16.247 -28.365 37.424 1.00 62.00 720 THR A O 1
ATOM 5882 N N . ASP A 1 721 ? 17.162 -30.014 38.656 1.00 60.19 721 ASP A N 1
ATOM 5883 C CA . ASP A 1 721 ? 15.984 -30.234 39.506 1.00 60.19 721 ASP A CA 1
ATOM 5884 C C . ASP A 1 721 ? 15.810 -29.131 40.573 1.00 60.19 721 ASP A C 1
ATOM 5886 O O . ASP A 1 721 ? 14.761 -29.058 41.215 1.00 60.19 721 ASP A O 1
ATOM 5890 N N . ASP A 1 722 ? 16.809 -28.254 40.748 1.00 67.19 722 ASP A N 1
ATOM 5891 C CA . ASP A 1 722 ? 16.763 -27.078 41.623 1.00 67.19 722 ASP A CA 1
ATOM 5892 C C . ASP A 1 722 ? 16.088 -25.874 40.916 1.00 67.19 722 ASP A C 1
ATOM 5894 O O . ASP A 1 722 ? 16.662 -25.294 39.984 1.00 67.19 722 ASP A O 1
ATOM 5898 N N . PRO A 1 723 ? 14.884 -25.438 41.347 1.00 64.75 723 PRO A N 1
ATOM 5899 C CA . PRO A 1 723 ? 14.163 -24.359 40.676 1.00 64.75 723 PRO A CA 1
ATOM 5900 C C . PRO A 1 723 ? 14.789 -22.968 40.848 1.00 64.75 723 PRO A C 1
ATOM 5902 O O . PRO A 1 723 ? 14.419 -22.061 40.101 1.00 64.75 723 PRO A O 1
ATOM 5905 N N . GLU A 1 724 ? 15.684 -22.764 41.819 1.00 65.62 724 GLU A N 1
ATOM 5906 C CA . GLU A 1 724 ? 16.354 -21.480 42.054 1.00 65.62 724 GLU A CA 1
ATOM 5907 C C . GLU A 1 724 ? 17.604 -21.349 41.172 1.00 65.62 724 GLU A C 1
ATOM 5909 O O . GLU A 1 724 ? 17.801 -20.303 40.548 1.00 65.62 724 GLU A O 1
ATOM 5914 N N . LEU A 1 725 ? 18.388 -22.424 41.001 1.00 69.25 725 LEU A N 1
ATOM 5915 C CA . LEU A 1 725 ? 19.479 -22.446 40.013 1.00 69.25 725 LEU A CA 1
ATOM 5916 C C . LEU A 1 725 ? 18.954 -22.324 38.575 1.00 69.25 725 LEU A C 1
ATOM 5918 O O . LEU A 1 725 ? 19.526 -21.571 37.787 1.00 69.25 725 LEU A O 1
ATOM 5922 N N . ALA A 1 726 ? 17.837 -22.982 38.243 1.00 64.44 726 ALA A N 1
ATOM 5923 C CA . ALA A 1 726 ? 17.213 -22.888 36.918 1.00 64.44 726 ALA A CA 1
ATOM 5924 C C . ALA A 1 726 ? 16.741 -21.462 36.547 1.00 64.44 726 ALA A C 1
ATOM 5926 O O . ALA A 1 726 ? 16.540 -21.164 35.371 1.00 64.44 726 ALA A O 1
ATOM 5927 N N . GLN A 1 727 ? 16.569 -20.576 37.535 1.00 70.94 727 GLN A N 1
ATOM 5928 C CA . GLN A 1 727 ? 16.207 -19.166 37.345 1.00 70.94 727 GLN A CA 1
ATOM 5929 C C . GLN A 1 727 ? 17.406 -18.207 37.463 1.00 70.94 727 GLN A C 1
ATOM 5931 O O . GLN A 1 727 ? 17.236 -17.003 37.284 1.00 70.94 727 GLN A O 1
ATOM 5936 N N . ASN A 1 728 ? 18.614 -18.704 37.752 1.00 81.56 728 ASN A N 1
ATOM 5937 C CA . ASN A 1 728 ? 19.813 -17.888 37.933 1.00 81.56 728 ASN A CA 1
ATOM 5938 C C . ASN A 1 728 ? 20.521 -17.641 36.583 1.00 81.56 728 ASN A C 1
ATOM 5940 O O . ASN A 1 728 ? 21.141 -18.568 36.049 1.00 81.56 728 ASN A O 1
ATOM 5944 N N . PRO A 1 729 ? 20.536 -16.401 36.042 1.00 82.00 729 PRO A N 1
ATOM 5945 C CA . PRO A 1 729 ? 21.089 -16.144 34.712 1.00 82.00 729 PRO A CA 1
ATOM 5946 C C . PRO A 1 729 ? 22.583 -16.451 34.596 1.00 82.00 729 PRO A C 1
ATOM 5948 O O . PRO A 1 729 ? 23.043 -16.819 33.521 1.00 82.00 729 PRO A O 1
ATOM 5951 N N . LYS A 1 730 ? 23.343 -16.356 35.698 1.00 84.56 730 LYS A N 1
ATOM 5952 C CA . LYS A 1 730 ? 24.775 -16.694 35.704 1.00 84.56 730 LYS A CA 1
ATOM 5953 C C . LYS A 1 730 ? 25.011 -18.196 35.579 1.00 84.56 730 LYS A C 1
ATOM 5955 O O . LYS A 1 730 ? 25.932 -18.595 34.880 1.00 84.56 730 LYS A O 1
ATOM 5960 N N . TRP A 1 731 ? 24.188 -19.015 36.237 1.00 85.81 731 TRP A N 1
ATOM 5961 C CA . TRP A 1 731 ? 24.310 -20.470 36.146 1.00 85.81 731 TRP A CA 1
ATOM 5962 C C . TRP A 1 731 ? 23.900 -20.959 34.754 1.00 85.81 731 TRP A C 1
ATOM 5964 O O . TRP A 1 731 ? 24.658 -21.680 34.114 1.00 85.81 731 TRP A O 1
ATOM 5974 N N . VAL A 1 732 ? 22.759 -20.487 34.238 1.00 82.19 732 VAL A N 1
ATOM 5975 C CA . VAL A 1 732 ? 22.288 -20.861 32.894 1.00 82.19 732 VAL A CA 1
ATOM 5976 C C . VAL A 1 732 ? 23.273 -20.408 31.806 1.00 82.19 732 VAL A C 1
ATOM 5978 O O . VAL A 1 732 ? 23.550 -21.181 30.892 1.00 82.19 732 VAL A O 1
ATOM 5981 N N . LEU A 1 733 ? 23.863 -19.210 31.920 1.00 86.56 733 LEU A N 1
ATOM 5982 C CA . LEU A 1 733 ? 24.933 -18.750 31.024 1.00 86.56 733 LEU A CA 1
ATOM 5983 C C . LEU A 1 733 ? 26.133 -19.707 31.007 1.00 86.56 733 LEU A C 1
ATOM 5985 O O . LEU A 1 733 ? 26.635 -20.036 29.933 1.00 86.56 733 LEU A O 1
ATOM 5989 N N . GLU A 1 734 ? 26.579 -20.161 32.178 1.00 85.94 734 GLU A N 1
ATOM 5990 C CA . GLU A 1 734 ? 27.719 -21.072 32.287 1.00 85.94 734 GLU A CA 1
ATOM 5991 C C . GLU A 1 734 ? 27.409 -22.443 31.670 1.00 85.94 734 GLU A C 1
ATOM 5993 O O . GLU A 1 734 ? 28.261 -23.024 31.007 1.00 85.94 734 GLU A O 1
ATOM 5998 N N . GLN A 1 735 ? 26.169 -22.932 31.787 1.00 83.25 735 GLN A N 1
ATOM 5999 C CA . GLN A 1 735 ? 25.741 -24.160 31.107 1.00 83.25 735 GLN A CA 1
ATOM 6000 C C . GLN A 1 735 ? 25.741 -24.018 29.578 1.00 83.25 735 GLN A C 1
ATOM 6002 O O . GLN A 1 735 ? 26.241 -24.907 28.895 1.00 83.25 735 GLN A O 1
ATOM 6007 N N . TRP A 1 736 ? 25.271 -22.896 29.016 1.00 85.56 736 TRP A N 1
ATOM 6008 C CA . TRP A 1 736 ? 25.379 -22.664 27.566 1.00 85.56 736 TRP A CA 1
ATOM 6009 C C . TRP A 1 736 ? 26.842 -22.560 27.099 1.00 85.56 736 TRP A C 1
ATOM 6011 O O . TRP A 1 736 ? 27.171 -23.046 26.017 1.00 85.56 736 TRP A O 1
ATOM 6021 N N . LYS A 1 737 ? 27.738 -21.983 27.913 1.00 88.75 737 LYS A N 1
ATOM 6022 C CA . LYS A 1 737 ? 29.187 -21.960 27.636 1.00 88.75 737 LYS A CA 1
ATOM 6023 C C . LYS A 1 737 ? 29.823 -23.347 27.710 1.00 88.75 737 LYS A C 1
ATOM 6025 O O . LYS A 1 737 ? 30.662 -23.656 26.869 1.00 88.75 737 LYS A O 1
ATOM 6030 N N . GLN A 1 738 ? 29.394 -24.182 28.654 1.00 86.62 738 GLN A N 1
ATOM 6031 C CA . GLN A 1 738 ? 29.826 -25.574 28.752 1.00 86.62 738 GLN A CA 1
ATOM 6032 C C . GLN A 1 738 ? 29.395 -26.359 27.503 1.00 86.62 738 GLN A C 1
ATOM 6034 O O . GLN A 1 738 ? 30.259 -26.862 26.799 1.00 86.62 738 GLN A O 1
ATOM 6039 N N . MET A 1 739 ? 28.111 -26.311 27.117 1.00 85.12 739 MET A N 1
ATOM 6040 C CA . MET A 1 739 ? 27.602 -26.954 25.888 1.00 85.12 739 MET A CA 1
ATOM 6041 C C . MET A 1 739 ? 28.358 -26.523 24.618 1.00 85.12 739 MET A C 1
ATOM 6043 O O . MET A 1 739 ? 28.541 -27.324 23.703 1.00 85.12 739 MET A O 1
ATOM 6047 N N . ARG A 1 740 ? 28.810 -25.262 24.555 1.00 89.44 740 ARG A N 1
ATOM 6048 C CA . ARG A 1 740 ? 29.660 -24.746 23.471 1.00 89.44 740 ARG A CA 1
ATOM 6049 C C . ARG A 1 740 ? 31.042 -25.410 23.460 1.00 89.44 740 ARG A C 1
ATOM 6051 O O . ARG A 1 740 ? 31.512 -25.836 22.412 1.00 89.44 740 ARG A O 1
ATOM 6058 N N . ALA A 1 741 ? 31.680 -25.478 24.628 1.00 87.25 741 ALA A N 1
ATOM 6059 C CA . ALA A 1 741 ? 33.025 -26.020 24.816 1.00 87.25 741 ALA A CA 1
ATOM 6060 C C . ALA A 1 741 ? 33.084 -27.558 24.822 1.00 87.25 741 ALA A C 1
ATOM 6062 O O . ALA A 1 741 ? 34.177 -28.109 24.689 1.00 87.25 741 ALA A O 1
ATOM 6063 N N . 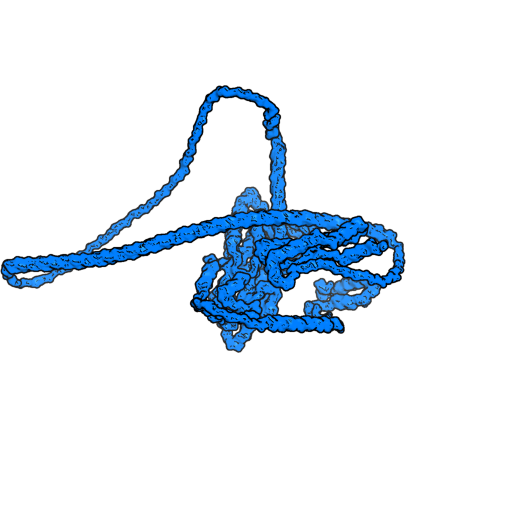ASP A 1 742 ? 31.944 -28.226 25.009 1.00 85.81 742 ASP A N 1
ATOM 6064 C CA . ASP A 1 742 ? 31.776 -29.671 24.850 1.00 85.81 742 ASP A CA 1
ATOM 6065 C C . ASP A 1 742 ? 31.649 -30.023 23.363 1.00 85.81 742 ASP A C 1
ATOM 6067 O O . ASP A 1 742 ? 32.384 -30.876 22.884 1.00 85.81 742 ASP A O 1
ATOM 6071 N N . PHE A 1 743 ? 30.817 -29.296 22.603 1.00 87.94 743 PHE A N 1
ATOM 6072 C CA . PHE A 1 743 ? 30.689 -29.490 21.151 1.00 87.94 743 PHE A CA 1
ATOM 6073 C C . PHE A 1 743 ? 32.009 -29.242 20.399 1.00 87.94 743 PHE A C 1
ATOM 6075 O O . PHE A 1 743 ? 32.351 -29.978 19.481 1.00 87.94 743 PHE A O 1
ATOM 6082 N N . GLU A 1 744 ? 32.800 -28.242 20.811 1.00 82.88 744 GLU A N 1
ATOM 6083 C CA . GLU A 1 744 ? 34.150 -27.993 20.266 1.00 82.88 744 GLU A CA 1
ATOM 6084 C C . GLU A 1 744 ? 35.187 -29.087 20.625 1.00 82.88 744 GLU A C 1
ATOM 6086 O O . GLU A 1 744 ? 36.344 -28.984 20.216 1.00 82.88 744 GLU A O 1
ATOM 6091 N N . LYS A 1 745 ? 34.800 -30.118 21.391 1.00 84.31 745 LYS A N 1
ATOM 6092 C CA . LYS A 1 745 ? 35.639 -31.257 21.808 1.00 84.31 745 LYS A CA 1
ATOM 6093 C C . LYS A 1 745 ? 34.967 -32.614 21.586 1.00 84.31 745 LYS A C 1
ATOM 6095 O O . LYS A 1 745 ? 35.461 -33.614 22.102 1.00 84.31 745 LYS A O 1
ATOM 6100 N N . ASP A 1 746 ? 33.837 -32.654 20.887 1.00 86.06 746 ASP A N 1
ATOM 6101 C CA . ASP A 1 746 ? 33.098 -33.892 20.691 1.00 86.06 746 ASP A CA 1
ATOM 6102 C C . ASP A 1 746 ? 33.827 -34.784 19.675 1.00 86.06 746 ASP A C 1
ATOM 6104 O O . ASP A 1 746 ? 33.837 -34.520 18.469 1.00 86.06 746 ASP A O 1
ATOM 6108 N N . GLU A 1 747 ? 34.463 -35.838 20.190 1.00 85.38 747 GLU A N 1
ATOM 6109 C CA . GLU A 1 747 ? 35.155 -36.842 19.387 1.00 85.38 747 GLU A CA 1
ATOM 6110 C C . GLU A 1 747 ? 34.188 -37.564 18.434 1.00 85.38 747 GLU A C 1
ATOM 6112 O O . GLU A 1 747 ? 34.597 -37.912 17.333 1.00 85.38 747 GLU A O 1
ATOM 6117 N N . GLU A 1 748 ? 32.906 -37.742 18.780 1.00 80.12 748 GLU A N 1
ATOM 6118 C CA . GLU A 1 748 ? 31.910 -38.392 17.914 1.00 80.12 748 GLU A CA 1
ATOM 6119 C C . GLU A 1 748 ? 31.600 -37.514 16.688 1.00 80.12 748 GLU A C 1
ATOM 6121 O O . GLU A 1 748 ? 31.688 -37.989 15.557 1.00 80.12 748 GLU A O 1
ATOM 6126 N N . VAL A 1 749 ? 31.379 -36.207 16.883 1.00 85.81 749 VAL A N 1
ATOM 6127 C CA . VAL A 1 749 ? 31.163 -35.235 15.786 1.00 85.81 749 VAL A CA 1
ATOM 6128 C C . VAL A 1 749 ? 32.407 -35.078 14.903 1.00 85.81 749 VAL A C 1
ATOM 6130 O O . VAL A 1 749 ? 32.291 -34.939 13.682 1.00 85.81 749 VAL A O 1
ATOM 6133 N N . GLN A 1 750 ? 33.604 -35.099 15.495 1.00 86.44 750 GLN A N 1
ATOM 6134 C CA . GLN A 1 750 ? 34.853 -35.013 14.737 1.00 86.44 750 GLN A CA 1
ATOM 6135 C C . GLN A 1 750 ? 35.141 -36.311 13.959 1.00 86.44 750 GLN A C 1
ATOM 6137 O O . GLN A 1 750 ? 35.581 -36.231 12.812 1.00 86.44 750 GLN A O 1
ATOM 6142 N N . ASN A 1 751 ? 34.830 -37.481 14.528 1.00 86.31 751 ASN A N 1
ATOM 6143 C CA . ASN A 1 751 ? 34.940 -38.779 13.856 1.00 86.31 751 ASN A CA 1
ATOM 6144 C C . ASN A 1 751 ? 33.912 -38.929 12.721 1.00 86.31 751 ASN A C 1
ATOM 6146 O O . ASN A 1 751 ? 34.280 -39.389 11.643 1.00 86.31 751 ASN A O 1
ATOM 6150 N N . GLU A 1 752 ? 32.652 -38.509 12.913 1.00 89.06 752 GLU A N 1
ATOM 6151 C CA . GLU A 1 752 ? 31.650 -38.474 11.833 1.00 89.06 752 GLU A CA 1
ATOM 6152 C C . GLU A 1 752 ? 32.119 -37.571 10.685 1.00 89.06 752 GLU A C 1
ATOM 6154 O O . GLU A 1 752 ? 32.032 -37.964 9.523 1.00 89.06 752 GLU A O 1
ATOM 6159 N N . LYS A 1 753 ? 32.695 -36.396 10.979 1.00 90.06 753 LYS A N 1
ATOM 6160 C CA . LYS A 1 753 ? 33.273 -35.536 9.937 1.00 90.06 753 LYS A CA 1
ATOM 6161 C C . LYS A 1 753 ? 34.438 -36.214 9.204 1.00 90.06 753 LYS A C 1
ATOM 6163 O O . LYS A 1 753 ? 34.466 -36.208 7.972 1.00 90.06 753 LYS A O 1
ATOM 6168 N N . GLU A 1 754 ? 35.392 -36.781 9.943 1.00 90.81 754 GLU A N 1
ATOM 6169 C CA . GLU A 1 754 ? 36.570 -37.434 9.362 1.00 90.81 754 GLU A CA 1
ATOM 6170 C C . GLU A 1 754 ? 36.182 -38.670 8.528 1.00 90.81 754 GLU A C 1
ATOM 6172 O O . GLU A 1 754 ? 36.797 -38.936 7.497 1.00 90.81 754 GLU A O 1
ATOM 6177 N N . MET A 1 755 ? 35.108 -39.377 8.898 1.00 87.88 755 MET A N 1
ATOM 6178 C CA . MET A 1 755 ? 34.531 -40.470 8.109 1.00 87.88 755 MET A CA 1
ATOM 6179 C C . MET A 1 755 ? 34.087 -40.001 6.716 1.00 87.88 755 MET A C 1
ATOM 6181 O O . MET A 1 755 ? 34.440 -40.645 5.727 1.00 87.88 755 MET A O 1
ATOM 6185 N N . ILE A 1 756 ? 33.382 -38.866 6.603 1.00 89.38 756 ILE A N 1
ATOM 6186 C CA . ILE A 1 756 ? 32.995 -38.323 5.289 1.00 89.38 756 ILE A CA 1
ATOM 6187 C C . ILE A 1 756 ? 34.234 -37.878 4.498 1.00 89.38 756 ILE A C 1
ATOM 6189 O O . ILE A 1 756 ? 34.344 -38.177 3.310 1.00 89.38 756 ILE A O 1
ATOM 6193 N N . GLU A 1 757 ? 35.179 -37.177 5.134 1.00 91.44 757 GLU A N 1
ATOM 6194 C CA . GLU A 1 757 ? 36.388 -36.674 4.463 1.00 91.44 757 GLU A CA 1
ATOM 6195 C C . GLU A 1 757 ? 37.278 -37.822 3.945 1.00 91.44 757 GLU A C 1
ATOM 6197 O O . GLU A 1 757 ? 37.733 -37.777 2.798 1.00 91.44 757 GLU A O 1
ATOM 6202 N N . ASN A 1 758 ? 37.442 -38.897 4.725 1.00 89.12 758 ASN A N 1
ATOM 6203 C CA . ASN A 1 758 ? 38.122 -40.123 4.298 1.00 89.12 758 ASN A CA 1
ATOM 6204 C C . ASN A 1 758 ? 37.355 -40.849 3.183 1.00 89.12 758 ASN A C 1
ATOM 6206 O O . ASN A 1 758 ? 37.968 -41.282 2.207 1.00 89.12 758 ASN A O 1
ATOM 6210 N N . PHE A 1 759 ? 36.024 -40.943 3.271 1.00 88.44 759 PHE A N 1
ATOM 6211 C CA . PHE A 1 759 ? 35.207 -41.573 2.231 1.00 88.44 759 PHE A CA 1
ATOM 6212 C C . PHE A 1 759 ? 35.313 -40.827 0.889 1.00 88.44 759 PHE A C 1
ATOM 6214 O O . PHE A 1 759 ? 35.559 -41.446 -0.146 1.00 88.44 759 PHE A O 1
ATOM 6221 N N . ILE A 1 760 ? 35.247 -39.487 0.901 1.00 88.31 760 ILE A N 1
ATOM 6222 C CA . ILE A 1 760 ? 35.493 -38.639 -0.281 1.00 88.31 760 ILE A CA 1
ATOM 6223 C C . ILE A 1 760 ? 36.894 -38.886 -0.862 1.00 88.31 760 ILE A C 1
ATOM 6225 O O . ILE A 1 760 ? 37.059 -38.820 -2.082 1.00 88.31 760 ILE A O 1
ATOM 6229 N N . ALA A 1 761 ? 37.904 -39.166 -0.032 1.00 88.69 761 ALA A N 1
ATOM 6230 C CA . ALA A 1 761 ? 39.275 -39.396 -0.486 1.00 88.69 761 ALA A CA 1
ATOM 6231 C C . ALA A 1 761 ? 39.480 -40.750 -1.193 1.00 88.69 761 ALA A C 1
ATOM 6233 O O . ALA A 1 761 ? 40.299 -40.817 -2.110 1.00 88.69 761 ALA A O 1
ATOM 6234 N N . ILE A 1 762 ? 38.742 -41.798 -0.804 1.00 85.31 762 ILE A N 1
ATOM 6235 C CA . ILE A 1 762 ? 38.885 -43.159 -1.361 1.00 85.31 762 ILE A CA 1
ATOM 6236 C C . ILE A 1 762 ? 37.901 -43.485 -2.494 1.00 85.31 762 ILE A C 1
ATOM 6238 O O . ILE A 1 762 ? 38.184 -44.369 -3.299 1.00 85.31 762 ILE A O 1
ATOM 6242 N N . VAL A 1 763 ? 36.749 -42.809 -2.572 1.00 86.12 763 VAL A N 1
ATOM 6243 C CA . VAL A 1 763 ? 35.692 -43.183 -3.523 1.00 86.12 763 VAL A CA 1
ATOM 6244 C C . VAL A 1 763 ? 35.975 -42.696 -4.954 1.00 86.12 763 VAL A C 1
ATOM 6246 O O . VAL A 1 763 ? 36.104 -41.492 -5.220 1.00 86.12 763 VAL A O 1
ATOM 6249 N N . GLU A 1 764 ? 36.058 -43.656 -5.883 1.00 81.81 764 GLU A N 1
ATOM 6250 C CA . GLU A 1 764 ? 36.204 -43.412 -7.328 1.00 81.81 764 GLU A CA 1
ATOM 6251 C C . GLU A 1 764 ? 34.858 -43.236 -8.052 1.00 81.81 764 GLU A C 1
ATOM 6253 O O . GLU A 1 764 ? 34.810 -42.543 -9.071 1.00 81.81 764 GLU A O 1
ATOM 6258 N N . ASP A 1 765 ? 33.760 -43.817 -7.546 1.00 85.62 765 ASP A N 1
ATOM 6259 C CA . ASP A 1 765 ? 32.441 -43.624 -8.160 1.00 85.62 765 ASP A CA 1
ATOM 6260 C C . ASP A 1 765 ? 31.950 -42.180 -7.997 1.00 85.62 765 ASP A C 1
ATOM 6262 O O . ASP A 1 765 ? 31.906 -41.619 -6.901 1.00 85.62 765 ASP A O 1
ATOM 6266 N N . LEU A 1 766 ? 31.527 -41.587 -9.112 1.00 76.62 766 LEU A N 1
ATOM 6267 C CA . LEU A 1 766 ? 31.142 -40.183 -9.178 1.00 76.62 766 LEU A CA 1
ATOM 6268 C C . LEU A 1 766 ? 29.810 -39.897 -8.460 1.00 76.62 766 LEU A C 1
ATOM 6270 O O . LEU A 1 766 ? 29.617 -38.779 -7.986 1.00 76.62 766 LEU A O 1
ATOM 6274 N N . GLY A 1 767 ? 28.906 -40.877 -8.366 1.00 76.31 767 GLY A N 1
ATOM 6275 C CA . GLY A 1 767 ? 27.633 -40.748 -7.655 1.00 76.31 767 GLY A CA 1
ATOM 6276 C C . GLY A 1 767 ? 27.824 -40.787 -6.140 1.00 76.31 767 GLY A C 1
ATOM 6277 O O . GLY A 1 767 ? 27.420 -39.855 -5.444 1.00 76.31 767 GLY A O 1
ATOM 6278 N N . ALA A 1 768 ? 28.514 -41.813 -5.638 1.00 79.31 768 ALA A N 1
ATOM 6279 C CA . ALA A 1 768 ? 28.862 -41.944 -4.225 1.00 79.31 768 ALA A CA 1
ATOM 6280 C C . ALA A 1 768 ? 29.756 -40.785 -3.741 1.00 79.31 768 ALA A C 1
ATOM 6282 O O . ALA A 1 768 ? 29.554 -40.269 -2.640 1.00 79.31 768 ALA A O 1
ATOM 6283 N N . LYS A 1 769 ? 30.672 -40.283 -4.585 1.00 85.00 769 LYS A N 1
ATOM 6284 C CA . LYS A 1 769 ? 31.452 -39.071 -4.283 1.00 85.00 769 LYS A CA 1
ATOM 6285 C C . LYS A 1 769 ? 30.575 -37.828 -4.136 1.00 85.00 769 LYS A C 1
ATOM 6287 O O . LYS A 1 769 ? 30.737 -37.087 -3.172 1.00 85.00 769 LYS A O 1
ATOM 6292 N N . GLN A 1 770 ? 29.627 -37.607 -5.051 1.00 80.56 770 GLN A N 1
ATOM 6293 C CA . GLN A 1 770 ? 28.702 -36.467 -4.976 1.00 80.56 770 GLN A CA 1
ATOM 6294 C C . GLN A 1 770 ? 27.762 -36.554 -3.765 1.00 80.56 770 GLN A C 1
ATOM 6296 O O . GLN A 1 770 ? 27.467 -35.526 -3.157 1.00 80.56 770 GLN A O 1
ATOM 6301 N N . LEU A 1 771 ? 27.333 -37.762 -3.383 1.00 87.44 771 LEU A N 1
ATOM 6302 C CA . LEU A 1 771 ? 26.571 -37.995 -2.153 1.00 87.44 771 LEU A CA 1
ATOM 6303 C C . LEU A 1 771 ? 27.387 -37.608 -0.910 1.00 87.44 771 LEU A C 1
ATOM 6305 O O . LEU A 1 771 ? 26.882 -36.901 -0.044 1.00 87.44 771 LEU A O 1
ATOM 6309 N N . ALA A 1 772 ? 28.657 -38.008 -0.844 1.00 86.19 772 ALA A N 1
ATOM 6310 C CA . ALA A 1 772 ? 29.530 -37.698 0.284 1.00 86.19 772 ALA A CA 1
ATOM 6311 C C . ALA A 1 772 ? 29.937 -36.213 0.347 1.00 86.19 772 ALA A C 1
ATOM 6313 O O . ALA A 1 772 ? 29.922 -35.616 1.421 1.00 86.19 772 ALA A O 1
ATOM 6314 N N . GLU A 1 773 ? 30.225 -35.574 -0.792 1.00 84.25 773 GLU A N 1
ATOM 6315 C CA . GLU A 1 773 ? 30.459 -34.122 -0.864 1.00 84.25 773 GLU A CA 1
ATOM 6316 C C . GLU A 1 773 ? 29.212 -33.321 -0.435 1.00 84.25 773 GLU A C 1
ATOM 6318 O O . GLU A 1 773 ? 29.334 -32.286 0.229 1.00 84.25 773 GLU A O 1
ATOM 6323 N N . TYR A 1 774 ? 28.007 -33.816 -0.753 1.00 88.31 774 TYR A N 1
ATOM 6324 C CA . TYR A 1 774 ? 26.751 -33.266 -0.241 1.00 88.31 774 TYR A CA 1
ATOM 6325 C C . TYR A 1 774 ? 26.594 -33.488 1.270 1.00 88.31 774 TYR A C 1
ATOM 6327 O O . TYR A 1 774 ? 26.228 -32.545 1.976 1.00 88.31 774 TYR A O 1
ATOM 6335 N N . GLU A 1 775 ? 26.904 -34.684 1.781 1.00 92.06 775 GLU A N 1
ATOM 6336 C CA . GLU A 1 775 ? 26.803 -34.981 3.212 1.00 92.06 775 GLU A CA 1
ATOM 6337 C C . GLU A 1 775 ? 27.767 -34.121 4.033 1.00 92.06 775 GLU A C 1
ATOM 6339 O O . GLU A 1 775 ? 27.350 -33.533 5.024 1.00 92.06 775 GLU A O 1
ATOM 6344 N N . LEU A 1 776 ? 29.016 -33.931 3.590 1.00 90.12 776 LEU A N 1
ATOM 6345 C CA . LEU A 1 776 ? 29.979 -33.055 4.269 1.00 90.12 776 LEU A CA 1
ATOM 6346 C C . LEU A 1 776 ? 29.463 -31.610 4.354 1.00 90.12 776 LEU A C 1
ATOM 6348 O O . LEU A 1 776 ? 29.548 -30.967 5.404 1.00 90.12 776 LEU A O 1
ATOM 6352 N N . PHE A 1 777 ? 28.876 -31.104 3.265 1.00 88.50 777 PHE A N 1
ATOM 6353 C CA . PHE A 1 777 ? 28.260 -29.778 3.238 1.00 88.50 777 PHE A CA 1
ATOM 6354 C C . PHE A 1 777 ? 27.028 -29.682 4.156 1.00 88.50 777 PHE A C 1
ATOM 6356 O O . PHE A 1 777 ? 26.846 -28.674 4.847 1.00 88.50 777 PHE A O 1
ATOM 6363 N N . HIS A 1 778 ? 26.189 -30.720 4.186 1.00 87.25 778 HIS A N 1
ATOM 6364 C CA . HIS A 1 778 ? 25.021 -30.811 5.061 1.00 87.25 778 HIS A CA 1
ATOM 6365 C C . HIS A 1 778 ? 25.430 -30.869 6.541 1.00 87.25 778 HIS A C 1
ATOM 6367 O O . HIS A 1 778 ? 24.954 -30.057 7.341 1.00 87.25 778 HIS A O 1
ATOM 6373 N N . PHE A 1 779 ? 26.372 -31.747 6.886 1.00 88.88 779 PHE A N 1
ATOM 6374 C CA . PHE A 1 779 ? 26.906 -31.943 8.227 1.00 88.88 779 PHE A CA 1
ATOM 6375 C C . PHE A 1 779 ? 27.521 -30.650 8.772 1.00 88.88 779 PHE A C 1
ATOM 6377 O O . PHE A 1 779 ? 27.045 -30.128 9.783 1.00 88.88 779 PHE A O 1
ATOM 6384 N N . GLU A 1 780 ? 28.463 -30.027 8.047 1.00 88.25 780 GLU A N 1
ATOM 6385 C CA . GLU A 1 780 ? 29.002 -28.716 8.436 1.00 88.25 780 GLU A CA 1
ATOM 6386 C C . GLU A 1 780 ? 27.912 -27.639 8.545 1.00 88.25 780 GLU A C 1
ATOM 6388 O O . GLU A 1 780 ? 27.969 -26.783 9.432 1.00 88.25 780 GLU A O 1
ATOM 6393 N N . GLY A 1 781 ? 26.906 -27.669 7.666 1.00 83.31 781 GLY A N 1
ATOM 6394 C CA . GLY A 1 781 ? 25.748 -26.781 7.726 1.00 83.31 781 GLY A CA 1
ATOM 6395 C C . GLY A 1 781 ? 24.978 -26.908 9.043 1.00 83.31 781 GLY A C 1
ATOM 6396 O O . GLY A 1 781 ? 24.706 -25.895 9.694 1.00 83.31 781 GLY A O 1
ATOM 6397 N N . THR A 1 782 ? 24.671 -28.135 9.473 1.00 83.19 782 THR A N 1
ATOM 6398 C CA . THR A 1 782 ? 23.971 -28.390 10.743 1.00 83.19 782 THR A CA 1
ATOM 6399 C C . THR A 1 782 ? 24.821 -28.018 11.960 1.00 83.19 782 THR A C 1
ATOM 6401 O O . THR A 1 782 ? 24.323 -27.305 12.833 1.00 83.19 782 THR A O 1
ATOM 6404 N N . SER A 1 783 ? 26.116 -28.352 11.974 1.00 86.31 783 SER A N 1
ATOM 6405 C CA . SER A 1 783 ? 27.065 -27.973 13.036 1.00 86.31 783 SER A CA 1
ATOM 6406 C C . SER A 1 783 ? 27.158 -26.456 13.225 1.00 86.31 783 SER A C 1
ATOM 6408 O O . SER A 1 783 ? 27.096 -25.950 14.349 1.00 86.31 783 SER A O 1
ATOM 6410 N N . ARG A 1 784 ? 27.209 -25.692 12.124 1.00 88.56 784 ARG A N 1
ATOM 6411 C CA . ARG A 1 784 ? 27.196 -24.217 12.160 1.00 88.56 784 ARG A CA 1
ATOM 6412 C C . ARG A 1 784 ? 25.871 -23.657 12.695 1.00 88.56 784 ARG A C 1
ATOM 6414 O O . ARG A 1 784 ? 25.883 -22.638 13.382 1.00 88.56 784 ARG A O 1
ATOM 6421 N N . ILE A 1 785 ? 24.732 -24.292 12.400 1.00 81.12 785 ILE A N 1
ATOM 6422 C CA . ILE A 1 785 ? 23.415 -23.885 12.928 1.00 81.12 785 ILE A CA 1
ATOM 6423 C C . ILE A 1 785 ? 23.312 -24.185 14.431 1.00 81.12 785 ILE A C 1
ATOM 6425 O O . ILE A 1 785 ? 22.839 -23.334 15.187 1.00 81.12 785 ILE A O 1
ATOM 6429 N N . TYR A 1 786 ? 23.799 -25.349 14.870 1.00 86.75 786 TYR A N 1
ATOM 6430 C CA . TYR A 1 786 ? 23.822 -25.767 16.272 1.00 86.75 786 TYR A CA 1
ATOM 6431 C C . TYR A 1 786 ? 24.633 -24.798 17.145 1.00 86.75 786 TYR A C 1
ATOM 6433 O O . TYR A 1 786 ? 24.082 -24.194 18.071 1.00 86.75 786 TYR A O 1
ATOM 6441 N N . LEU A 1 787 ? 25.893 -24.538 16.774 1.00 86.62 787 LEU A N 1
ATOM 6442 C CA . LEU A 1 787 ? 26.742 -23.552 17.451 1.00 86.62 787 LEU A CA 1
ATOM 6443 C C . LEU A 1 787 ? 26.128 -22.145 17.441 1.00 86.62 787 LEU A C 1
ATOM 6445 O O . LEU A 1 787 ? 26.119 -21.470 18.468 1.00 86.62 787 LEU A O 1
ATOM 6449 N N . LYS A 1 788 ? 25.527 -21.714 16.324 1.00 88.81 788 LYS A N 1
ATOM 6450 C CA . LYS A 1 788 ? 24.885 -20.394 16.229 1.00 88.81 788 LYS A CA 1
ATOM 6451 C C . LYS A 1 788 ? 23.702 -20.226 17.190 1.00 88.81 788 LYS A C 1
ATOM 6453 O O . LYS A 1 788 ? 23.509 -19.128 17.711 1.00 88.81 788 LYS A O 1
ATOM 6458 N N . HIS A 1 789 ? 22.917 -21.274 17.448 1.00 86.56 789 HIS A N 1
ATOM 6459 C CA . HIS A 1 789 ? 21.841 -21.221 18.448 1.00 86.56 789 HIS A CA 1
ATOM 6460 C C . HIS A 1 789 ? 22.401 -21.062 19.872 1.00 86.56 789 HIS A C 1
ATOM 6462 O O . HIS A 1 789 ? 21.863 -20.273 20.651 1.00 86.56 789 HIS A O 1
ATOM 6468 N N . ILE A 1 790 ? 23.504 -21.750 20.186 1.00 85.88 790 ILE A N 1
ATOM 6469 C CA . ILE A 1 790 ? 24.221 -21.614 21.461 1.00 85.88 790 ILE A CA 1
ATOM 6470 C C . ILE A 1 790 ? 24.782 -20.189 21.614 1.00 85.88 790 ILE A C 1
ATOM 6472 O O . ILE A 1 790 ? 24.453 -19.508 22.586 1.00 85.88 790 ILE A O 1
ATOM 6476 N N . ASP A 1 791 ? 25.537 -19.695 20.629 1.00 89.62 791 ASP A N 1
ATOM 6477 C CA . ASP A 1 791 ? 26.136 -18.351 20.640 1.00 89.62 791 ASP A CA 1
ATOM 6478 C C . ASP A 1 791 ? 25.080 -17.239 20.775 1.00 89.62 791 ASP A C 1
ATOM 6480 O O . ASP A 1 791 ? 25.272 -16.281 21.526 1.00 89.62 791 ASP A O 1
ATOM 6484 N N . MET A 1 792 ? 23.931 -17.362 20.098 1.00 85.00 792 MET A N 1
ATOM 6485 C CA . MET A 1 792 ? 22.835 -16.391 20.216 1.00 85.00 792 MET A CA 1
ATOM 6486 C C . MET A 1 792 ? 22.189 -16.387 21.609 1.00 85.00 792 MET A C 1
ATOM 6488 O O . MET A 1 792 ? 21.829 -15.314 22.101 1.00 85.00 792 MET A O 1
ATOM 6492 N N . ASN A 1 793 ? 22.070 -17.546 22.263 1.00 85.44 793 ASN A N 1
ATOM 6493 C CA . ASN A 1 793 ? 21.553 -17.637 23.630 1.00 85.44 793 ASN A CA 1
ATOM 6494 C C . ASN A 1 793 ? 22.556 -17.086 24.655 1.00 85.44 793 ASN A C 1
ATOM 6496 O O . ASN A 1 793 ? 22.159 -16.279 25.496 1.00 85.44 793 ASN A O 1
ATOM 6500 N N . ILE A 1 794 ? 23.848 -17.421 24.538 1.00 88.12 794 ILE A N 1
ATOM 6501 C CA . ILE A 1 794 ? 24.934 -16.824 25.340 1.00 88.12 794 ILE A CA 1
ATOM 6502 C C . ILE A 1 794 ? 24.883 -15.295 25.229 1.00 88.12 794 ILE A C 1
ATOM 6504 O O . ILE A 1 794 ? 24.745 -14.600 26.236 1.00 88.12 794 ILE A O 1
ATOM 6508 N N . LEU A 1 795 ? 24.899 -14.768 23.999 1.00 88.31 795 LEU A N 1
ATOM 6509 C CA . LEU A 1 795 ? 24.911 -13.331 23.726 1.00 88.31 795 LEU A CA 1
ATOM 6510 C C . LEU A 1 795 ? 23.664 -12.609 24.260 1.00 88.31 795 LEU A C 1
ATOM 6512 O O . LEU A 1 795 ? 23.764 -11.451 24.674 1.00 88.31 795 LEU A O 1
ATOM 6516 N N . LYS A 1 796 ? 22.492 -13.263 24.252 1.00 84.88 796 LYS A N 1
ATOM 6517 C CA . LYS A 1 796 ? 21.272 -12.710 24.855 1.00 84.88 796 LYS A CA 1
ATOM 6518 C C . LYS A 1 796 ? 21.438 -12.592 26.368 1.00 84.88 796 LYS A C 1
ATOM 6520 O O . LYS A 1 796 ? 21.301 -11.489 26.890 1.00 84.88 796 LYS A O 1
ATOM 6525 N N . ILE A 1 797 ? 21.792 -13.685 27.046 1.00 86.12 797 ILE A N 1
ATOM 6526 C CA . ILE A 1 797 ? 21.904 -13.722 28.512 1.00 86.12 797 ILE A CA 1
ATOM 6527 C C . ILE A 1 797 ? 22.987 -12.745 29.001 1.00 86.12 797 ILE A C 1
ATOM 6529 O O . ILE A 1 797 ? 22.753 -12.015 29.962 1.00 86.12 797 ILE A O 1
ATOM 6533 N N . GLU A 1 798 ? 24.128 -12.642 28.310 1.00 87.12 798 GLU A N 1
ATOM 6534 C CA . GLU A 1 798 ? 25.188 -11.677 28.649 1.00 87.12 798 GLU A CA 1
ATOM 6535 C C . GLU A 1 798 ? 24.764 -10.212 28.487 1.00 87.12 798 GLU A C 1
ATOM 6537 O O . GLU A 1 798 ? 25.182 -9.365 29.276 1.00 87.12 798 GLU A O 1
ATOM 6542 N N . LYS A 1 799 ? 23.935 -9.890 27.484 1.00 85.88 799 LYS A N 1
ATOM 6543 C CA . LYS A 1 799 ? 23.500 -8.508 27.217 1.00 85.88 799 LYS A CA 1
ATOM 6544 C C . LYS A 1 799 ? 22.275 -8.069 28.012 1.00 85.88 799 LYS A C 1
ATOM 6546 O O . LYS A 1 799 ? 22.129 -6.870 28.243 1.00 85.88 799 LYS A O 1
ATOM 6551 N N . THR A 1 800 ? 21.380 -8.985 28.381 1.00 83.81 800 THR A N 1
ATOM 6552 C CA . THR A 1 800 ? 20.091 -8.639 29.009 1.00 83.81 800 THR A CA 1
ATOM 6553 C C . THR A 1 800 ? 19.930 -9.160 30.433 1.00 83.81 800 THR A C 1
ATOM 6555 O O . THR A 1 800 ? 19.105 -8.625 31.169 1.00 83.81 800 THR A O 1
ATOM 6558 N N . GLY A 1 801 ? 20.672 -10.201 30.826 1.00 80.19 801 GLY A N 1
ATOM 6559 C CA . GLY A 1 801 ? 20.425 -10.951 32.061 1.00 80.19 801 GLY A CA 1
ATOM 6560 C C . GLY A 1 801 ? 19.095 -11.719 32.075 1.00 80.19 801 GLY A C 1
ATOM 6561 O O . GLY A 1 801 ? 18.707 -12.225 33.124 1.00 80.19 801 GLY A O 1
ATOM 6562 N N . ASP A 1 802 ? 18.390 -11.790 30.943 1.00 78.94 802 ASP A N 1
ATOM 6563 C CA . ASP A 1 802 ? 17.050 -12.368 30.831 1.00 78.94 802 ASP A CA 1
ATOM 6564 C C . ASP A 1 802 ? 17.087 -13.798 30.269 1.00 78.94 802 ASP A C 1
ATOM 6566 O O . ASP A 1 802 ? 17.811 -14.095 29.317 1.00 78.94 802 ASP A O 1
ATOM 6570 N N . LEU A 1 803 ? 16.264 -14.663 30.863 1.00 77.56 803 LEU A N 1
ATOM 6571 C CA . LEU A 1 803 ? 16.080 -16.073 30.512 1.00 77.56 803 LEU A CA 1
ATOM 6572 C C . LEU A 1 803 ? 14.747 -16.340 29.789 1.00 77.56 803 LEU A C 1
ATOM 6574 O O . LEU A 1 803 ? 14.499 -17.470 29.365 1.00 77.56 803 LEU A O 1
ATOM 6578 N N . SER A 1 804 ? 13.885 -15.327 29.632 1.00 73.19 804 SER A N 1
ATOM 6579 C CA . SER A 1 804 ? 12.716 -15.416 28.752 1.00 73.19 804 SER A CA 1
ATOM 6580 C C . SER A 1 804 ? 13.146 -15.648 27.299 1.00 73.19 804 SER A C 1
ATOM 6582 O O . SER A 1 804 ? 14.263 -15.294 26.920 1.00 73.19 804 SER A O 1
ATOM 6584 N N . ASP A 1 805 ? 12.267 -16.221 26.471 1.00 77.31 805 ASP A N 1
ATOM 6585 C CA . ASP A 1 805 ? 12.385 -16.297 25.006 1.00 77.31 805 ASP A CA 1
ATOM 6586 C C . ASP A 1 805 ? 13.800 -16.627 24.474 1.00 77.31 805 ASP A C 1
ATOM 6588 O O . ASP A 1 805 ? 14.317 -15.957 23.571 1.00 77.31 805 ASP A O 1
ATOM 6592 N N . LEU A 1 806 ? 14.469 -17.613 25.083 1.00 77.25 806 LEU A N 1
ATOM 6593 C CA . LEU A 1 806 ? 15.688 -18.222 24.543 1.00 77.25 806 LEU A CA 1
ATOM 6594 C C . LEU A 1 806 ? 15.333 -19.078 23.321 1.00 77.25 806 LEU A C 1
ATOM 6596 O O . LEU A 1 806 ? 14.254 -19.674 23.257 1.00 77.25 806 LEU A O 1
ATOM 6600 N N . LEU A 1 807 ? 16.243 -19.159 22.349 1.00 76.19 807 LEU A N 1
ATOM 6601 C CA . LEU A 1 807 ? 16.055 -20.029 21.193 1.00 76.19 807 LEU A CA 1
ATOM 6602 C C . LEU A 1 807 ? 16.081 -21.499 21.637 1.00 76.19 807 LEU A C 1
ATOM 6604 O O . LEU A 1 807 ? 16.946 -21.870 22.438 1.00 76.19 807 LEU A O 1
ATOM 6608 N N . PRO A 1 808 ? 15.197 -22.362 21.101 1.00 78.00 808 PRO A N 1
ATOM 6609 C CA . PRO A 1 808 ? 15.353 -23.797 21.273 1.00 78.00 808 PRO A CA 1
ATOM 6610 C C . PRO A 1 808 ? 16.683 -24.234 20.649 1.00 78.00 808 PRO A C 1
ATOM 6612 O O . PRO A 1 808 ? 17.076 -23.735 19.589 1.00 78.00 808 PRO A O 1
ATOM 6615 N N . LEU A 1 809 ? 17.363 -25.176 21.302 1.00 76.94 809 LEU A N 1
ATOM 6616 C CA . LEU A 1 809 ? 18.551 -25.819 20.749 1.00 76.94 809 LEU A CA 1
ATOM 6617 C C . LEU A 1 809 ? 18.205 -26.426 19.377 1.00 76.94 809 LEU A C 1
ATOM 6619 O O . LEU A 1 809 ? 17.118 -26.987 19.202 1.00 76.94 809 LEU A O 1
ATOM 6623 N N . ALA A 1 810 ? 19.098 -26.281 18.398 1.00 76.50 810 ALA A N 1
ATOM 6624 C CA . ALA A 1 810 ? 18.932 -26.959 17.116 1.00 76.50 810 ALA A CA 1
ATOM 6625 C C . ALA A 1 810 ? 19.056 -28.485 17.299 1.00 76.50 810 ALA A C 1
ATOM 6627 O O . ALA A 1 810 ? 19.458 -28.968 18.359 1.00 76.50 810 ALA A O 1
ATOM 6628 N N . LYS A 1 811 ? 18.733 -29.260 16.258 1.00 79.19 811 LYS A N 1
ATOM 6629 C CA . LYS A 1 811 ? 19.119 -30.678 16.244 1.00 79.19 811 LYS A CA 1
ATOM 6630 C C . LYS A 1 811 ? 20.641 -30.794 16.341 1.00 79.19 811 LYS A C 1
ATOM 6632 O O . LYS A 1 811 ? 21.344 -29.957 15.777 1.00 79.19 811 LYS A O 1
ATOM 6637 N N . TYR A 1 812 ? 21.112 -31.844 17.008 1.00 82.38 812 TYR A N 1
ATOM 6638 C CA . TYR A 1 812 ? 22.509 -32.247 16.907 1.00 82.38 812 TYR A CA 1
ATOM 6639 C C . TYR A 1 812 ? 22.837 -32.623 15.449 1.00 82.38 812 TYR A C 1
ATOM 6641 O O . TYR A 1 812 ? 21.945 -33.143 14.761 1.00 82.38 812 TYR A O 1
ATOM 6649 N N . PRO A 1 813 ? 24.063 -32.362 14.969 1.00 86.62 813 PRO A N 1
ATOM 6650 C CA . PRO A 1 813 ? 24.572 -32.965 13.741 1.00 86.62 813 PRO A CA 1
ATOM 6651 C C . PRO A 1 813 ? 24.516 -34.493 13.825 1.00 86.62 813 PRO A C 1
ATOM 6653 O O . PRO A 1 813 ? 24.588 -35.063 14.911 1.00 86.62 813 PRO A O 1
ATOM 6656 N N . CYS A 1 814 ? 24.309 -35.126 12.678 1.00 84.94 814 CYS A N 1
ATOM 6657 C CA . CYS A 1 814 ? 24.390 -36.571 12.471 1.00 84.94 814 CYS A CA 1
ATOM 6658 C C . CYS A 1 814 ? 24.410 -36.838 10.961 1.00 84.94 814 CYS A C 1
ATOM 6660 O O . CYS A 1 814 ? 23.845 -36.051 10.192 1.00 84.94 814 CYS A O 1
ATOM 6662 N N . LEU A 1 815 ? 25.042 -37.934 10.546 1.00 87.31 815 LEU A N 1
ATOM 6663 C CA . LEU A 1 815 ? 25.098 -38.350 9.141 1.00 87.31 815 LEU A CA 1
ATOM 6664 C C . LEU A 1 815 ? 23.743 -38.890 8.643 1.00 87.31 815 LEU A C 1
ATOM 6666 O O . LEU A 1 815 ? 22.994 -39.524 9.396 1.00 87.31 815 LEU A O 1
ATOM 6670 N N . SER A 1 816 ? 23.418 -38.667 7.365 1.00 87.25 816 SER A N 1
ATOM 6671 C CA . SER A 1 816 ? 22.217 -39.240 6.739 1.00 87.25 816 SER A CA 1
ATOM 6672 C C . SER A 1 816 ? 22.261 -40.772 6.635 1.00 87.25 816 SER A C 1
ATOM 6674 O O . SER A 1 816 ? 23.320 -41.389 6.518 1.00 87.25 816 SER A O 1
ATOM 6676 N N . MET A 1 817 ? 21.081 -41.404 6.640 1.00 82.94 817 MET A N 1
ATOM 6677 C CA . MET A 1 817 ? 20.947 -42.854 6.429 1.00 82.94 817 MET A CA 1
ATOM 6678 C C . MET A 1 817 ? 21.425 -43.246 5.024 1.00 82.94 817 MET A C 1
ATOM 6680 O O . MET A 1 817 ? 21.992 -44.315 4.824 1.00 82.94 817 MET A O 1
ATOM 6684 N N . GLU A 1 818 ? 21.211 -42.363 4.054 1.00 82.44 818 GLU A N 1
ATOM 6685 C CA . GLU A 1 818 ? 21.674 -42.482 2.681 1.00 82.44 818 GLU A CA 1
ATOM 6686 C C . GLU A 1 818 ? 23.210 -42.522 2.602 1.00 82.44 818 GLU A C 1
ATOM 6688 O O . GLU A 1 818 ? 23.746 -43.380 1.902 1.00 82.44 818 GLU A O 1
ATOM 6693 N N . PHE A 1 819 ? 23.918 -41.674 3.362 1.00 88.56 819 PHE A N 1
ATOM 6694 C CA . PHE A 1 819 ? 25.378 -41.742 3.471 1.00 88.56 819 PHE A CA 1
ATOM 6695 C C . PHE A 1 819 ? 25.844 -43.048 4.126 1.00 88.56 819 PHE A C 1
ATOM 6697 O O . PHE A 1 819 ? 26.693 -43.720 3.548 1.00 88.56 819 PHE A O 1
ATOM 6704 N N . TRP A 1 820 ? 25.262 -43.456 5.264 1.00 84.19 820 TRP A N 1
ATOM 6705 C CA . TRP A 1 820 ? 25.596 -44.738 5.912 1.00 84.19 820 TRP A CA 1
ATOM 6706 C C . TRP A 1 820 ? 25.433 -45.931 4.956 1.00 84.19 820 TRP A C 1
ATOM 6708 O O . TRP A 1 820 ? 26.316 -46.777 4.861 1.00 84.19 820 TRP A O 1
ATOM 6718 N N . ILE A 1 821 ? 24.344 -45.971 4.180 1.00 83.50 821 ILE A N 1
ATOM 6719 C CA . ILE A 1 821 ? 24.089 -47.041 3.203 1.00 83.50 821 ILE A CA 1
ATOM 6720 C C . ILE A 1 821 ? 25.140 -47.076 2.081 1.00 83.50 821 ILE A C 1
ATOM 6722 O O . ILE A 1 821 ? 25.450 -48.161 1.592 1.00 83.50 821 ILE A O 1
ATOM 6726 N N . GLU A 1 822 ? 25.680 -45.937 1.639 1.00 82.81 822 GLU A N 1
ATOM 6727 C CA . GLU A 1 822 ? 26.723 -45.914 0.600 1.00 82.81 822 GLU A CA 1
ATOM 6728 C C . GLU A 1 822 ? 28.128 -46.156 1.167 1.00 82.81 822 GLU A C 1
ATOM 6730 O O . GLU A 1 822 ? 28.935 -46.844 0.541 1.00 82.81 822 GLU A O 1
ATOM 6735 N N . HIS A 1 823 ? 28.386 -45.660 2.379 1.00 84.44 823 HIS A N 1
ATOM 6736 C CA . HIS A 1 823 ? 29.587 -45.937 3.160 1.00 84.44 823 HIS A CA 1
ATOM 6737 C C . HIS A 1 823 ? 29.755 -47.442 3.398 1.00 84.44 823 HIS A C 1
ATOM 6739 O O . HIS A 1 823 ? 30.780 -48.023 3.036 1.00 84.44 823 HIS A O 1
ATOM 6745 N N . ASP A 1 824 ? 28.720 -48.098 3.923 1.00 83.75 824 ASP A N 1
ATOM 6746 C CA . ASP A 1 824 ? 28.788 -49.498 4.342 1.00 83.75 824 ASP A CA 1
ATOM 6747 C C . ASP A 1 824 ? 28.868 -50.477 3.158 1.00 83.75 824 ASP A C 1
ATOM 6749 O O . ASP A 1 824 ? 29.420 -51.565 3.309 1.00 83.75 824 ASP A O 1
ATOM 6753 N N . LYS A 1 825 ? 28.409 -50.096 1.954 1.00 81.62 825 LYS A N 1
ATOM 6754 C CA . LYS A 1 825 ? 28.659 -50.875 0.721 1.00 81.62 825 LYS A CA 1
ATOM 6755 C C . LYS A 1 825 ? 30.140 -50.914 0.352 1.00 81.62 825 LYS A C 1
ATOM 6757 O O . LYS A 1 825 ? 30.640 -51.955 -0.045 1.00 81.62 825 LYS A O 1
ATOM 6762 N N . LEU A 1 826 ? 30.815 -49.768 0.430 1.00 70.31 826 LEU A N 1
ATOM 6763 C CA . LEU A 1 826 ? 32.196 -49.597 -0.035 1.00 70.31 826 LEU A CA 1
ATOM 6764 C C . LEU A 1 826 ? 33.226 -50.000 1.027 1.00 70.31 826 LEU A C 1
ATOM 6766 O O . LEU A 1 826 ? 34.309 -50.466 0.686 1.00 70.31 826 LEU A O 1
ATOM 6770 N N . MET A 1 827 ? 32.880 -49.860 2.308 1.00 69.00 827 MET A N 1
ATOM 6771 C CA . MET A 1 827 ? 33.730 -50.257 3.434 1.00 69.00 827 MET A CA 1
ATOM 6772 C C . MET A 1 827 ? 33.450 -51.689 3.923 1.00 69.00 827 MET A C 1
ATOM 6774 O O . MET A 1 827 ? 34.302 -52.273 4.592 1.00 69.00 827 MET A O 1
ATOM 6778 N N . GLY A 1 828 ? 32.293 -52.266 3.577 1.00 59.72 828 GLY A N 1
ATOM 6779 C CA . GLY A 1 828 ? 31.853 -53.607 3.985 1.00 59.72 828 GLY A CA 1
ATOM 6780 C C . GLY A 1 828 ? 32.261 -54.771 3.069 1.00 59.72 828 GLY A C 1
ATOM 6781 O O . GLY A 1 828 ? 31.874 -55.902 3.350 1.00 59.72 828 GLY A O 1
ATOM 6782 N N . GLU A 1 829 ? 33.032 -54.537 2.000 1.00 47.44 829 GLU A N 1
ATOM 6783 C CA . GLU A 1 829 ? 33.587 -55.597 1.129 1.00 47.44 829 GLU A CA 1
ATOM 6784 C C . GLU A 1 829 ? 34.993 -56.097 1.568 1.00 47.44 829 GLU A C 1
ATOM 6786 O O . GLU A 1 829 ? 35.764 -56.587 0.741 1.00 47.44 829 GLU A O 1
ATOM 6791 N N . ASN A 1 830 ? 35.331 -56.003 2.868 1.00 37.44 830 ASN A N 1
ATOM 6792 C CA . ASN A 1 830 ? 36.544 -56.585 3.487 1.00 37.44 830 ASN A CA 1
ATOM 6793 C C . ASN A 1 830 ? 36.215 -57.680 4.517 1.00 37.44 830 ASN A C 1
ATOM 6795 O O . ASN A 1 830 ? 35.462 -57.374 5.469 1.00 37.44 830 ASN A O 1
#

Organism: Caenorhabditis brenneri (NCBI:txid135651)

pLDDT: mean 75.06, std 19.89, range [25.45, 98.25]

Solvent-accessible surface area (backbone atoms only — not comparable to full-atom values): 50248 Å² total; per-residue (Å²): 108,63,94,74,56,60,90,88,48,60,67,63,53,46,54,58,47,54,58,55,51,72,73,41,59,93,82,52,37,82,73,42,47,63,61,51,46,49,66,60,66,54,82,88,67,97,81,65,98,82,74,91,82,86,87,85,76,75,63,60,63,56,55,48,53,54,52,49,54,51,51,50,56,52,52,48,56,51,54,52,64,58,66,77,68,80,78,90,81,84,92,83,83,90,82,91,76,88,84,72,92,77,79,74,72,80,81,84,76,79,64,82,58,46,70,42,65,81,66,78,75,61,52,75,44,92,40,29,42,29,52,85,87,51,42,33,30,23,40,64,52,73,49,74,83,60,81,88,81,80,78,96,51,69,82,49,42,37,46,49,64,55,49,63,56,50,57,74,77,46,93,56,77,70,36,55,55,35,66,72,58,33,46,79,81,39,66,43,42,46,56,25,49,78,53,98,90,47,48,27,34,49,48,66,64,50,67,59,48,50,62,55,54,30,56,74,71,68,47,66,59,82,83,44,44,74,59,57,46,53,50,54,58,73,52,54,67,90,40,96,56,42,44,44,27,42,44,52,75,53,50,57,52,52,32,58,78,66,73,47,68,59,67,56,39,34,38,34,57,32,37,49,40,58,50,26,43,55,29,37,56,71,62,78,41,96,60,64,35,33,75,45,74,92,76,44,47,30,28,43,35,57,52,44,45,35,46,44,43,57,73,69,54,52,44,38,36,58,75,73,45,50,34,92,91,38,29,69,53,46,52,52,48,50,50,54,50,50,55,59,44,42,60,42,68,73,45,66,87,54,32,31,32,28,52,64,59,48,50,50,54,42,52,56,61,58,65,34,64,41,45,72,74,57,64,49,57,72,51,94,71,66,62,71,70,88,65,62,52,88,41,68,43,50,40,70,62,54,48,52,49,25,64,72,34,65,34,68,81,81,71,96,49,76,85,46,64,56,40,46,38,48,58,56,33,51,50,50,52,51,19,49,45,66,69,69,48,63,72,89,46,50,73,62,49,48,44,46,54,59,59,54,32,56,67,46,59,85,89,50,22,66,70,50,42,56,53,55,54,47,58,62,49,47,67,38,55,65,46,54,55,54,49,52,49,52,51,50,50,50,51,55,54,55,71,65,58,87,72,64,73,84,71,68,86,79,79,89,82,83,88,87,86,87,85,84,87,85,89,85,87,88,85,88,88,89,89,87,90,88,87,87,89,90,86,89,88,89,92,89,87,85,90,90,87,90,88,90,85,92,87,87,91,88,83,90,89,86,84,81,91,76,61,65,71,61,48,54,53,48,49,52,54,50,50,55,54,50,50,51,49,54,49,53,53,48,50,60,49,50,54,57,48,49,61,48,51,55,48,52,55,51,54,48,55,52,52,51,54,51,51,55,52,52,52,49,54,54,53,52,52,56,51,51,52,58,49,49,55,56,50,50,51,52,48,51,56,50,51,58,48,55,51,53,53,47,61,53,49,50,55,51,54,49,56,53,47,52,50,54,52,53,52,49,54,49,50,52,50,52,54,53,51,49,54,52,50,49,55,57,46,54,52,60,45,59,66,43,68,79,70,63,91,74,85,88,88,89,90,82,87,90,88,86,86,87,77,84,82,80,80,77,88,74,83,70,74,92,77,62,97,48,76,67,57,68,68,33,54,71,56,52,42,51,46,45,51,45,56,52,60,45,62,79,62,36,62,67,64,52,49,57,51,49,51,38,56,52,48,48,73,71,50,81,52,70,64,66,28,51,52,33,57,48,46,49,53,49,38,56,50,37,45,55,49,31,52,47,40,45,53,52,41,43,55,44,32,76,73,67,60,52,80,70,94,60,71,74,79,53,70,78,62,71,84,55,70,70,54,50,59,55,49,50,60,73,68,60,81,116

Mean predicted aligned error: 22.82 Å